Protein AF-0000000086115445 (afdb_homodimer)

Solvent-accessible surface area (backbone atoms only — not comparable to full-atom values): 56319 Å² total; per-residue (Å²): 119,73,72,66,53,56,54,64,70,46,27,13,86,81,78,67,39,66,51,53,66,28,22,30,43,93,88,68,55,64,30,20,44,65,56,45,52,50,51,45,56,60,27,48,78,73,72,46,38,51,40,92,84,80,59,52,74,41,96,54,82,73,72,74,39,76,34,63,68,61,39,50,50,46,47,45,49,57,63,64,34,66,72,77,58,68,69,62,17,38,14,65,78,38,73,91,58,78,40,60,21,63,29,17,28,58,66,75,65,36,23,24,18,74,68,52,51,70,73,44,76,84,49,82,74,47,47,68,41,71,40,52,84,61,50,69,79,46,32,29,90,84,75,68,30,61,51,50,29,29,32,68,83,74,53,41,78,25,20,78,70,54,58,70,32,76,89,48,59,91,54,65,68,38,46,35,69,60,50,36,52,51,51,46,51,50,50,51,52,48,46,51,54,51,50,52,52,48,51,54,51,48,54,50,45,52,52,50,50,50,50,44,48,49,46,51,48,51,43,51,49,52,46,49,35,49,53,50,40,52,48,50,52,51,50,52,52,50,53,47,50,51,50,51,48,48,51,46,50,49,41,41,48,65,38,38,46,64,51,51,54,50,46,52,51,49,50,52,52,47,51,52,51,51,52,53,44,53,53,47,52,57,54,64,66,52,78,52,48,70,64,50,56,65,48,76,86,74,83,83,76,81,70,79,80,82,67,82,67,77,64,80,72,56,63,70,60,62,65,58,52,52,49,48,49,49,51,49,50,48,49,49,64,63,44,49,61,54,47,38,43,74,51,70,47,69,68,36,82,51,43,81,52,36,52,26,72,60,24,33,8,51,40,44,42,63,43,84,79,25,37,34,41,29,42,35,90,66,69,50,94,64,81,90,49,90,66,26,23,75,68,41,26,35,32,35,52,55,67,46,79,63,51,38,36,31,38,36,35,36,72,43,86,74,23,38,35,34,46,36,37,25,36,79,82,52,48,41,56,64,76,59,32,40,80,10,43,22,90,53,20,42,24,42,33,40,50,95,90,35,38,28,40,27,40,51,69,41,74,43,81,44,97,49,75,85,76,88,49,39,37,32,40,38,37,29,48,77,81,15,36,43,34,37,27,40,58,45,94,72,68,38,83,70,51,71,49,77,49,84,68,88,63,48,31,22,46,31,37,35,40,31,74,70,10,37,39,32,53,32,131,120,72,71,67,52,56,54,65,70,47,27,13,88,78,78,68,40,66,51,54,66,27,22,31,43,92,88,70,52,65,29,19,44,66,54,46,52,52,50,45,55,60,28,48,79,71,72,45,36,51,41,92,84,80,58,52,74,41,96,53,82,74,71,76,39,76,34,62,67,60,38,47,49,45,49,45,49,56,63,64,34,65,70,78,57,69,71,66,18,39,15,68,79,36,73,91,58,78,40,61,23,62,28,16,29,58,66,72,62,36,24,23,20,75,68,50,52,71,74,44,77,83,50,85,75,46,48,69,41,69,41,52,83,59,49,68,79,47,31,30,89,86,75,69,30,62,52,52,30,28,32,68,84,75,52,43,80,25,18,78,68,53,57,70,32,77,88,49,59,90,54,62,69,39,47,35,70,59,49,37,52,50,51,46,51,50,49,53,52,47,46,51,52,50,50,52,52,46,52,52,51,48,54,51,44,49,51,50,50,51,50,44,49,49,47,52,49,52,42,51,50,51,46,50,34,51,52,50,41,52,48,51,52,52,49,53,51,48,52,49,49,51,50,51,50,49,52,47,50,51,40,40,47,66,38,38,46,64,51,51,54,50,46,52,50,50,50,53,51,47,50,52,50,51,51,53,45,52,54,46,51,58,53,63,65,52,80,52,49,69,63,50,58,64,47,77,87,75,82,83,77,82,73,80,81,80,68,82,68,75,62,81,72,56,61,71,60,62,65,58,52,52,50,47,49,50,51,49,51,49,52,50,64,61,43,49,60,54,48,38,42,75,52,71,47,68,70,36,79,51,42,80,54,35,52,27,72,60,24,32,8,49,40,45,44,65,44,84,80,26,36,34,40,30,42,33,91,65,69,50,95,64,80,90,49,89,65,25,23,75,67,41,27,35,32,35,51,51,68,47,79,62,51,37,36,31,37,36,35,35,74,42,84,75,23,36,36,32,46,36,36,25,37,80,82,53,48,42,57,66,76,59,33,39,81,10,42,22,92,50,21,42,25,41,32,40,52,93,89,36,38,29,39,27,40,50,70,41,74,44,81,44,98,48,74,85,77,88,48,40,37,34,40,38,37,31,47,78,79,15,37,42,34,36,28,40,58,45,94,71,68,38,82,70,49,71,47,78,49,85,69,87,62,48,31,22,46,31,37,35,39,29,73,69,11,35,41,34,52,34,131

Secondary structure (DSSP, 8-state):
-HHHHHHHHTB-TTT-SB-SSEEE-TTS-EEEHHHHHHHHHHHHTTT-EE-TTT-PEESSPPP-EE-HHHHHHHHHHHHHS----S---B-SS--SS-PBPSEEETTTTEEE-HHHHHHS---TT--EES--S-GGGGB-TTT--BEEEEETTTTEEEETTGGGSGGGTTS-EEEHHHHHHHHHHHHHHHHHHHHHHHHHHHHHHHHHHHHHHHHHHHHHHHHHHHHHHHHHHHHHHHHHHHHHHHHHHHHHHHHHHHHHHHHHHHHHHHHHHHHHHHHHHHHHT---HHHHHHSPPPP------------------HHHHHHHHHHHHHHHHHHHHHHHHHTT--PEE-TT--B-GGGS-TTEEE-TTS-EEEE-SSPP-----TT--SSSEEEEEEEE-SSEEEEEE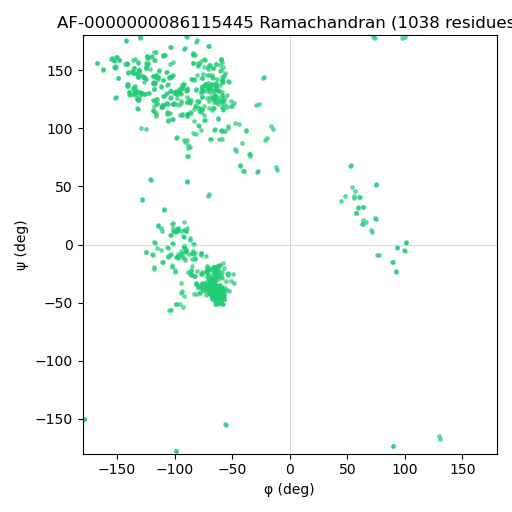EE-TTS-EEEEEEETTS-SSSGGGSTTSSTTEEEEEEETTEEEEEETTEEEE-------SPEEEEEETTTTEEEEEE-SSS-EEEEEEE----S-EEEEEEE-TT-EEEE--/-HHHHHHHHTB-TTT-SBPSSEEE-TTS-EEEHHHHHHHHHHHHTTT-EE-TTT-PEESS----EE-HHHHHHHHHHHHHS----S---B-SS--SS-PBPSEEETTTTEEE-HHHHHHS---TT--EES--S-GGGGB-TTT--BEEEEETTTTEEEETTGGGSGGGTTS-EEEHHHHHHHHHHHHHHHHHHHHHHHHHHHHHHHHHHHHHHHHHHHHHHHHHHHHHHHHHHHHHHHHHHHHHHHHHHHHHHHHHHHHHHHHHHHHHHHHHHHHHHHHHHHHHT---HHHHHHSPPP-------------------HHHHHHHHHHHHHHHHHHHHHHHHHTT--PEE-TT--B-GGGS-TTEEE-TTS-EEEE-SSPP-----TT--SSSEEEEEEEE-SSEEEEEEEE-TTS-EEEEEEETTS-SSSGGGSTTSSTTEEEEEEETTEEEEEETTEEEE-------SPEEEEEETTTTEEEEEE-SSS-EEEEEEE----S-EEEEEEE-TT-EEEE--

Radius of gyration: 57.86 Å; Cα contacts (8 Å, |Δi|>4): 1757; chains: 2; bounding box: 111×177×108 Å

Structure (mmCIF, N/CA/C/O backbone):
data_AF-0000000086115445-model_v1
#
loop_
_entity.id
_entity.type
_entity.pdbx_description
1 polymer 'Uncharacterized protein'
#
loop_
_atom_site.group_PDB
_atom_site.id
_atom_site.type_symbol
_atom_site.label_atom_id
_atom_site.label_alt_id
_atom_site.label_comp_id
_atom_site.label_asym_id
_atom_site.label_entity_id
_atom_site.label_seq_id
_atom_site.pdbx_PDB_ins_code
_atom_site.Cartn_x
_atom_site.Cartn_y
_atom_site.Cartn_z
_atom_site.occupancy
_atom_site.B_iso_or_equiv
_atom_site.auth_seq_id
_atom_site.auth_comp_id
_atom_site.auth_asym_id
_atom_site.auth_atom_id
_atom_site.pdbx_PDB_model_num
ATOM 1 N N . MET A 1 1 ? -66.875 52.719 29.078 1 26.12 1 MET A N 1
ATOM 2 C CA . MET A 1 1 ? -66.688 51.312 29.391 1 26.12 1 MET A CA 1
ATOM 3 C C . MET A 1 1 ? -66 50.562 28.25 1 26.12 1 MET A C 1
ATOM 5 O O . MET A 1 1 ? -65.375 49.531 28.469 1 26.12 1 MET A O 1
ATOM 9 N N . ALA A 1 2 ? -66.375 50.938 26.984 1 37.41 2 ALA A N 1
ATOM 10 C CA . ALA A 1 2 ? -65.938 50.25 25.797 1 37.41 2 ALA A CA 1
ATOM 11 C C . ALA A 1 2 ? -64.438 50.406 25.609 1 37.41 2 ALA A C 1
ATOM 13 O O . ALA A 1 2 ? -63.75 49.531 25.094 1 37.41 2 ALA A O 1
ATOM 14 N N . SER A 1 3 ? -63.844 51.469 25.906 1 41.53 3 SER A N 1
ATOM 15 C CA . SER A 1 3 ? -62.438 51.75 25.672 1 41.53 3 SER A CA 1
ATOM 16 C C . SER A 1 3 ? -61.562 50.938 26.625 1 41.53 3 SER A C 1
ATOM 18 O O . SER A 1 3 ? -60.438 50.625 26.297 1 41.53 3 SER A O 1
ATOM 20 N N . SER A 1 4 ? -61.906 50.656 27.891 1 49.44 4 SER A N 1
ATOM 21 C CA . SER A 1 4 ? -61.156 49.844 28.844 1 49.44 4 SER A CA 1
ATOM 22 C C . SER A 1 4 ? -61 48.406 28.344 1 49.44 4 SER A C 1
ATOM 24 O O . SER A 1 4 ? -59.969 47.75 28.625 1 49.44 4 SER A O 1
ATOM 26 N N . GLY A 1 5 ? -61.844 47.906 27.531 1 56.22 5 GLY A N 1
ATOM 27 C CA . GLY A 1 5 ? -61.844 46.562 27.062 1 56.22 5 GLY A CA 1
ATOM 28 C C . GLY A 1 5 ? -60.781 46.25 26.031 1 56.22 5 GLY A C 1
ATOM 29 O O . GLY A 1 5 ? -60.188 45.188 26.016 1 56.22 5 GLY A O 1
ATOM 30 N N . LEU A 1 6 ? -60.531 47.188 25.109 1 59.22 6 LEU A N 1
ATOM 31 C CA . LEU A 1 6 ? -59.562 46.938 24.047 1 59.22 6 LEU A CA 1
ATOM 32 C C . LEU A 1 6 ? -58.156 46.938 24.609 1 59.22 6 LEU A C 1
ATOM 34 O O . LEU A 1 6 ? -57.312 46.156 24.141 1 59.22 6 LEU A O 1
ATOM 38 N N . ASN A 1 7 ? -57.875 47.719 25.672 1 63.25 7 ASN A N 1
ATOM 39 C CA . ASN A 1 7 ? -56.562 47.719 26.312 1 63.25 7 ASN A CA 1
ATOM 40 C C . ASN A 1 7 ? -56.25 46.344 26.938 1 63.25 7 ASN A C 1
ATOM 42 O O . ASN A 1 7 ? -55.125 45.875 26.859 1 63.25 7 ASN A O 1
ATOM 46 N N . ASP A 1 8 ? -57.188 45.719 27.562 1 67.94 8 ASP A N 1
ATOM 47 C CA . ASP A 1 8 ? -57 44.406 28.156 1 67.94 8 ASP A CA 1
ATOM 48 C C . ASP A 1 8 ? -56.688 43.344 27.094 1 67.94 8 ASP A C 1
ATOM 50 O O . ASP A 1 8 ? -55.906 42.406 27.344 1 67.94 8 ASP A O 1
ATOM 54 N N . GLU A 1 9 ? -57.188 43.594 25.906 1 72.44 9 GLU A N 1
ATOM 55 C CA . GLU A 1 9 ? -56.969 42.625 24.828 1 72.44 9 GLU A CA 1
ATOM 56 C C . GLU A 1 9 ? -55.625 42.875 24.125 1 72.44 9 GLU A C 1
ATOM 58 O O . GLU A 1 9 ? -55.094 41.938 23.516 1 72.44 9 GLU A O 1
ATOM 63 N N . LEU A 1 10 ? -55.156 44.062 24.25 1 74.19 10 LEU A N 1
ATOM 64 C CA . LEU A 1 10 ? -53.875 44.375 23.594 1 74.19 10 LEU A CA 1
ATOM 65 C C . LEU A 1 10 ? -52.719 44.312 24.609 1 74.19 10 LEU A C 1
ATOM 67 O O . LEU A 1 10 ? -51.625 44.812 24.328 1 74.19 10 LEU A O 1
ATOM 71 N N . SER A 1 11 ? -52.938 43.812 25.766 1 77.88 11 SER A N 1
ATOM 72 C CA . SER A 1 11 ? -51.906 43.719 26.797 1 77.88 11 SER A CA 1
ATOM 73 C C . SER A 1 11 ? -51.406 42.281 26.922 1 77.88 11 SER A C 1
ATOM 75 O O . SER A 1 11 ? -52.188 41.312 26.812 1 77.88 11 SER A O 1
ATOM 77 N N . CYS A 1 12 ? -50.219 42.156 27.172 1 79.56 12 CYS A N 1
ATOM 78 C CA . CYS A 1 12 ? -49.531 40.906 27.422 1 79.56 12 CYS A CA 1
ATOM 79 C C . CYS A 1 12 ? -49.938 40.344 28.797 1 79.56 12 CYS A C 1
ATOM 81 O O . CYS A 1 12 ? -49.906 41.062 29.797 1 79.56 12 CYS A O 1
ATOM 83 N N . SER A 1 13 ? -50.219 39.031 28.828 1 80.56 13 SER A N 1
ATOM 84 C CA . SER A 1 13 ? -50.656 38.438 30.078 1 80.56 13 SER A CA 1
ATOM 85 C C . SER A 1 13 ? -49.5 38.219 31.031 1 80.56 13 SER A C 1
ATOM 87 O O . SER A 1 13 ? -49.688 37.938 32.219 1 80.56 13 SER A O 1
ATOM 89 N N . ILE A 1 14 ? -48.312 38.406 30.547 1 79 14 ILE A N 1
ATOM 90 C CA . ILE A 1 14 ? -47.156 38.219 31.391 1 79 14 ILE A CA 1
ATOM 91 C C . ILE A 1 14 ? -46.75 39.531 32.031 1 79 14 ILE A C 1
ATOM 93 O O . ILE A 1 14 ? -46.625 39.656 33.25 1 79 14 ILE A O 1
ATOM 97 N N . CYS A 1 15 ? -46.562 40.531 31.172 1 73.25 15 CYS A N 1
ATOM 98 C CA . CYS A 1 15 ? -46.094 41.812 31.703 1 73.25 15 CYS A CA 1
ATOM 99 C C . CYS A 1 15 ? -47.25 42.75 31.922 1 73.25 15 CYS A C 1
ATOM 101 O O . CYS A 1 15 ? -47.094 43.812 32.562 1 73.25 15 CYS A O 1
ATOM 103 N N . LEU A 1 16 ? -48.438 42.562 31.5 1 78.12 16 LEU A N 1
ATOM 104 C CA . LEU A 1 16 ? -49.688 43.281 31.625 1 78.12 16 LEU A CA 1
ATOM 105 C C . LEU A 1 16 ? -49.594 44.656 30.953 1 78.12 16 LEU A C 1
ATOM 107 O O . LEU A 1 16 ? -50.406 45.531 31.203 1 78.12 16 LEU A O 1
ATOM 111 N N . SER A 1 17 ? -48.625 44.812 30.109 1 77.25 17 SER A N 1
ATOM 112 C CA . SER A 1 17 ? -48.469 46 29.25 1 77.25 17 SER A CA 1
ATOM 113 C C . SER A 1 17 ? -48.875 45.688 27.812 1 77.25 17 SER A C 1
ATOM 115 O O . SER A 1 17 ? -49.125 44.531 27.453 1 77.25 17 SER A O 1
ATOM 117 N N . ILE A 1 18 ? -48.938 46.812 27.094 1 76.81 18 ILE A N 1
ATOM 118 C CA . ILE A 1 18 ? -49.25 46.656 25.688 1 76.81 18 ILE A CA 1
ATOM 119 C C . ILE A 1 18 ? -48.156 45.875 24.984 1 76.81 18 ILE A C 1
ATOM 121 O O . ILE A 1 18 ? -46.969 46.094 25.281 1 76.81 18 ILE A O 1
ATOM 125 N N . TYR A 1 19 ? -48.562 44.969 24.094 1 79.12 19 TYR A N 1
ATOM 126 C CA . TYR A 1 19 ? -47.625 44.062 23.422 1 79.12 19 TYR A CA 1
ATOM 127 C C . TYR A 1 19 ? -46.469 44.812 22.812 1 79.12 19 TYR A C 1
ATOM 129 O O . TYR A 1 19 ? -46.656 45.812 22.141 1 79.12 19 TYR A O 1
ATOM 137 N N . ARG A 1 20 ? -45.25 44.406 23.219 1 79.56 20 ARG A N 1
ATOM 138 C CA . ARG A 1 20 ? -44.031 44.844 22.562 1 79.56 20 ARG A CA 1
ATOM 139 C C . ARG A 1 20 ? -43.438 43.719 21.719 1 79.56 20 ARG A C 1
ATOM 141 O O . ARG A 1 20 ? -43 42.688 22.25 1 79.56 20 ARG A O 1
ATOM 148 N N . ASN A 1 21 ? -43.469 43.969 20.438 1 79.88 21 ASN A N 1
ATOM 149 C CA . ASN A 1 21 ? -43.031 42.938 19.5 1 79.88 21 ASN A CA 1
ATOM 150 C C . ASN A 1 21 ? -43.75 41.625 19.734 1 79.88 21 ASN A C 1
ATOM 152 O O . ASN A 1 21 ? -43.125 40.625 20.156 1 79.88 21 ASN A O 1
ATOM 156 N N . PRO A 1 22 ? -45.062 41.594 19.453 1 83.25 22 PRO A N 1
ATOM 157 C CA . PRO A 1 22 ? -45.844 40.406 19.781 1 83.25 22 PRO A CA 1
ATOM 158 C C . PRO A 1 22 ? -45.469 39.188 18.969 1 83.25 22 PRO A C 1
ATOM 160 O O . PRO A 1 22 ? -45.188 39.281 17.766 1 83.25 22 PRO A O 1
ATOM 163 N N . VAL A 1 23 ? -45.406 38.031 19.641 1 85.25 23 VAL A N 1
ATOM 164 C CA . VAL A 1 23 ? -45.125 36.75 19.047 1 85.25 23 VAL A CA 1
ATOM 165 C C . VAL A 1 23 ? -46.25 35.75 19.422 1 85.25 23 VAL A C 1
ATOM 167 O O . VAL A 1 23 ? -46.844 35.844 20.5 1 85.25 23 VAL A O 1
ATOM 170 N N . MET A 1 24 ? -46.594 34.875 18.469 1 82.88 24 MET A N 1
ATOM 171 C CA . MET A 1 24 ? -47.656 33.875 18.641 1 82.88 24 MET A CA 1
ATOM 172 C C . MET A 1 24 ? -47.062 32.5 18.875 1 82.88 24 MET A C 1
ATOM 174 O O . MET A 1 24 ? -46.094 32.094 18.188 1 82.88 24 MET A O 1
ATOM 178 N N . LEU A 1 25 ? -47.562 31.797 19.891 1 81.31 25 LEU A N 1
ATOM 179 C CA . LEU A 1 25 ? -47.219 30.391 20.141 1 81.31 25 LEU A CA 1
ATOM 180 C C . LEU A 1 25 ? -48.094 29.469 19.297 1 81.31 25 LEU A C 1
ATOM 182 O O . LEU A 1 25 ? -49.125 29.891 18.797 1 81.31 25 LEU A O 1
ATOM 186 N N . PRO A 1 26 ? -47.719 28.25 19.172 1 81 26 PRO A N 1
ATOM 187 C CA . PRO A 1 26 ? -48.531 27.312 18.391 1 81 26 PRO A CA 1
ATOM 188 C C . PRO A 1 26 ? -49.938 27.125 18.969 1 81 26 PRO A C 1
ATOM 190 O O . PRO A 1 26 ? -50.875 26.75 18.234 1 81 26 PRO A O 1
ATOM 193 N N . CYS A 1 27 ? -50.188 27.5 20.234 1 78.56 27 CYS A N 1
ATOM 194 C CA . CYS A 1 27 ? -51.5 27.359 20.844 1 78.56 27 CYS A CA 1
ATOM 195 C C . CYS A 1 27 ? -52.375 28.547 20.5 1 78.56 27 CYS A C 1
ATOM 197 O O . CYS A 1 27 ? -53.562 28.562 20.844 1 78.56 27 CYS A O 1
ATOM 199 N N . GLY A 1 28 ? -51.844 29.625 19.844 1 80.56 28 GLY A N 1
ATOM 200 C CA . GLY A 1 28 ? -52.625 30.766 19.375 1 80.56 28 GLY A CA 1
ATOM 201 C C . GLY A 1 28 ? -52.531 31.969 20.297 1 80.56 28 GLY A C 1
ATOM 202 O O . GLY A 1 28 ? -53.031 33.031 19.969 1 80.56 28 GLY A O 1
ATOM 203 N N . HIS A 1 29 ? -51.906 31.859 21.406 1 81.5 29 HIS A N 1
ATOM 204 C CA . HIS A 1 29 ? -51.781 32.969 22.328 1 81.5 29 HIS A CA 1
ATOM 205 C C . HIS A 1 29 ? -50.594 33.875 21.969 1 81.5 29 HIS A C 1
ATOM 207 O O . HIS A 1 29 ? -49.594 33.375 21.469 1 81.5 29 HIS A O 1
ATOM 213 N N . ASN A 1 30 ? -50.812 35.219 22.156 1 84.44 30 ASN A N 1
ATOM 214 C CA . ASN A 1 30 ? -49.781 36.188 21.844 1 84.44 30 ASN A CA 1
ATOM 215 C C . ASN A 1 30 ? -49.125 36.75 23.094 1 84.44 30 ASN A C 1
ATOM 217 O O . ASN A 1 30 ? -49.781 36.938 24.125 1 84.44 30 ASN A O 1
ATOM 221 N N . PHE A 1 31 ? -47.781 36.938 23.141 1 84.88 31 PHE A N 1
ATOM 222 C CA . PHE A 1 31 ? -46.938 37.531 24.188 1 84.88 31 PHE A CA 1
ATOM 223 C C . PHE A 1 31 ? -45.906 38.469 23.594 1 84.88 31 PHE A C 1
ATOM 225 O O . PHE A 1 31 ? -45.656 38.438 22.391 1 84.88 31 PHE A O 1
ATOM 232 N N . CYS A 1 32 ? -45.406 39.375 24.453 1 80.31 32 CYS A N 1
ATOM 233 C CA . CYS A 1 32 ? -44.219 40.094 24.031 1 80.31 32 CYS A CA 1
ATOM 234 C C . CYS A 1 32 ? -43.094 39.125 23.75 1 80.31 32 CYS A C 1
ATOM 236 O O . CYS A 1 32 ? -42.969 38.094 24.422 1 80.31 32 CYS A O 1
ATOM 238 N N . GLU A 1 33 ? -42.406 39.438 22.766 1 82.94 33 GLU A N 1
ATOM 239 C CA . GLU A 1 33 ? -41.281 38.562 22.391 1 82.94 33 GLU A CA 1
ATOM 240 C C . GLU A 1 33 ? -40.344 38.344 23.578 1 82.94 33 GLU A C 1
ATOM 242 O O . GLU A 1 33 ? -39.906 37.219 23.844 1 82.94 33 GLU A O 1
ATOM 247 N N . SER A 1 34 ? -40.094 39.344 24.375 1 80.25 34 SER A N 1
ATOM 248 C CA . SER A 1 34 ? -39.188 39.25 25.5 1 80.25 34 SER A CA 1
ATOM 249 C C . SER A 1 34 ? -39.844 38.5 26.672 1 80.25 34 SER A C 1
ATOM 251 O O . SER A 1 34 ? -39.188 37.719 27.359 1 80.25 34 SER A O 1
ATOM 253 N N . CYS A 1 35 ? -41.094 38.688 26.906 1 79.75 35 CYS A N 1
ATOM 254 C CA . CYS A 1 35 ? -41.812 38.031 28.016 1 79.75 35 CYS A CA 1
ATOM 255 C C . CYS A 1 35 ? -41.875 36.531 27.812 1 79.75 35 CYS A C 1
ATOM 257 O O . CYS A 1 35 ? -41.562 35.75 28.734 1 79.75 35 CYS A O 1
ATOM 259 N N . ILE A 1 36 ? -42.094 36.188 26.625 1 81.19 36 ILE A N 1
ATOM 260 C CA . ILE A 1 36 ? -42.25 34.75 26.406 1 81.19 36 ILE A CA 1
ATOM 261 C C . ILE A 1 36 ? -40.906 34.062 26.344 1 81.19 36 ILE A C 1
ATOM 263 O O . ILE A 1 36 ? -40.719 32.969 26.828 1 81.19 36 ILE A O 1
ATOM 267 N N . ALA A 1 37 ? -40 34.719 25.781 1 79.12 37 ALA A N 1
ATOM 268 C CA . ALA A 1 37 ? -38.656 34.156 25.781 1 79.12 37 ALA A CA 1
ATOM 269 C C . ALA A 1 37 ? -38.125 33.906 27.188 1 79.12 37 ALA A C 1
ATOM 271 O O . ALA A 1 37 ? -37.562 32.875 27.484 1 79.12 37 ALA A O 1
ATOM 272 N N . SER A 1 38 ? -38.406 34.844 28.047 1 77.12 38 SER A N 1
ATOM 273 C CA . SER A 1 38 ? -38 34.719 29.438 1 77.12 38 SER A CA 1
ATOM 274 C C . SER A 1 38 ? -38.812 33.625 30.141 1 77.12 38 SER A C 1
ATOM 276 O O . SER A 1 38 ? -38.25 32.844 30.922 1 77.12 38 SER A O 1
ATOM 278 N N . SER A 1 39 ? -40 33.562 29.906 1 78.69 39 SER A N 1
ATOM 279 C CA . SER A 1 39 ? -40.875 32.562 30.531 1 78.69 39 SER A CA 1
ATOM 280 C C . SER A 1 39 ? -40.469 31.156 30.078 1 78.69 39 SER A C 1
ATOM 282 O O . SER A 1 39 ? -40.375 30.234 30.906 1 78.69 39 SER A O 1
ATOM 284 N N . LEU A 1 40 ? -40.219 31.078 28.812 1 77.81 40 LEU A N 1
ATOM 285 C CA . LEU A 1 40 ? -39.844 29.766 28.281 1 77.81 40 LEU A CA 1
ATOM 286 C C . LEU A 1 40 ? -38.469 29.359 28.75 1 77.81 40 LEU A C 1
ATOM 288 O O . LEU A 1 40 ? -38.188 28.172 28.953 1 77.81 40 LEU A O 1
ATOM 292 N N . ASN A 1 41 ? -37.625 30.312 28.906 1 74.38 41 ASN A N 1
ATOM 293 C CA . ASN A 1 41 ? -36.312 30.016 29.438 1 74.38 41 ASN A CA 1
ATOM 294 C C . ASN A 1 41 ? -36.344 29.578 30.891 1 74.38 41 ASN A C 1
ATOM 296 O O . ASN A 1 41 ? -35.625 28.688 31.312 1 74.38 41 ASN A O 1
ATOM 300 N N . CYS A 1 42 ? -37.188 30.156 31.672 1 67.38 42 CYS A N 1
ATOM 301 C CA . CYS A 1 42 ? -37.344 29.781 33.062 1 67.38 42 CYS A CA 1
ATOM 302 C C . CYS A 1 42 ? -38 28.406 33.188 1 67.38 42 CYS A C 1
ATOM 304 O O . CYS A 1 42 ? -37.594 27.609 34.062 1 67.38 42 CYS A O 1
ATOM 306 N N . GLU A 1 43 ? -38.938 28.156 32.344 1 63.56 43 GLU A N 1
ATOM 307 C CA . GLU A 1 43 ? -39.594 26.859 32.375 1 63.56 43 GLU A CA 1
ATOM 308 C C . GLU A 1 43 ? -38.75 25.766 31.766 1 63.56 43 GLU A C 1
ATOM 310 O O . GLU A 1 43 ? -38.875 24.594 32.125 1 63.56 43 GLU A O 1
ATOM 315 N N . GLN A 1 44 ? -38.062 26.125 30.828 1 60.72 44 GLN A N 1
ATOM 316 C CA . GLN A 1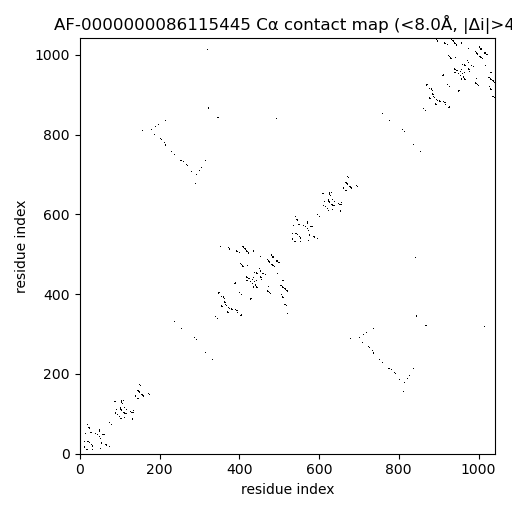 44 ? -37.156 25.125 30.266 1 60.72 44 GLN A CA 1
ATOM 317 C C . GLN A 1 44 ? -36.312 24.469 31.359 1 60.72 44 GLN A C 1
ATOM 319 O O . GLN A 1 44 ? -36 23.281 31.281 1 60.72 44 GLN A O 1
ATOM 324 N N . ARG A 1 45 ? -35.906 25.062 32.469 1 57.38 45 ARG A N 1
ATOM 325 C CA . ARG A 1 45 ? -35.219 24.484 33.625 1 57.38 45 ARG A CA 1
ATOM 326 C C . ARG A 1 45 ? -36.062 23.438 34.312 1 57.38 45 ARG A C 1
ATOM 328 O O . ARG A 1 45 ? -35.531 22.484 34.906 1 57.38 45 ARG A O 1
ATOM 335 N N . SER A 1 46 ? -37.375 23.672 34.188 1 58.47 46 SER A N 1
ATOM 336 C CA . SER A 1 46 ? -38.25 22.703 34.844 1 58.47 46 SER A CA 1
ATOM 337 C C . SER A 1 46 ? -38.812 21.703 33.844 1 58.47 46 SER A C 1
ATOM 339 O O . SER A 1 46 ? -39.562 20.797 34.219 1 58.47 46 SER A O 1
ATOM 341 N N . GLY A 1 47 ? -38.281 21.641 32.531 1 62.78 47 GLY A N 1
ATOM 342 C CA . GLY A 1 47 ? -38.562 20.641 31.516 1 62.78 47 GLY A CA 1
ATOM 343 C C . GLY A 1 47 ? -39.906 20.875 30.844 1 62.78 47 GLY A C 1
ATOM 344 O O . GLY A 1 47 ? -40.344 20.047 30.016 1 62.78 47 GLY A O 1
ATOM 345 N N . SER A 1 48 ? -40.656 21.703 31.281 1 68 48 SER A N 1
ATOM 346 C CA . SER A 1 48 ? -42 21.875 30.719 1 68 48 SER A CA 1
ATOM 347 C C . SER A 1 48 ? -42.094 23.141 29.891 1 68 48 SER A C 1
ATOM 349 O O . SER A 1 48 ? -41.625 24.203 30.297 1 68 48 SER A O 1
ATOM 351 N N . ASN A 1 49 ? -42.281 23.188 28.609 1 73.69 49 ASN A N 1
ATOM 352 C CA . ASN A 1 49 ? -42.594 24.312 27.734 1 73.69 49 ASN A CA 1
ATOM 353 C C . ASN A 1 49 ? -44.094 24.531 27.625 1 73.69 49 ASN A C 1
ATOM 355 O O . ASN A 1 49 ? -44.781 23.844 26.875 1 73.69 49 ASN A O 1
ATOM 359 N N . SER A 1 50 ? -44.562 25.266 28.578 1 81.19 50 SER A N 1
ATOM 360 C CA . SER A 1 50 ? -46.031 25.469 28.594 1 81.19 50 SER A CA 1
ATOM 361 C C . SER A 1 50 ? -46.375 26.922 28.328 1 81.19 50 SER A C 1
ATOM 363 O O . SER A 1 50 ? -45.562 27.828 28.578 1 81.19 50 SER A O 1
ATOM 365 N N . CYS A 1 51 ? -47.5 27.156 27.734 1 79.12 51 CYS A N 1
ATOM 366 C CA . CYS A 1 51 ? -48 28.5 27.516 1 79.12 51 CYS A CA 1
ATOM 367 C C . CYS A 1 51 ? -48.469 29.141 28.828 1 79.12 51 CYS A C 1
ATOM 369 O O . CYS A 1 51 ? -49.25 28.547 29.578 1 79.12 51 CYS A O 1
ATOM 371 N N . PRO A 1 52 ? -47.969 30.312 29.156 1 80.38 52 PRO A N 1
ATOM 372 C CA . PRO A 1 52 ? -48.312 30.969 30.422 1 80.38 52 PRO A CA 1
ATOM 373 C C . PRO A 1 52 ? -49.812 31.297 30.547 1 80.38 52 PRO A C 1
ATOM 375 O O . PRO A 1 52 ? -50.312 31.453 31.656 1 80.38 52 PRO A O 1
ATOM 378 N N . GLU A 1 53 ? -50.5 31.312 29.484 1 79.12 53 GLU A N 1
ATOM 379 C CA . GLU A 1 53 ? -51.938 31.688 29.531 1 79.12 53 GLU A CA 1
ATOM 380 C C . GLU A 1 53 ? -52.812 30.453 29.547 1 79.12 53 GLU A C 1
ATOM 382 O O . GLU A 1 53 ? -53.688 30.328 30.391 1 79.12 53 GLU A O 1
ATOM 387 N N . CYS A 1 54 ? -52.625 29.469 28.594 1 79 54 CYS A N 1
ATOM 388 C CA . CYS A 1 54 ? -53.5 28.312 28.516 1 79 54 CYS A CA 1
ATOM 389 C C . CYS A 1 54 ? -52.844 27.078 29.109 1 79 54 CYS A C 1
ATOM 391 O O . CYS A 1 54 ? -53.5 26.031 29.234 1 79 54 CYS A O 1
ATOM 393 N N . ARG A 1 55 ? -51.594 27.047 29.469 1 78.38 55 ARG A N 1
ATOM 394 C CA . ARG A 1 55 ? -50.812 25.984 30.109 1 78.38 55 ARG A CA 1
ATOM 395 C C . ARG A 1 55 ? -50.719 24.766 29.188 1 78.38 55 ARG A C 1
ATOM 397 O O . ARG A 1 55 ? -50.438 23.656 29.656 1 78.38 55 ARG A O 1
ATOM 404 N N . THR A 1 56 ? -50.938 25.016 27.922 1 80.38 56 THR A N 1
ATOM 405 C CA . THR A 1 56 ? -50.688 23.938 26.969 1 80.38 56 THR A CA 1
ATOM 406 C C . THR A 1 56 ? -49.188 23.594 26.938 1 80.38 56 THR A C 1
ATOM 408 O O . THR A 1 56 ? -48.344 24.469 26.859 1 80.38 56 THR A O 1
ATOM 411 N N . ASN A 1 57 ? -48.875 22.359 27.078 1 80.44 57 ASN A N 1
ATOM 412 C CA . ASN A 1 57 ? -47.5 21.844 27.094 1 80.44 57 ASN A CA 1
ATOM 413 C C . ASN A 1 57 ? -47.031 21.547 25.672 1 80.44 57 ASN A C 1
ATOM 415 O O . ASN A 1 57 ? -47.719 20.891 24.891 1 80.44 57 ASN A O 1
ATOM 419 N N . PHE A 1 58 ? -45.906 22.156 25.312 1 78.62 58 PHE A N 1
ATOM 420 C CA . PHE A 1 58 ? -45.281 21.906 24.016 1 78.62 58 PHE A CA 1
ATOM 421 C C . PHE A 1 58 ? -44.156 20.906 24.172 1 78.62 58 PHE A C 1
ATOM 423 O O . PHE A 1 58 ? -43.344 21 25.109 1 78.62 58 PHE A O 1
ATOM 430 N N . LYS A 1 59 ? -44.031 19.875 23.375 1 73.69 59 LYS A N 1
ATOM 431 C CA . LYS A 1 59 ? -43 18.828 23.453 1 73.69 59 LYS A CA 1
ATOM 432 C C . LYS A 1 59 ? -41.625 19.391 23.219 1 73.69 59 LYS A C 1
ATOM 434 O O . LYS A 1 59 ? -40.656 18.922 23.812 1 73.69 59 LYS A O 1
ATOM 439 N N . GLN A 1 60 ? -41.5 20.25 22.312 1 76.25 60 GLN A N 1
ATOM 440 C CA . GLN A 1 60 ? -40.281 20.984 22.047 1 76.25 60 GLN A CA 1
ATOM 441 C C . GLN A 1 60 ? -40.469 22.484 22.188 1 76.25 60 GLN A C 1
ATOM 443 O O . GLN A 1 60 ? -41.625 22.969 22.219 1 76.25 60 GLN A O 1
ATOM 448 N N . ARG A 1 61 ? -39.375 23.203 22.328 1 76.06 61 ARG A N 1
ATOM 449 C CA . ARG A 1 61 ? -39.438 24.656 22.422 1 76.06 61 ARG A CA 1
ATOM 450 C C . ARG A 1 61 ? -40.188 25.25 21.234 1 76.06 61 ARG A C 1
ATOM 452 O O . ARG A 1 61 ? -39.781 25.031 20.078 1 76.06 61 ARG A O 1
ATOM 459 N N . PRO A 1 62 ? -41.219 25.859 21.578 1 77.69 62 PRO A N 1
ATOM 460 C CA . PRO A 1 62 ? -42.031 26.328 20.453 1 77.69 62 PRO A CA 1
ATOM 461 C C . PRO A 1 62 ? -41.344 27.438 19.656 1 77.69 62 PRO A C 1
ATOM 463 O O . PRO A 1 62 ? -40.594 28.219 20.203 1 77.69 62 PRO A O 1
ATOM 466 N N . VAL A 1 63 ? -41.469 27.328 18.281 1 77.88 63 VAL A N 1
ATOM 467 C CA . VAL A 1 63 ? -41 28.375 17.391 1 77.88 63 VAL A CA 1
ATOM 468 C C . VAL A 1 63 ? -41.875 29.609 17.516 1 77.88 63 VAL A C 1
ATOM 470 O O . VAL A 1 63 ? -43.094 29.516 17.359 1 77.88 63 VAL A O 1
ATOM 473 N N . LEU A 1 64 ? -41.25 30.672 17.953 1 76.06 64 LEU A N 1
ATOM 474 C CA . LEU A 1 64 ? -41.938 31.953 18.109 1 76.06 64 LEU A CA 1
ATOM 475 C C . LEU A 1 64 ? -42.125 32.625 16.75 1 76.06 64 LEU A C 1
ATOM 477 O O . LEU A 1 64 ? -41.156 32.781 15.984 1 76.06 64 LEU A O 1
ATOM 481 N N . GLN A 1 65 ? -43.438 32.75 16.344 1 79.56 65 GLN A N 1
ATOM 482 C CA . GLN A 1 65 ? -43.75 33.438 15.094 1 79.56 65 GLN A CA 1
ATOM 483 C C . GLN A 1 65 ? -44.188 34.875 15.344 1 79.56 65 GLN A C 1
ATOM 485 O O . GLN A 1 65 ? -45.062 35.125 16.156 1 79.56 65 GLN A O 1
ATOM 490 N N . LYS A 1 66 ? -43.438 35.812 14.75 1 78.75 66 LYS A N 1
ATOM 491 C CA . LYS A 1 66 ? -43.812 37.219 14.867 1 78.75 66 LYS A CA 1
ATOM 492 C C . LYS A 1 66 ? -45.188 37.469 14.305 1 78.75 66 LYS A C 1
ATOM 494 O O . LYS A 1 66 ? -45.562 36.969 13.234 1 78.75 66 LYS A O 1
ATOM 499 N N . ASN A 1 67 ? -46.062 38.031 15.086 1 76.5 67 ASN A N 1
ATOM 500 C CA . ASN A 1 67 ? -47.406 38.438 14.656 1 76.5 67 ASN A CA 1
ATOM 501 C C . ASN A 1 67 ? -47.438 39.875 14.18 1 76.5 67 ASN A C 1
ATOM 503 O O . ASN A 1 67 ? -47.625 40.781 14.984 1 76.5 67 ASN A O 1
ATOM 507 N N . PHE A 1 68 ? -47.219 40.125 12.922 1 74.56 68 PHE A N 1
ATOM 508 C CA . PHE A 1 68 ? -47.094 41.469 12.336 1 74.56 68 PHE A CA 1
ATOM 509 C C . PHE A 1 68 ? -48.438 42.188 12.383 1 74.56 68 PHE A C 1
ATOM 511 O O . PHE A 1 68 ? -48.5 43.406 12.578 1 74.56 68 PHE A O 1
ATOM 518 N N . LYS A 1 69 ? -49.5 41.5 12.203 1 69 69 LYS A N 1
ATOM 519 C CA . LYS A 1 69 ? -50.812 42.156 12.234 1 69 69 LYS A CA 1
ATOM 520 C C . LYS A 1 69 ? -51.125 42.719 13.625 1 69 69 LYS A C 1
ATOM 522 O O . LYS A 1 69 ? -51.594 43.844 13.75 1 69 69 LYS A O 1
ATOM 527 N N . LEU A 1 70 ? -50.875 41.906 14.688 1 75.31 70 LEU A N 1
ATOM 528 C CA . LEU A 1 70 ? -51.031 42.406 16.047 1 75.31 70 LEU A CA 1
ATOM 529 C C . LEU A 1 70 ? -50.062 43.562 16.328 1 75.31 70 LEU A C 1
ATOM 531 O O . LEU A 1 70 ? -50.438 44.531 16.984 1 75.31 70 LEU A O 1
ATOM 535 N N . ARG A 1 71 ? -48.875 43.469 15.812 1 75.12 71 ARG A N 1
ATOM 536 C CA . ARG A 1 71 ? -47.906 44.562 15.938 1 75.12 71 ARG A CA 1
ATOM 537 C C . ARG A 1 71 ? -48.469 45.844 15.297 1 75.12 71 ARG A C 1
ATOM 539 O O . ARG A 1 71 ? -48.375 46.938 15.883 1 75.12 71 ARG A O 1
ATOM 546 N N . ASN A 1 72 ? -49 45.75 14.164 1 72.75 72 ASN A N 1
ATOM 547 C CA . ASN A 1 72 ? -49.562 46.875 13.484 1 72.75 72 ASN A CA 1
ATOM 548 C C . ASN A 1 72 ? -50.781 47.438 14.242 1 72.75 72 ASN A C 1
ATOM 550 O O . ASN A 1 72 ? -50.938 48.656 14.352 1 72.75 72 ASN A O 1
ATOM 554 N N . ILE A 1 73 ? -51.625 46.625 14.727 1 70.94 73 ILE A N 1
ATOM 555 C CA . ILE A 1 73 ? -52.781 47.031 15.5 1 70.94 73 ILE A CA 1
ATOM 556 C C . ILE A 1 73 ? -52.344 47.781 16.75 1 70.94 73 ILE A C 1
ATOM 558 O O . ILE A 1 73 ? -52.875 48.812 17.094 1 70.94 73 ILE A O 1
ATOM 562 N N . VAL A 1 74 ? -51.281 47.156 17.406 1 69.81 74 VAL A N 1
ATOM 563 C CA . VAL A 1 74 ? -50.75 47.812 18.594 1 69.81 74 VAL A CA 1
ATOM 564 C C . VAL A 1 74 ? -50.125 49.156 18.234 1 69.81 74 VAL A C 1
ATOM 566 O O . VAL A 1 74 ? -50.344 50.156 18.938 1 69.81 74 VAL A O 1
ATOM 569 N N . GLU A 1 75 ? -49.469 49.156 17.094 1 67.44 75 GLU A N 1
ATOM 570 C CA . GLU A 1 75 ? -48.875 50.406 16.641 1 67.44 75 GLU A CA 1
ATOM 571 C C . GLU A 1 75 ? -49.938 51.438 16.297 1 67.44 75 GLU A C 1
ATOM 573 O O . GLU A 1 75 ? -49.812 52.625 16.641 1 67.44 75 GLU A O 1
ATOM 578 N N . HIS A 1 76 ? -50.938 51.094 15.617 1 66.75 76 HIS A N 1
ATOM 579 C CA . HIS A 1 76 ? -52.031 52 15.305 1 66.75 76 HIS A CA 1
ATOM 580 C C . HIS A 1 76 ? -52.812 52.375 16.562 1 66.75 76 HIS A C 1
ATOM 582 O O . HIS A 1 76 ? -53.25 53.5 16.703 1 66.75 76 HIS A O 1
ATOM 588 N N . TYR A 1 77 ? -53.094 51.344 17.344 1 62.12 77 TYR A N 1
ATOM 589 C CA . TYR A 1 77 ? -53.75 51.625 18.625 1 62.12 77 TYR A CA 1
ATOM 590 C C . TYR A 1 77 ? -52.938 52.594 19.469 1 62.12 77 TYR A C 1
ATOM 592 O O . TYR A 1 77 ? -53.5 53.531 20.062 1 62.12 77 TYR A O 1
ATOM 600 N N . LEU A 1 78 ? -51.594 52.312 19.453 1 59.72 78 LEU A N 1
ATOM 601 C CA . LEU A 1 78 ? -50.719 53.219 20.156 1 59.72 78 LEU A CA 1
ATOM 602 C C . LEU A 1 78 ? -50.656 54.562 19.438 1 59.72 78 LEU A C 1
ATOM 604 O O . LEU A 1 78 ? -50.562 55.625 20.078 1 59.72 78 LEU A O 1
ATOM 608 N N . SER A 1 79 ? -50.562 54.5 18.172 1 55.47 79 SER A N 1
ATOM 609 C CA . SER A 1 79 ? -50.531 55.719 17.406 1 55.47 79 SER A CA 1
ATOM 610 C C . SER A 1 79 ? -51.875 56.438 17.484 1 55.47 79 SER A C 1
ATOM 612 O O . SER A 1 79 ? -51.969 57.688 17.391 1 55.47 79 SER A O 1
ATOM 614 N N . ALA A 1 80 ? -52.938 55.719 17.312 1 46.72 80 ALA A N 1
ATOM 615 C CA . ALA A 1 80 ? -54.281 56.312 17.438 1 46.72 80 ALA A CA 1
ATOM 616 C C . ALA A 1 80 ? -54.562 56.719 18.875 1 46.72 80 ALA A C 1
ATOM 618 O O . ALA A 1 80 ? -55.594 57.344 19.156 1 46.72 80 ALA A O 1
ATOM 619 N N . GLN A 1 81 ? -53.938 55.875 19.641 1 38.78 81 GLN A N 1
ATOM 620 C CA . GLN A 1 81 ? -54.125 56.438 20.984 1 38.78 81 GLN A CA 1
ATOM 621 C C . GLN A 1 81 ? -53.594 57.844 21.078 1 38.78 81 GLN A C 1
ATOM 623 O O . GLN A 1 81 ? -52.5 58.125 20.609 1 38.78 81 GLN A O 1
ATOM 628 N N . PRO A 1 82 ? -54.406 58.812 20.953 1 35.25 82 PRO A N 1
ATOM 629 C CA . PRO A 1 82 ? -53.875 60.156 21.156 1 35.25 82 PRO A CA 1
ATOM 630 C C . PRO A 1 82 ? -52.656 60.188 22.094 1 35.25 82 PRO A C 1
ATOM 632 O O . PRO A 1 82 ? -52.5 59.312 22.922 1 35.25 82 PRO A O 1
ATOM 635 N N . LYS A 1 83 ? -51.531 60.719 21.5 1 36.56 83 LYS A N 1
ATOM 636 C CA . LYS A 1 83 ? -50.469 61.219 22.344 1 36.56 83 LYS A CA 1
ATOM 637 C C . LYS A 1 83 ? -50.938 61.438 23.781 1 36.56 83 LYS A C 1
ATOM 639 O O . LYS A 1 83 ? -52 62.031 24.016 1 36.56 83 LYS A O 1
ATOM 644 N N . LYS A 1 84 ? -50.594 60.562 24.531 1 36.19 84 LYS A N 1
ATOM 645 C CA . LYS A 1 84 ? -50.656 60.938 25.938 1 36.19 84 LYS A CA 1
ATOM 646 C C . LYS A 1 84 ? -50.469 62.469 26.094 1 36.19 84 LYS A C 1
ATOM 648 O O . LYS A 1 84 ? -49.406 63 25.844 1 36.19 84 LYS A O 1
ATOM 653 N N . GLU A 1 85 ? -51.344 63.219 25.578 1 33.56 85 GLU A N 1
ATOM 654 C CA . GLU A 1 85 ? -51.25 64.562 26.172 1 33.56 85 GLU A CA 1
ATOM 655 C C . GLU A 1 85 ? -50.594 64.5 27.547 1 33.56 85 GLU A C 1
ATOM 657 O O . GLU A 1 85 ? -50.562 63.469 28.188 1 33.56 85 GLU A O 1
ATOM 662 N N . LYS A 1 86 ? -49.844 65.5 27.766 1 38.34 86 LYS A N 1
ATOM 663 C CA . LYS A 1 86 ? -49.406 66 29.062 1 38.34 86 LYS A CA 1
ATOM 664 C C . LYS A 1 86 ? -50.312 65.5 30.172 1 38.34 86 LYS A C 1
ATOM 666 O O . LYS A 1 86 ? -51.562 65.5 30.016 1 38.34 86 LYS A O 1
ATOM 671 N N . ALA A 1 87 ? -50.062 64.5 30.75 1 43.88 87 ALA A N 1
ATOM 672 C CA . ALA A 1 87 ? -50.75 64.188 32 1 43.88 87 ALA A CA 1
ATOM 673 C C . ALA A 1 87 ? -51.531 65.375 32.5 1 43.88 87 ALA A C 1
ATOM 675 O O . ALA A 1 87 ? -50.969 66.375 32.906 1 43.88 87 ALA A O 1
ATOM 676 N N . GLU A 1 88 ? -52.562 65.812 31.719 1 51.06 88 GLU A N 1
ATOM 677 C CA . GLU A 1 88 ? -53.469 66.875 32.062 1 51.06 88 GLU A CA 1
ATOM 678 C C . GLU A 1 88 ? -53.75 66.875 33.562 1 51.06 88 GLU A C 1
ATOM 680 O O . GLU A 1 88 ? -54.312 65.938 34.094 1 51.06 88 GLU A O 1
ATOM 685 N N . VAL A 1 89 ? -52.969 67.312 34.25 1 61.62 89 VAL A N 1
ATOM 686 C CA . VAL A 1 89 ? -53.281 67.625 35.656 1 61.62 89 VAL A CA 1
ATOM 687 C C . VAL A 1 89 ? -54.625 68.312 35.719 1 61.62 89 VAL A C 1
ATOM 689 O O . VAL A 1 89 ? -54.844 69.375 35.062 1 61.62 89 VAL A O 1
ATOM 692 N N . PHE A 1 90 ? -55.531 67.625 36.094 1 70 90 PHE A N 1
ATOM 693 C CA . PHE A 1 90 ? -56.875 68.188 36.25 1 70 90 PHE A CA 1
ATOM 694 C C . PHE A 1 90 ? -56.938 69.062 37.5 1 70 90 PHE A C 1
ATOM 696 O O . PHE A 1 90 ? -56.188 68.938 38.438 1 70 90 PHE A O 1
ATOM 703 N N . CYS A 1 91 ? -57.844 69.938 37.312 1 76.06 91 CYS A N 1
ATOM 704 C CA . CYS A 1 91 ? -58.062 70.812 38.438 1 76.06 91 CYS A CA 1
ATOM 705 C C . CYS A 1 91 ? -58.469 70 39.688 1 76.06 91 CYS A C 1
ATOM 707 O O . CYS A 1 91 ? -59.344 69.125 39.625 1 76.06 91 CYS A O 1
ATOM 709 N N . THR A 1 92 ? -57.719 70 40.781 1 75.38 92 THR A N 1
ATOM 710 C CA . THR A 1 92 ? -57.969 69.312 42.031 1 75.38 92 THR A CA 1
ATOM 711 C C . THR A 1 92 ? -59.375 69.562 42.531 1 75.38 92 THR A C 1
ATOM 713 O O . THR A 1 92 ? -59.938 68.75 43.25 1 75.38 92 THR A O 1
ATOM 716 N N . TYR A 1 93 ? -59.906 70.688 42.094 1 76.88 93 TYR A N 1
ATOM 717 C CA . TYR A 1 93 ? -61.188 71.125 42.688 1 76.88 93 TYR A CA 1
ATOM 718 C C . TYR A 1 93 ? -62.344 70.812 41.75 1 76.88 93 TYR A C 1
ATOM 720 O O . TYR A 1 93 ? -63.5 70.812 42.188 1 76.88 93 TYR A O 1
ATOM 728 N N . CYS A 1 94 ? -62 70.625 40.562 1 76 94 CYS A N 1
ATOM 729 C CA . CYS A 1 94 ? -63.062 70.312 39.656 1 76 94 CYS A CA 1
ATOM 730 C C . CYS A 1 94 ? -63.281 68.75 39.656 1 76 94 CYS A C 1
ATOM 732 O O . CYS A 1 94 ? -62.844 68.062 38.719 1 76 94 CYS A O 1
ATOM 734 N N . VAL A 1 95 ? -63.875 68.188 40.625 1 69.88 95 VAL A N 1
ATOM 735 C CA . VAL A 1 95 ? -64.062 66.75 40.844 1 69.88 95 VAL A CA 1
ATOM 736 C C . VAL A 1 95 ? -65.188 66.25 39.938 1 69.88 95 VAL A C 1
ATOM 738 O O . VAL A 1 95 ? -65.125 65.062 39.469 1 69.88 95 VAL A O 1
ATOM 741 N N . THR A 1 96 ? -66.25 66.875 39.75 1 67.31 96 THR A N 1
ATOM 742 C CA . THR A 1 96 ? -67.438 66.375 39.062 1 67.31 96 THR A CA 1
ATOM 743 C C . THR A 1 96 ? -67.188 66.375 37.531 1 67.31 96 THR A C 1
ATOM 745 O O . THR A 1 96 ? -67.75 65.5 36.844 1 67.31 96 THR A O 1
ATOM 748 N N . SER A 1 97 ? -66.5 67.375 37.031 1 67.5 97 SER A N 1
ATOM 749 C CA . SER A 1 97 ? -66.188 67.375 35.625 1 67.5 97 SER A CA 1
ATOM 750 C C . SER A 1 97 ? -64.688 67.625 35.438 1 67.5 97 SER A C 1
ATOM 752 O O . SER A 1 97 ? -64.188 68.75 35.625 1 67.5 97 SER A O 1
ATOM 754 N N . PRO A 1 98 ? -63.969 66.688 35.219 1 72.12 98 PRO A N 1
ATOM 755 C CA . PRO A 1 98 ? -62.5 66.875 35.156 1 72.12 98 PRO A CA 1
ATOM 756 C C . PRO A 1 98 ? -62.094 67.812 34.031 1 72.12 98 PRO A C 1
ATOM 758 O O . PRO A 1 98 ? -62.406 67.562 32.875 1 72.12 98 PRO A O 1
ATOM 761 N N . VAL A 1 99 ? -61.625 69.062 34.406 1 76.31 99 VAL A N 1
ATOM 762 C CA . VAL A 1 99 ? -61.094 70.062 33.469 1 76.31 99 VAL A CA 1
ATOM 763 C C . VAL A 1 99 ? -59.562 70.062 33.562 1 76.31 99 VAL A C 1
ATOM 765 O O . VAL A 1 99 ? -59 69.875 34.625 1 76.31 99 VAL A O 1
ATOM 768 N N . PRO A 1 100 ? -59.031 70.25 32.531 1 77.88 100 PRO A N 1
ATOM 769 C CA . PRO A 1 100 ? -57.562 70.25 32.5 1 77.88 100 PRO A CA 1
ATOM 770 C C . PRO A 1 100 ? -57 71.438 33.281 1 77.88 100 PRO A C 1
ATOM 772 O O . PRO A 1 100 ? -57.5 72.562 33.188 1 77.88 100 PRO A O 1
ATOM 775 N N . ALA A 1 101 ? -55.969 71.188 34.188 1 76.75 101 ALA A N 1
ATOM 776 C CA . ALA A 1 101 ? -55.312 72.25 34.938 1 76.75 101 ALA A CA 1
ATOM 777 C C . ALA A 1 101 ? -54.406 73.062 34.031 1 76.75 101 ALA A C 1
ATOM 779 O O . ALA A 1 101 ? -53.875 72.562 33.062 1 76.75 101 ALA A O 1
ATOM 780 N N . VAL A 1 102 ? -54.438 74.25 34.188 1 80.12 102 VAL A N 1
ATOM 781 C CA . VAL A 1 102 ? -53.594 75.188 33.406 1 80.12 102 VAL A CA 1
ATOM 782 C C . VAL A 1 102 ? -52.312 75.5 34.188 1 80.12 102 VAL A C 1
ATOM 784 O O . VAL A 1 102 ? -51.25 75.688 33.562 1 80.12 102 VAL A O 1
ATOM 787 N N . LYS A 1 103 ? -52.531 75.5 35.469 1 79.31 103 LYS A N 1
ATOM 788 C CA . LYS A 1 103 ? -51.344 75.75 36.344 1 79.31 103 LYS A CA 1
ATOM 789 C C . LYS A 1 103 ? -51.438 74.875 37.625 1 79.31 103 LYS A C 1
ATOM 791 O O . LYS A 1 103 ? -52.531 74.5 38.031 1 79.31 103 LYS A O 1
ATOM 796 N N . THR A 1 104 ? -50.438 74.562 38.25 1 76.56 104 THR A N 1
ATOM 797 C CA . THR A 1 104 ? -50.375 73.938 39.531 1 76.56 104 THR A CA 1
ATOM 798 C C . THR A 1 104 ? -49.688 74.812 40.562 1 76.56 104 THR A C 1
ATOM 800 O O . THR A 1 104 ? -48.625 75.375 40.281 1 76.56 104 THR A O 1
ATOM 803 N N . CYS A 1 105 ? -50.438 75.125 41.562 1 75 105 CYS A N 1
ATOM 804 C CA . CYS A 1 105 ? -49.875 75.938 42.625 1 75 105 CYS A CA 1
ATOM 805 C C . CYS A 1 105 ? -49.062 75.062 43.562 1 75 105 CYS A C 1
ATOM 807 O O . CYS A 1 105 ? -49.562 74.125 44.156 1 75 105 CYS A O 1
ATOM 809 N N . LEU A 1 106 ? -47.812 75.25 43.844 1 71.25 106 LEU A N 1
ATOM 810 C CA . LEU A 1 106 ? -46.875 74.5 44.625 1 71.25 106 LEU A CA 1
ATOM 811 C C . LEU A 1 106 ? -47.219 74.562 46.125 1 71.25 106 LEU A C 1
ATOM 813 O O . LEU A 1 106 ? -47 73.625 46.875 1 71.25 106 LEU A O 1
ATOM 817 N N . HIS A 1 107 ? -47.719 75.688 46.5 1 71.5 107 HIS A N 1
ATOM 818 C CA . HIS A 1 107 ? -48.094 75.938 47.875 1 71.5 107 HIS A CA 1
ATOM 819 C C . HIS A 1 107 ? -49.312 75.062 48.281 1 71.5 107 HIS A C 1
ATOM 821 O O . HIS A 1 107 ? -49.281 74.375 49.312 1 71.5 107 HIS A O 1
ATOM 827 N N . CYS A 1 108 ? -50.281 75.062 47.406 1 72.44 108 CYS A N 1
ATOM 828 C CA . CYS A 1 108 ? -51.5 74.375 47.688 1 72.44 108 CYS A CA 1
ATOM 829 C C . CYS A 1 108 ? -51.406 72.938 47.188 1 72.44 108 CYS A C 1
ATOM 831 O O . CYS A 1 108 ? -52.219 72.062 47.531 1 72.44 108 CYS A O 1
ATOM 833 N N . GLU A 1 109 ? -50.281 72.5 46.469 1 74.38 109 GLU A N 1
ATOM 834 C CA . GLU A 1 109 ? -50.125 71.25 45.844 1 74.38 109 GLU A CA 1
ATOM 835 C C . GLU A 1 109 ? -51.375 70.812 45.062 1 74.38 109 GLU A C 1
ATOM 837 O O . GLU A 1 109 ? -51.781 69.688 45.125 1 74.38 109 GLU A O 1
ATOM 842 N N . ALA A 1 110 ? -52 71.812 44.438 1 74.81 110 ALA A N 1
ATOM 843 C CA . ALA A 1 110 ? -53.25 71.562 43.688 1 74.81 110 ALA A CA 1
ATOM 844 C C . ALA A 1 110 ? -53.156 72.062 42.281 1 74.81 110 ALA A C 1
ATOM 846 O O . ALA A 1 110 ? -52.562 73.125 42.031 1 74.81 110 ALA A O 1
ATOM 847 N N . SER A 1 111 ? -53.688 71.312 41.375 1 78.88 111 SER A N 1
ATOM 848 C CA . SER A 1 111 ? -53.781 71.75 39.969 1 78.88 111 SER A CA 1
ATOM 849 C C . SER A 1 111 ? -55.062 72.5 39.688 1 78.88 111 SER A C 1
ATOM 851 O O . SER A 1 111 ? -56.125 72.062 40.156 1 78.88 111 SER A O 1
ATOM 853 N N . LEU A 1 112 ? -54.875 73.688 39.125 1 80.31 112 LEU A N 1
ATOM 854 C CA . LEU A 1 112 ? -56 74.562 38.969 1 80.31 112 LEU A CA 1
ATOM 855 C C . LEU A 1 112 ? -56.375 74.75 37.5 1 80.31 112 LEU A C 1
ATOM 857 O O . LEU A 1 112 ? -55.5 74.875 36.656 1 80.31 112 LEU A O 1
ATOM 861 N N . CYS A 1 113 ? -57.594 74.688 37.281 1 80.75 113 CYS A N 1
ATOM 862 C CA . CYS A 1 113 ? -58.094 75 35.969 1 80.75 113 CYS A CA 1
ATOM 863 C C . CYS A 1 113 ? -58.219 76.5 35.75 1 80.75 113 CYS A C 1
ATOM 865 O O . CYS A 1 113 ? -57.969 77.25 36.688 1 80.75 113 CYS A O 1
ATOM 867 N N . SER A 1 114 ? -58.594 77 34.562 1 81.94 114 SER A N 1
ATOM 868 C CA . SER A 1 114 ? -58.688 78.438 34.25 1 81.94 114 SER A CA 1
ATOM 869 C C . SER A 1 114 ? -59.656 79.125 35.188 1 81.94 114 SER A C 1
ATOM 871 O O . SER A 1 114 ? -59.438 80.25 35.594 1 81.94 114 SER A O 1
ATOM 873 N N . VAL A 1 115 ? -60.625 78.5 35.688 1 81.31 115 VAL A N 1
ATOM 874 C CA . VAL A 1 115 ? -61.656 79.125 36.531 1 81.31 115 VAL A CA 1
ATOM 875 C C . VAL A 1 115 ? -61.125 79.188 37.969 1 81.31 115 VAL A C 1
ATOM 877 O O . VAL A 1 115 ? -61.25 80.25 38.625 1 81.31 115 VAL A O 1
ATOM 880 N N . HIS A 1 116 ? -60.531 78.125 38.344 1 82.06 116 HIS A N 1
ATOM 881 C CA . HIS A 1 116 ? -60.062 78.125 39.719 1 82.06 116 HIS A CA 1
ATOM 882 C C . HIS A 1 116 ? -58.75 78.875 39.875 1 82.06 116 HIS A C 1
ATOM 884 O O . HIS A 1 116 ? -58.406 79.312 40.969 1 82.06 116 HIS A O 1
ATOM 890 N N . LEU A 1 117 ? -58 79 38.812 1 80.81 117 LEU A N 1
ATOM 891 C CA . LEU A 1 117 ? -56.812 79.875 38.844 1 80.81 117 LEU A CA 1
ATOM 892 C C . LEU A 1 117 ? -57.188 81.312 39.031 1 80.81 117 LEU A C 1
ATOM 894 O O . LEU A 1 117 ? -56.5 82.062 39.688 1 80.81 117 LEU A O 1
ATOM 898 N N . GLY A 1 118 ? -58.344 81.688 38.438 1 80.06 118 GLY A N 1
ATOM 899 C CA . GLY A 1 118 ? -58.812 83.062 38.625 1 80.06 118 GLY A CA 1
ATOM 900 C C . GLY A 1 118 ? -59.219 83.375 40.031 1 80.06 118 GLY A C 1
ATOM 901 O O . GLY A 1 118 ? -59.094 84.562 40.469 1 80.06 118 GLY A O 1
ATOM 902 N N . THR A 1 119 ? -59.719 82.375 40.781 1 77.88 119 THR A N 1
ATOM 903 C CA . THR A 1 119 ? -60.188 82.625 42.156 1 77.88 119 THR A CA 1
ATOM 904 C C . THR A 1 119 ? -59.062 82.312 43.156 1 77.88 119 THR A C 1
ATOM 906 O O . THR A 1 119 ? -59.188 82.562 44.344 1 77.88 119 THR A O 1
ATOM 909 N N . HIS A 1 120 ? -57.969 81.812 42.75 1 76.56 120 HIS A N 1
ATOM 910 C CA . HIS A 1 120 ? -56.875 81.375 43.625 1 76.56 120 HIS A CA 1
ATOM 911 C C . HIS A 1 120 ? -56.031 82.562 44.062 1 76.56 120 HIS A C 1
ATOM 913 O O . HIS A 1 120 ? -55.938 83.562 43.344 1 76.56 120 HIS A O 1
ATOM 919 N N . SER A 1 121 ? -55.531 82.5 45.25 1 71.44 121 SER A N 1
ATOM 920 C CA . SER A 1 121 ? -54.781 83.562 45.844 1 71.44 121 SER A CA 1
ATOM 921 C C . SER A 1 121 ? -53.594 84 44.969 1 71.44 121 SER A C 1
ATOM 923 O O . SER A 1 121 ? -52.938 83.125 44.406 1 71.44 121 SER A O 1
ATOM 925 N N . ARG A 1 122 ? -53.438 85.188 44.688 1 71.06 122 ARG A N 1
ATOM 926 C CA . ARG A 1 122 ? -52.344 85.75 43.906 1 71.06 122 ARG A CA 1
ATOM 927 C C . ARG A 1 122 ? -51.156 86.125 44.781 1 71.06 122 ARG A C 1
ATOM 929 O O . ARG A 1 122 ? -50.312 86.938 44.406 1 71.06 122 ARG A O 1
ATOM 936 N N . SER A 1 123 ? -51.188 85.625 46 1 69.44 123 SER A N 1
ATOM 937 C CA . SER A 1 123 ? -50.094 85.875 46.906 1 69.44 123 SER A CA 1
ATOM 938 C C . SER A 1 123 ? -48.781 85.25 46.375 1 69.44 123 SER A C 1
ATOM 940 O O . SER A 1 123 ? -48.812 84.25 45.688 1 69.44 123 SER A O 1
ATOM 942 N N . GLU A 1 124 ? -47.781 85.875 46.562 1 69.31 124 GLU A N 1
ATOM 943 C CA . GLU A 1 124 ? -46.438 85.5 46.094 1 69.31 124 GLU A CA 1
ATOM 944 C C . GLU A 1 124 ? -46.031 84.125 46.594 1 69.31 124 GLU A C 1
ATOM 946 O O . GLU A 1 124 ? -45.125 83.5 46.031 1 69.31 124 GLU A O 1
ATOM 951 N N . LYS A 1 125 ? -46.688 83.75 47.594 1 70.19 125 LYS A N 1
ATOM 952 C CA . LYS A 1 125 ? -46.344 82.438 48.156 1 70.19 125 LYS A CA 1
ATOM 953 C C . LYS A 1 125 ? -46.812 81.312 47.281 1 70.19 125 LYS A C 1
ATOM 955 O O . LYS A 1 125 ? -46.281 80.188 47.344 1 70.19 125 LYS A O 1
ATOM 960 N N . HIS A 1 126 ? -47.781 81.562 46.5 1 73.25 126 HIS A N 1
ATOM 961 C CA . HIS A 1 126 ? -48.344 80.562 45.625 1 73.25 126 HIS A CA 1
ATOM 962 C C . HIS A 1 126 ? -47.656 80.562 44.25 1 73.25 126 HIS A C 1
ATOM 964 O O . HIS A 1 126 ? -48.094 81.25 43.344 1 73.25 126 HIS A O 1
ATOM 970 N N . ILE A 1 127 ? -46.625 79.812 44.156 1 70.25 127 ILE A N 1
ATOM 971 C CA . ILE A 1 127 ? -45.844 79.75 42.906 1 70.25 127 ILE A CA 1
ATOM 972 C C . ILE A 1 127 ? -46.531 78.75 41.938 1 70.25 127 ILE A C 1
ATOM 974 O O . ILE A 1 127 ? -46.75 77.562 42.281 1 70.25 127 ILE A O 1
ATOM 978 N N . LEU A 1 128 ? -46.969 79.375 40.812 1 72.12 128 LEU A N 1
ATOM 979 C CA . LEU A 1 128 ? -47.688 78.562 39.812 1 72.12 128 LEU A CA 1
ATOM 980 C C . LEU A 1 128 ? -46.75 78.062 38.75 1 72.12 128 LEU A C 1
ATOM 982 O O . LEU A 1 128 ? -45.875 78.75 38.25 1 72.12 128 LEU A O 1
ATOM 986 N N . ILE A 1 129 ? -46.719 76.75 38.594 1 70.69 129 ILE A N 1
ATOM 987 C CA . ILE A 1 129 ? -45.844 76.125 37.625 1 70.69 129 ILE A CA 1
ATOM 988 C C . ILE A 1 129 ? -46.719 75.375 36.562 1 70.69 129 ILE A C 1
ATOM 990 O O . ILE A 1 129 ? -47.938 75.312 36.688 1 70.69 129 ILE A O 1
ATOM 994 N N . GLU A 1 130 ? -46.219 75 35.5 1 71.94 130 GLU A N 1
ATOM 995 C CA . GLU A 1 130 ? -46.938 74.25 34.5 1 71.94 130 GLU A CA 1
ATOM 996 C C . GLU A 1 130 ? -47.594 73 35.125 1 71.94 130 GLU A C 1
ATOM 998 O O . GLU A 1 130 ? -47.062 72.438 36.094 1 71.94 130 GLU A O 1
ATOM 1003 N N . PRO A 1 131 ? -48.781 72.688 34.719 1 68.25 131 PRO A N 1
ATOM 1004 C CA . PRO A 1 131 ? -49.531 71.625 35.344 1 68.25 131 PRO A CA 1
ATOM 1005 C C . PRO A 1 131 ? -48.719 70.312 35.438 1 68.25 131 PRO A C 1
ATOM 1007 O O . PRO A 1 131 ? -48.094 69.875 34.438 1 68.25 131 PRO A O 1
ATOM 1010 N N . THR A 1 132 ? -48.469 69.812 36.656 1 64.62 132 THR A N 1
ATOM 1011 C CA . THR A 1 132 ? -47.688 68.625 36.875 1 64.62 132 THR A CA 1
ATOM 1012 C C . THR A 1 132 ? -48.375 67.688 37.906 1 64.62 132 THR A C 1
ATOM 1014 O O . THR A 1 132 ? -49 68.25 38.844 1 64.62 132 THR A O 1
ATOM 1017 N N . ALA A 1 133 ? -48.594 66.5 37.719 1 58.88 133 ALA A N 1
ATOM 1018 C CA . ALA A 1 133 ? -49.25 65.5 38.625 1 58.88 133 ALA A CA 1
ATOM 1019 C C . ALA A 1 133 ? -48.438 65.312 39.906 1 58.88 133 ALA A C 1
ATOM 1021 O O . ALA A 1 133 ? -49 64.938 40.938 1 58.88 133 ALA A O 1
ATOM 1022 N N . SER A 1 134 ? -47.188 65.5 40.094 1 58.06 134 SER A N 1
ATOM 1023 C CA . SER A 1 134 ? -46.375 65.25 41.281 1 58.06 134 SER A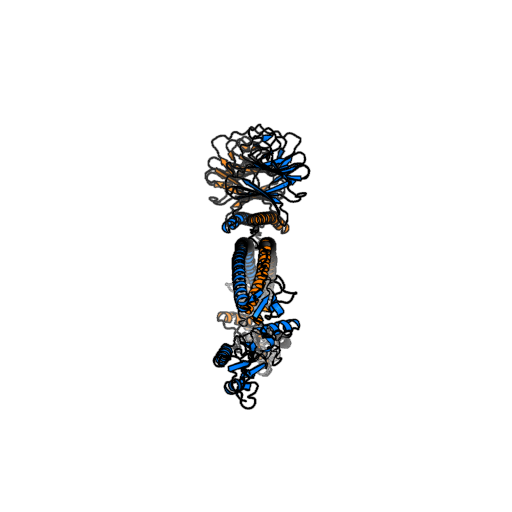 CA 1
ATOM 1024 C C . SER A 1 134 ? -45.688 66.562 41.781 1 58.06 134 SER A C 1
ATOM 1026 O O . SER A 1 134 ? -44.469 66.625 41.781 1 58.06 134 SER A O 1
ATOM 1028 N N . ALA A 1 135 ? -46.438 67.5 42.031 1 59.53 135 ALA A N 1
ATOM 1029 C CA . ALA A 1 135 ? -45.969 68.812 42.531 1 59.53 135 ALA A CA 1
ATOM 1030 C C . ALA A 1 135 ? -45.125 68.625 43.781 1 59.53 135 ALA A C 1
ATOM 1032 O O . ALA A 1 135 ? -44.219 69.438 44.031 1 59.53 135 ALA A O 1
ATOM 1033 N N . GLY A 1 136 ? -45.375 67.562 44.438 1 61 136 GLY A N 1
ATOM 1034 C CA . GLY A 1 136 ? -44.656 67.312 45.656 1 61 136 GLY A CA 1
ATOM 1035 C C . GLY A 1 136 ? -43.219 66.938 45.438 1 61 136 GLY A C 1
ATOM 1036 O O . GLY A 1 136 ? -42.344 67.188 46.281 1 61 136 GLY A O 1
ATOM 1037 N N . ASP A 1 137 ? -42.875 66.375 44.375 1 62.97 137 ASP A N 1
ATOM 1038 C CA . ASP A 1 137 ? -41.531 65.875 44.125 1 62.97 137 ASP A CA 1
ATOM 1039 C C . ASP A 1 137 ? -40.625 67.062 43.656 1 62.97 137 ASP A C 1
ATOM 1041 O O . ASP A 1 137 ? -39.406 66.875 43.594 1 62.97 137 ASP A O 1
ATOM 1045 N N . LYS A 1 138 ? -41.219 68.188 43.438 1 74 138 LYS A N 1
ATOM 1046 C CA . LYS A 1 138 ? -40.469 69.312 42.938 1 74 138 LYS A CA 1
ATOM 1047 C C . LYS A 1 138 ? -40.156 70.312 44.062 1 74 138 LYS A C 1
ATOM 1049 O O . LYS A 1 138 ? -39.531 71.312 43.844 1 74 138 LYS A O 1
ATOM 1054 N N . LYS A 1 139 ? -40.625 69.875 45.219 1 76.38 139 LYS A N 1
ATOM 1055 C CA . LYS A 1 139 ? -40.406 70.75 46.375 1 76.38 139 LYS A CA 1
ATOM 1056 C C . LYS A 1 139 ? -39.469 70.062 47.375 1 76.38 139 LYS A C 1
ATOM 1058 O O . LYS A 1 139 ? -39.438 68.875 47.5 1 76.38 139 LYS A O 1
ATOM 1063 N N . CYS A 1 140 ? -38.656 70.938 47.969 1 78.88 140 CYS A N 1
ATOM 1064 C CA . CYS A 1 140 ? -37.812 70.5 49.062 1 78.88 140 CYS A CA 1
ATOM 1065 C C . CYS A 1 140 ? -38.656 70 50.25 1 78.88 140 CYS A C 1
ATOM 1067 O O . CYS A 1 140 ? -39.531 70.75 50.688 1 78.88 140 CYS A O 1
ATOM 1069 N N . LEU A 1 141 ? -38.5 68.875 50.688 1 72.56 141 LEU A N 1
ATOM 1070 C CA . LEU A 1 141 ? -39.281 68.312 51.812 1 72.56 141 LEU A CA 1
ATOM 1071 C C . LEU A 1 141 ? -39.031 69.125 53.094 1 72.56 141 LEU A C 1
ATOM 1073 O O . LEU A 1 141 ? -39.906 69.188 53.938 1 72.56 141 LEU A O 1
ATOM 1077 N N . ILE A 1 142 ? -37.969 69.812 53.125 1 73.44 142 ILE A N 1
ATOM 1078 C CA . ILE A 1 142 ? -37.594 70.5 54.344 1 73.44 142 ILE A CA 1
ATOM 1079 C C . ILE A 1 142 ? -38.094 71.938 54.312 1 73.44 142 ILE A C 1
ATOM 1081 O O . ILE A 1 142 ? -38.688 72.375 55.281 1 73.44 142 ILE A O 1
ATOM 1085 N N . HIS A 1 143 ? -37.938 72.562 53.125 1 77.62 143 HIS A N 1
ATOM 1086 C CA . HIS A 1 143 ? -38.156 74 53.125 1 77.62 143 HIS A CA 1
ATOM 1087 C C . HIS A 1 143 ? -39.375 74.312 52.25 1 77.62 143 HIS A C 1
ATOM 1089 O O . HIS A 1 143 ? -39.781 75.5 52.188 1 77.62 143 HIS A O 1
ATOM 1095 N N . ASN A 1 144 ? -39.906 73.312 51.656 1 76.81 144 ASN A N 1
ATOM 1096 C CA . ASN A 1 144 ? -41.094 73.438 50.844 1 76.81 144 ASN A CA 1
ATOM 1097 C C . ASN A 1 144 ? -40.875 74.438 49.719 1 76.81 144 ASN A C 1
ATOM 1099 O O . ASN A 1 144 ? -41.75 75.25 49.438 1 76.81 144 ASN A O 1
ATOM 1103 N N . GLU A 1 145 ? -39.688 74.625 49.281 1 79.5 145 GLU A N 1
ATOM 1104 C CA . GLU A 1 145 ? -39.312 75.438 48.156 1 79.5 145 GLU A CA 1
ATOM 1105 C C . GLU A 1 145 ? -39.031 74.625 46.906 1 79.5 145 GLU A C 1
ATOM 1107 O O . GLU A 1 145 ? -38.812 73.438 47 1 79.5 145 GLU A O 1
ATOM 1112 N N . LEU A 1 146 ? -39.188 75.438 45.812 1 82.31 146 LEU A N 1
ATOM 1113 C CA . LEU A 1 146 ? -38.906 74.75 44.562 1 82.31 146 LEU A CA 1
ATOM 1114 C C . LEU A 1 146 ? -37.469 74.312 44.469 1 82.31 146 LEU A C 1
ATOM 1116 O O . LEU A 1 146 ? -36.562 75 44.906 1 82.31 146 LEU A O 1
ATOM 1120 N N . LEU A 1 147 ? -37.312 73.125 44 1 85.19 147 LEU A N 1
ATOM 1121 C CA . LEU A 1 147 ? -35.969 72.562 43.781 1 85.19 147 LEU A CA 1
ATOM 1122 C C . LEU A 1 147 ? -35.344 73.125 42.531 1 85.19 147 LEU A C 1
ATOM 1124 O O . LEU A 1 147 ? -35.625 72.688 41.406 1 85.19 147 LEU A O 1
ATOM 1128 N N . GLU A 1 148 ? -34.469 74.125 42.531 1 87.12 148 GLU A N 1
ATOM 1129 C CA . GLU A 1 148 ? -33.969 74.875 41.344 1 87.12 148 GLU A CA 1
ATOM 1130 C C . GLU A 1 148 ? -32.438 74.688 41.25 1 87.12 148 GLU A C 1
ATOM 1132 O O . GLU A 1 148 ? -31.859 75.125 40.25 1 87.12 148 GLU A O 1
ATOM 1137 N N . PHE A 1 149 ? -31.906 74.125 42.25 1 90.81 149 PHE A N 1
ATOM 1138 C CA . PHE A 1 149 ? -30.438 74 42.25 1 90.81 149 PHE A CA 1
ATOM 1139 C C . PHE A 1 149 ? -29.984 72.562 42.406 1 90.81 149 PHE A C 1
ATOM 1141 O O . PHE A 1 149 ? -30.75 71.75 42.875 1 90.81 149 PHE A O 1
ATOM 1148 N N . PHE A 1 150 ? -28.812 72.25 41.938 1 91.56 150 PHE A N 1
ATOM 1149 C CA . PHE A 1 150 ? -28.219 70.938 42 1 91.56 150 PHE A CA 1
ATOM 1150 C C . PHE A 1 150 ? -26.797 71 42.5 1 91.56 150 PHE A C 1
ATOM 1152 O O . PHE A 1 150 ? -26 71.812 42.062 1 91.56 150 PHE A O 1
ATOM 1159 N N . CYS A 1 151 ? -26.469 70.312 43.5 1 90 151 CYS A N 1
ATOM 1160 C CA . CYS A 1 151 ? -25.109 70.125 44 1 90 151 CYS A CA 1
ATOM 1161 C C . CYS A 1 151 ? -24.406 68.938 43.344 1 90 151 CYS A C 1
ATOM 1163 O O . CYS A 1 151 ? -24.781 67.812 43.594 1 90 151 CYS A O 1
ATOM 1165 N N . SER A 1 152 ? -23.375 69.188 42.531 1 83.19 152 SER A N 1
ATOM 1166 C CA . SER A 1 152 ? -22.688 68.125 41.719 1 83.19 152 SER A CA 1
ATOM 1167 C C . SER A 1 152 ? -21.922 67.188 42.625 1 83.19 152 SER A C 1
ATOM 1169 O O . SER A 1 152 ? -21.797 66 42.312 1 83.19 152 SER A O 1
ATOM 1171 N N . GLN A 1 153 ? -21.328 67.625 43.688 1 82.88 153 GLN A N 1
ATOM 1172 C CA . GLN A 1 153 ? -20.516 66.812 44.562 1 82.88 153 GLN A CA 1
ATOM 1173 C C . GLN A 1 153 ? -21.375 65.875 45.406 1 82.88 153 GLN A C 1
ATOM 1175 O O . GLN A 1 153 ? -21 64.688 45.594 1 82.88 153 GLN A O 1
ATOM 1180 N N . ASP A 1 154 ? -22.531 66.312 45.781 1 81.62 154 ASP A N 1
ATOM 1181 C CA . ASP A 1 154 ? -23.406 65.5 46.594 1 81.62 154 ASP A CA 1
ATOM 1182 C C . ASP A 1 154 ? -24.484 64.812 45.75 1 81.62 154 ASP A C 1
ATOM 1184 O O . ASP A 1 154 ? -25.219 63.938 46.219 1 81.62 154 ASP A O 1
ATOM 1188 N N . SER A 1 155 ? -24.578 65.188 44.594 1 82.25 155 SER A N 1
ATOM 1189 C CA . SER A 1 155 ? -25.562 64.688 43.656 1 82.25 155 SER A CA 1
ATOM 1190 C C . SER A 1 155 ? -26.984 64.812 44.219 1 82.25 155 SER A C 1
ATOM 1192 O O . SER A 1 155 ? -27.734 63.812 44.25 1 82.25 155 SER A O 1
ATOM 1194 N N . SER A 1 156 ? -27.297 65.938 44.688 1 84.19 156 SER A N 1
ATOM 1195 C CA . SER A 1 156 ? -28.594 66.188 45.312 1 84.19 156 SER A CA 1
ATOM 1196 C C . SER A 1 156 ? -29.234 67.438 44.781 1 84.19 156 SER A C 1
ATOM 1198 O O . SER A 1 156 ? -28.531 68.438 44.5 1 84.19 156 SER A O 1
ATOM 1200 N N . VAL A 1 157 ? -30.531 67.438 44.656 1 87.94 157 VAL A N 1
ATOM 1201 C CA . VAL A 1 157 ? -31.297 68.625 44.219 1 87.94 157 VAL A CA 1
ATOM 1202 C C . VAL A 1 157 ? -31.656 69.438 45.469 1 87.94 157 VAL A C 1
ATOM 1204 O O . VAL A 1 157 ? -32 68.875 46.5 1 87.94 157 VAL A O 1
ATOM 1207 N N . LEU A 1 158 ? -31.406 70.75 45.25 1 86.5 158 LEU A N 1
ATOM 1208 C CA . LEU A 1 158 ? -31.547 71.625 46.406 1 86.5 158 LEU A CA 1
ATOM 1209 C C . LEU A 1 158 ? -32.531 72.75 46.094 1 86.5 158 LEU A C 1
ATOM 1211 O O . LEU A 1 158 ? -32.75 73.125 44.938 1 86.5 158 LEU A O 1
ATOM 1215 N N . CYS A 1 159 ? -33.188 73.25 47.156 1 85.5 159 CYS A N 1
ATOM 1216 C CA . CYS A 1 159 ? -33.938 74.5 47.062 1 85.5 159 CYS A CA 1
ATOM 1217 C C . CYS A 1 159 ? -33.062 75.688 47.375 1 85.5 159 CYS A C 1
ATOM 1219 O O . CYS A 1 159 ? -31.875 75.562 47.688 1 85.5 159 CYS A O 1
ATOM 1221 N N . MET A 1 160 ? -33.469 76.875 47.344 1 84.75 160 MET A N 1
ATOM 1222 C CA . MET A 1 160 ? -32.688 78.125 47.531 1 84.75 160 MET A CA 1
ATOM 1223 C C . MET A 1 160 ? -32.188 78.188 48.969 1 84.75 160 MET A C 1
ATOM 1225 O O . MET A 1 160 ? -31.047 78.625 49.219 1 84.75 160 MET A O 1
ATOM 1229 N N . THR A 1 161 ? -33.031 77.625 49.875 1 86.19 161 THR A N 1
ATOM 1230 C CA . THR A 1 161 ? -32.656 77.688 51.281 1 86.19 161 THR A CA 1
ATOM 1231 C C . THR A 1 161 ? -31.641 76.562 51.594 1 86.19 161 THR A C 1
ATOM 1233 O O . THR A 1 161 ? -30.734 76.812 52.406 1 86.19 161 THR A O 1
ATOM 1236 N N . CYS A 1 162 ? -31.797 75.438 50.938 1 85.81 162 CYS A N 1
ATOM 1237 C CA . CYS A 1 162 ? -30.891 74.375 51.188 1 85.81 162 CYS A CA 1
ATOM 1238 C C . CYS A 1 162 ? -29.484 74.688 50.688 1 85.81 162 CYS A C 1
ATOM 1240 O O . CYS A 1 162 ? -28.5 74.125 51.188 1 85.81 162 CYS A O 1
ATOM 1242 N N . THR A 1 163 ? -29.312 75.562 49.781 1 84.81 163 THR A N 1
ATOM 1243 C CA . THR A 1 163 ? -28.016 76 49.25 1 84.81 163 THR A CA 1
ATOM 1244 C C . THR A 1 163 ? -27.172 76.688 50.312 1 84.81 163 THR A C 1
ATOM 1246 O O . THR A 1 163 ? -25.938 76.688 50.219 1 84.81 163 THR A O 1
ATOM 1249 N N . LYS A 1 164 ? -27.906 77.25 51.219 1 82.5 164 LYS A N 1
ATOM 1250 C CA . LYS A 1 164 ? -27.203 78 52.281 1 82.5 164 LYS A CA 1
ATOM 1251 C C . LYS A 1 164 ? -26.891 77.062 53.469 1 82.5 164 LYS A C 1
ATOM 1253 O O . LYS A 1 164 ? -26.234 77.5 54.406 1 82.5 164 LYS A O 1
ATOM 1258 N N . ASP A 1 165 ? -27.375 75.938 53.344 1 81.31 165 ASP A N 1
ATOM 1259 C CA . ASP A 1 165 ? -27.125 75 54.406 1 81.31 165 ASP A CA 1
ATOM 1260 C C . ASP A 1 165 ? -25.641 74.625 54.5 1 81.31 165 ASP A C 1
ATOM 1262 O O . ASP A 1 165 ? -24.938 74.562 53.5 1 81.31 165 ASP A O 1
ATOM 1266 N N . ARG A 1 166 ? -25.141 74.438 55.625 1 76.81 166 ARG A N 1
ATOM 1267 C CA . ARG A 1 166 ? -23.734 74.188 55.938 1 76.81 166 ARG A CA 1
ATOM 1268 C C . ARG A 1 166 ? -23.281 72.875 55.25 1 76.81 166 ARG A C 1
ATOM 1270 O O . ARG A 1 166 ? -22.094 72.75 54.906 1 76.81 166 ARG A O 1
ATOM 1277 N N . LYS A 1 167 ? -24.203 72 54.938 1 82.44 167 LYS A N 1
ATOM 1278 C CA . LYS A 1 167 ? -23.828 70.688 54.344 1 82.44 167 LYS A CA 1
ATOM 1279 C C . LYS A 1 167 ? -23.312 70.875 52.938 1 82.44 167 LYS A C 1
ATOM 1281 O O . LYS A 1 167 ? -22.469 70.062 52.469 1 82.44 167 LYS A O 1
ATOM 1286 N N . HIS A 1 168 ? -23.734 71.875 52.219 1 82.44 168 HIS A N 1
ATOM 1287 C CA . HIS A 1 168 ? -23.375 72.062 50.812 1 82.44 168 HIS A CA 1
ATOM 1288 C C . HIS A 1 168 ? -22.469 73.25 50.625 1 82.44 168 HIS A C 1
ATOM 1290 O O . HIS A 1 168 ? -22.266 73.75 49.5 1 82.44 168 HIS A O 1
ATOM 1296 N N . LYS A 1 169 ? -21.969 73.75 51.844 1 81.31 169 LYS A N 1
ATOM 1297 C CA . LYS A 1 169 ? -21.109 74.875 51.812 1 81.31 169 LYS A CA 1
ATOM 1298 C C . LYS A 1 169 ? -19.812 74.625 51.062 1 81.31 169 LYS A C 1
ATOM 1300 O O . LYS A 1 169 ? -19.125 73.625 51.375 1 81.31 169 LYS A O 1
ATOM 1305 N N . GLY A 1 170 ? -19.453 75.438 50.062 1 81.94 170 GLY A N 1
ATOM 1306 C CA . GLY A 1 170 ? -18.219 75.25 49.281 1 81.94 170 GLY A CA 1
ATOM 1307 C C . GLY A 1 170 ? -18.391 74.375 48.062 1 81.94 170 GLY A C 1
ATOM 1308 O O . GLY A 1 170 ? -17.469 74.25 47.281 1 81.94 170 GLY A O 1
ATOM 1309 N N . HIS A 1 171 ? -19.5 73.625 47.969 1 87.56 171 HIS A N 1
ATOM 1310 C CA . HIS A 1 171 ? -19.719 72.75 46.812 1 87.56 171 HIS A CA 1
ATOM 1311 C C . HIS A 1 171 ? -20.094 73.5 45.562 1 87.56 171 HIS A C 1
ATOM 1313 O O . HIS A 1 171 ? -20.406 74.688 45.656 1 87.56 171 HIS A O 1
ATOM 1319 N N . ARG A 1 172 ? -19.891 72.875 44.406 1 87.44 172 ARG A N 1
ATOM 1320 C CA . ARG A 1 172 ? -20.328 73.5 43.156 1 87.44 172 ARG A CA 1
ATOM 1321 C C . ARG A 1 172 ? -21.828 73.312 42.938 1 87.44 172 ARG A C 1
ATOM 1323 O O . ARG A 1 172 ? -22.297 72.25 42.625 1 87.44 172 ARG A O 1
ATOM 1330 N N . ILE A 1 173 ? -22.609 74.375 43.188 1 89.06 173 ILE A N 1
ATOM 1331 C CA . ILE A 1 173 ? -24.062 74.375 43.062 1 89.06 173 ILE A CA 1
ATOM 1332 C C . ILE A 1 173 ? -24.469 75.062 41.75 1 89.06 173 ILE A C 1
ATOM 1334 O O . ILE A 1 173 ? -23.984 76.125 41.438 1 89.06 173 ILE A O 1
ATOM 1338 N N . GLU A 1 174 ? -25.141 74.375 40.938 1 89.94 174 GLU A N 1
ATOM 1339 C CA . GLU A 1 174 ? -25.578 74.938 39.656 1 89.94 174 GLU A CA 1
ATOM 1340 C C . GLU A 1 174 ? -27.094 74.812 39.5 1 89.94 174 GLU A C 1
ATOM 1342 O O . GLU A 1 174 ? -27.734 74 40.188 1 89.94 174 GLU A O 1
ATOM 1347 N N . PRO A 1 175 ? -27.672 75.75 38.688 1 91.38 175 PRO A N 1
ATOM 1348 C CA . PRO A 1 175 ? -29.109 75.625 38.438 1 91.38 175 PRO A CA 1
ATOM 1349 C C . PRO A 1 175 ? -29.484 74.25 37.844 1 91.38 175 PRO A C 1
ATOM 1351 O O . PRO A 1 175 ? -28.703 73.688 37.094 1 91.38 175 PRO A O 1
ATOM 1354 N N . THR A 1 176 ? -30.578 73.75 38.125 1 88.31 176 THR A N 1
ATOM 1355 C CA . THR A 1 176 ? -31.047 72.438 37.719 1 88.31 176 THR A CA 1
ATOM 1356 C C . THR A 1 176 ? -31.047 72.312 36.188 1 88.31 176 THR A C 1
ATOM 1358 O O . THR A 1 176 ? -30.734 71.25 35.625 1 88.31 176 THR A O 1
ATOM 1361 N N . ARG A 1 177 ? -31.406 73.375 35.438 1 87.12 177 ARG A N 1
ATOM 1362 C CA . ARG A 1 177 ? -31.453 73.312 34 1 87.12 177 ARG A CA 1
ATOM 1363 C C . ARG A 1 177 ? -30.062 73.125 33.406 1 87.12 177 ARG A C 1
ATOM 1365 O O . ARG A 1 177 ? -29.906 72.375 32.438 1 87.12 177 ARG A O 1
ATOM 1372 N N . GLU A 1 178 ? -29.141 73.875 33.969 1 91 178 GLU A N 1
ATOM 1373 C CA . GLU A 1 178 ? -27.766 73.75 33.469 1 91 178 GLU A CA 1
ATOM 1374 C C . GLU A 1 178 ? -27.172 72.375 33.812 1 91 178 GLU A C 1
ATOM 1376 O O . GLU A 1 178 ? -26.484 71.75 33 1 91 178 GLU A O 1
ATOM 1381 N N . ALA A 1 179 ? -27.516 71.938 35.031 1 90.62 179 ALA A N 1
ATOM 1382 C CA . ALA A 1 179 ? -27.031 70.625 35.469 1 90.62 179 ALA A CA 1
ATOM 1383 C C . ALA A 1 179 ? -27.641 69.5 34.625 1 90.62 179 ALA A C 1
ATOM 1385 O O . ALA A 1 179 ? -26.984 68.5 34.312 1 90.62 179 ALA A O 1
ATOM 1386 N N . PHE A 1 180 ? -28.875 69.688 34.219 1 91.62 180 PHE A N 1
ATOM 1387 C CA . PHE A 1 180 ? -29.594 68.75 33.375 1 91.62 180 PHE A CA 1
ATOM 1388 C C . PHE A 1 180 ? -28.922 68.625 32 1 91.62 180 PHE A C 1
ATOM 1390 O O . PHE A 1 180 ? -28.641 67.5 31.531 1 91.62 180 PHE A O 1
ATOM 1397 N N . GLU A 1 181 ? -28.641 69.75 31.391 1 91.5 181 GLU A N 1
ATOM 1398 C CA . GLU A 1 181 ? -28.016 69.812 30.078 1 91.5 181 GLU A CA 1
ATOM 1399 C C . GLU A 1 181 ? -26.609 69.188 30.109 1 91.5 181 GLU A C 1
ATOM 1401 O O . GLU A 1 181 ? -26.203 68.5 29.188 1 91.5 181 GLU A O 1
ATOM 1406 N N . LYS A 1 182 ? -25.922 69.5 31.172 1 90 182 LYS A N 1
ATOM 1407 C CA . LYS A 1 182 ? -24.578 69 31.328 1 90 182 LYS A CA 1
ATOM 1408 C C . LYS A 1 182 ? -24.594 67.438 31.484 1 90 182 LYS A C 1
ATOM 1410 O O . LYS A 1 182 ? -23.766 66.75 30.906 1 90 182 LYS A O 1
ATOM 1415 N N . LYS A 1 183 ? -25.578 67 32.312 1 89.25 183 LYS A N 1
ATOM 1416 C CA . LYS A 1 183 ? -25.703 65.562 32.5 1 89.25 183 LYS A CA 1
ATOM 1417 C C . LYS A 1 183 ? -26.109 64.875 31.203 1 89.25 183 LYS A C 1
ATOM 1419 O O . LYS A 1 183 ? -25.609 63.75 30.906 1 89.25 183 LYS A O 1
ATOM 1424 N N . LYS A 1 184 ? -26.891 65.5 30.438 1 89.69 184 LYS A N 1
ATOM 1425 C CA . LYS A 1 184 ? -27.297 64.938 29.156 1 89.69 184 LYS A CA 1
ATOM 1426 C C . LYS A 1 184 ? -26.125 64.875 28.188 1 89.69 184 LYS A C 1
ATOM 1428 O O . LYS A 1 184 ? -25.984 63.875 27.453 1 89.69 184 LYS A O 1
ATOM 1433 N N . MET A 1 185 ? -25.359 65.875 28.234 1 91.12 185 MET A N 1
ATOM 1434 C CA . MET A 1 185 ? -24.188 65.938 27.359 1 91.12 185 MET A CA 1
ATOM 1435 C C . MET A 1 185 ? -23.188 64.875 27.734 1 91.12 185 MET A C 1
ATOM 1437 O O . MET A 1 185 ? -22.609 64.188 26.859 1 91.12 185 MET A O 1
ATOM 1441 N N . CYS A 1 186 ? -23.062 64.625 29.078 1 88.31 186 CYS A N 1
ATOM 1442 C CA . CYS A 1 186 ? -22.156 63.625 29.562 1 88.31 186 CYS A CA 1
ATOM 1443 C C . CYS A 1 186 ? -22.625 62.219 29.156 1 88.31 186 CYS A C 1
ATOM 1445 O O . CYS A 1 186 ? -21.828 61.375 28.766 1 88.31 186 CYS A O 1
ATOM 1447 N N . LEU A 1 187 ? -23.969 62 29.203 1 90.31 187 LEU A N 1
ATOM 1448 C CA . LEU A 1 187 ? -24.531 60.688 28.828 1 90.31 187 LEU A CA 1
ATOM 1449 C C . LEU A 1 187 ? -24.328 60.438 27.344 1 90.31 187 LEU A C 1
ATOM 1451 O O . LEU A 1 187 ? -24 59.312 26.938 1 90.31 187 LEU A O 1
ATOM 1455 N N . ASN A 1 188 ? -24.469 61.469 26.578 1 91.81 188 ASN A N 1
ATOM 1456 C CA . ASN A 1 188 ? -24.281 61.344 25.141 1 91.81 188 ASN A CA 1
ATOM 1457 C C . ASN A 1 188 ? -22.828 61.031 24.797 1 91.81 188 ASN A C 1
ATOM 1459 O O . ASN A 1 188 ? -22.562 60.219 23.891 1 91.81 188 ASN A O 1
ATOM 1463 N N . ASP A 1 189 ? -21.953 61.719 25.516 1 91.81 189 ASP A N 1
ATOM 1464 C CA . ASP A 1 189 ? -20.531 61.469 25.297 1 91.81 189 ASP A CA 1
ATOM 1465 C C . ASP A 1 189 ? -20.172 60.031 25.672 1 91.81 189 ASP A C 1
ATOM 1467 O O . ASP A 1 189 ? -19.344 59.375 25 1 91.81 189 ASP A O 1
ATOM 1471 N N . PHE A 1 190 ? -20.766 59.562 26.688 1 91.38 190 PHE A N 1
ATOM 1472 C CA . PHE A 1 190 ? -20.5 58.219 27.156 1 91.38 190 PHE A CA 1
ATOM 1473 C C . PHE A 1 190 ? -21.031 57.188 26.156 1 91.38 190 PHE A C 1
ATOM 1475 O O . PHE A 1 190 ? -20.391 56.156 25.891 1 91.38 190 PHE A O 1
ATOM 1482 N N . VAL A 1 191 ? -22.172 57.406 25.594 1 92 191 VAL A N 1
ATOM 1483 C CA . VAL A 1 191 ? -22.75 56.5 24.594 1 92 191 VAL A CA 1
ATOM 1484 C C . VAL A 1 191 ? -21.844 56.438 23.359 1 92 191 VAL A C 1
ATOM 1486 O O . VAL A 1 191 ? -21.641 55.375 22.781 1 92 191 VAL A O 1
ATOM 1489 N N . LYS A 1 192 ? -21.266 57.594 23.031 1 92.88 192 LYS A N 1
ATOM 1490 C CA . LYS A 1 192 ? -20.344 57.656 21.906 1 92.88 192 LYS A CA 1
ATOM 1491 C C . LYS A 1 192 ? -19.109 56.781 22.156 1 92.88 192 LYS A C 1
ATOM 1493 O O . LYS A 1 192 ? -18.625 56.094 21.266 1 92.88 192 LYS A O 1
ATOM 1498 N N . ASN A 1 193 ? -18.625 56.906 23.453 1 91.88 193 ASN A N 1
ATOM 1499 C CA . ASN A 1 193 ? -17.453 56.125 23.828 1 91.88 193 ASN A CA 1
ATOM 1500 C C . ASN A 1 193 ? -17.75 54.625 23.812 1 91.88 193 ASN A C 1
ATOM 1502 O O . ASN A 1 193 ? -16.906 53.812 23.406 1 91.88 193 ASN A O 1
ATOM 1506 N N . ILE A 1 194 ? -18.938 54.25 24.234 1 93.25 194 ILE A N 1
ATOM 1507 C CA . ILE A 1 194 ? -19.344 52.844 24.219 1 93.25 194 ILE A CA 1
ATOM 1508 C C . ILE A 1 194 ? -19.438 52.344 22.781 1 93.25 194 ILE A C 1
ATOM 1510 O O . ILE A 1 194 ? -19 51.25 22.484 1 93.25 194 ILE A O 1
ATOM 1514 N N . ASN A 1 195 ? -19.953 53.156 21.938 1 93.31 195 ASN A N 1
ATOM 1515 C CA . ASN A 1 195 ? -20.078 52.781 20.547 1 93.31 195 ASN A CA 1
ATOM 1516 C C . ASN A 1 195 ? -18.719 52.594 19.875 1 93.31 195 ASN A C 1
ATOM 1518 O O . ASN A 1 195 ? -18.547 51.688 19.047 1 93.31 195 ASN A O 1
ATOM 1522 N N . LEU A 1 196 ? -17.797 53.438 20.266 1 92 196 LEU A N 1
ATOM 1523 C CA . LEU A 1 196 ? -16.453 53.312 19.719 1 92 196 LEU A CA 1
ATOM 1524 C C . LEU A 1 196 ? -15.812 52 20.156 1 92 196 LEU A C 1
ATOM 1526 O O . LEU A 1 196 ? -15.219 51.281 19.344 1 92 196 LEU A O 1
ATOM 1530 N N . ARG A 1 197 ? -15.992 51.625 21.406 1 91.81 197 ARG A N 1
ATOM 1531 C CA . ARG A 1 197 ? -15.438 50.406 21.938 1 91.81 197 ARG A CA 1
ATOM 1532 C C . ARG A 1 197 ? -16.109 49.188 21.312 1 91.81 197 ARG A C 1
ATOM 1534 O O . ARG A 1 197 ? -15.453 48.188 21.031 1 91.81 197 ARG A O 1
ATOM 1541 N N . LEU A 1 198 ? -17.375 49.281 21.109 1 91.06 198 LEU A N 1
ATOM 1542 C CA . LEU A 1 198 ? -18.125 48.188 20.484 1 91.06 198 LEU A CA 1
ATOM 1543 C C . LEU A 1 198 ? -17.656 47.969 19.047 1 91.06 198 LEU A C 1
ATOM 1545 O O . LEU A 1 198 ? -17.516 46.812 18.625 1 91.06 198 LEU A O 1
ATOM 1549 N N . ASN A 1 199 ? -17.406 49.031 18.344 1 92.81 199 ASN A N 1
ATOM 1550 C CA . ASN A 1 199 ? -16.953 48.906 16.969 1 92.81 199 ASN A CA 1
ATOM 1551 C C . ASN A 1 199 ? -15.562 48.281 16.891 1 92.81 199 ASN A C 1
ATOM 1553 O O . ASN A 1 199 ? -15.289 47.469 16 1 92.81 199 ASN A O 1
ATOM 1557 N N . GLU A 1 200 ? -14.656 48.688 17.812 1 90 200 GLU A N 1
ATOM 1558 C CA . GLU A 1 200 ? -13.328 48.094 17.875 1 90 200 GLU A CA 1
ATOM 1559 C C . GLU A 1 200 ? -13.391 46.594 18.156 1 90 200 GLU A C 1
ATOM 1561 O O . GLU A 1 200 ? -12.719 45.812 17.484 1 90 200 GLU A O 1
ATOM 1566 N N . LYS A 1 201 ? -14.227 46.188 19.078 1 90.69 201 LYS A N 1
ATOM 1567 C CA . LYS A 1 201 ? -14.352 44.781 19.453 1 90.69 201 LYS A CA 1
ATOM 1568 C C . LYS A 1 201 ? -15.023 43.969 18.344 1 90.69 201 LYS A C 1
ATOM 1570 O O . LYS A 1 201 ? -14.695 42.812 18.141 1 90.69 201 LYS A O 1
ATOM 1575 N N . GLU A 1 202 ? -15.93 44.594 17.719 1 91.19 202 GLU A N 1
ATOM 1576 C CA . GLU A 1 202 ? -16.609 43.938 16.609 1 91.19 202 GLU A CA 1
ATOM 1577 C C . GLU A 1 202 ? -15.648 43.656 15.453 1 91.19 202 GLU A C 1
ATOM 1579 O O . GLU A 1 202 ? -15.727 42.625 14.805 1 91.19 202 GLU A O 1
ATOM 1584 N N . THR A 1 203 ? -14.805 44.688 15.164 1 91.69 203 THR A N 1
ATOM 1585 C CA . THR A 1 203 ? -13.805 44.5 14.117 1 91.69 203 THR A CA 1
ATOM 1586 C C . THR A 1 203 ? -12.852 43.344 14.469 1 91.69 203 THR A C 1
ATOM 1588 O O . THR A 1 203 ? -12.508 42.531 13.617 1 91.69 203 THR A O 1
ATOM 1591 N N . HIS A 1 204 ? -12.469 43.312 15.773 1 90.44 204 HIS A N 1
ATOM 1592 C CA . HIS A 1 204 ? -11.602 42.25 16.234 1 90.44 204 HIS A CA 1
ATOM 1593 C C . HIS A 1 204 ? -12.305 40.906 16.156 1 90.44 204 HIS A C 1
ATOM 1595 O O . HIS A 1 204 ? -11.688 39.906 15.773 1 90.44 204 HIS A O 1
ATOM 1601 N N . LEU A 1 205 ? -13.555 40.875 16.484 1 90.94 205 LEU A N 1
ATOM 1602 C CA . LEU A 1 205 ? -14.352 39.656 16.422 1 90.94 205 LEU A CA 1
ATOM 1603 C C . LEU A 1 205 ? -14.422 39.125 15 1 90.94 205 LEU A C 1
ATOM 1605 O O . LEU A 1 205 ? -14.297 37.938 14.766 1 90.94 205 LEU A O 1
ATOM 1609 N N . LEU A 1 206 ? -14.547 40 14.055 1 91.88 206 LEU A N 1
ATOM 1610 C CA . LEU A 1 206 ? -14.625 39.625 12.648 1 91.88 206 LEU A CA 1
ATOM 1611 C C . LEU A 1 206 ? -13.297 39.031 12.172 1 91.88 206 LEU A C 1
ATOM 1613 O O . LEU A 1 206 ? -13.281 38.094 11.391 1 91.88 206 LEU A O 1
ATOM 1617 N N . GLU A 1 207 ? -12.219 39.656 12.672 1 91.31 207 GLU A N 1
ATOM 1618 C CA . GLU A 1 207 ? -10.898 39.156 12.305 1 91.31 207 GLU A CA 1
ATOM 1619 C C . GLU A 1 207 ? -10.664 37.75 12.859 1 91.31 207 GLU A C 1
ATOM 1621 O O . GLU A 1 207 ? -10.109 36.875 12.172 1 91.31 207 GLU A O 1
ATOM 1626 N N . LEU A 1 208 ? -11.094 37.562 14.086 1 91.31 208 LEU A N 1
ATOM 1627 C CA . LEU A 1 208 ? -10.922 36.281 14.711 1 91.31 208 LEU A CA 1
ATOM 1628 C C . LEU A 1 208 ? -11.797 35.219 14.031 1 91.31 208 LEU A C 1
ATOM 1630 O O . LEU A 1 208 ? -11.375 34.062 13.875 1 91.31 208 LEU A O 1
ATOM 1634 N N . GLN A 1 209 ? -12.945 35.625 13.656 1 92.5 209 GLN A N 1
ATOM 1635 C CA . GLN A 1 209 ? -13.828 34.719 12.938 1 92.5 209 GLN A CA 1
ATOM 1636 C C . GLN A 1 209 ? -13.242 34.344 11.586 1 92.5 209 GLN A C 1
ATOM 1638 O O . GLN A 1 209 ? -13.352 33.188 11.156 1 92.5 209 GLN A O 1
ATOM 1643 N N . LYS A 1 210 ? -12.688 35.281 10.953 1 93.56 210 LYS A N 1
ATOM 1644 C CA . LYS A 1 210 ? -12.039 35 9.68 1 93.56 210 LYS A CA 1
ATOM 1645 C C . LYS A 1 210 ? -10.859 34.062 9.852 1 93.56 210 LYS A C 1
ATOM 1647 O O . LYS A 1 210 ? -10.656 33.156 9.039 1 93.56 210 LYS A O 1
ATOM 1652 N N . GLN A 1 211 ? -10.094 34.281 10.93 1 91.69 211 GLN A N 1
ATOM 1653 C CA . GLN A 1 211 ? -8.961 33.406 11.211 1 91.69 211 GLN A CA 1
ATOM 1654 C C . GLN A 1 211 ? -9.422 32 11.516 1 91.69 211 GLN A C 1
ATOM 1656 O O . GLN A 1 211 ? -8.805 31.031 11.07 1 91.69 211 GLN A O 1
ATOM 1661 N N . LYS A 1 212 ? -10.438 31.906 12.25 1 92.69 212 LYS A N 1
ATOM 1662 C CA . LYS A 1 212 ? -11 30.594 12.562 1 92.69 212 LYS A CA 1
ATOM 1663 C C . LYS A 1 212 ? -11.461 29.875 11.305 1 92.69 212 LYS A C 1
ATOM 1665 O O . LYS A 1 212 ? -11.188 28.688 11.125 1 92.69 212 LYS A O 1
ATOM 1670 N N . LYS A 1 213 ? -12.094 30.609 10.453 1 94.88 213 LYS A N 1
ATOM 1671 C CA . LYS A 1 213 ? -12.57 30.031 9.195 1 94.88 213 LYS A CA 1
ATOM 1672 C C . LYS A 1 213 ? -11.406 29.609 8.305 1 94.88 213 LYS A C 1
ATOM 1674 O O . LYS A 1 213 ? -11.492 28.609 7.594 1 94.88 213 LYS A O 1
ATOM 1679 N N . LYS A 1 214 ? -10.383 30.391 8.383 1 94.62 214 LYS A N 1
ATOM 1680 C CA . LYS A 1 214 ? -9.195 30.062 7.605 1 94.62 214 LYS A CA 1
ATOM 1681 C C . LYS A 1 214 ? -8.578 28.75 8.078 1 94.62 214 LYS A C 1
ATOM 1683 O O . LYS A 1 214 ? -8.203 27.906 7.266 1 94.62 214 LYS A O 1
ATOM 1688 N N . VAL A 1 215 ? -8.461 28.625 9.359 1 94.38 215 VAL A N 1
ATOM 1689 C CA . VAL A 1 215 ? -7.91 27.391 9.938 1 94.38 215 VAL A CA 1
ATOM 1690 C C . VAL A 1 215 ? -8.797 26.203 9.578 1 94.38 215 VAL A C 1
ATOM 1692 O O . VAL A 1 215 ? -8.297 25.156 9.18 1 94.38 215 VAL A O 1
ATOM 1695 N N . GLN A 1 216 ? -10.086 26.391 9.656 1 94.56 216 GLN A N 1
ATOM 1696 C CA . GLN A 1 216 ? -11.039 25.328 9.328 1 94.56 216 GLN A CA 1
ATOM 1697 C C . GLN A 1 216 ? -10.977 24.984 7.844 1 94.56 216 GLN A C 1
ATOM 1699 O O . GLN A 1 216 ? -11.086 23.812 7.477 1 94.56 216 GLN A O 1
ATOM 1704 N N . GLY A 1 217 ? -10.852 25.953 7.051 1 95.94 217 GLY A N 1
ATOM 1705 C CA . GLY A 1 217 ? -10.734 25.734 5.617 1 95.94 217 GLY A CA 1
ATOM 1706 C C . GLY A 1 217 ? -9.492 24.953 5.234 1 95.94 217 GLY A C 1
ATOM 1707 O O . GLY A 1 217 ? -9.555 24.047 4.402 1 95.94 217 GLY A O 1
ATOM 1708 N N . LYS A 1 218 ? -8.383 25.344 5.848 1 95.81 218 LYS A N 1
ATOM 1709 C CA . LYS A 1 218 ? -7.133 24.625 5.594 1 95.81 218 LYS A CA 1
ATOM 1710 C C . LYS A 1 218 ? -7.234 23.172 6.027 1 95.81 218 LYS A C 1
ATOM 1712 O O . LYS A 1 218 ? -6.793 22.266 5.309 1 95.81 218 LYS A O 1
ATOM 1717 N N . ALA A 1 219 ? -7.746 22.969 7.184 1 96.88 219 ALA A N 1
ATOM 1718 C CA . ALA A 1 219 ? -7.922 21.609 7.691 1 96.88 219 ALA A CA 1
ATOM 1719 C C . ALA A 1 219 ? -8.812 20.781 6.766 1 96.88 219 ALA A C 1
ATOM 1721 O O . ALA A 1 219 ? -8.508 19.625 6.473 1 96.88 219 ALA A O 1
ATOM 1722 N N . SER A 1 220 ? -9.898 21.359 6.289 1 97.31 220 SER A N 1
ATOM 1723 C CA . SER A 1 220 ? -10.828 20.672 5.395 1 97.31 220 SER A CA 1
ATOM 1724 C C . SER A 1 220 ? -10.156 20.312 4.074 1 97.31 220 SER A C 1
ATOM 1726 O O . SER A 1 220 ? -10.383 19.219 3.529 1 97.31 220 SER A O 1
ATOM 1728 N N . ASP A 1 221 ? -9.406 21.219 3.656 1 97.5 221 ASP A N 1
ATOM 1729 C CA . ASP A 1 221 ? -8.672 20.984 2.414 1 97.5 221 ASP A CA 1
ATOM 1730 C C . ASP A 1 221 ? -7.715 19.797 2.557 1 97.5 221 ASP A C 1
ATOM 1732 O O . ASP A 1 221 ? -7.656 18.922 1.688 1 97.5 221 ASP A O 1
ATOM 1736 N N . ILE A 1 222 ? -6.906 19.781 3.562 1 98 222 ILE A N 1
ATOM 1737 C CA . ILE A 1 222 ? -5.941 18.703 3.795 1 98 222 ILE A CA 1
ATOM 1738 C C . ILE A 1 222 ? -6.672 17.375 3.947 1 98 222 ILE A C 1
ATOM 1740 O O . ILE A 1 222 ? -6.234 16.359 3.412 1 98 222 ILE A O 1
ATOM 1744 N N . LYS A 1 223 ? -7.762 17.375 4.68 1 98.06 223 LYS A N 1
ATOM 1745 C CA . LYS A 1 223 ? -8.547 16.156 4.871 1 98.06 223 LYS A CA 1
ATOM 1746 C C . LYS A 1 223 ? -9.062 15.617 3.539 1 98.06 223 LYS A C 1
ATOM 1748 O O . LYS A 1 223 ? -9.07 14.406 3.311 1 98.06 223 LYS A O 1
ATOM 1753 N N . GLU A 1 224 ? -9.477 16.516 2.727 1 97.88 224 GLU A N 1
ATOM 1754 C CA . GLU A 1 224 ? -9.961 16.109 1.411 1 97.88 224 GLU A CA 1
ATOM 1755 C C . GLU A 1 224 ? -8.852 15.484 0.575 1 97.88 224 GLU A C 1
ATOM 1757 O O . GLU A 1 224 ? -9.062 14.469 -0.094 1 97.88 224 GLU A O 1
ATOM 1762 N N . ARG A 1 225 ? -7.715 16.109 0.584 1 97.75 225 ARG A N 1
ATOM 1763 C CA . ARG A 1 225 ? -6.57 15.586 -0.15 1 97.75 225 ARG A CA 1
ATOM 1764 C C . ARG A 1 225 ? -6.16 14.211 0.38 1 97.75 225 ARG A C 1
ATOM 1766 O O . ARG A 1 225 ? -5.875 13.305 -0.398 1 97.75 225 ARG A O 1
ATOM 1773 N N . LEU A 1 226 ? -6.145 14.086 1.687 1 98.12 226 LEU A N 1
ATOM 1774 C CA . LEU A 1 226 ? -5.789 12.812 2.311 1 98.12 226 LEU A CA 1
ATOM 1775 C C . LEU A 1 226 ? -6.793 11.727 1.943 1 98.12 226 LEU A C 1
ATOM 1777 O O . LEU A 1 226 ? -6.406 10.617 1.57 1 98.12 226 LEU A O 1
ATOM 1781 N N . THR A 1 227 ? -8.055 12.023 2.002 1 98.19 227 THR A N 1
ATOM 1782 C CA . THR A 1 227 ? -9.102 11.062 1.675 1 98.19 227 THR A CA 1
ATOM 1783 C C . THR A 1 227 ? -9 10.633 0.216 1 98.19 227 THR A C 1
ATOM 1785 O O . THR A 1 227 ? -9.172 9.453 -0.1 1 98.19 227 THR A O 1
ATOM 1788 N N . ALA A 1 228 ? -8.727 11.547 -0.615 1 98.12 228 ALA A N 1
ATOM 1789 C CA . ALA A 1 228 ? -8.555 11.242 -2.033 1 98.12 228 ALA A CA 1
ATOM 1790 C C . ALA A 1 228 ? -7.332 10.367 -2.26 1 98.12 228 ALA A C 1
ATOM 1792 O O . ALA A 1 228 ? -7.383 9.398 -3.025 1 98.12 228 ALA A O 1
ATOM 1793 N N . PHE A 1 229 ? -6.301 10.727 -1.654 1 98.31 229 PHE A N 1
ATOM 1794 C CA . PHE A 1 229 ? -5.062 9.961 -1.772 1 98.31 229 PHE A CA 1
ATOM 1795 C C . PHE A 1 229 ? -5.266 8.523 -1.325 1 98.31 229 PHE A C 1
ATOM 1797 O O . PHE A 1 229 ? -4.906 7.586 -2.043 1 98.31 229 PHE A O 1
ATOM 1804 N N . PHE A 1 230 ? -5.816 8.305 -0.165 1 98.38 230 PHE A N 1
ATOM 1805 C CA . PHE A 1 230 ? -6.027 6.953 0.349 1 98.38 230 PHE A CA 1
ATOM 1806 C C . PHE A 1 230 ? -7.078 6.219 -0.475 1 98.38 230 PHE A C 1
ATOM 1808 O O . PHE A 1 230 ? -7.02 4.996 -0.622 1 98.38 230 PHE A O 1
ATOM 1815 N N . GLY A 1 231 ? -8.016 6.973 -0.991 1 98 231 GLY A N 1
ATOM 1816 C CA . GLY A 1 231 ? -8.938 6.375 -1.943 1 98 231 GLY A CA 1
ATOM 1817 C C . GLY A 1 231 ? -8.25 5.805 -3.166 1 98 231 GLY A C 1
ATOM 1818 O O . GLY A 1 231 ? -8.586 4.707 -3.621 1 98 231 GLY A O 1
ATOM 1819 N N . ASP A 1 232 ? -7.289 6.531 -3.666 1 97.94 232 ASP A N 1
ATOM 1820 C CA . ASP A 1 232 ? -6.504 6.07 -4.805 1 97.94 232 ASP A CA 1
ATOM 1821 C C . ASP A 1 232 ? -5.727 4.801 -4.461 1 97.94 232 ASP A C 1
ATOM 1823 O O . ASP A 1 232 ? -5.645 3.879 -5.273 1 97.94 232 ASP A O 1
ATOM 1827 N N . ILE A 1 233 ? -5.094 4.781 -3.299 1 98.19 233 ILE A N 1
ATOM 1828 C CA . ILE A 1 233 ? -4.332 3.609 -2.873 1 98.19 233 ILE A CA 1
ATOM 1829 C C . ILE A 1 233 ? -5.262 2.398 -2.785 1 98.19 233 ILE A C 1
ATOM 1831 O O . ILE A 1 233 ? -4.922 1.314 -3.264 1 98.19 233 ILE A O 1
ATOM 1835 N N . LYS A 1 234 ? -6.406 2.578 -2.156 1 97.5 234 LYS A N 1
ATOM 1836 C CA . LYS A 1 234 ? -7.375 1.494 -2.021 1 97.5 234 LYS A CA 1
ATOM 1837 C C . LYS A 1 234 ? -7.793 0.958 -3.387 1 97.5 234 LYS A C 1
ATOM 1839 O O . LYS A 1 234 ? -7.93 -0.254 -3.568 1 97.5 234 LYS A O 1
ATOM 1844 N N . LYS A 1 235 ? -8 1.836 -4.32 1 97.69 235 LYS A N 1
ATOM 1845 C CA . LYS A 1 235 ? -8.359 1.426 -5.676 1 97.69 235 LYS A CA 1
ATOM 1846 C C . LYS A 1 235 ? -7.254 0.59 -6.312 1 97.69 235 LYS A C 1
ATOM 1848 O O . LYS A 1 235 ? -7.527 -0.414 -6.973 1 97.69 235 LYS A O 1
ATOM 1853 N N . GLU A 1 236 ? -6.012 1.059 -6.125 1 97.38 236 GLU A N 1
ATOM 1854 C CA . GLU A 1 236 ? -4.879 0.308 -6.66 1 97.38 236 GLU A CA 1
ATOM 1855 C C . GLU A 1 236 ? -4.797 -1.084 -6.039 1 97.38 236 GLU A C 1
ATOM 1857 O O . GLU A 1 236 ? -4.5 -2.061 -6.73 1 97.38 236 GLU A O 1
ATOM 1862 N N . VAL A 1 237 ? -5.023 -1.175 -4.75 1 97.75 237 VAL A N 1
ATOM 1863 C CA . VAL A 1 237 ? -4.961 -2.445 -4.031 1 97.75 237 VAL A CA 1
ATOM 1864 C C . VAL A 1 237 ? -6.082 -3.365 -4.516 1 97.75 237 VAL A C 1
ATOM 1866 O O . VAL A 1 237 ? -5.855 -4.555 -4.746 1 97.75 237 VAL A O 1
ATOM 1869 N N . LEU A 1 238 ? -7.207 -2.846 -4.742 1 97.5 238 LEU A N 1
ATOM 1870 C CA . LEU A 1 238 ? -8.336 -3.629 -5.223 1 97.5 238 LEU A CA 1
ATOM 1871 C C . LEU A 1 238 ? -8.086 -4.145 -6.637 1 97.5 238 LEU A C 1
ATOM 1873 O O . LEU A 1 238 ? -8.398 -5.293 -6.949 1 97.5 238 LEU A O 1
ATOM 1877 N N . THR A 1 239 ? -7.59 -3.273 -7.48 1 97.19 239 THR A N 1
ATOM 1878 C CA . THR A 1 239 ? -7.27 -3.67 -8.844 1 97.19 239 THR A CA 1
ATOM 1879 C C . THR A 1 239 ? -6.258 -4.816 -8.852 1 97.19 239 THR A C 1
ATOM 1881 O O . THR A 1 239 ? -6.398 -5.77 -9.625 1 97.19 239 THR A O 1
ATOM 1884 N N . LEU A 1 240 ? -5.223 -4.68 -8.008 1 97.06 240 LEU A N 1
ATOM 1885 C CA . LEU A 1 240 ? -4.219 -5.73 -7.91 1 97.06 240 LEU A CA 1
ATOM 1886 C C . LEU A 1 240 ? -4.832 -7.027 -7.398 1 97.06 240 LEU A C 1
ATOM 1888 O O . LEU A 1 240 ? -4.543 -8.109 -7.922 1 97.06 240 LEU A O 1
ATOM 1892 N N . GLU A 1 241 ? -5.652 -6.961 -6.402 1 97.81 241 GLU A N 1
ATOM 1893 C CA . GLU A 1 241 ? -6.336 -8.133 -5.867 1 97.81 241 GLU A CA 1
ATOM 1894 C C . GLU A 1 241 ? -7.145 -8.844 -6.953 1 97.81 241 GLU A C 1
ATOM 1896 O O . GLU A 1 241 ? -7.051 -10.062 -7.105 1 97.81 241 GLU A O 1
ATOM 1901 N N . ASP A 1 242 ? -7.883 -8.086 -7.688 1 97.69 242 ASP A N 1
ATOM 1902 C CA . ASP A 1 242 ? -8.703 -8.648 -8.766 1 97.69 242 ASP A CA 1
ATOM 1903 C C . ASP A 1 242 ? -7.832 -9.32 -9.82 1 97.69 242 ASP A C 1
ATOM 1905 O O . ASP A 1 242 ? -8.18 -10.391 -10.328 1 97.69 242 ASP A O 1
ATOM 1909 N N . HIS A 1 243 ? -6.789 -8.656 -10.102 1 96.56 243 HIS A N 1
ATOM 1910 C CA . HIS A 1 243 ? -5.871 -9.211 -11.086 1 96.56 243 HIS A CA 1
ATOM 1911 C C . HIS A 1 243 ? -5.312 -10.555 -10.617 1 96.56 243 HIS A C 1
ATOM 1913 O O . HIS A 1 243 ? -5.23 -11.5 -11.406 1 96.56 243 HIS A O 1
ATOM 1919 N N . MET A 1 244 ? -4.965 -10.602 -9.391 1 97.38 244 MET A N 1
ATOM 1920 C CA . MET A 1 244 ? -4.395 -11.828 -8.836 1 97.38 244 MET A CA 1
ATOM 1921 C C . MET A 1 244 ? -5.426 -12.945 -8.812 1 97.38 244 MET A C 1
ATOM 1923 O O . MET A 1 244 ? -5.117 -14.086 -9.156 1 97.38 244 MET A O 1
ATOM 1927 N N . LEU A 1 245 ? -6.598 -12.664 -8.398 1 97.62 245 LEU A N 1
ATOM 1928 C CA . LEU A 1 245 ? -7.656 -13.664 -8.352 1 97.62 245 LEU A CA 1
ATOM 1929 C C . LEU A 1 245 ? -7.992 -14.172 -9.75 1 97.62 245 LEU A C 1
ATOM 1931 O O . LEU A 1 245 ? -8.227 -15.367 -9.938 1 97.62 245 LEU A O 1
ATOM 1935 N N . ASN A 1 246 ? -7.965 -13.305 -10.688 1 96.69 246 ASN A N 1
ATOM 1936 C CA . ASN A 1 246 ? -8.211 -13.688 -12.07 1 96.69 246 ASN A CA 1
ATOM 1937 C C . ASN A 1 246 ? -7.105 -14.586 -12.609 1 96.69 246 ASN A C 1
ATOM 1939 O O . ASN A 1 246 ? -7.367 -15.508 -13.391 1 96.69 246 ASN A O 1
ATOM 1943 N N . GLU A 1 247 ? -5.91 -14.219 -12.188 1 95.44 247 GLU A N 1
ATOM 1944 C CA . GLU A 1 247 ? -4.785 -15.047 -12.609 1 95.44 247 GLU A CA 1
ATOM 1945 C C . GLU A 1 247 ? -4.914 -16.469 -12.07 1 95.44 247 GLU A C 1
ATOM 1947 O O . GLU A 1 247 ? -4.637 -17.438 -12.781 1 95.44 247 GLU A O 1
ATOM 1952 N N . VAL A 1 248 ? -5.355 -16.625 -10.844 1 97.12 248 VAL A N 1
ATOM 1953 C CA . VAL A 1 248 ? -5.543 -17.953 -10.25 1 97.12 248 VAL A CA 1
ATOM 1954 C C . VAL A 1 248 ? -6.672 -18.688 -10.969 1 97.12 248 VAL A C 1
ATOM 1956 O O . VAL A 1 248 ? -6.547 -19.875 -11.273 1 97.12 248 VAL A O 1
ATOM 1959 N N . THR A 1 249 ? -7.75 -17.953 -11.281 1 96.56 249 THR A N 1
ATOM 1960 C CA . THR A 1 249 ? -8.875 -18.547 -11.984 1 96.56 249 THR A CA 1
ATOM 1961 C C . THR A 1 249 ? -8.469 -19 -13.383 1 96.56 249 THR A C 1
ATOM 1963 O O . THR A 1 249 ? -8.867 -20.078 -13.836 1 96.56 249 THR A O 1
ATOM 1966 N N . ARG A 1 250 ? -7.742 -18.219 -14.008 1 94.5 250 ARG A N 1
ATOM 1967 C CA . ARG A 1 250 ? -7.254 -18.562 -15.344 1 94.5 250 ARG A CA 1
ATOM 1968 C C . ARG A 1 250 ? -6.434 -19.844 -15.312 1 94.5 250 ARG A C 1
ATOM 1970 O O . ARG A 1 250 ? -6.637 -20.734 -16.141 1 94.5 250 ARG A O 1
ATOM 1977 N N . GLN A 1 251 ? -5.469 -19.969 -14.398 1 94.38 251 GLN A N 1
ATOM 1978 C CA . GLN A 1 251 ? -4.641 -21.156 -14.281 1 94.38 251 GLN A CA 1
ATOM 1979 C C . GLN A 1 251 ? -5.48 -22.375 -13.914 1 94.38 251 GLN A C 1
ATOM 1981 O O . GLN A 1 251 ? -5.223 -23.484 -14.391 1 94.38 251 GLN A O 1
ATOM 1986 N N . GLU A 1 252 ? -6.449 -22.125 -13.039 1 95.44 252 GLU A N 1
ATOM 1987 C CA . GLU A 1 252 ? -7.352 -23.203 -12.656 1 95.44 252 GLU A CA 1
ATOM 1988 C C . GLU A 1 252 ? -8.094 -23.766 -13.875 1 95.44 252 GLU A C 1
ATOM 1990 O O . GLU A 1 252 ? -8.164 -24.969 -14.062 1 95.44 252 GLU A O 1
ATOM 1995 N N . GLU A 1 253 ? -8.609 -22.922 -14.695 1 94.5 253 GLU A N 1
ATOM 1996 C CA . GLU A 1 253 ? -9.344 -23.312 -15.891 1 94.5 253 GLU A CA 1
ATOM 1997 C C . GLU A 1 253 ? -8.438 -24.016 -16.891 1 94.5 253 GLU A C 1
ATOM 1999 O O . GLU A 1 253 ? -8.828 -25.016 -17.5 1 94.5 253 GLU A O 1
ATOM 2004 N N . GLU A 1 254 ? -7.289 -23.5 -17.031 1 92.25 254 GLU A N 1
ATOM 2005 C CA . GLU A 1 254 ? -6.332 -24.078 -17.953 1 92.25 254 GLU A CA 1
ATOM 2006 C C . GLU A 1 254 ? -5.938 -25.484 -17.531 1 92.25 254 GLU A C 1
ATOM 2008 O O . GLU A 1 254 ? -5.73 -26.359 -18.375 1 92.25 254 GLU A O 1
ATOM 2013 N N . ALA A 1 255 ? -5.855 -25.656 -16.234 1 92.06 255 ALA A N 1
ATOM 2014 C CA . ALA A 1 255 ? -5.469 -26.969 -15.719 1 92.06 255 ALA A CA 1
ATOM 2015 C C . ALA A 1 255 ? -6.66 -27.922 -15.688 1 92.06 255 ALA A C 1
ATOM 2017 O O . ALA A 1 255 ? -6.508 -29.125 -15.93 1 92.06 255 ALA A O 1
ATOM 2018 N N . SER A 1 256 ? -7.859 -27.375 -15.422 1 92.56 256 SER A N 1
ATOM 2019 C CA . SER A 1 256 ? -9.031 -28.219 -15.219 1 92.56 256 SER A CA 1
ATOM 2020 C C . SER A 1 256 ? -9.719 -28.547 -16.531 1 92.56 256 SER A C 1
ATOM 2022 O O . SER A 1 256 ? -10.391 -29.562 -16.656 1 92.56 256 SER A O 1
ATOM 2024 N N . LEU A 1 257 ? -9.609 -27.781 -17.562 1 92.06 257 LEU A N 1
ATOM 2025 C CA . LEU A 1 257 ? -10.359 -27.922 -18.812 1 92.06 257 LEU A CA 1
ATOM 2026 C C . LEU A 1 257 ? -10.008 -29.234 -19.516 1 92.06 257 LEU A C 1
ATOM 2028 O O . LEU A 1 257 ? -10.898 -29.984 -19.891 1 92.06 257 LEU A O 1
ATOM 2032 N N . PRO A 1 258 ? -8.672 -29.453 -19.688 1 91 258 PRO A N 1
ATOM 2033 C CA . PRO A 1 258 ? -8.344 -30.719 -20.328 1 91 258 PRO A CA 1
ATOM 2034 C C . PRO A 1 258 ? -8.859 -31.922 -19.547 1 91 258 PRO A C 1
ATOM 2036 O O . PRO A 1 258 ? -9.281 -32.906 -20.141 1 91 258 PRO A O 1
ATOM 2039 N N . ILE A 1 259 ? -8.836 -31.859 -18.25 1 91.38 259 ILE A N 1
ATOM 2040 C CA . ILE A 1 259 ? -9.32 -32.938 -17.406 1 91.38 259 ILE A CA 1
ATOM 2041 C C . ILE A 1 259 ? -10.828 -33.094 -17.562 1 91.38 259 ILE A C 1
ATOM 2043 O O . ILE A 1 259 ? -11.336 -34.219 -17.703 1 91.38 259 ILE A O 1
ATOM 2047 N N . SER A 1 260 ? -11.531 -32.031 -17.578 1 92.44 260 SER A N 1
ATOM 2048 C CA . SER A 1 260 ? -12.977 -32.031 -17.734 1 92.44 260 SER A CA 1
ATOM 2049 C C . SER A 1 260 ? -13.383 -32.625 -19.094 1 92.44 260 SER A C 1
ATOM 2051 O O . SER A 1 260 ? -14.375 -33.344 -19.188 1 92.44 260 SER A O 1
ATOM 2053 N N . LYS A 1 261 ? -12.664 -32.281 -20.125 1 92.56 261 LYS A N 1
ATOM 2054 C CA . LYS A 1 261 ? -12.945 -32.812 -21.453 1 92.56 261 LYS A CA 1
ATOM 2055 C C . LYS A 1 261 ? -12.75 -34.344 -21.469 1 92.56 261 LYS A C 1
ATOM 2057 O O . LYS A 1 261 ? -13.562 -35.062 -22.062 1 92.56 261 LYS A O 1
ATOM 2062 N N . LEU A 1 262 ? -11.711 -34.719 -20.781 1 91.12 262 LEU A N 1
ATOM 2063 C CA . LEU A 1 262 ? -11.445 -36.156 -20.734 1 91.12 262 LEU A CA 1
ATOM 2064 C C . LEU A 1 262 ? -12.523 -36.875 -19.922 1 91.12 262 LEU A C 1
ATOM 2066 O O . LEU A 1 262 ? -12.93 -37.969 -20.297 1 91.12 262 LEU A O 1
ATOM 2070 N N . ILE A 1 263 ? -12.93 -36.281 -18.875 1 92.25 263 ILE A N 1
ATOM 2071 C CA . ILE A 1 263 ? -13.977 -36.875 -18.047 1 92.25 263 ILE A CA 1
ATOM 2072 C C . ILE A 1 263 ? -15.258 -37.031 -18.859 1 92.25 263 ILE A C 1
ATOM 2074 O O . ILE A 1 263 ? -15.891 -38.094 -18.844 1 92.25 263 ILE A O 1
ATOM 2078 N N . LYS A 1 264 ? -15.594 -36 -19.609 1 94.75 264 LYS A N 1
ATOM 2079 C CA . LYS A 1 264 ? -16.797 -36.062 -20.422 1 94.75 264 LYS A CA 1
ATOM 2080 C C . LYS A 1 264 ? -16.703 -37.125 -21.5 1 94.75 264 LYS A C 1
ATOM 2082 O O . LYS A 1 264 ? -17.672 -37.844 -21.734 1 94.75 264 LYS A O 1
ATOM 2087 N N . LYS A 1 265 ? -15.531 -37.219 -22.047 1 92.81 265 LYS A N 1
ATOM 2088 C CA . LYS A 1 265 ? -15.32 -38.25 -23.062 1 92.81 265 LYS A CA 1
ATOM 2089 C C . LYS A 1 265 ? -15.477 -39.656 -22.469 1 92.81 265 LYS A C 1
ATOM 2091 O O . LYS A 1 265 ? -16.156 -40.5 -23.062 1 92.81 265 LYS A O 1
ATOM 2096 N N . LEU A 1 266 ? -14.93 -39.875 -21.328 1 92.12 266 LEU A N 1
ATOM 2097 C CA . LEU A 1 266 ? -15.008 -41.188 -20.688 1 92.12 266 LEU A CA 1
ATOM 2098 C C . LEU A 1 266 ? -16.438 -41.5 -20.266 1 92.12 266 LEU A C 1
ATOM 2100 O O . LEU A 1 266 ? -16.875 -42.656 -20.344 1 92.12 266 LEU A O 1
ATOM 2104 N N . GLU A 1 267 ? -17.094 -40.5 -19.828 1 93.75 267 GLU A N 1
ATOM 2105 C CA . GLU A 1 267 ? -18.5 -40.688 -19.422 1 93.75 267 GLU A CA 1
ATOM 2106 C C . GLU A 1 267 ? -19.359 -41.094 -20.609 1 93.75 267 GLU A C 1
ATOM 2108 O O . GLU A 1 267 ? -20.219 -41.969 -20.484 1 93.75 267 GLU A O 1
ATOM 2113 N N . ILE A 1 268 ? -19.125 -40.531 -21.766 1 94 268 ILE A N 1
ATOM 2114 C CA . ILE A 1 268 ? -19.859 -40.875 -22.984 1 94 268 ILE A CA 1
ATOM 2115 C C . ILE A 1 268 ? -19.531 -42.281 -23.406 1 94 268 ILE A C 1
ATOM 2117 O O . ILE A 1 268 ? -20.422 -43.062 -23.734 1 94 268 ILE A O 1
ATOM 2121 N N . GLU A 1 269 ? -18.281 -42.594 -23.281 1 91.56 269 GLU A N 1
ATOM 2122 C CA . GLU A 1 269 ? -17.859 -43.969 -23.625 1 91.56 269 GLU A CA 1
ATOM 2123 C C . GLU A 1 269 ? -18.469 -45 -22.688 1 91.56 269 GLU A C 1
ATOM 2125 O O . GLU A 1 269 ? -18.891 -46.062 -23.125 1 91.56 269 GLU A O 1
ATOM 2130 N N . ASN A 1 270 ? -18.406 -44.688 -21.422 1 92.44 270 ASN A N 1
ATOM 2131 C CA . ASN A 1 270 ? -19 -45.594 -20.453 1 92.44 270 ASN A CA 1
ATOM 2132 C C . ASN A 1 270 ? -20.5 -45.781 -20.703 1 92.44 270 ASN A C 1
ATOM 2134 O O . ASN A 1 270 ? -21.031 -46.875 -20.562 1 92.44 270 ASN A O 1
ATOM 2138 N N . ALA A 1 271 ? -21.141 -44.688 -21.078 1 93.62 271 ALA A N 1
ATOM 2139 C CA . ALA A 1 271 ? -22.562 -44.75 -21.375 1 93.62 271 ALA A CA 1
ATOM 2140 C C . ALA A 1 271 ? -22.828 -45.656 -22.578 1 93.62 271 ALA A C 1
ATOM 2142 O O . ALA A 1 271 ? -23.781 -46.438 -22.578 1 93.62 271 ALA A O 1
ATOM 2143 N N . ASP A 1 272 ? -21.969 -45.562 -23.531 1 92.5 272 ASP A N 1
ATOM 2144 C CA . ASP A 1 272 ? -22.094 -46.406 -24.719 1 92.5 272 ASP A CA 1
ATOM 2145 C C . ASP A 1 272 ? -21.891 -47.875 -24.359 1 92.5 272 ASP A C 1
ATOM 2147 O O . ASP A 1 272 ? -22.625 -48.75 -24.844 1 92.5 272 ASP A O 1
ATOM 2151 N N . LEU A 1 273 ? -20.922 -48.156 -23.531 1 92.44 273 LEU A N 1
ATOM 2152 C CA . LEU A 1 273 ? -20.641 -49.531 -23.125 1 92.44 273 LEU A CA 1
ATOM 2153 C C . LEU A 1 273 ? -21.781 -50.094 -22.297 1 92.44 273 LEU A C 1
ATOM 2155 O O . LEU A 1 273 ? -22.141 -51.25 -22.438 1 92.44 273 LEU A O 1
ATOM 2159 N N . ARG A 1 274 ? -22.328 -49.281 -21.453 1 93.5 274 ARG A N 1
ATOM 2160 C CA . ARG A 1 274 ? -23.453 -49.719 -20.641 1 93.5 274 ARG A CA 1
ATOM 2161 C C . ARG A 1 274 ? -24.672 -50.031 -21.516 1 93.5 274 ARG A C 1
ATOM 2163 O O . ARG A 1 274 ? -25.391 -51 -21.25 1 93.5 274 ARG A O 1
ATOM 2170 N N . ALA A 1 275 ? -24.875 -49.281 -22.594 1 92.44 275 ALA A N 1
ATOM 2171 C CA . ALA A 1 275 ? -25.969 -49.531 -23.531 1 92.44 275 ALA A CA 1
ATOM 2172 C C . ALA A 1 275 ? -25.766 -50.875 -24.266 1 92.44 275 ALA A C 1
ATOM 2174 O O . ALA A 1 275 ? -26.703 -51.625 -24.438 1 92.44 275 ALA A O 1
ATOM 2175 N N . ARG A 1 276 ? -24.531 -51.156 -24.656 1 90.94 276 ARG A N 1
ATOM 2176 C CA . ARG A 1 276 ? -24.203 -52.406 -25.328 1 90.94 276 ARG A CA 1
ATOM 2177 C C . ARG A 1 276 ? -24.406 -53.594 -24.375 1 90.94 276 ARG A C 1
ATOM 2179 O O . ARG A 1 276 ? -24.922 -54.625 -24.766 1 90.94 276 ARG A O 1
ATOM 2186 N N . LYS A 1 277 ? -23.953 -53.344 -23.109 1 92.38 277 LYS A N 1
ATOM 2187 C CA . LYS A 1 277 ? -24.125 -54.375 -22.109 1 92.38 277 LYS A CA 1
ATOM 2188 C C . LYS A 1 277 ? -25.609 -54.719 -21.922 1 92.38 277 LYS A C 1
ATOM 2190 O O . LYS A 1 277 ? -25.969 -55.906 -21.891 1 92.38 277 LYS A O 1
ATOM 2195 N N . CYS A 1 278 ? -26.391 -53.656 -21.859 1 91.06 278 CYS A N 1
ATOM 2196 C CA . CYS A 1 278 ? -27.828 -53.844 -21.672 1 91.06 278 CYS A CA 1
ATOM 2197 C C . CYS A 1 278 ? -28.438 -54.625 -22.844 1 91.06 278 CYS A C 1
ATOM 2199 O O . CYS A 1 278 ? -29.234 -55.531 -22.641 1 91.06 278 CYS A O 1
ATOM 2201 N N . HIS A 1 279 ? -27.953 -54.406 -24.031 1 89.94 279 HIS A N 1
ATOM 2202 C CA . HIS A 1 279 ? -28.438 -55.062 -25.219 1 89.94 279 HIS A CA 1
ATOM 2203 C C . HIS A 1 279 ? -28.078 -56.562 -25.219 1 89.94 279 HIS A C 1
ATOM 2205 O O . HIS A 1 279 ? -28.906 -57.406 -25.531 1 89.94 279 HIS A O 1
ATOM 2211 N N . ILE A 1 280 ? -26.938 -56.781 -24.781 1 90.62 280 ILE A N 1
ATOM 2212 C CA . ILE A 1 280 ? -26.453 -58.156 -24.781 1 90.62 280 ILE A CA 1
ATOM 2213 C C . ILE A 1 280 ? -27.141 -58.938 -23.656 1 90.62 280 ILE A C 1
ATOM 2215 O O . ILE A 1 280 ? -27.469 -60.125 -23.828 1 90.62 280 ILE A O 1
ATOM 2219 N N . GLU A 1 281 ? -27.359 -58.281 -22.609 1 89.62 281 GLU A N 1
ATOM 2220 C CA . GLU A 1 281 ? -28.047 -58.938 -21.5 1 89.62 281 GLU A CA 1
ATOM 2221 C C . GLU A 1 281 ? -29.5 -59.281 -21.875 1 89.62 281 GLU A C 1
ATOM 2223 O O . GLU A 1 281 ? -30.031 -60.312 -21.453 1 89.62 281 GLU A O 1
ATOM 2228 N N . GLU A 1 282 ? -30.078 -58.438 -22.688 1 87.69 282 GLU A N 1
ATOM 2229 C CA . GLU A 1 282 ? -31.422 -58.719 -23.188 1 87.69 282 GLU A CA 1
ATOM 2230 C C . GLU A 1 282 ? -31.453 -59.969 -24.078 1 87.69 282 GLU A C 1
ATOM 2232 O O . GLU A 1 282 ? -32.375 -60.75 -24.016 1 87.69 282 GLU A O 1
ATOM 2237 N N . MET A 1 283 ? -30.359 -60.125 -24.891 1 88.19 283 MET A N 1
ATOM 2238 C CA . MET A 1 283 ? -30.234 -61.281 -25.75 1 88.19 283 MET A CA 1
ATOM 2239 C C . MET A 1 283 ? -30.016 -62.562 -24.922 1 88.19 283 MET A C 1
ATOM 2241 O O . MET A 1 283 ? -30.531 -63.625 -25.25 1 88.19 283 MET A O 1
ATOM 2245 N N . HIS A 1 284 ? -29.25 -62.344 -23.875 1 86.81 284 HIS A N 1
ATOM 2246 C CA . HIS A 1 284 ? -28.938 -63.469 -22.984 1 86.81 284 HIS A CA 1
ATOM 2247 C C . HIS A 1 284 ? -30.203 -64 -22.297 1 86.81 284 HIS A C 1
ATOM 2249 O O . HIS A 1 284 ? -30.266 -65.188 -21.938 1 86.81 284 HIS A O 1
ATOM 2255 N N . LEU A 1 285 ? -31.25 -63.25 -22.203 1 84.69 285 LEU A N 1
ATOM 2256 C CA . LEU A 1 285 ? -32.469 -63.625 -21.516 1 84.69 285 LEU A CA 1
ATOM 2257 C C . LEU A 1 285 ? -33.406 -64.375 -22.469 1 84.69 285 LEU A C 1
ATOM 2259 O O . LEU A 1 285 ? -34.344 -65.062 -22.016 1 84.69 285 LEU A O 1
ATOM 2263 N N . ILE A 1 286 ? -33 -64.375 -23.75 1 84.5 286 ILE A N 1
ATOM 2264 C CA . ILE A 1 286 ? -33.812 -65.125 -24.703 1 84.5 286 ILE A CA 1
ATOM 2265 C C . ILE A 1 286 ? -33.656 -66.562 -24.438 1 84.5 286 ILE A C 1
ATOM 2267 O O . ILE A 1 286 ? -32.531 -67.125 -24.391 1 84.5 286 ILE A O 1
ATOM 2271 N N . THR A 1 287 ? -34.688 -67.375 -24.188 1 83.44 287 THR A N 1
ATOM 2272 C CA . THR A 1 287 ? -34.656 -68.812 -23.828 1 83.44 287 THR A CA 1
ATOM 2273 C C . THR A 1 287 ? -34.938 -69.688 -25.031 1 83.44 287 THR A C 1
ATOM 2275 O O . THR A 1 287 ? -34.562 -70.812 -25.062 1 83.44 287 THR A O 1
ATOM 2278 N N . ASP A 1 288 ? -35.656 -69.062 -26.062 1 83 288 ASP A N 1
ATOM 2279 C CA . ASP A 1 288 ? -35.938 -69.812 -27.266 1 83 288 ASP A CA 1
ATOM 2280 C C . ASP A 1 288 ? -34.719 -69.938 -28.172 1 83 288 ASP A C 1
ATOM 2282 O O . ASP A 1 288 ? -34.219 -68.875 -28.672 1 83 288 ASP A O 1
ATOM 2286 N N . PRO A 1 289 ? -34.219 -71.125 -28.422 1 84.69 289 PRO A N 1
ATOM 2287 C CA . PRO A 1 289 ? -33 -71.312 -29.219 1 84.69 289 PRO A CA 1
ATOM 2288 C C . PRO A 1 289 ? -33.125 -70.75 -30.625 1 84.69 289 PRO A C 1
ATOM 2290 O O . PRO A 1 289 ? -32.188 -70.062 -31.125 1 84.69 289 PRO A O 1
ATOM 2293 N N . LEU A 1 290 ? -34.281 -70.875 -31.203 1 82.5 290 LEU A N 1
ATOM 2294 C CA . LEU A 1 290 ? -34.438 -70.438 -32.594 1 82.5 290 LEU A CA 1
ATOM 2295 C C . LEU A 1 290 ? -34.406 -68.875 -32.656 1 82.5 290 LEU A C 1
ATOM 2297 O O . LEU A 1 290 ? -33.812 -68.312 -33.531 1 82.5 290 LEU A O 1
ATOM 2301 N N . THR A 1 291 ? -34.969 -68.25 -31.672 1 84.44 291 THR A N 1
ATOM 2302 C CA . THR A 1 291 ? -35.031 -66.812 -31.625 1 84.44 291 THR A CA 1
ATOM 2303 C C . THR A 1 291 ? -33.656 -66.25 -31.422 1 84.44 291 THR A C 1
ATOM 2305 O O . THR A 1 291 ? -33.281 -65.25 -32.062 1 84.44 291 THR A O 1
ATOM 2308 N N . LEU A 1 292 ? -32.875 -66.812 -30.594 1 88.69 292 LEU A N 1
ATOM 2309 C CA . LEU A 1 292 ? -31.547 -66.312 -30.281 1 88.69 292 LEU A CA 1
ATOM 2310 C C . LEU A 1 292 ? -30.609 -66.5 -31.469 1 88.69 292 LEU A C 1
ATOM 2312 O O . LEU A 1 292 ? -29.812 -65.625 -31.781 1 88.69 292 LEU A O 1
ATOM 2316 N N . LEU A 1 293 ? -30.734 -67.625 -32.062 1 87 293 LEU A N 1
ATOM 2317 C CA . LEU A 1 293 ? -29.828 -67.938 -33.156 1 87 293 LEU A CA 1
ATOM 2318 C C . LEU A 1 293 ? -30.141 -67.125 -34.375 1 87 293 LEU A C 1
ATOM 2320 O O . LEU A 1 293 ? -29.266 -66.875 -35.25 1 87 293 LEU A O 1
ATOM 2324 N N . LYS A 1 294 ? -31.375 -66.562 -34.438 1 81.12 294 LYS A N 1
ATOM 2325 C CA . LYS A 1 294 ? -31.75 -65.688 -35.562 1 81.12 294 LYS A CA 1
ATOM 2326 C C . LYS A 1 294 ? -31.25 -64.25 -35.375 1 81.12 294 LYS A C 1
ATOM 2328 O O . LYS A 1 294 ? -31.203 -63.5 -36.312 1 81.12 294 LYS A O 1
ATOM 2333 N N . GLN A 1 295 ? -30.812 -64 -34.156 1 81 295 GLN A N 1
ATOM 2334 C CA . GLN A 1 295 ? -30.328 -62.688 -33.875 1 81 295 GLN A CA 1
ATOM 2335 C C . GLN A 1 295 ? -29 -62.438 -34.594 1 81 295 GLN A C 1
ATOM 2337 O O . GLN A 1 295 ? -28.188 -63.344 -34.781 1 81 295 GLN A O 1
ATOM 2342 N N . PRO A 1 296 ? -28.828 -61.156 -35 1 77.44 296 PRO A N 1
ATOM 2343 C CA . PRO A 1 296 ? -27.578 -60.812 -35.688 1 77.44 296 PRO A CA 1
ATOM 2344 C C . PRO A 1 296 ? -26.344 -60.969 -34.812 1 77.44 296 PRO A C 1
ATOM 2346 O O . PRO A 1 296 ? -26.453 -60.938 -33.594 1 77.44 296 PRO A O 1
ATOM 2349 N N . VAL A 1 297 ? -25.188 -61.188 -35.5 1 74.94 297 VAL A N 1
ATOM 2350 C CA . VAL A 1 297 ? -23.906 -61.344 -34.812 1 74.94 297 VAL A CA 1
ATOM 2351 C C . VAL A 1 297 ? -23.531 -60.062 -34.094 1 74.94 297 VAL A C 1
ATOM 2353 O O . VAL A 1 297 ? -23.719 -58.969 -34.625 1 74.94 297 VAL A O 1
ATOM 2356 N N . ILE A 1 298 ? -23.266 -60.125 -32.781 1 74.75 298 ILE A N 1
ATOM 2357 C CA . ILE A 1 298 ? -22.906 -58.969 -31.969 1 74.75 298 ILE A CA 1
ATOM 2358 C C . ILE A 1 298 ? -21.438 -58.625 -32.188 1 74.75 298 ILE A C 1
ATOM 2360 O O . ILE A 1 298 ? -20.578 -59.5 -32.219 1 74.75 298 ILE A O 1
ATOM 2364 N N . ASN A 1 299 ? -21.266 -57.406 -32.594 1 75.19 299 ASN A N 1
ATOM 2365 C CA . ASN A 1 299 ? -19.891 -56.906 -32.719 1 75.19 299 ASN A CA 1
ATOM 2366 C C . ASN A 1 299 ? -19.156 -57 -31.375 1 75.19 299 ASN A C 1
ATOM 2368 O O . ASN A 1 299 ? -19.531 -56.312 -30.422 1 75.19 299 ASN A O 1
ATOM 2372 N N . THR A 1 300 ? -18.109 -57.781 -31.266 1 75.62 300 THR A N 1
ATOM 2373 C CA . THR A 1 300 ? -17.406 -58.031 -30.016 1 75.62 300 THR A CA 1
ATOM 2374 C C . THR A 1 300 ? -16.188 -57.125 -29.891 1 75.62 300 THR A C 1
ATOM 2376 O O . THR A 1 300 ? -15.398 -57.25 -28.953 1 75.62 300 THR A O 1
ATOM 2379 N N . ASP A 1 301 ? -16.109 -56.094 -30.734 1 78.81 301 ASP A N 1
ATOM 2380 C CA . ASP A 1 301 ? -14.953 -55.219 -30.688 1 78.81 301 ASP A CA 1
ATOM 2381 C C . ASP A 1 301 ? -15.18 -54.062 -29.703 1 78.81 301 ASP A C 1
ATOM 2383 O O . ASP A 1 301 ? -16.047 -53.219 -29.922 1 78.81 301 ASP A O 1
ATOM 2387 N N . LEU A 1 302 ? -14.445 -54.062 -28.641 1 80.88 302 LEU A N 1
ATOM 2388 C CA . LEU A 1 302 ? -14.594 -53.031 -27.609 1 80.88 302 LEU A CA 1
ATOM 2389 C C . LEU A 1 302 ? -13.555 -51.938 -27.797 1 80.88 302 LEU A C 1
ATOM 2391 O O . LEU A 1 302 ? -13.539 -50.969 -27.031 1 80.88 302 LEU A O 1
ATOM 2395 N N . GLY A 1 303 ? -12.883 -51.906 -28.859 1 72.25 303 GLY A N 1
ATOM 2396 C CA . GLY A 1 303 ? -11.914 -50.875 -29.141 1 72.25 303 GLY A CA 1
ATOM 2397 C C . GLY A 1 303 ? -10.648 -51 -28.312 1 72.25 303 GLY A C 1
ATOM 2398 O O . GLY A 1 303 ? -10.5 -51.938 -27.531 1 72.25 303 GLY A O 1
ATOM 2399 N N . LYS A 1 304 ? -9.633 -50.094 -28.516 1 71 304 LYS A N 1
ATOM 2400 C CA . LYS A 1 304 ? -8.344 -50.094 -27.844 1 71 304 LYS A CA 1
ATOM 2401 C C . LYS A 1 304 ? -8.484 -49.625 -26.391 1 71 304 LYS A C 1
ATOM 2403 O O . LYS A 1 304 ? -9.312 -48.781 -26.078 1 71 304 LYS A O 1
ATOM 2408 N N . ARG A 1 305 ? -7.789 -50.312 -25.516 1 66.69 305 ARG A N 1
ATOM 2409 C CA . ARG A 1 305 ? -7.734 -49.969 -24.094 1 66.69 305 ARG A CA 1
ATOM 2410 C C . ARG A 1 305 ? -7.039 -48.625 -23.891 1 66.69 305 ARG A C 1
ATOM 2412 O O . ARG A 1 305 ? -5.996 -48.375 -24.5 1 66.69 305 ARG A O 1
ATOM 2419 N N . CYS A 1 306 ? -7.766 -47.531 -23.719 1 57.25 306 CYS A N 1
ATOM 2420 C CA . CYS A 1 306 ? -7.164 -46.219 -23.469 1 57.25 306 CYS A CA 1
ATOM 2421 C C . CYS A 1 306 ? -6.312 -46.25 -22.203 1 57.25 306 CYS A C 1
ATOM 2423 O O . CYS A 1 306 ? -6.812 -46.562 -21.125 1 57.25 306 CYS A O 1
ATOM 2425 N N . PHE A 1 307 ? -4.961 -46.594 -22.484 1 56.41 307 PHE A N 1
ATOM 2426 C CA . PHE A 1 307 ? -4.023 -46.5 -21.375 1 56.41 307 PHE A CA 1
ATOM 2427 C C . PHE A 1 307 ? -3.982 -45.094 -20.812 1 56.41 307 PHE A C 1
ATOM 2429 O O . PHE A 1 307 ? -4.215 -44.125 -21.531 1 56.41 307 PHE A O 1
ATOM 2436 N N . LYS A 1 308 ? -3.908 -45.031 -19.516 1 60.69 308 LYS A N 1
ATOM 2437 C CA . LYS A 1 308 ? -3.701 -43.906 -18.625 1 60.69 308 LYS A CA 1
ATOM 2438 C C . LYS A 1 308 ? -2.67 -42.938 -19.203 1 60.69 308 LYS A C 1
ATOM 2440 O O . LYS A 1 308 ? -1.47 -43.219 -19.188 1 60.69 308 LYS A O 1
ATOM 2445 N N . LYS A 1 309 ? -2.912 -42.281 -20.375 1 55.88 309 LYS A N 1
ATOM 2446 C CA . LYS A 1 309 ? -1.901 -41.25 -20.625 1 55.88 309 LYS A CA 1
ATOM 2447 C C . LYS A 1 309 ? -1.767 -40.312 -19.453 1 55.88 309 LYS A C 1
ATOM 2449 O O . LYS A 1 309 ? -2.768 -39.812 -18.922 1 55.88 309 LYS A O 1
ATOM 2454 N N . ALA A 1 310 ? -0.691 -40.594 -18.734 1 54.47 310 ALA A N 1
ATOM 2455 C CA . ALA A 1 310 ? -0.301 -39.656 -17.688 1 54.47 310 ALA A CA 1
ATOM 2456 C C . ALA A 1 310 ? -0.413 -38.219 -18.172 1 54.47 310 ALA A C 1
ATOM 2458 O O . ALA A 1 310 ? 0.294 -37.812 -19.094 1 54.47 310 ALA A O 1
ATOM 2459 N N . TYR A 1 311 ? -1.628 -37.781 -18.406 1 55.56 311 TYR A N 1
ATOM 2460 C CA . TYR A 1 311 ? -1.752 -36.344 -18.734 1 55.56 311 TYR A CA 1
ATOM 2461 C C . TYR A 1 311 ? -0.787 -35.5 -17.906 1 55.56 311 TYR A C 1
ATOM 2463 O O . TYR A 1 311 ? -0.652 -35.719 -16.688 1 55.56 311 TYR A O 1
ATOM 2471 N N . ASN A 1 312 ? 0.281 -35.25 -18.609 1 57.06 312 ASN A N 1
ATOM 2472 C CA . ASN A 1 312 ? 1.188 -34.25 -18.031 1 57.06 312 ASN A CA 1
ATOM 2473 C C . ASN A 1 312 ? 0.428 -33.156 -17.281 1 57.06 312 ASN A C 1
ATOM 2475 O O . ASN A 1 312 ? -0.316 -32.406 -17.891 1 57.06 312 ASN A O 1
ATOM 2479 N N . ASN A 1 313 ? 0.009 -33.562 -16.062 1 60.88 313 ASN A N 1
ATOM 2480 C CA . ASN A 1 313 ? -0.808 -32.844 -15.078 1 60.88 313 ASN A CA 1
ATOM 2481 C C . ASN A 1 313 ? -0.317 -31.422 -14.875 1 60.88 313 ASN A C 1
ATOM 2483 O O . ASN A 1 313 ? 0.767 -31.219 -14.328 1 60.88 313 ASN A O 1
ATOM 2487 N N . GLU A 1 314 ? -0.795 -30.609 -15.922 1 73.69 314 GLU A N 1
ATOM 2488 C CA . GLU A 1 314 ? -0.54 -29.188 -15.648 1 73.69 314 GLU A CA 1
ATOM 2489 C C . GLU A 1 314 ? -1.237 -28.75 -14.359 1 73.69 314 GLU A C 1
ATOM 2491 O O . GLU A 1 314 ? -2.432 -29 -14.18 1 73.69 314 GLU A O 1
ATOM 2496 N N . ASP A 1 315 ? -0.547 -28.703 -13.328 1 86.38 315 ASP A N 1
ATOM 2497 C CA . ASP A 1 315 ? -1.029 -28.188 -12.047 1 86.38 315 ASP A CA 1
ATOM 2498 C C . ASP A 1 315 ? -0.888 -26.656 -11.984 1 86.38 315 ASP A C 1
ATOM 2500 O O . ASP A 1 315 ? -0.354 -26.047 -12.906 1 86.38 315 ASP A O 1
ATOM 2504 N N . ILE A 1 316 ? -1.553 -26.109 -11.086 1 92.12 316 ILE A N 1
ATOM 2505 C CA . ILE A 1 316 ? -1.44 -24.672 -10.875 1 92.12 316 ILE A CA 1
ATOM 2506 C C . ILE A 1 316 ? 0.01 -24.312 -10.562 1 92.12 316 ILE A C 1
ATOM 2508 O O . ILE A 1 316 ? 0.67 -24.984 -9.766 1 92.12 316 ILE A O 1
ATOM 2512 N N . ASP A 1 317 ? 0.482 -23.359 -11.305 1 92.81 317 ASP A N 1
ATOM 2513 C CA . ASP A 1 317 ? 1.835 -22.875 -11.078 1 92.81 317 ASP A CA 1
ATOM 2514 C C . ASP A 1 317 ? 1.859 -21.828 -9.953 1 92.81 317 ASP A C 1
ATOM 2516 O O . ASP A 1 317 ? 1.707 -20.641 -10.203 1 92.81 317 ASP A O 1
ATOM 2520 N N . GLU A 1 318 ? 2.162 -22.281 -8.75 1 92.06 318 GLU A N 1
ATOM 2521 C CA . GLU A 1 318 ? 2.148 -21.422 -7.574 1 92.06 318 GLU A CA 1
ATOM 2522 C C . GLU A 1 318 ? 3.283 -20.406 -7.621 1 92.06 318 GLU A C 1
ATOM 2524 O O . GLU A 1 318 ? 3.154 -19.297 -7.098 1 92.06 318 GLU A O 1
ATOM 2529 N N . GLU A 1 319 ? 4.383 -20.797 -8.219 1 92.5 319 GLU A N 1
ATOM 2530 C CA . GLU A 1 319 ? 5.523 -19.891 -8.328 1 92.5 319 GLU A CA 1
ATOM 2531 C C . GLU A 1 319 ? 5.195 -18.703 -9.227 1 92.5 319 GLU A C 1
ATOM 2533 O O . GLU A 1 319 ? 5.555 -17.562 -8.914 1 92.5 319 GLU A O 1
ATOM 2538 N N . LEU A 1 320 ? 4.566 -19.031 -10.273 1 94.38 320 LEU A N 1
ATOM 2539 C CA . LEU A 1 320 ? 4.176 -17.953 -11.18 1 94.38 320 LEU A CA 1
ATOM 2540 C C . LEU A 1 320 ? 3.221 -16.984 -10.5 1 94.38 320 LEU A C 1
ATOM 2542 O O . LEU A 1 320 ? 3.322 -15.766 -10.695 1 94.38 320 LEU A O 1
ATOM 2546 N N . ILE A 1 321 ? 2.332 -17.516 -9.734 1 95.69 321 ILE A N 1
ATOM 2547 C CA . ILE A 1 321 ? 1.389 -16.672 -9.008 1 95.69 321 ILE A CA 1
ATOM 2548 C C . ILE A 1 321 ? 2.141 -15.797 -8.008 1 95.69 321 ILE A C 1
ATOM 2550 O O . ILE A 1 321 ? 1.868 -14.602 -7.891 1 95.69 321 ILE A O 1
ATOM 2554 N N . ALA A 1 322 ? 3.096 -16.391 -7.332 1 95.06 322 ALA A N 1
ATOM 2555 C CA . ALA A 1 322 ? 3.885 -15.672 -6.34 1 95.06 322 ALA A CA 1
ATOM 2556 C C . ALA A 1 322 ? 4.695 -14.555 -6.992 1 95.06 322 ALA A C 1
ATOM 2558 O O . ALA A 1 322 ? 4.789 -13.445 -6.453 1 95.06 322 ALA A O 1
ATOM 2559 N N . VAL A 1 323 ? 5.242 -14.82 -8.109 1 95.56 323 VAL A N 1
ATOM 2560 C CA . VAL A 1 323 ? 6.031 -13.836 -8.836 1 95.56 323 VAL A CA 1
ATOM 2561 C C . VAL A 1 323 ? 5.125 -12.711 -9.336 1 95.56 323 VAL A C 1
ATOM 2563 O O . VAL A 1 323 ? 5.492 -11.539 -9.281 1 95.56 323 VAL A O 1
ATOM 2566 N N . THR A 1 324 ? 3.965 -13.086 -9.797 1 96.19 324 THR A N 1
ATOM 2567 C CA . THR A 1 324 ? 3 -12.086 -10.25 1 96.19 324 THR A CA 1
ATOM 2568 C C . THR A 1 324 ? 2.592 -11.172 -9.102 1 96.19 324 THR A C 1
ATOM 2570 O O . THR A 1 324 ? 2.451 -9.961 -9.289 1 96.19 324 THR A O 1
ATOM 2573 N N . LEU A 1 325 ? 2.42 -11.797 -7.988 1 96.94 325 LEU A N 1
ATOM 2574 C CA . LEU A 1 325 ? 2.1 -11.008 -6.805 1 96.94 325 LEU A CA 1
ATOM 2575 C C . LEU A 1 325 ? 3.225 -10.031 -6.484 1 96.94 325 LEU A C 1
ATOM 2577 O O . LEU A 1 325 ? 2.971 -8.859 -6.215 1 96.94 325 LEU A O 1
ATOM 2581 N N . GLN A 1 326 ? 4.457 -10.477 -6.543 1 95.12 326 GLN A N 1
ATOM 2582 C CA . GLN A 1 326 ? 5.609 -9.625 -6.266 1 95.12 326 GLN A CA 1
ATOM 2583 C C . GLN A 1 326 ? 5.68 -8.469 -7.254 1 95.12 326 GLN A C 1
ATOM 2585 O O . GLN A 1 326 ? 5.98 -7.332 -6.871 1 95.12 326 GLN A O 1
ATOM 2590 N N . ARG A 1 327 ? 5.422 -8.805 -8.461 1 94.19 327 ARG A N 1
ATOM 2591 C CA . ARG A 1 327 ? 5.414 -7.762 -9.484 1 94.19 327 ARG A CA 1
ATOM 2592 C C . ARG A 1 327 ? 4.332 -6.727 -9.203 1 94.19 327 ARG A C 1
ATOM 2594 O O . ARG A 1 327 ? 4.578 -5.523 -9.32 1 94.19 327 ARG A O 1
ATOM 2601 N N . GLY A 1 328 ? 3.166 -7.223 -8.875 1 94.81 328 GLY A N 1
ATOM 2602 C CA . GLY A 1 328 ? 2.082 -6.316 -8.531 1 94.81 328 GLY A CA 1
ATOM 2603 C C . GLY A 1 328 ? 2.414 -5.406 -7.363 1 94.81 328 GLY A C 1
ATOM 2604 O O . GLY A 1 328 ? 2.104 -4.211 -7.395 1 94.81 328 GLY A O 1
ATOM 2605 N N . LEU A 1 329 ? 3.016 -6.016 -6.359 1 95.25 329 LEU A N 1
ATOM 2606 C CA . LEU A 1 329 ? 3.4 -5.238 -5.184 1 95.25 329 LEU A CA 1
ATOM 2607 C C . LEU A 1 329 ? 4.465 -4.207 -5.535 1 95.25 329 LEU A C 1
ATOM 2609 O O . LEU A 1 329 ? 4.469 -3.1 -4.996 1 95.25 329 LEU A O 1
ATOM 2613 N N . SER A 1 330 ? 5.359 -4.574 -6.402 1 92.81 330 SER A N 1
ATOM 2614 C CA . SER A 1 330 ? 6.379 -3.643 -6.871 1 92.81 330 SER A CA 1
ATOM 2615 C C . SER A 1 330 ? 5.758 -2.449 -7.586 1 92.81 330 SER A C 1
ATOM 2617 O O . SER A 1 330 ? 6.164 -1.307 -7.367 1 92.81 330 SER A O 1
ATOM 2619 N N . ILE A 1 331 ? 4.812 -2.713 -8.375 1 92.81 331 ILE A N 1
ATOM 2620 C CA . ILE A 1 331 ? 4.117 -1.659 -9.109 1 92.81 331 ILE A CA 1
ATOM 2621 C C . ILE A 1 331 ? 3.363 -0.762 -8.133 1 92.81 331 ILE A C 1
ATOM 2623 O O . ILE A 1 331 ? 3.4 0.465 -8.25 1 92.81 331 ILE A O 1
ATOM 2627 N N . LEU A 1 332 ? 2.719 -1.409 -7.184 1 94.56 332 LEU A N 1
ATOM 2628 C CA . LEU A 1 332 ? 1.994 -0.655 -6.164 1 94.56 332 LEU A CA 1
ATOM 2629 C C . LEU A 1 332 ? 2.934 0.278 -5.406 1 94.56 332 LEU A C 1
ATOM 2631 O O . LEU A 1 332 ? 2.619 1.455 -5.211 1 94.56 332 LEU A O 1
ATOM 2635 N N . ALA A 1 333 ? 4.055 -0.225 -5.016 1 92.19 333 ALA A N 1
ATOM 2636 C CA . ALA A 1 333 ? 5.047 0.559 -4.285 1 92.19 333 ALA A CA 1
ATOM 2637 C C . ALA A 1 333 ? 5.539 1.737 -5.117 1 92.19 333 ALA A C 1
ATOM 2639 O O . ALA A 1 333 ? 5.809 2.814 -4.582 1 92.19 333 ALA A O 1
ATOM 2640 N N . GLY A 1 334 ? 5.641 1.552 -6.418 1 91.12 334 GLY A N 1
ATOM 2641 C CA . GLY A 1 334 ? 6.082 2.615 -7.305 1 91.12 334 GLY A CA 1
ATOM 2642 C C . GLY A 1 334 ? 5 3.645 -7.586 1 91.12 334 GLY A C 1
ATOM 2643 O O . GLY A 1 334 ? 5.301 4.809 -7.848 1 91.12 334 GLY A O 1
ATOM 2644 N N . ASN A 1 335 ? 3.781 3.281 -7.477 1 94.19 335 ASN A N 1
ATOM 2645 C CA . ASN A 1 335 ? 2.662 4.164 -7.793 1 94.19 335 ASN A CA 1
ATOM 2646 C C . ASN A 1 335 ? 2.291 5.047 -6.605 1 94.19 335 ASN A C 1
ATOM 2648 O O . ASN A 1 335 ? 1.792 6.156 -6.789 1 94.19 335 ASN A O 1
ATOM 2652 N N . ILE A 1 336 ? 2.574 4.609 -5.438 1 95.88 336 ILE A N 1
ATOM 2653 C CA . ILE A 1 336 ? 2.127 5.309 -4.238 1 95.88 336 ILE A CA 1
ATOM 2654 C C . ILE A 1 336 ? 2.76 6.699 -4.184 1 95.88 336 ILE A C 1
ATOM 2656 O O . ILE A 1 336 ? 2.066 7.695 -3.977 1 95.88 336 ILE A O 1
ATOM 2660 N N . PRO A 1 337 ? 4.059 6.852 -4.461 1 94.56 337 PRO A N 1
ATOM 2661 C CA . PRO A 1 337 ? 4.648 8.195 -4.453 1 94.56 337 PRO A CA 1
ATOM 2662 C C . PRO A 1 337 ? 4.078 9.094 -5.547 1 94.56 337 PRO A C 1
ATOM 2664 O O . PRO A 1 337 ? 3.914 10.297 -5.332 1 94.56 337 PRO A O 1
ATOM 2667 N N . LYS A 1 338 ? 3.775 8.523 -6.656 1 95.81 338 LYS A N 1
ATOM 2668 C CA . LYS A 1 338 ? 3.184 9.297 -7.746 1 95.81 338 LYS A CA 1
ATOM 2669 C C . LYS A 1 338 ? 1.788 9.789 -7.375 1 95.81 338 LYS A C 1
ATOM 2671 O O . LYS A 1 338 ? 1.436 10.938 -7.648 1 95.81 338 LYS A O 1
ATOM 2676 N N . LEU A 1 339 ? 1.06 8.891 -6.746 1 96.81 339 LEU A N 1
ATOM 2677 C CA . LEU A 1 339 ? -0.278 9.258 -6.293 1 96.81 339 LEU A CA 1
ATOM 2678 C C . LEU A 1 339 ? -0.213 10.336 -5.219 1 96.81 339 LEU A C 1
ATOM 2680 O O . LEU A 1 339 ? -1.012 11.273 -5.23 1 96.81 339 LEU A O 1
ATOM 2684 N N . LYS A 1 340 ? 0.717 10.203 -4.355 1 96.31 340 LYS A N 1
ATOM 2685 C CA . LYS A 1 340 ? 0.919 11.18 -3.289 1 96.31 340 LYS A CA 1
ATOM 2686 C C . LYS A 1 340 ? 1.202 12.562 -3.859 1 96.31 340 LYS A C 1
ATOM 2688 O O . LYS A 1 340 ? 0.601 13.555 -3.434 1 96.31 340 LYS A O 1
ATOM 2693 N N . THR A 1 341 ? 2.1 12.625 -4.891 1 95.62 341 THR A N 1
ATOM 2694 C CA . THR A 1 341 ? 2.479 13.891 -5.52 1 95.62 341 THR A CA 1
ATOM 2695 C C . THR A 1 341 ? 1.297 14.5 -6.266 1 95.62 341 THR A C 1
ATOM 2697 O O . THR A 1 341 ? 1.118 15.719 -6.262 1 95.62 341 THR A O 1
ATOM 2700 N N . SER A 1 342 ? 0.506 13.641 -6.867 1 96.25 342 SER A N 1
ATOM 2701 C CA . SER A 1 342 ? -0.652 14.102 -7.625 1 96.25 342 SER A CA 1
ATOM 2702 C C . SER A 1 342 ? -1.686 14.75 -6.711 1 96.25 342 SER A C 1
ATOM 2704 O O . SER A 1 342 ? -2.494 15.562 -7.164 1 96.25 342 SER A O 1
ATOM 2706 N N . ARG A 1 343 ? -1.622 14.461 -5.363 1 96.06 343 ARG A N 1
ATOM 2707 C CA . ARG A 1 343 ? -2.602 15 -4.426 1 96.06 343 ARG A CA 1
ATOM 2708 C C . ARG A 1 343 ? -2.014 16.156 -3.623 1 96.06 343 ARG A C 1
ATOM 2710 O O . ARG A 1 343 ? -2.59 16.578 -2.615 1 96.06 343 ARG A O 1
ATOM 2717 N N . GLY A 1 344 ? -0.864 16.562 -3.996 1 94.88 344 GLY A N 1
ATOM 2718 C CA . GLY A 1 344 ? -0.321 17.781 -3.424 1 94.88 344 GLY A CA 1
ATOM 2719 C C . GLY A 1 344 ? 0.71 17.531 -2.342 1 94.88 344 GLY A C 1
ATOM 2720 O O . GLY A 1 344 ? 1.172 18.469 -1.683 1 94.88 344 GLY A O 1
ATOM 2721 N N . PHE A 1 345 ? 1.021 16.375 -2.062 1 95.88 345 PHE A N 1
ATOM 2722 C CA . PHE A 1 345 ? 2.086 16.062 -1.119 1 95.88 345 PHE A CA 1
ATOM 2723 C C . PHE A 1 345 ? 3.41 15.852 -1.846 1 95.88 345 PHE A C 1
ATOM 2725 O O . PHE A 1 345 ? 3.65 14.781 -2.416 1 95.88 345 PHE A O 1
ATOM 2732 N N . LEU A 1 346 ? 4.355 16.688 -1.699 1 94.81 346 LEU A N 1
ATOM 2733 C CA . LEU A 1 346 ? 5.492 16.797 -2.609 1 94.81 346 LEU A CA 1
ATOM 2734 C C . LEU A 1 346 ? 6.746 16.203 -1.975 1 94.81 346 LEU A C 1
ATOM 2736 O O . LEU A 1 346 ? 7.785 16.094 -2.629 1 94.81 346 LEU A O 1
ATOM 2740 N N . ILE A 1 347 ? 6.676 15.758 -0.761 1 95.69 347 ILE A N 1
ATOM 2741 C CA . ILE A 1 347 ? 7.852 15.25 -0.064 1 95.69 347 ILE A CA 1
ATOM 2742 C C . ILE A 1 347 ? 8.328 13.961 -0.733 1 95.69 347 ILE A C 1
ATOM 2744 O O . ILE A 1 347 ? 7.543 13.039 -0.947 1 95.69 347 ILE A O 1
ATOM 2748 N N . GLU A 1 348 ? 9.578 13.93 -1.119 1 94.56 348 GLU A N 1
ATOM 2749 C CA . GLU A 1 348 ? 10.18 12.734 -1.704 1 94.56 348 GLU A CA 1
ATOM 2750 C C . GLU A 1 348 ? 10.859 11.883 -0.638 1 94.56 348 GLU A C 1
ATOM 2752 O O . GLU A 1 348 ? 11.594 12.406 0.207 1 94.56 348 GLU A O 1
ATOM 2757 N N . ASP A 1 349 ? 10.594 10.664 -0.744 1 93.38 349 ASP A N 1
ATOM 2758 C CA . ASP A 1 349 ? 11.227 9.727 0.186 1 93.38 349 ASP A CA 1
ATOM 2759 C C . ASP A 1 349 ? 12.664 9.43 -0.232 1 93.38 349 ASP A C 1
ATOM 2761 O O . ASP A 1 349 ? 12.898 8.859 -1.301 1 93.38 349 ASP A O 1
ATOM 2765 N N . ALA A 1 350 ? 13.625 9.773 0.574 1 92.94 350 ALA A N 1
ATOM 2766 C CA . ALA A 1 350 ? 15.039 9.555 0.276 1 92.94 350 ALA A CA 1
ATOM 2767 C C . ALA A 1 350 ? 15.617 8.453 1.16 1 92.94 350 ALA A C 1
ATOM 2769 O O . ALA A 1 350 ? 16.812 8.453 1.447 1 92.94 350 ALA A O 1
ATOM 2770 N N . SER A 1 351 ? 14.805 7.539 1.527 1 88.06 351 SER A N 1
ATOM 2771 C CA . SER A 1 351 ? 15.242 6.488 2.434 1 88.06 351 SER A CA 1
ATOM 2772 C C . SER A 1 351 ? 16.078 5.441 1.703 1 88.06 351 SER A C 1
ATOM 2774 O O . SER A 1 351 ? 16.734 4.613 2.334 1 88.06 351 SER A O 1
ATOM 2776 N N . ASP A 1 352 ? 16.141 5.566 0.43 1 86.25 352 ASP A N 1
ATOM 2777 C CA . ASP A 1 352 ? 16.906 4.598 -0.355 1 86.25 352 ASP A CA 1
ATOM 2778 C C . ASP A 1 352 ? 18.344 5.066 -0.559 1 86.25 352 ASP A C 1
ATOM 2780 O O . ASP A 1 352 ? 19.125 4.402 -1.238 1 86.25 352 ASP A O 1
ATOM 2784 N N . MET A 1 353 ? 18.688 6.105 0.058 1 91.88 353 MET A N 1
ATOM 2785 C CA . MET A 1 353 ? 20.047 6.605 -0.101 1 91.88 353 MET A CA 1
ATOM 2786 C C . MET A 1 353 ? 21.047 5.672 0.567 1 91.88 353 MET A C 1
ATOM 2788 O O . MET A 1 353 ? 20.703 4.918 1.474 1 91.88 353 MET A O 1
ATOM 2792 N N . ILE A 1 354 ? 22.266 5.699 0.094 1 94.94 354 ILE A N 1
ATOM 2793 C CA . ILE A 1 354 ? 23.328 4.855 0.632 1 94.94 354 ILE A CA 1
ATOM 2794 C C . ILE A 1 354 ? 24.5 5.727 1.078 1 94.94 354 ILE A C 1
ATOM 2796 O O . ILE A 1 354 ? 24.578 6.898 0.71 1 94.94 354 ILE A O 1
ATOM 2800 N N . LEU A 1 355 ? 25.297 5.121 1.885 1 96.81 355 LEU A N 1
ATOM 2801 C CA . LEU A 1 355 ? 26.469 5.832 2.4 1 96.81 355 LEU A CA 1
ATOM 2802 C C . LEU A 1 355 ? 27.625 5.777 1.405 1 96.81 355 LEU A C 1
ATOM 2804 O O . LEU A 1 355 ? 27.812 4.766 0.73 1 96.81 355 LEU A O 1
ATOM 2808 N N . ASN A 1 356 ? 28.297 6.832 1.32 1 95.44 356 ASN A 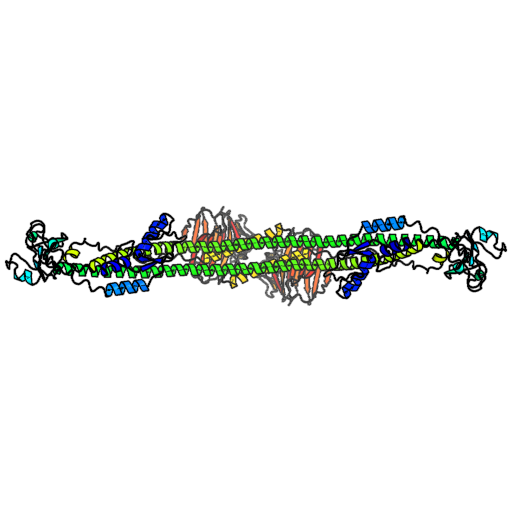N 1
ATOM 2809 C CA . ASN A 1 356 ? 29.438 6.938 0.415 1 95.44 356 ASN A CA 1
ATOM 2810 C C . ASN A 1 356 ? 30.719 6.414 1.06 1 95.44 356 ASN A C 1
ATOM 2812 O O . ASN A 1 356 ? 31.297 7.078 1.914 1 95.44 356 ASN A O 1
ATOM 2816 N N . VAL A 1 357 ? 31.203 5.383 0.563 1 92.38 357 VAL A N 1
ATOM 2817 C CA . VAL A 1 357 ? 32.375 4.691 1.131 1 92.38 357 VAL A CA 1
ATOM 2818 C C . VAL A 1 357 ? 33.594 5.586 1.028 1 92.38 357 VAL A C 1
ATOM 2820 O O . VAL A 1 357 ? 34.469 5.559 1.904 1 92.38 357 VAL A O 1
ATOM 2823 N N . ASN A 1 358 ? 33.688 6.41 0.067 1 91.25 358 ASN A N 1
ATOM 2824 C CA . ASN A 1 358 ? 34.875 7.246 -0.184 1 91.25 358 ASN A CA 1
ATOM 2825 C C . ASN A 1 358 ? 35 8.359 0.857 1 91.25 358 ASN A C 1
ATOM 2827 O O . ASN A 1 358 ? 36.062 8.922 1.036 1 91.25 358 ASN A O 1
ATOM 2831 N N . THR A 1 359 ? 33.875 8.656 1.48 1 95.5 359 THR A N 1
ATOM 2832 C CA . THR A 1 359 ? 33.906 9.75 2.449 1 95.5 359 THR A CA 1
ATOM 2833 C C . THR A 1 359 ? 34.062 9.203 3.869 1 95.5 359 THR A C 1
ATOM 2835 O O . THR A 1 359 ? 34.344 9.961 4.801 1 95.5 359 THR A O 1
ATOM 2838 N N . ALA A 1 360 ? 33.938 7.969 4.055 1 96 360 ALA A N 1
ATOM 2839 C CA . ALA A 1 360 ? 33.875 7.359 5.383 1 96 360 ALA A CA 1
ATOM 2840 C C . ALA A 1 360 ? 35.25 7.32 6.043 1 96 360 ALA A C 1
ATOM 2842 O O . ALA A 1 360 ? 36.219 6.895 5.426 1 96 360 ALA A O 1
ATOM 2843 N N . ASP A 1 361 ? 35.25 7.727 7.203 1 95 361 ASP A N 1
ATOM 2844 C CA . ASP A 1 361 ? 36.469 7.621 8.016 1 95 361 ASP A CA 1
ATOM 2845 C C . ASP A 1 361 ? 36.906 6.164 8.164 1 95 361 ASP A C 1
ATOM 2847 O O . ASP A 1 361 ? 36.062 5.254 8.109 1 95 361 ASP A O 1
ATOM 2851 N N . ILE A 1 362 ? 38.188 5.965 8.477 1 93.06 362 ILE A N 1
ATOM 2852 C CA . ILE A 1 362 ? 38.781 4.641 8.508 1 93.06 362 ILE A CA 1
ATOM 2853 C C . ILE A 1 362 ? 38.281 3.861 9.711 1 93.06 362 ILE A C 1
ATOM 2855 O O . ILE A 1 362 ? 38.281 2.629 9.719 1 93.06 362 ILE A O 1
ATOM 2859 N N . ASN A 1 363 ? 37.781 4.559 10.664 1 94.56 363 ASN A N 1
ATOM 2860 C CA . ASN A 1 363 ? 37.281 3.904 11.867 1 94.56 363 ASN A CA 1
ATOM 2861 C C . ASN A 1 363 ? 35.781 3.717 11.82 1 94.56 363 ASN A C 1
ATOM 2863 O O . ASN A 1 363 ? 35.125 3.441 12.836 1 94.56 363 ASN A O 1
ATOM 2867 N N . ILE A 1 364 ? 35.188 3.895 10.68 1 95.44 364 ILE A N 1
ATOM 2868 C CA . ILE A 1 364 ? 33.75 3.676 10.5 1 95.44 364 ILE A CA 1
ATOM 2869 C C . ILE A 1 364 ? 33.531 2.443 9.633 1 95.44 364 ILE A C 1
ATOM 2871 O O . ILE A 1 364 ? 33.969 2.398 8.484 1 95.44 364 ILE A O 1
ATOM 2875 N N . ALA A 1 365 ? 32.875 1.55 10.211 1 95.19 365 ALA A N 1
ATOM 2876 C CA . ALA A 1 365 ? 32.5 0.34 9.477 1 95.19 365 ALA A CA 1
ATOM 2877 C C . ALA A 1 365 ? 31.156 0.502 8.773 1 95.19 365 ALA A C 1
ATOM 2879 O O . ALA A 1 365 ? 30.203 1.001 9.367 1 95.19 365 ALA A O 1
ATOM 2880 N N . LEU A 1 366 ? 31.125 0.121 7.547 1 94.69 366 LEU A N 1
ATOM 2881 C CA . LEU A 1 366 ? 29.906 0.171 6.762 1 94.69 366 LEU A CA 1
ATOM 2882 C C . LEU A 1 366 ? 29.391 -1.234 6.473 1 94.69 366 LEU A C 1
ATOM 2884 O O . LEU A 1 366 ? 30.172 -2.156 6.25 1 94.69 366 LEU A O 1
ATOM 2888 N N . SER A 1 367 ? 28.078 -1.323 6.52 1 93.19 367 SER A N 1
ATOM 2889 C CA . SER A 1 367 ? 27.469 -2.602 6.164 1 93.19 367 SER A CA 1
ATOM 2890 C C . SER A 1 367 ? 27.594 -2.873 4.668 1 93.19 367 SER A C 1
ATOM 2892 O O . SER A 1 367 ? 27.938 -1.977 3.895 1 93.19 367 SER A O 1
ATOM 2894 N N . SER A 1 368 ? 27.25 -4.074 4.266 1 89.06 368 SER A N 1
ATOM 2895 C CA . SER A 1 368 ? 27.359 -4.477 2.867 1 89.06 368 SER A CA 1
ATOM 2896 C C . SER A 1 368 ? 26.359 -3.717 1.994 1 89.06 368 SER A C 1
ATOM 2898 O O . SER A 1 368 ? 26.641 -3.461 0.819 1 89.06 368 SER A O 1
ATOM 2900 N N . ASP A 1 369 ? 25.25 -3.355 2.611 1 89.75 369 ASP A N 1
ATOM 2901 C CA . ASP A 1 369 ? 24.234 -2.643 1.848 1 89.75 369 ASP A CA 1
ATOM 2902 C C . ASP A 1 369 ? 24.422 -1.131 1.957 1 89.75 369 ASP A C 1
ATOM 2904 O O . ASP A 1 369 ? 23.641 -0.359 1.396 1 89.75 369 ASP A O 1
ATOM 2908 N N . LEU A 1 370 ? 25.406 -0.701 2.719 1 94.88 370 LEU A N 1
ATOM 2909 C CA . LEU A 1 370 ? 25.812 0.693 2.873 1 94.88 370 LEU A CA 1
ATOM 2910 C C . LEU A 1 370 ? 24.688 1.515 3.502 1 94.88 370 LEU A C 1
ATOM 2912 O O . LEU A 1 370 ? 24.484 2.678 3.146 1 94.88 370 LEU A O 1
ATOM 2916 N N . LYS A 1 371 ? 23.906 0.868 4.367 1 95.25 371 LYS A N 1
ATOM 2917 C CA . LYS A 1 371 ? 22.812 1.559 5.062 1 95.25 371 LYS A CA 1
ATOM 2918 C C . LYS A 1 371 ? 23.141 1.722 6.547 1 95.25 371 LYS A C 1
ATOM 2920 O O . LYS A 1 371 ? 22.5 2.525 7.238 1 95.25 371 LYS A O 1
ATOM 2925 N N . ASN A 1 372 ? 24.125 0.97 6.961 1 95.5 372 ASN A N 1
ATOM 2926 C CA . ASN A 1 372 ? 24.516 0.997 8.367 1 95.5 372 ASN A CA 1
ATOM 2927 C C . ASN A 1 372 ? 25.953 1.461 8.547 1 95.5 372 ASN A C 1
ATOM 2929 O O . ASN A 1 372 ? 26.828 1.098 7.762 1 95.5 372 ASN A O 1
ATOM 2933 N N . ALA A 1 373 ? 26.188 2.248 9.516 1 96.44 373 ALA A N 1
ATOM 2934 C CA . ALA A 1 373 ? 27.516 2.703 9.891 1 96.44 373 ALA A CA 1
ATOM 2935 C C . ALA A 1 373 ? 27.734 2.602 11.398 1 96.44 373 ALA A C 1
ATOM 2937 O O . ALA A 1 373 ? 26.828 2.922 12.18 1 96.44 373 ALA A O 1
ATOM 2938 N N . SER A 1 374 ? 28.828 2.062 11.758 1 95.88 374 SER A N 1
ATOM 2939 C CA . SER A 1 374 ? 29.156 1.932 13.18 1 95.88 374 SER A CA 1
ATOM 2940 C C . SER A 1 374 ? 30.641 2.189 13.422 1 95.88 374 SER A C 1
ATOM 2942 O O . SER A 1 374 ? 31.453 2.029 12.516 1 95.88 374 SER A O 1
ATOM 2944 N N . TYR A 1 375 ? 30.891 2.568 14.578 1 94.44 375 TYR A N 1
ATOM 2945 C CA . TYR A 1 375 ? 32.281 2.756 14.961 1 94.44 375 TYR A CA 1
ATOM 2946 C C . TYR A 1 375 ? 33 1.416 15.07 1 94.44 375 TYR A C 1
ATOM 2948 O O . TYR A 1 375 ? 32.438 0.428 15.531 1 94.44 375 TYR A O 1
ATOM 2956 N N . CYS A 1 376 ? 34.188 1.434 14.523 1 92 376 CYS A N 1
ATOM 2957 C CA . CYS A 1 376 ? 35 0.242 14.625 1 92 376 CYS A CA 1
ATOM 2958 C C . CYS A 1 376 ? 36.438 0.604 15.055 1 92 376 CYS A C 1
ATOM 2960 O O . CYS A 1 376 ? 37.031 1.505 14.484 1 92 376 CYS A O 1
ATOM 2962 N N . HIS A 1 377 ? 36.969 -0.077 16.047 1 88.5 377 HIS A N 1
ATOM 2963 C CA . HIS A 1 377 ? 38.312 0.192 16.578 1 88.5 377 HIS A CA 1
ATOM 2964 C C . HIS A 1 377 ? 39.406 -0.219 15.578 1 88.5 377 HIS A C 1
ATOM 2966 O O . HIS A 1 377 ? 40.438 0.438 15.477 1 88.5 377 HIS A O 1
ATOM 2972 N N . LYS A 1 378 ? 39.062 -1.311 14.883 1 85.12 378 LYS A N 1
ATOM 2973 C CA . LYS A 1 378 ? 40.031 -1.789 13.891 1 85.12 378 LYS A CA 1
ATOM 2974 C C . LYS A 1 378 ? 39.906 -1.005 12.586 1 85.12 378 LYS A C 1
ATOM 2976 O O . LYS A 1 378 ? 38.844 -0.965 11.977 1 85.12 378 LYS A O 1
ATOM 2981 N N . GLU A 1 379 ? 41 -0.364 12.25 1 78.75 379 GLU A N 1
ATOM 2982 C CA . GLU A 1 379 ? 41.031 0.429 11.023 1 78.75 379 GLU A CA 1
ATOM 2983 C C . GLU A 1 379 ? 40.688 -0.429 9.805 1 78.75 379 GLU A C 1
ATOM 2985 O O . GLU A 1 379 ? 41.188 -1.54 9.664 1 78.75 379 GLU A O 1
ATOM 2990 N N . LYS A 1 380 ? 39.688 0.057 9.117 1 76.81 380 LYS A N 1
ATOM 2991 C CA . LYS A 1 380 ? 39.344 -0.621 7.875 1 76.81 380 LYS A CA 1
ATOM 2992 C C . LYS A 1 380 ? 40.312 -0.281 6.754 1 76.81 380 LYS A C 1
ATOM 2994 O O . LYS A 1 380 ? 40.781 0.854 6.656 1 76.81 380 LYS A O 1
ATOM 2999 N N . SER A 1 381 ? 40.781 -1.267 6.07 1 78.25 381 SER A N 1
ATOM 3000 C CA . SER A 1 381 ? 41.688 -1.065 4.953 1 78.25 381 SER A CA 1
ATOM 3001 C C . SER A 1 381 ? 41 -0.419 3.768 1 78.25 381 SER A C 1
ATOM 3003 O O . SER A 1 381 ? 40.219 -1.076 3.066 1 78.25 381 SER A O 1
ATOM 3005 N N . ARG A 1 382 ? 41.031 0.939 3.729 1 82.69 382 ARG A N 1
ATOM 3006 C CA . ARG A 1 382 ? 40.438 1.662 2.605 1 82.69 382 ARG A CA 1
ATOM 3007 C C . ARG A 1 382 ? 41.5 2.461 1.852 1 82.69 382 ARG A C 1
ATOM 3009 O O . ARG A 1 382 ? 42.438 3 2.459 1 82.69 382 ARG A O 1
ATOM 3016 N N . PRO A 1 383 ? 41.344 2.414 0.575 1 79.56 383 PRO A N 1
ATOM 3017 C CA . PRO A 1 383 ? 42.312 3.234 -0.178 1 79.56 383 PRO A CA 1
ATOM 3018 C C . PRO A 1 383 ? 42.219 4.719 0.168 1 79.56 383 PRO A C 1
ATOM 3020 O O . PRO A 1 383 ? 41.156 5.191 0.586 1 79.56 383 PRO A O 1
ATOM 3023 N N . HIS A 1 384 ? 43.25 5.375 -0.007 1 83.56 384 HIS A N 1
ATOM 3024 C CA . HIS A 1 384 ? 43.281 6.812 0.231 1 83.56 384 HIS A CA 1
ATOM 3025 C C . HIS A 1 384 ? 42.375 7.547 -0.751 1 83.56 384 HIS A C 1
ATOM 3027 O O . HIS A 1 384 ? 42.312 7.211 -1.937 1 83.56 384 HIS A O 1
ATOM 3033 N N . HIS A 1 385 ? 41.594 8.422 -0.236 1 88.62 385 HIS A N 1
ATOM 3034 C CA . HIS A 1 385 ? 40.719 9.25 -1.05 1 88.62 385 HIS A CA 1
ATOM 3035 C C . HIS A 1 385 ? 40.656 10.68 -0.522 1 88.62 385 HIS A C 1
ATOM 3037 O O . HIS A 1 385 ? 40.562 10.891 0.687 1 88.62 385 HIS A O 1
ATOM 3043 N N . PRO A 1 386 ? 40.688 11.602 -1.373 1 89.5 386 PRO A N 1
ATOM 3044 C CA . PRO A 1 386 ? 40.688 13 -0.936 1 89.5 386 PRO A CA 1
ATOM 3045 C C . PRO A 1 386 ? 39.406 13.398 -0.214 1 89.5 386 PRO A C 1
ATOM 3047 O O . PRO A 1 386 ? 39.406 14.328 0.603 1 89.5 386 PRO A O 1
ATOM 3050 N N . GLU A 1 387 ? 38.344 12.758 -0.415 1 93.62 387 GLU A N 1
ATOM 3051 C CA . GLU A 1 387 ? 37.062 13.125 0.178 1 93.62 387 GLU A CA 1
ATOM 3052 C C . GLU A 1 387 ? 36.844 12.406 1.507 1 93.62 387 GLU A C 1
ATOM 3054 O O . GLU A 1 387 ? 35.844 12.641 2.191 1 93.62 387 GLU A O 1
ATOM 3059 N N . ARG A 1 388 ? 37.688 11.609 1.937 1 95.19 388 ARG A N 1
ATOM 3060 C CA . ARG A 1 388 ? 37.531 10.828 3.156 1 95.19 388 ARG A CA 1
ATOM 3061 C C . ARG A 1 388 ? 37.75 11.688 4.395 1 95.19 388 ARG A C 1
ATOM 3063 O O . ARG A 1 388 ? 38.656 12.5 4.441 1 95.19 388 ARG A O 1
ATOM 3070 N N . PHE A 1 389 ? 36.906 11.508 5.301 1 95.75 389 PHE A N 1
ATOM 3071 C CA . PHE A 1 389 ? 37.031 12.242 6.555 1 95.75 389 PHE A CA 1
ATOM 3072 C C . PHE A 1 389 ? 38.062 11.609 7.465 1 95.75 389 PHE A C 1
ATOM 3074 O O . PHE A 1 389 ? 38.312 10.406 7.387 1 95.75 389 PHE A O 1
ATOM 3081 N N . SER A 1 390 ? 38.625 12.414 8.328 1 94.06 390 SER A N 1
ATOM 3082 C CA . SER A 1 390 ? 39.5 11.922 9.398 1 94.06 390 SER A CA 1
ATOM 3083 C C . SER A 1 390 ? 38.875 12.18 10.773 1 94.06 390 SER A C 1
ATOM 3085 O O . SER A 1 390 ? 39.594 12.258 11.773 1 94.06 390 SER A O 1
ATOM 3087 N N . THR A 1 391 ? 37.594 12.469 10.758 1 94.38 391 THR A N 1
ATOM 3088 C CA . THR A 1 391 ? 36.906 12.859 11.992 1 94.38 391 THR A CA 1
ATOM 3089 C C . THR A 1 391 ? 35.656 12.016 12.211 1 94.38 391 THR A C 1
ATOM 3091 O O . THR A 1 391 ? 34.594 12.547 12.539 1 94.38 391 THR A O 1
ATOM 3094 N N . LEU A 1 392 ? 35.594 10.727 11.938 1 95.31 392 LEU A N 1
ATOM 3095 C CA . LEU A 1 392 ? 34.594 9.727 12.25 1 95.31 392 LEU A CA 1
ATOM 3096 C C . LEU A 1 392 ? 33.25 10.086 11.609 1 95.31 392 LEU A C 1
ATOM 3098 O O . LEU A 1 392 ? 32.188 10.023 12.258 1 95.31 392 LEU A O 1
ATOM 3102 N N . GLN A 1 393 ? 33.312 10.57 10.391 1 96.81 393 GLN A N 1
ATOM 3103 C CA . GLN A 1 393 ? 32.094 10.992 9.688 1 96.81 393 GLN A CA 1
ATOM 3104 C C . GLN A 1 393 ? 31.953 10.258 8.367 1 96.81 393 GLN A C 1
ATOM 3106 O O . GLN A 1 393 ? 32.875 9.594 7.902 1 96.81 393 GLN A O 1
ATOM 3111 N N . VAL A 1 394 ? 30.766 10.242 7.855 1 97.5 394 VAL A N 1
ATOM 3112 C CA . VAL A 1 394 ? 30.453 9.648 6.559 1 97.5 394 VAL A CA 1
ATOM 3113 C C . VAL A 1 394 ? 29.281 10.398 5.918 1 97.5 394 VAL A C 1
ATOM 3115 O O . VAL A 1 394 ? 28.375 10.875 6.613 1 97.5 394 VAL A O 1
ATOM 3118 N N . LEU A 1 395 ? 29.328 10.562 4.609 1 97.69 395 LEU A N 1
ATOM 3119 C CA . LEU A 1 395 ? 28.281 11.273 3.873 1 97.69 395 LEU A CA 1
ATOM 3120 C C . LEU A 1 395 ? 27.469 10.305 3.008 1 97.69 395 LEU A C 1
ATOM 3122 O O . LEU A 1 395 ? 27.891 9.164 2.795 1 97.69 395 LEU A O 1
ATOM 3126 N N . SER A 1 396 ? 26.328 10.773 2.609 1 97 396 SER A N 1
ATOM 3127 C CA . SER A 1 396 ? 25.531 10.031 1.638 1 97 396 SER A CA 1
ATOM 3128 C C . SER A 1 396 ? 26.062 10.242 0.22 1 97 396 SER A C 1
ATOM 3130 O O . SER A 1 396 ? 26.734 11.234 -0.056 1 97 396 SER A O 1
ATOM 3132 N N . THR A 1 397 ? 25.75 9.273 -0.604 1 95.25 397 THR A N 1
ATOM 3133 C CA . THR A 1 397 ? 26.078 9.43 -2.018 1 95.25 397 THR A CA 1
ATOM 3134 C C . THR A 1 397 ? 25.094 10.383 -2.693 1 95.25 397 THR A C 1
ATOM 3136 O O . THR A 1 397 ? 25.469 11.133 -3.596 1 95.25 397 THR A O 1
ATOM 3139 N N . LYS A 1 398 ? 23.891 10.32 -2.195 1 94.88 398 LYS A N 1
ATOM 3140 C CA . LYS A 1 398 ? 22.844 11.18 -2.748 1 94.88 398 LYS A CA 1
ATOM 3141 C C . LYS A 1 398 ? 23.078 12.633 -2.359 1 94.88 398 LYS A C 1
ATOM 3143 O O . LYS A 1 398 ? 23.422 12.93 -1.213 1 94.88 398 LYS A O 1
ATOM 3148 N N . LYS A 1 399 ? 22.906 13.461 -3.291 1 95.62 399 LYS A N 1
ATOM 3149 C CA . LYS A 1 399 ? 22.984 14.898 -3.045 1 95.62 399 LYS A CA 1
ATOM 3150 C C . LYS A 1 399 ? 21.641 15.57 -3.275 1 95.62 399 LYS A C 1
ATOM 3152 O O . LYS A 1 399 ? 20.859 15.125 -4.125 1 95.62 399 LYS A O 1
ATOM 3157 N N . PHE A 1 400 ? 21.344 16.516 -2.502 1 97.12 400 PHE A N 1
ATOM 3158 C CA . PHE A 1 400 ? 20.078 17.25 -2.586 1 97.12 400 PHE A CA 1
ATOM 3159 C C . PHE A 1 400 ? 20.328 18.688 -3.064 1 97.12 400 PHE A C 1
ATOM 3161 O O . PHE A 1 400 ? 21.016 19.453 -2.398 1 97.12 400 PHE A O 1
ATOM 3168 N N . SER A 1 401 ? 19.734 19.016 -4.219 1 96.69 401 SER A N 1
ATOM 3169 C CA . SER A 1 401 ? 19.984 20.344 -4.777 1 96.69 401 SER A CA 1
ATOM 3170 C C . SER A 1 401 ? 18.672 21.094 -5.023 1 96.69 401 SER A C 1
ATOM 3172 O O . SER A 1 401 ? 18.672 22.25 -5.422 1 96.69 401 SER A O 1
ATOM 3174 N N . SER A 1 402 ? 17.594 20.359 -4.816 1 96.62 402 SER A N 1
ATOM 3175 C CA . SER A 1 402 ? 16.281 20.969 -4.988 1 96.62 402 SER A CA 1
ATOM 3176 C C . SER A 1 402 ? 15.18 20.078 -4.418 1 96.62 402 SER A C 1
ATOM 3178 O O . SER A 1 402 ? 15.422 18.906 -4.113 1 96.62 402 SER A O 1
ATOM 3180 N N . GLY A 1 403 ? 14.078 20.734 -4.094 1 95.81 403 GLY A N 1
ATOM 3181 C CA . GLY A 1 403 ? 12.898 19.969 -3.727 1 95.81 403 GLY A CA 1
ATOM 3182 C C . GLY A 1 403 ? 12.82 19.672 -2.242 1 95.81 403 GLY A C 1
ATOM 3183 O O . GLY A 1 403 ? 13.539 20.281 -1.441 1 95.81 403 GLY A O 1
ATOM 3184 N N . GLN A 1 404 ? 11.805 18.844 -1.895 1 97.06 404 GLN A N 1
ATOM 3185 C CA . GLN A 1 404 ? 11.555 18.406 -0.522 1 97.06 404 GLN A CA 1
ATOM 3186 C C . GLN A 1 404 ? 11.883 16.938 -0.343 1 97.06 404 GLN A C 1
ATOM 3188 O O . GLN A 1 404 ? 11.438 16.094 -1.126 1 97.06 404 GLN A O 1
ATOM 3193 N N . HIS A 1 405 ? 12.688 16.688 0.662 1 97.12 405 HIS A N 1
ATOM 3194 C CA . HIS A 1 405 ? 13.148 15.32 0.867 1 97.12 405 HIS A CA 1
ATOM 3195 C C . HIS A 1 405 ? 12.961 14.891 2.316 1 97.12 405 HIS A C 1
ATOM 3197 O O . HIS A 1 405 ? 12.977 15.719 3.227 1 97.12 405 HIS A O 1
ATOM 3203 N N . TYR A 1 406 ? 12.758 13.672 2.494 1 96.88 406 TYR A N 1
ATOM 3204 C CA . TYR A 1 406 ? 12.555 13.094 3.816 1 96.88 406 TYR A CA 1
ATOM 3205 C C . TYR A 1 406 ? 13.25 11.75 3.939 1 96.88 406 TYR A C 1
ATOM 3207 O O . TYR A 1 406 ? 13.273 10.961 2.988 1 96.88 406 TYR A O 1
ATOM 3215 N N . TRP A 1 407 ? 13.906 11.547 5.07 1 96.56 407 TRP A N 1
ATOM 3216 C CA . TRP A 1 407 ? 14.453 10.219 5.355 1 96.56 407 TRP A CA 1
ATOM 3217 C C . TRP A 1 407 ? 14.5 9.961 6.855 1 96.56 407 TRP A C 1
ATOM 3219 O O . TRP A 1 407 ? 14.359 10.883 7.66 1 96.56 407 TRP A O 1
ATOM 3229 N N . GLU A 1 408 ? 14.609 8.711 7.227 1 95.94 408 GLU A N 1
ATOM 3230 C CA . GLU A 1 408 ? 14.586 8.289 8.625 1 95.94 408 GLU A CA 1
ATOM 3231 C C . GLU A 1 408 ? 15.914 7.652 9.031 1 95.94 408 GLU A C 1
ATOM 3233 O O . GLU A 1 408 ? 16.547 6.973 8.219 1 95.94 408 GLU A O 1
ATOM 3238 N N . VAL A 1 409 ? 16.281 7.863 10.242 1 95.94 409 VAL A N 1
ATOM 3239 C CA . VAL A 1 409 ? 17.531 7.324 10.75 1 95.94 409 VAL A CA 1
ATOM 3240 C C . VAL A 1 409 ? 17.312 6.734 12.141 1 95.94 409 VAL A C 1
ATOM 3242 O O . VAL A 1 409 ? 16.625 7.328 12.977 1 95.94 409 VAL A O 1
ATOM 3245 N N . ARG A 1 410 ? 17.859 5.59 12.297 1 93.94 410 ARG A N 1
ATOM 3246 C CA . ARG A 1 410 ? 17.922 4.984 13.625 1 93.94 410 ARG A CA 1
ATOM 3247 C C . ARG A 1 410 ? 19.328 5.117 14.219 1 93.94 410 ARG A C 1
ATOM 3249 O O . ARG A 1 410 ? 20.328 5.004 13.508 1 93.94 410 ARG A O 1
ATOM 3256 N N . THR A 1 411 ? 19.344 5.297 15.469 1 92.31 411 THR A N 1
ATOM 3257 C CA . THR A 1 411 ? 20.625 5.535 16.109 1 92.31 411 THR A CA 1
ATOM 3258 C C . THR A 1 411 ? 20.75 4.703 17.391 1 92.31 411 THR A C 1
ATOM 3260 O O . THR A 1 411 ? 19.75 4.293 17.969 1 92.31 411 THR A O 1
ATOM 3263 N N . GLY A 1 412 ? 22.031 4.391 17.703 1 87.25 412 GLY A N 1
ATOM 3264 C CA . GLY A 1 412 ? 22.344 3.779 18.984 1 87.25 412 GLY A CA 1
ATOM 3265 C C . GLY A 1 412 ? 22.719 4.789 20.047 1 87.25 412 GLY A C 1
ATOM 3266 O O . GLY A 1 412 ? 23.469 5.727 19.781 1 87.25 412 GLY A O 1
ATOM 3267 N N . ASN A 1 413 ? 22.234 4.645 21.281 1 74.88 413 ASN A N 1
ATOM 3268 C CA . ASN A 1 413 ? 22.391 5.684 22.281 1 74.88 413 ASN A CA 1
ATOM 3269 C C . ASN A 1 413 ? 23.516 5.332 23.266 1 74.88 413 ASN A C 1
ATOM 3271 O O . ASN A 1 413 ? 23.641 5.961 24.328 1 74.88 413 ASN A O 1
ATOM 3275 N N . ALA A 1 414 ? 24.312 4.453 22.875 1 83.25 414 ALA A N 1
ATOM 3276 C CA . ALA A 1 414 ? 25.406 4.109 23.781 1 83.25 414 ALA A CA 1
ATOM 3277 C C . ALA A 1 414 ? 26.562 5.09 23.641 1 83.25 414 ALA A C 1
ATOM 3279 O O . ALA A 1 414 ? 27.312 5.309 24.594 1 83.25 414 ALA A O 1
ATOM 3280 N N . GLY A 1 415 ? 26.734 5.715 22.453 1 88.81 415 GLY A N 1
ATOM 3281 C CA . GLY A 1 415 ? 27.75 6.715 22.188 1 88.81 415 GLY A CA 1
ATOM 3282 C C . GLY A 1 415 ? 27.203 7.969 21.531 1 88.81 415 GLY A C 1
ATOM 3283 O O . GLY A 1 415 ? 26 8.086 21.312 1 88.81 415 GLY A O 1
ATOM 3284 N N . ASP A 1 416 ? 28.172 8.93 21.312 1 92.81 416 ASP A N 1
ATOM 3285 C CA . ASP A 1 416 ? 27.781 10.195 20.688 1 92.81 416 ASP A CA 1
ATOM 3286 C C . ASP A 1 416 ? 27.562 10.023 19.188 1 92.81 416 ASP A C 1
ATOM 3288 O O . ASP A 1 416 ? 28.219 9.195 18.547 1 92.81 416 ASP A O 1
ATOM 3292 N N . TRP A 1 417 ? 26.641 10.688 18.75 1 95.06 417 TRP A N 1
ATOM 3293 C CA . TRP A 1 417 ? 26.406 10.703 17.312 1 95.06 417 TRP A CA 1
ATOM 3294 C C . TRP A 1 417 ? 25.844 12.047 16.875 1 95.06 417 TRP A C 1
ATOM 3296 O O . TRP A 1 417 ? 25.359 12.828 17.703 1 95.06 417 TRP A O 1
ATOM 3306 N N . SER A 1 418 ? 25.984 12.359 15.625 1 96.06 418 SER A N 1
ATOM 3307 C CA . SER A 1 418 ? 25.344 13.508 14.984 1 96.06 418 SER A CA 1
ATOM 3308 C C . SER A 1 418 ? 24.719 13.125 13.648 1 96.06 418 SER A C 1
ATOM 3310 O O . SER A 1 418 ? 25.297 12.328 12.898 1 96.06 418 SER A O 1
ATOM 3312 N N . VAL A 1 419 ? 23.547 13.602 13.438 1 96.69 419 VAL A N 1
ATOM 3313 C CA . VAL A 1 419 ? 22.844 13.359 12.18 1 96.69 419 VAL A CA 1
ATOM 3314 C C . VAL A 1 419 ? 22.391 14.688 11.57 1 96.69 419 VAL A C 1
ATOM 3316 O O . VAL A 1 419 ? 21.844 15.539 12.266 1 96.69 419 VAL A O 1
ATOM 3319 N N . GLY A 1 420 ? 22.703 14.906 10.305 1 98 420 GLY A N 1
ATOM 3320 C CA . GLY A 1 420 ? 22.328 16.156 9.656 1 98 420 GLY A CA 1
ATOM 3321 C C . GLY A 1 420 ? 22.734 16.219 8.203 1 98 420 GLY A C 1
ATOM 3322 O O . GLY A 1 420 ? 22.656 15.227 7.48 1 98 420 GLY A O 1
ATOM 3323 N N . VAL A 1 421 ? 22.984 17.438 7.77 1 98.31 421 VAL A N 1
ATOM 3324 C CA . VAL A 1 421 ? 23.359 17.656 6.375 1 98.31 421 VAL A CA 1
ATOM 3325 C C . VAL A 1 421 ? 24.594 18.562 6.309 1 98.31 421 VAL A C 1
ATOM 3327 O O . VAL A 1 421 ? 24.875 19.297 7.254 1 98.31 421 VAL A O 1
ATOM 3330 N N . THR A 1 422 ? 25.312 18.469 5.223 1 98.06 422 THR A N 1
ATOM 3331 C CA . THR A 1 422 ? 26.5 19.297 5.031 1 98.06 422 THR A CA 1
ATOM 3332 C C . THR A 1 422 ? 26.734 19.562 3.549 1 98.06 422 THR A C 1
ATOM 3334 O O . THR A 1 422 ? 26.281 18.812 2.693 1 98.06 422 THR A O 1
ATOM 3337 N N . TYR A 1 423 ? 27.359 20.656 3.332 1 97.62 423 TYR A N 1
ATOM 3338 C CA . TYR A 1 423 ? 27.875 20.891 1.988 1 97.62 423 TYR A CA 1
ATOM 3339 C C . TYR A 1 423 ? 29.062 19.969 1.681 1 97.62 423 TYR A C 1
ATOM 3341 O O . TYR A 1 423 ? 29.766 19.531 2.592 1 97.62 423 TYR A O 1
ATOM 3349 N N . ASN A 1 424 ? 29.203 19.703 0.397 1 95.31 424 ASN A N 1
ATOM 3350 C CA . ASN A 1 424 ? 30.328 18.891 -0.018 1 95.31 424 ASN A CA 1
ATOM 3351 C C . ASN A 1 424 ? 31.656 19.609 0.204 1 95.31 424 ASN A C 1
ATOM 3353 O O . ASN A 1 424 ? 32.719 18.969 0.327 1 95.31 424 ASN A O 1
ATOM 3357 N N . SER A 1 425 ? 31.641 20.906 0.343 1 94.81 425 SER A N 1
ATOM 3358 C CA . SER A 1 425 ? 32.844 21.719 0.444 1 94.81 425 SER A CA 1
ATOM 3359 C C . SER A 1 425 ? 33.375 21.75 1.874 1 94.81 425 SER A C 1
ATOM 3361 O O . SER A 1 425 ? 34.375 22.406 2.154 1 94.81 425 SER A O 1
ATOM 3363 N N . VAL A 1 426 ? 32.781 21.109 2.75 1 95.44 426 VAL A N 1
ATOM 3364 C CA . VAL A 1 426 ? 33.25 21.062 4.137 1 95.44 426 VAL A CA 1
ATOM 3365 C C . VAL A 1 426 ? 34.625 20.469 4.207 1 95.44 426 VAL A C 1
ATOM 3367 O O . VAL A 1 426 ? 35 19.625 3.379 1 95.44 426 VAL A O 1
ATOM 3370 N N . LYS A 1 427 ? 35.344 20.922 5.176 1 95.06 427 LYS A N 1
ATOM 3371 C CA . LYS A 1 427 ? 36.688 20.375 5.359 1 95.06 427 LYS A CA 1
ATOM 3372 C C . LYS A 1 427 ? 36.625 18.906 5.777 1 95.06 427 LYS A C 1
ATOM 3374 O O . LYS A 1 427 ? 35.688 18.484 6.43 1 95.06 427 LYS A O 1
ATOM 3379 N N . ARG A 1 428 ? 37.656 18.141 5.434 1 96 428 ARG A N 1
ATOM 3380 C CA . ARG A 1 428 ? 37.625 16.703 5.684 1 96 428 ARG A CA 1
ATOM 3381 C C . ARG A 1 428 ? 38.531 16.344 6.855 1 96 428 ARG A C 1
ATOM 3383 O O . ARG A 1 428 ? 38.5 15.211 7.359 1 96 428 ARG A O 1
ATOM 3390 N N . LYS A 1 429 ? 39.312 17.312 7.258 1 94.12 429 LYS A N 1
ATOM 3391 C CA . LYS A 1 429 ? 40.188 17.109 8.391 1 94.12 429 LYS A CA 1
ATOM 3392 C C . LYS A 1 429 ? 40.188 18.312 9.328 1 94.12 429 LYS A C 1
ATOM 3394 O O . LYS A 1 429 ? 39.844 19.422 8.922 1 94.12 429 LYS A O 1
ATOM 3399 N N . GLY A 1 430 ? 40.375 18.031 10.531 1 91.88 430 GLY A N 1
ATOM 3400 C CA . GLY A 1 430 ? 40.5 19.109 11.5 1 91.88 430 GLY A CA 1
ATOM 3401 C C . GLY A 1 430 ? 39.219 19.359 12.273 1 91.88 430 GLY A C 1
ATOM 3402 O O . GLY A 1 430 ? 38.188 18.75 11.977 1 91.88 430 GLY A O 1
ATOM 3403 N N . ASP A 1 431 ? 39.25 20.266 13.172 1 86.81 431 ASP A N 1
ATOM 3404 C CA . ASP A 1 431 ? 38.125 20.531 14.086 1 86.81 431 ASP A CA 1
ATOM 3405 C C . ASP A 1 431 ? 36.969 21.172 13.352 1 86.81 431 ASP A C 1
ATOM 3407 O O . ASP A 1 431 ? 35.812 20.953 13.711 1 86.81 431 ASP A O 1
ATOM 3411 N N . THR A 1 432 ? 37.281 21.844 12.266 1 90.75 432 THR A N 1
ATOM 3412 C CA . THR A 1 432 ? 36.219 22.562 11.539 1 90.75 432 THR A CA 1
ATOM 3413 C C . THR A 1 432 ? 35.531 21.625 10.547 1 90.75 432 THR A C 1
ATOM 3415 O O . THR A 1 432 ? 34.594 22.047 9.867 1 90.75 432 THR A O 1
ATOM 3418 N N . SER A 1 433 ? 35.938 20.359 10.578 1 94.12 433 SER A N 1
ATOM 3419 C CA . SER A 1 433 ? 35.344 19.391 9.656 1 94.12 433 SER A CA 1
ATOM 3420 C C . SER A 1 433 ? 34.125 18.703 10.289 1 94.12 433 SER A C 1
ATOM 3422 O O . SER A 1 433 ? 33.344 18.062 9.594 1 94.12 433 SER A O 1
ATOM 3424 N N . HIS A 1 434 ? 34 18.891 11.586 1 93.88 434 HIS A N 1
ATOM 3425 C CA . HIS A 1 434 ? 32.906 18.219 12.297 1 93.88 434 HIS A CA 1
ATOM 3426 C C . HIS A 1 434 ? 31.562 18.781 11.898 1 93.88 434 HIS A C 1
ATOM 3428 O O . HIS A 1 434 ? 31.375 20 11.852 1 93.88 434 HIS A O 1
ATOM 3434 N N . ILE A 1 435 ? 30.672 17.906 11.656 1 95.44 435 ILE A N 1
ATOM 3435 C CA . ILE A 1 435 ? 29.328 18.359 11.289 1 95.44 435 ILE A CA 1
ATOM 3436 C C . ILE A 1 435 ? 28.719 19.172 12.43 1 95.44 435 ILE A C 1
ATOM 3438 O O . ILE A 1 435 ? 28.781 18.75 13.594 1 95.44 435 ILE A O 1
ATOM 3442 N N . GLY A 1 436 ? 28.188 20.281 12.148 1 94.25 436 GLY A N 1
ATOM 3443 C CA . GLY A 1 436 ? 27.641 21.188 13.148 1 94.25 436 GLY A CA 1
ATOM 3444 C C . GLY A 1 436 ? 28.641 22.219 13.633 1 94.25 436 GLY A C 1
ATOM 3445 O O . GLY A 1 436 ? 28.266 23.281 14.133 1 94.25 436 GLY A O 1
ATOM 3446 N N . GLY A 1 437 ? 29.922 21.953 13.508 1 93.56 437 GLY A N 1
ATOM 3447 C CA . GLY A 1 437 ? 30.969 22.812 14.016 1 93.56 437 GLY A CA 1
ATOM 3448 C C . GLY A 1 437 ? 31.453 23.828 12.992 1 93.56 437 GLY A C 1
ATOM 3449 O O . GLY A 1 437 ? 32.531 24.422 13.156 1 93.56 437 GLY A O 1
ATOM 3450 N N . ASN A 1 438 ? 30.781 24 11.938 1 94.25 438 ASN A N 1
ATOM 3451 C CA . ASN A 1 438 ? 31.125 24.906 10.852 1 94.25 438 ASN A CA 1
ATOM 3452 C C . ASN A 1 438 ? 29.891 25.578 10.258 1 94.25 438 ASN A C 1
ATOM 3454 O O . ASN A 1 438 ? 28.766 25.266 10.648 1 94.25 438 ASN A O 1
ATOM 3458 N N . ASP A 1 439 ? 30.094 26.484 9.32 1 94.56 439 ASP A N 1
ATOM 3459 C CA . ASP A 1 439 ? 28.984 27.25 8.742 1 94.56 439 ASP A CA 1
ATOM 3460 C C . ASP A 1 439 ? 28.406 26.547 7.516 1 94.56 439 ASP A C 1
ATOM 3462 O O . ASP A 1 439 ? 27.594 27.109 6.789 1 94.56 439 ASP A O 1
ATOM 3466 N N . LYS A 1 440 ? 28.859 25.25 7.359 1 96.56 440 LYS A N 1
ATOM 3467 C CA . LYS A 1 440 ? 28.453 24.547 6.145 1 96.56 440 LYS A CA 1
ATOM 3468 C C . LYS A 1 440 ? 27.609 23.328 6.477 1 96.56 440 LYS A C 1
ATOM 3470 O O . LYS A 1 440 ? 27.266 22.547 5.586 1 96.56 440 LYS A O 1
ATOM 3475 N N . SER A 1 441 ? 27.375 23.141 7.785 1 97.5 441 SER A N 1
ATOM 3476 C CA . SER A 1 441 ? 26.656 21.922 8.172 1 97.5 441 SER A CA 1
ATOM 3477 C C . SER A 1 441 ? 25.656 22.219 9.289 1 97.5 441 SER A C 1
ATOM 3479 O O . SER A 1 441 ? 25.812 23.188 10.039 1 97.5 441 SER A O 1
ATOM 3481 N N . TRP A 1 442 ? 24.547 21.531 9.344 1 97.94 442 TRP A N 1
ATOM 3482 C CA . TRP A 1 442 ? 23.469 21.578 10.328 1 97.94 442 TRP A CA 1
ATOM 3483 C C . TRP A 1 442 ? 23.156 20.188 10.859 1 97.94 442 TRP A C 1
ATOM 3485 O O . TRP A 1 442 ? 22.984 19.25 10.086 1 97.94 442 TRP A O 1
ATOM 3495 N N . CYS A 1 443 ? 23.109 20.031 12.211 1 97.75 443 CYS A N 1
ATOM 3496 C CA . CYS A 1 443 ? 22.891 18.656 12.656 1 97.75 443 CYS A CA 1
ATOM 3497 C C . CYS A 1 443 ? 22.234 18.625 14.039 1 97.75 443 CYS A C 1
ATOM 3499 O O . CYS A 1 443 ? 22.156 19.656 14.711 1 97.75 443 CYS A O 1
ATOM 3501 N N . LEU A 1 444 ? 21.672 17.5 14.281 1 95.62 444 LEU A N 1
ATOM 3502 C CA . LEU A 1 444 ? 21.281 17.109 15.625 1 95.62 444 LEU A CA 1
ATOM 3503 C C . LEU A 1 444 ? 22.344 16.234 16.281 1 95.62 444 LEU A C 1
ATOM 3505 O O . LEU A 1 444 ? 22.844 15.297 15.656 1 95.62 444 LEU A O 1
ATOM 3509 N N . THR A 1 445 ? 22.688 16.594 17.484 1 93.88 445 THR A N 1
ATOM 3510 C CA . THR A 1 445 ? 23.781 15.883 18.141 1 93.88 445 THR A CA 1
ATOM 3511 C C . THR A 1 445 ? 23.328 15.297 19.469 1 93.88 445 THR A C 1
ATOM 3513 O O . THR A 1 445 ? 22.641 15.969 20.25 1 93.88 445 THR A O 1
ATOM 3516 N N . TRP A 1 446 ? 23.641 14.062 19.609 1 92.94 446 TRP A N 1
ATOM 3517 C CA . TRP A 1 446 ? 23.5 13.398 20.891 1 92.94 446 TRP A CA 1
ATOM 3518 C C . TRP A 1 446 ? 24.844 13.273 21.594 1 92.94 446 TRP A C 1
ATOM 3520 O O . TRP A 1 446 ? 25.734 12.562 21.125 1 92.94 446 TRP A O 1
ATOM 3530 N N . ALA A 1 447 ? 24.984 14.055 22.625 1 89.25 447 ALA A N 1
ATOM 3531 C CA . ALA A 1 447 ? 26.219 14.055 23.406 1 89.25 447 ALA A CA 1
ATOM 3532 C C . ALA A 1 447 ? 25.922 14.164 24.906 1 89.25 447 ALA A C 1
ATOM 3534 O O . ALA A 1 447 ? 25.094 14.984 25.328 1 89.25 447 ALA A O 1
ATOM 3535 N N . ASP A 1 448 ? 26.531 13.289 25.703 1 84.12 448 ASP A N 1
ATOM 3536 C CA . ASP A 1 448 ? 26.391 13.305 27.156 1 84.12 448 ASP A CA 1
ATOM 3537 C C . ASP A 1 448 ? 24.922 13.133 27.578 1 84.12 448 ASP A C 1
ATOM 3539 O O . ASP A 1 448 ? 24.422 13.875 28.422 1 84.12 448 ASP A O 1
ATOM 3543 N N . ASN A 1 449 ? 24.203 12.453 26.844 1 83.75 449 ASN A N 1
ATOM 3544 C CA . ASN A 1 449 ? 22.812 12.094 27.141 1 83.75 449 ASN A CA 1
ATOM 3545 C C . ASN A 1 449 ? 21.875 13.281 26.938 1 83.75 449 ASN A C 1
ATOM 3547 O O . ASN A 1 449 ? 20.859 13.383 27.609 1 83.75 449 ASN A O 1
ATOM 3551 N N . GLU A 1 450 ? 22.359 14.164 26.172 1 88.5 450 GLU A N 1
ATOM 3552 C CA . GLU A 1 450 ? 21.516 15.312 25.828 1 88.5 450 GLU A CA 1
ATOM 3553 C C . GLU A 1 450 ? 21.438 15.508 24.312 1 88.5 450 GLU A C 1
ATOM 3555 O O . GLU A 1 450 ? 22.422 15.289 23.594 1 88.5 450 GLU A O 1
ATOM 3560 N N . LEU A 1 451 ? 20.281 15.93 23.938 1 92.5 451 LEU A N 1
ATOM 3561 C CA . LEU A 1 451 ? 20.078 16.219 22.516 1 92.5 451 LEU A CA 1
ATOM 3562 C C . LEU A 1 451 ? 20.219 17.703 22.234 1 92.5 451 LEU A C 1
ATOM 3564 O O . LEU A 1 451 ? 19.641 18.531 22.938 1 92.5 451 LEU A O 1
ATOM 3568 N N . LYS A 1 452 ? 21 18.031 21.266 1 93.94 452 LYS A N 1
ATOM 3569 C CA . LYS A 1 452 ? 21.25 19.422 20.922 1 93.94 452 LYS A CA 1
ATOM 3570 C C . LYS A 1 452 ? 21.203 19.641 19.422 1 93.94 452 LYS A C 1
ATOM 3572 O O . LYS A 1 452 ? 21.438 18.719 18.641 1 93.94 452 LYS A O 1
ATOM 3577 N N . ALA A 1 453 ? 20.781 20.781 19.016 1 96.38 453 ALA A N 1
ATOM 3578 C CA . ALA A 1 453 ? 20.906 21.234 17.625 1 96.38 453 ALA A CA 1
ATOM 3579 C C . ALA A 1 453 ? 22.141 22.094 17.438 1 96.38 453 ALA A C 1
ATOM 3581 O O . ALA A 1 453 ? 22.422 22.984 18.234 1 96.38 453 ALA A O 1
ATOM 3582 N N . GLU A 1 454 ? 22.859 21.75 16.438 1 96.31 454 GLU A N 1
ATOM 3583 C CA . GLU A 1 454 ? 24.172 22.391 16.297 1 96.31 454 GLU A CA 1
ATOM 3584 C C . GLU A 1 454 ? 24.375 22.953 14.898 1 96.31 454 GLU A C 1
ATOM 3586 O O . GLU A 1 454 ? 24.031 22.297 13.906 1 96.31 454 GLU A O 1
ATOM 3591 N N . HIS A 1 455 ? 24.781 24.156 14.805 1 96.5 455 HIS A N 1
ATOM 3592 C CA . HIS A 1 455 ? 25.203 24.828 13.586 1 96.5 455 HIS A CA 1
ATOM 3593 C C . HIS A 1 455 ? 26.234 25.906 13.875 1 96.5 455 HIS A C 1
ATOM 3595 O O . HIS A 1 455 ? 26.031 26.75 14.758 1 96.5 455 HIS A O 1
ATOM 3601 N N . ASP A 1 456 ? 27.328 25.859 13.211 1 95.06 456 ASP A N 1
ATOM 3602 C CA . ASP A 1 456 ? 28.391 26.875 13.312 1 95.06 456 ASP A CA 1
ATOM 3603 C C . ASP A 1 456 ? 28.844 27.031 14.758 1 95.06 456 ASP A C 1
ATOM 3605 O O . ASP A 1 456 ? 28.906 28.156 15.266 1 95.06 456 ASP A O 1
ATOM 3609 N N . ASP A 1 457 ? 28.953 25.938 15.445 1 90.81 457 ASP A N 1
ATOM 3610 C CA . ASP A 1 457 ? 29.469 25.844 16.812 1 90.81 457 ASP A CA 1
ATOM 3611 C C . ASP A 1 457 ? 28.5 26.438 17.812 1 90.81 457 ASP A C 1
ATOM 3613 O O . ASP A 1 457 ? 28.875 26.781 18.938 1 90.81 457 ASP A O 1
ATOM 3617 N N . GLU A 1 458 ? 27.328 26.719 17.391 1 93.25 458 GLU A N 1
ATOM 3618 C CA . GLU A 1 458 ? 26.266 27.125 18.297 1 93.25 458 GLU A CA 1
ATOM 3619 C C . GLU A 1 458 ? 25.344 25.969 18.641 1 93.25 458 GLU A C 1
ATOM 3621 O O . GLU A 1 458 ? 24.891 25.25 17.75 1 93.25 458 GLU A O 1
ATOM 3626 N N . LEU A 1 459 ? 25.109 25.812 19.875 1 92 459 LEU A N 1
ATOM 3627 C CA . LEU A 1 459 ? 24.328 24.688 20.359 1 92 459 LEU A CA 1
ATOM 3628 C C . LEU A 1 459 ? 23.016 25.156 21 1 92 459 LEU A C 1
ATOM 3630 O O . LEU A 1 459 ? 23.016 26.125 21.766 1 92 459 LEU A O 1
ATOM 3634 N N . ASP A 1 460 ? 21.984 24.625 20.516 1 91.88 460 ASP A N 1
ATOM 3635 C CA . ASP A 1 460 ? 20.688 24.828 21.141 1 91.88 460 ASP A CA 1
ATOM 3636 C C . ASP A 1 460 ? 20.234 23.562 21.875 1 91.88 460 ASP A C 1
ATOM 3638 O O . ASP A 1 460 ? 20.047 22.516 21.266 1 91.88 460 ASP A O 1
ATOM 3642 N N . ASP A 1 461 ? 19.984 23.672 23.141 1 91.19 461 ASP A N 1
ATOM 3643 C CA . ASP A 1 461 ? 19.547 22.531 23.938 1 91.19 461 ASP A CA 1
ATOM 3644 C C . ASP A 1 461 ? 18.062 22.219 23.672 1 91.19 461 ASP A C 1
ATOM 3646 O O . ASP A 1 461 ? 17.219 23.109 23.688 1 91.19 461 ASP A O 1
ATOM 3650 N N . LEU A 1 462 ? 18 20.938 23.344 1 90.5 462 LEU A N 1
ATOM 3651 C CA . LEU A 1 462 ? 16.625 20.531 23.141 1 90.5 462 LEU A CA 1
ATOM 3652 C C . LEU A 1 462 ? 16.094 19.766 24.359 1 90.5 462 LEU A C 1
ATOM 3654 O O . LEU A 1 462 ? 16.828 19.016 24.984 1 90.5 462 LEU A O 1
ATOM 3658 N N . ASP A 1 463 ? 15.055 20.219 24.984 1 77.75 463 ASP A N 1
ATOM 3659 C CA . ASP A 1 463 ? 14.492 19.625 26.188 1 77.75 463 ASP A CA 1
ATOM 3660 C C . ASP A 1 463 ? 13.828 18.281 25.891 1 77.75 463 ASP A C 1
ATOM 3662 O O . ASP A 1 463 ? 12.602 18.172 25.906 1 77.75 463 ASP A O 1
ATOM 3666 N N . ASN A 1 464 ? 14.586 17.609 25.109 1 66.81 464 ASN A N 1
ATOM 3667 C CA . ASN A 1 464 ? 13.992 16.312 24.828 1 66.81 464 ASN A CA 1
ATOM 3668 C C . ASN A 1 464 ? 14.773 15.172 25.484 1 66.81 464 ASN A C 1
ATOM 3670 O O . ASN A 1 464 ? 15.992 15.258 25.625 1 66.81 464 ASN A O 1
ATOM 3674 N N . GLY A 1 465 ? 14.219 14.422 26.312 1 64.62 465 GLY A N 1
ATOM 3675 C CA . GLY A 1 465 ? 14.836 13.273 26.969 1 64.62 465 GLY A CA 1
ATOM 3676 C C . GLY A 1 465 ? 15.398 12.266 25.984 1 64.62 465 GLY A C 1
ATOM 3677 O O . GLY A 1 465 ? 15.781 12.633 24.859 1 64.62 465 GLY A O 1
ATOM 3678 N N . LEU A 1 466 ? 15.508 11.086 26.391 1 64.44 466 LEU A N 1
ATOM 3679 C CA . LEU A 1 466 ? 16.047 9.953 25.641 1 64.44 466 LEU A CA 1
ATOM 3680 C C . LEU A 1 466 ? 15.148 9.617 24.453 1 64.44 466 LEU A C 1
ATOM 3682 O O . LEU A 1 466 ? 13.938 9.445 24.609 1 64.44 466 LEU A O 1
ATOM 3686 N N . LEU A 1 467 ? 15.867 9.797 23.312 1 75.69 467 LEU A N 1
ATOM 3687 C CA . LEU A 1 467 ? 15.141 9.438 22.094 1 75.69 467 LEU A CA 1
ATOM 3688 C C . LEU A 1 467 ? 15.031 7.922 21.953 1 75.69 467 LEU A C 1
ATOM 3690 O O . LEU A 1 467 ? 16.047 7.227 21.953 1 75.69 467 LEU A O 1
ATOM 3694 N N . ALA A 1 468 ? 13.93 7.379 22.156 1 73.62 468 ALA A N 1
ATOM 3695 C CA . ALA A 1 468 ? 13.727 5.941 21.984 1 73.62 468 ALA A CA 1
ATOM 3696 C C . ALA A 1 468 ? 13.266 5.609 20.578 1 73.62 468 ALA A C 1
ATOM 3698 O O . ALA A 1 468 ? 13.297 4.445 20.156 1 73.62 468 ALA A O 1
ATOM 3699 N N . SER A 1 469 ? 13.016 6.652 19.812 1 85.81 469 SER A N 1
ATOM 3700 C CA . SER A 1 469 ? 12.438 6.445 18.484 1 85.81 469 SER A CA 1
ATOM 3701 C C . SER A 1 469 ? 13.367 6.941 17.391 1 85.81 469 SER A C 1
ATOM 3703 O O . SER A 1 469 ? 14.32 7.68 17.656 1 85.81 469 SER A O 1
ATOM 3705 N N . PRO A 1 470 ? 13.164 6.438 16.203 1 92.94 470 PRO A N 1
ATOM 3706 C CA . PRO A 1 470 ? 13.961 6.926 15.078 1 92.94 470 PRO A CA 1
ATOM 3707 C C . PRO A 1 470 ? 13.781 8.422 14.836 1 92.94 470 PRO A C 1
ATOM 3709 O O . PRO A 1 470 ? 12.836 9.023 15.359 1 92.94 470 PRO A O 1
ATOM 3712 N N . ILE A 1 471 ? 14.727 8.969 14.164 1 94.69 471 ILE A N 1
ATOM 3713 C CA . ILE A 1 471 ? 14.695 10.398 13.859 1 94.69 471 ILE A CA 1
ATOM 3714 C C . ILE A 1 471 ? 14.297 10.609 12.398 1 94.69 471 ILE A C 1
ATOM 3716 O O . ILE A 1 471 ? 14.828 9.945 11.5 1 94.69 471 ILE A O 1
ATOM 3720 N N . GLY A 1 472 ? 13.305 11.398 12.242 1 96.19 472 GLY A N 1
ATOM 3721 C CA . GLY A 1 472 ? 12.945 11.82 10.898 1 96.19 472 GLY A CA 1
ATOM 3722 C C . GLY A 1 472 ? 13.547 13.156 10.508 1 96.19 472 GLY A C 1
ATOM 3723 O O . GLY A 1 472 ? 13.547 14.102 11.297 1 96.19 472 GLY A O 1
ATOM 3724 N N . ILE A 1 473 ? 14.125 13.258 9.32 1 97.31 473 ILE A N 1
ATOM 3725 C CA . ILE A 1 473 ? 14.75 14.484 8.828 1 97.31 473 ILE A CA 1
ATOM 3726 C C . ILE A 1 473 ? 14.023 14.961 7.566 1 97.31 473 ILE A C 1
ATOM 3728 O O . ILE A 1 473 ? 13.852 14.195 6.621 1 97.31 473 ILE A O 1
ATOM 3732 N N . TYR A 1 474 ? 13.57 16.141 7.621 1 97.88 474 TYR A N 1
ATOM 3733 C CA . TYR A 1 474 ? 12.883 16.781 6.5 1 97.88 474 TYR A CA 1
ATOM 3734 C C . TYR A 1 474 ? 13.68 17.969 5.977 1 97.88 474 TYR A C 1
ATOM 3736 O O . TYR A 1 474 ? 13.953 18.906 6.719 1 97.88 474 TYR A O 1
ATOM 3744 N N . LEU A 1 475 ? 14.031 17.891 4.668 1 97.75 475 LEU A N 1
ATOM 3745 C CA . LEU A 1 475 ? 14.797 18.953 4.031 1 97.75 475 LEU A CA 1
ATOM 3746 C C . LEU A 1 475 ? 13.992 19.625 2.926 1 97.75 475 LEU A C 1
ATOM 3748 O O . LEU A 1 475 ? 13.617 18.969 1.945 1 97.75 475 LEU A O 1
ATOM 3752 N N . ASP A 1 476 ? 13.625 20.766 3.119 1 97.31 476 ASP A N 1
ATOM 3753 C CA . ASP A 1 476 ? 13.07 21.609 2.062 1 97.31 476 ASP A CA 1
ATOM 3754 C C . ASP A 1 476 ? 14.141 22.547 1.49 1 97.31 476 ASP A C 1
ATOM 3756 O O . ASP A 1 476 ? 14.32 23.656 1.98 1 97.31 476 ASP A O 1
ATOM 3760 N N . TYR A 1 477 ? 14.766 22.094 0.481 1 97.31 477 TYR A N 1
ATOM 3761 C CA . TYR A 1 477 ? 15.914 22.812 -0.072 1 97.31 477 TYR A CA 1
ATOM 3762 C C . TYR A 1 477 ? 15.492 24.172 -0.614 1 97.31 477 TYR A C 1
ATOM 3764 O O . TYR A 1 477 ? 16.172 25.188 -0.379 1 97.31 477 TYR A O 1
ATOM 3772 N N . ASP A 1 478 ? 14.391 24.281 -1.278 1 95.19 478 ASP A N 1
ATOM 3773 C CA . ASP A 1 478 ? 13.953 25.484 -1.978 1 95.19 478 ASP A CA 1
ATOM 3774 C C . ASP A 1 478 ? 13.547 26.578 -0.989 1 95.19 478 ASP A C 1
ATOM 3776 O O . ASP A 1 478 ? 13.859 27.766 -1.198 1 95.19 478 ASP A O 1
ATOM 3780 N N . ASN A 1 479 ? 12.938 26.125 0.064 1 95.19 479 ASN A N 1
ATOM 3781 C CA . ASN A 1 479 ? 12.5 27.109 1.053 1 95.19 479 ASN A CA 1
ATOM 3782 C C . ASN A 1 479 ? 13.531 27.297 2.158 1 95.19 479 ASN A C 1
ATOM 3784 O O . ASN A 1 479 ? 13.359 28.141 3.037 1 95.19 479 ASN A O 1
ATOM 3788 N N . GLY A 1 480 ? 14.523 26.5 2.184 1 96.31 480 GLY A N 1
ATOM 3789 C CA . GLY A 1 480 ? 15.633 26.656 3.109 1 96.31 480 GLY A CA 1
ATOM 3790 C C . GLY A 1 480 ? 15.281 26.25 4.531 1 96.31 480 GLY A C 1
ATOM 3791 O O . GLY A 1 480 ? 15.5 27.016 5.469 1 96.31 480 GLY A O 1
ATOM 3792 N N . SER A 1 481 ? 14.766 25.125 4.695 1 97.06 481 SER A N 1
ATOM 3793 C CA . SER A 1 481 ? 14.398 24.641 6.02 1 97.06 481 SER A CA 1
ATOM 3794 C C . SER A 1 481 ? 14.828 23.188 6.219 1 97.06 481 SER A C 1
ATOM 3796 O O . SER A 1 481 ? 14.703 22.359 5.312 1 97.06 481 SER A O 1
ATOM 3798 N N . LEU A 1 482 ? 15.492 22.906 7.324 1 97.94 482 LEU A N 1
ATOM 3799 C CA . LEU A 1 482 ? 15.852 21.562 7.77 1 97.94 482 LEU A CA 1
ATOM 3800 C C . LEU A 1 482 ? 15.203 21.25 9.117 1 97.94 482 LEU A C 1
ATOM 3802 O O . LEU A 1 482 ? 15.516 21.891 10.125 1 97.94 482 LEU A O 1
ATOM 3806 N N . SER A 1 483 ? 14.312 20.281 9.07 1 97.69 483 SER A N 1
ATOM 3807 C CA . SER A 1 483 ? 13.57 19.969 10.281 1 97.69 483 SER A CA 1
ATOM 3808 C C . SER A 1 483 ? 13.852 18.547 10.758 1 97.69 483 SER A C 1
ATOM 3810 O O . SER A 1 483 ? 14.039 17.641 9.945 1 97.69 483 SER A O 1
ATOM 3812 N N . PHE A 1 484 ? 13.891 18.359 12.07 1 96.62 484 PHE A N 1
ATOM 3813 C CA . PHE A 1 484 ? 14.094 17.062 12.711 1 96.62 484 PHE A CA 1
ATOM 3814 C C . PHE A 1 484 ? 12.875 16.672 13.539 1 96.62 484 PHE A C 1
ATOM 3816 O O . PHE A 1 484 ? 12.266 17.516 14.195 1 96.62 484 PHE A O 1
ATOM 3823 N N . TYR A 1 485 ? 12.531 15.43 13.453 1 95.5 485 TYR A N 1
ATOM 3824 C CA . TYR A 1 485 ? 11.352 14.93 14.156 1 95.5 485 TYR A CA 1
ATOM 3825 C C . TYR A 1 485 ? 11.68 13.648 14.922 1 95.5 485 TYR A C 1
ATOM 3827 O O . TYR A 1 485 ? 12.5 12.844 14.477 1 95.5 485 TYR A O 1
ATOM 3835 N N . GLU A 1 486 ? 11.094 13.469 16.062 1 94.06 486 GLU A N 1
ATOM 3836 C CA . GLU A 1 486 ? 11.055 12.172 16.719 1 94.06 486 GLU A CA 1
ATOM 3837 C C . GLU A 1 486 ? 9.883 11.336 16.234 1 94.06 486 GLU A C 1
ATOM 3839 O O . GLU A 1 486 ? 8.727 11.758 16.312 1 94.06 486 GLU A O 1
ATOM 3844 N N . LEU A 1 487 ? 10.148 10.227 15.75 1 92.94 487 LEU A N 1
ATOM 3845 C CA . LEU A 1 487 ? 9.125 9.43 15.078 1 92.94 487 LEU A CA 1
ATOM 3846 C C . LEU A 1 487 ? 8.406 8.523 16.078 1 92.94 487 LEU A C 1
ATOM 3848 O O . LEU A 1 487 ? 8.312 7.316 15.859 1 92.94 487 LEU A O 1
ATOM 3852 N N . SER A 1 488 ? 7.926 9.078 17.047 1 87.62 488 SER A N 1
ATOM 3853 C CA . SER A 1 488 ? 7 8.43 17.969 1 87.62 488 SER A CA 1
ATOM 3854 C C . SER A 1 488 ? 5.551 8.656 17.547 1 87.62 488 SER A C 1
ATOM 3856 O O . SER A 1 488 ? 5.289 9.344 16.547 1 87.62 488 SER A O 1
ATOM 3858 N N . TRP A 1 489 ? 4.629 8.016 18.078 1 80.81 489 TRP A N 1
ATOM 3859 C CA . TRP A 1 489 ? 3.219 8.297 17.812 1 80.81 489 TRP A CA 1
ATOM 3860 C C . TRP A 1 489 ? 2.582 9.008 19 1 80.81 489 TRP A C 1
ATOM 3862 O O . TRP A 1 489 ? 2.432 8.422 20.078 1 80.81 489 TRP A O 1
ATOM 3872 N N . PRO A 1 490 ? 2.35 10.211 18.828 1 86.62 490 PRO A N 1
ATOM 3873 C CA . PRO A 1 490 ? 2.408 11.062 17.641 1 86.62 490 PRO A CA 1
ATOM 3874 C C . PRO A 1 490 ? 3.812 11.594 17.359 1 86.62 490 PRO A C 1
ATOM 3876 O O . PRO A 1 490 ? 4.621 11.727 18.281 1 86.62 490 PRO A O 1
ATOM 3879 N N . VAL A 1 491 ? 4.043 11.93 16.094 1 92.56 491 VAL A N 1
ATOM 3880 C CA . VAL A 1 491 ? 5.332 12.477 15.68 1 92.56 491 VAL A CA 1
ATOM 3881 C C . VAL A 1 491 ? 5.559 13.828 16.359 1 92.56 491 VAL A C 1
ATOM 3883 O O . VAL A 1 491 ? 4.645 14.641 16.469 1 92.56 491 VAL A O 1
ATOM 3886 N N . GLN A 1 492 ? 6.742 14.047 16.859 1 92 492 GLN A N 1
ATOM 3887 C CA . GLN A 1 492 ? 7.051 15.273 17.578 1 92 492 GLN A CA 1
ATOM 3888 C C . GLN A 1 492 ? 8.141 16.078 16.875 1 92 492 GLN A C 1
ATOM 3890 O O . GLN A 1 492 ? 9.156 15.516 16.453 1 92 492 GLN A O 1
ATOM 3895 N N . HIS A 1 493 ? 7.895 17.312 16.766 1 93.75 493 HIS A N 1
ATOM 3896 C CA . HIS A 1 493 ? 8.891 18.203 16.188 1 93.75 493 HIS A CA 1
ATOM 3897 C C . HIS A 1 493 ? 10.016 18.484 17.188 1 93.75 493 HIS A C 1
ATOM 3899 O O . HIS A 1 493 ? 9.758 18.781 18.359 1 93.75 493 HIS A O 1
ATOM 3905 N N . LEU A 1 494 ? 11.234 18.422 16.75 1 93.88 494 LEU A N 1
ATOM 3906 C CA . LEU A 1 494 ? 12.375 18.641 17.641 1 93.88 494 LEU A CA 1
ATOM 3907 C C . LEU A 1 494 ? 12.984 20.031 17.391 1 93.88 494 LEU A C 1
ATOM 3909 O O . LEU A 1 494 ? 13.055 20.844 18.312 1 93.88 494 LEU A O 1
ATOM 3913 N N . HIS A 1 495 ? 13.352 20.219 16.141 1 95.5 495 HIS A N 1
ATOM 3914 C CA . HIS A 1 495 ? 14.031 21.484 15.82 1 95.5 495 HIS A CA 1
ATOM 3915 C C . HIS A 1 495 ? 13.992 21.75 14.32 1 95.5 495 HIS A C 1
ATOM 3917 O O . HIS A 1 495 ? 13.961 20.828 13.508 1 95.5 495 HIS A O 1
ATOM 3923 N N . THR A 1 496 ? 13.984 23 13.969 1 96.81 496 THR A N 1
ATOM 3924 C CA . THR A 1 496 ? 14.039 23.422 12.57 1 96.81 496 THR A CA 1
ATOM 3925 C C . THR A 1 496 ? 15.109 24.484 12.367 1 96.81 496 THR A C 1
ATOM 3927 O O . THR A 1 496 ? 15.148 25.484 13.094 1 96.81 496 THR A O 1
ATOM 3930 N N . PHE A 1 497 ? 15.977 24.188 11.453 1 97.12 497 PHE A N 1
ATOM 3931 C CA . PHE A 1 497 ? 16.922 25.203 11.016 1 97.12 497 PHE A CA 1
ATOM 3932 C C . PHE A 1 497 ? 16.391 25.953 9.797 1 97.12 497 PHE A C 1
ATOM 3934 O O . PHE A 1 497 ? 15.781 25.359 8.906 1 97.12 497 PHE A O 1
ATOM 3941 N N . SER A 1 498 ? 16.547 27.219 9.773 1 96.38 498 SER A N 1
ATOM 3942 C CA . SER A 1 498 ? 16.25 28.031 8.586 1 96.38 498 SER A CA 1
ATOM 3943 C C . SER A 1 498 ? 17.531 28.594 7.988 1 96.38 498 SER A C 1
ATOM 3945 O O . SER A 1 498 ? 18.328 29.234 8.688 1 96.38 498 SER A O 1
ATOM 3947 N N . ALA A 1 499 ? 17.766 28.219 6.809 1 94.69 499 ALA A N 1
ATOM 3948 C CA . ALA A 1 499 ? 18.969 28.688 6.129 1 94.69 499 ALA A CA 1
ATOM 3949 C C . ALA A 1 499 ? 18.781 28.734 4.617 1 94.69 499 ALA A C 1
ATOM 3951 O O . ALA A 1 499 ? 17.969 27.984 4.074 1 94.69 499 ALA A O 1
ATOM 3952 N N . THR A 1 500 ? 19.484 29.609 3.965 1 95.81 500 THR A N 1
ATOM 3953 C CA . THR A 1 500 ? 19.516 29.625 2.508 1 95.81 500 THR A CA 1
ATOM 3954 C C . THR A 1 500 ? 20.641 28.734 1.989 1 95.81 500 THR A C 1
ATOM 3956 O O . THR A 1 500 ? 21.828 29.078 2.102 1 95.81 500 THR A O 1
ATOM 3959 N N . PHE A 1 501 ? 20.25 27.688 1.411 1 96.44 501 PHE A N 1
ATOM 3960 C CA . PHE A 1 501 ? 21.234 26.734 0.917 1 96.44 501 PHE A CA 1
ATOM 3961 C C . PHE A 1 501 ? 21.797 27.172 -0.43 1 96.44 501 PHE A C 1
ATOM 3963 O O . PHE A 1 501 ? 21.031 27.484 -1.353 1 96.44 501 PHE A O 1
ATOM 3970 N N . ILE A 1 502 ? 23.078 27.141 -0.61 1 95.25 502 ILE A N 1
ATOM 3971 C CA . ILE A 1 502 ? 23.719 27.688 -1.809 1 95.25 502 ILE A CA 1
ATOM 3972 C C . ILE A 1 502 ? 24.438 26.562 -2.555 1 95.25 502 ILE A C 1
ATOM 3974 O O . ILE A 1 502 ? 24.812 26.719 -3.717 1 95.25 502 ILE A O 1
ATOM 3978 N N . GLU A 1 503 ? 24.719 25.438 -1.856 1 96.62 503 GLU A N 1
ATOM 3979 C CA . GLU A 1 503 ? 25.359 24.266 -2.436 1 96.62 503 GLU A CA 1
ATOM 3980 C C . GLU A 1 503 ? 24.516 23.016 -2.201 1 96.62 503 GLU A C 1
ATOM 3982 O O . GLU A 1 503 ? 23.672 22.984 -1.294 1 96.62 503 GLU A O 1
ATOM 3987 N N . PRO A 1 504 ? 24.766 22.016 -3.119 1 97.38 504 PRO A N 1
ATOM 3988 C CA . PRO A 1 504 ? 24.078 20.75 -2.836 1 97.38 504 PRO A CA 1
ATOM 3989 C C . PRO A 1 504 ? 24.453 20.172 -1.472 1 97.38 504 PRO A C 1
ATOM 3991 O O . PRO A 1 504 ? 25.594 20.312 -1.029 1 97.38 504 PRO A O 1
ATOM 3994 N N . LEU A 1 505 ? 23.438 19.578 -0.9 1 98.06 505 LEU A N 1
ATOM 3995 C CA . LEU A 1 505 ? 23.625 19.047 0.446 1 98.06 505 LEU A CA 1
ATOM 3996 C C . LEU A 1 505 ? 23.719 17.531 0.424 1 98.06 505 LEU A C 1
ATOM 3998 O O . LEU A 1 505 ? 23.125 16.891 -0.447 1 98.06 505 LEU A O 1
ATOM 4002 N N . HIS A 1 506 ? 24.484 16.984 1.363 1 98 506 HIS A N 1
ATOM 4003 C CA . HIS A 1 506 ? 24.547 15.547 1.619 1 98 506 HIS A CA 1
ATOM 4004 C C . HIS A 1 506 ? 24.094 15.227 3.041 1 98 506 HIS A C 1
ATOM 4006 O O . HIS A 1 506 ? 24.281 16.031 3.953 1 98 506 HIS A O 1
ATOM 4012 N N . ALA A 1 507 ? 23.453 14.125 3.16 1 97.94 507 ALA A N 1
ATOM 4013 C CA . ALA A 1 507 ? 23.266 13.648 4.527 1 97.94 507 ALA A CA 1
ATOM 4014 C C . ALA A 1 507 ? 24.594 13.336 5.188 1 97.94 507 ALA A C 1
ATOM 4016 O O . ALA A 1 507 ? 25.484 12.75 4.562 1 97.94 507 ALA A O 1
ATOM 4017 N N . ALA A 1 508 ? 24.781 13.781 6.367 1 98 508 ALA A N 1
ATOM 4018 C CA . ALA A 1 508 ? 26.047 13.617 7.078 1 98 508 ALA A CA 1
ATOM 4019 C C . ALA A 1 508 ? 25.828 12.977 8.445 1 98 508 ALA A C 1
ATOM 4021 O O . ALA A 1 508 ? 24.844 13.281 9.141 1 98 508 ALA A O 1
ATOM 4022 N N . PHE A 1 509 ? 26.766 12.164 8.812 1 97.81 509 PHE A N 1
ATOM 4023 C CA . PHE A 1 509 ? 26.641 11.422 10.062 1 97.81 509 PHE A CA 1
ATOM 4024 C C . PHE A 1 509 ? 27.984 11.375 10.805 1 97.81 509 PHE A C 1
ATOM 4026 O O . PHE A 1 509 ? 29.016 11.07 10.203 1 97.81 509 PHE A O 1
ATOM 4033 N N . TYR A 1 510 ? 27.969 11.711 11.977 1 96.94 510 TYR A N 1
ATOM 4034 C CA . TYR A 1 510 ? 29.094 11.523 12.898 1 96.94 510 TYR A CA 1
ATOM 4035 C C . TYR A 1 510 ? 28.797 10.391 13.875 1 96.94 510 TYR A C 1
ATOM 4037 O O . TYR A 1 510 ? 27.734 10.359 14.508 1 96.94 510 TYR A O 1
ATOM 4045 N N . ILE A 1 511 ? 29.719 9.484 14 1 95.75 511 ILE A N 1
ATOM 4046 C CA . ILE A 1 511 ? 29.5 8.305 14.82 1 95.75 511 ILE A CA 1
ATOM 4047 C C . ILE A 1 511 ? 30.703 8.086 15.734 1 95.75 511 ILE A C 1
ATOM 4049 O O . ILE A 1 511 ? 31.797 7.719 15.273 1 95.75 511 ILE A O 1
ATOM 4053 N N . ASP A 1 512 ? 30.484 8.156 16.906 1 93.69 512 ASP A N 1
ATOM 4054 C CA . ASP A 1 512 ? 31.547 7.984 17.875 1 93.69 512 ASP A CA 1
ATOM 4055 C C . ASP A 1 512 ? 31.562 6.562 18.438 1 93.69 512 ASP A C 1
ATOM 4057 O O . ASP A 1 512 ? 30.812 5.703 17.984 1 93.69 512 ASP A O 1
ATOM 4061 N N . GLU A 1 513 ? 32.531 6.352 19.406 1 91.94 513 GLU A N 1
ATOM 4062 C CA . GLU A 1 513 ? 32.719 5.023 19.984 1 91.94 513 GLU A CA 1
ATOM 4063 C C . GLU A 1 513 ? 31.422 4.516 20.641 1 91.94 513 GLU A C 1
ATOM 4065 O O . GLU A 1 513 ? 30.812 5.223 21.438 1 91.94 513 GLU A O 1
ATOM 4070 N N . GLY A 1 514 ? 30.969 3.312 20.172 1 89.56 514 GLY A N 1
ATOM 4071 C CA . GLY A 1 514 ? 29.812 2.674 20.766 1 89.56 514 GLY A CA 1
ATOM 4072 C C . GLY A 1 514 ? 28.516 3.02 20.062 1 89.56 514 GLY A C 1
ATOM 4073 O O . GLY A 1 514 ? 27.453 2.482 20.406 1 89.56 514 GLY A O 1
ATOM 4074 N N . SER A 1 515 ? 28.578 3.861 19.094 1 92.5 515 SER A N 1
ATOM 4075 C CA . SER A 1 515 ? 27.359 4.293 18.422 1 92.5 515 SER A CA 1
ATOM 4076 C C . SER A 1 515 ? 27.25 3.705 17.031 1 92.5 515 SER A C 1
ATOM 4078 O O . SER A 1 515 ? 28.203 3.102 16.531 1 92.5 515 SER A O 1
ATOM 4080 N N . TRP A 1 516 ? 26.031 3.75 16.484 1 94.69 516 TRP A N 1
ATOM 4081 C CA . TRP A 1 516 ? 25.75 3.312 15.117 1 94.69 516 TRP A CA 1
ATOM 4082 C C . TRP A 1 516 ? 24.547 4.059 14.547 1 94.69 516 TRP A C 1
ATOM 4084 O O . TRP A 1 516 ? 23.781 4.676 15.289 1 94.69 516 TRP A O 1
ATOM 4094 N N . ILE A 1 517 ? 24.484 4.074 13.227 1 95.44 517 ILE A N 1
ATOM 4095 C CA . ILE A 1 517 ? 23.328 4.66 12.547 1 95.44 517 ILE A CA 1
ATOM 4096 C C . ILE A 1 517 ? 22.844 3.721 11.453 1 95.44 517 ILE A C 1
ATOM 4098 O O . ILE A 1 517 ? 23.625 2.943 10.898 1 95.44 517 ILE A O 1
ATOM 4102 N N . HIS A 1 518 ? 21.562 3.742 11.242 1 95.88 518 HIS A N 1
ATOM 4103 C CA . HIS A 1 518 ? 20.922 2.988 10.172 1 95.88 518 HIS A CA 1
ATOM 4104 C C . HIS A 1 518 ? 19.938 3.859 9.398 1 95.88 518 HIS A C 1
ATOM 4106 O O . HIS A 1 518 ? 19.047 4.469 9.984 1 95.88 518 HIS A O 1
ATOM 4112 N N . ILE A 1 519 ? 20.188 3.879 8.086 1 94.5 519 ILE A N 1
ATOM 4113 C CA . ILE A 1 519 ? 19.281 4.641 7.238 1 94.5 519 ILE A CA 1
ATOM 4114 C C . ILE A 1 519 ? 18.125 3.75 6.785 1 94.5 519 ILE A C 1
ATOM 4116 O O . ILE A 1 519 ? 18.344 2.738 6.113 1 94.5 519 ILE A O 1
ATOM 4120 N N . GLY A 1 520 ? 16.938 4.176 7.09 1 82.19 520 GLY A N 1
ATOM 4121 C CA . GLY A 1 520 ? 15.789 3.418 6.625 1 82.19 520 GLY A CA 1
ATOM 4122 C C . GLY A 1 520 ? 14.789 3.115 7.73 1 82.19 520 GLY A C 1
ATOM 4123 O O . GLY A 1 520 ? 14.828 3.736 8.797 1 82.19 520 GLY A O 1
ATOM 4124 N N . LYS A 1 521 ? 13.969 2.172 7.305 1 66.31 521 LYS A N 1
ATOM 4125 C CA . LYS A 1 521 ? 12.789 1.924 8.125 1 66.31 521 LYS A CA 1
ATOM 4126 C C . LYS A 1 521 ? 13.078 0.878 9.203 1 66.31 521 LYS A C 1
ATOM 4128 O O . LYS A 1 521 ? 13.977 0.054 9.047 1 66.31 521 LYS A O 1
ATOM 4133 N N . MET B 1 1 ? -65.188 -59.125 -18.109 1 26.75 1 MET B N 1
ATOM 4134 C CA . MET B 1 1 ? -65.188 -57.719 -18.484 1 26.75 1 MET B CA 1
ATOM 4135 C C . MET B 1 1 ? -64.375 -56.875 -17.484 1 26.75 1 MET B C 1
ATOM 4137 O O . MET B 1 1 ? -63.938 -55.781 -17.812 1 26.75 1 MET B O 1
ATOM 4141 N N . ALA B 1 2 ? -64.562 -57.219 -16.188 1 38.12 2 ALA B N 1
ATOM 4142 C CA . ALA B 1 2 ? -63.969 -56.5 -15.062 1 38.12 2 ALA B CA 1
ATOM 4143 C C . ALA B 1 2 ? -62.469 -56.5 -15.117 1 38.12 2 ALA B C 1
ATOM 4145 O O . ALA B 1 2 ? -61.812 -55.562 -14.695 1 38.12 2 ALA B O 1
ATOM 4146 N N . SER B 1 3 ? -61.875 -57.531 -15.492 1 42.19 3 SER B N 1
ATOM 4147 C CA . SER B 1 3 ? -60.406 -57.688 -15.469 1 42.19 3 SER B CA 1
ATOM 4148 C C . SER B 1 3 ? -59.75 -56.781 -16.531 1 42.19 3 SER B C 1
ATOM 4150 O O . SER B 1 3 ? -58.625 -56.312 -16.344 1 42.19 3 SER B O 1
ATOM 4152 N N . SER B 1 4 ? -60.312 -56.562 -17.734 1 49.88 4 SER B N 1
ATOM 4153 C CA . SER B 1 4 ? -59.812 -55.688 -18.781 1 49.88 4 SER B CA 1
ATOM 4154 C C . SER B 1 4 ? -59.719 -54.25 -18.297 1 49.88 4 SER B C 1
ATOM 4156 O O . SER B 1 4 ? -58.812 -53.5 -18.719 1 49.88 4 SER B O 1
ATOM 4158 N N . GLY B 1 5 ? -60.5 -53.844 -17.375 1 56.78 5 GLY B N 1
ATOM 4159 C CA . GLY B 1 5 ? -60.562 -52.5 -16.891 1 56.78 5 GLY B CA 1
ATOM 4160 C C . GLY B 1 5 ? -59.375 -52.094 -16.016 1 56.78 5 GLY B C 1
ATOM 4161 O O . GLY B 1 5 ? -58.906 -50.969 -16.078 1 56.78 5 GLY B O 1
ATOM 4162 N N . LEU B 1 6 ? -58.938 -53.031 -15.156 1 59.75 6 LEU B N 1
ATOM 4163 C CA . LEU B 1 6 ? -57.844 -52.688 -14.25 1 59.75 6 LEU B CA 1
ATOM 4164 C C . LEU B 1 6 ? -56.531 -52.531 -15.016 1 59.75 6 LEU B C 1
ATOM 4166 O O . LEU B 1 6 ? -55.688 -51.688 -14.672 1 59.75 6 LEU B O 1
ATOM 4170 N N . ASN B 1 7 ? -56.344 -53.281 -16.125 1 63.69 7 ASN B N 1
ATOM 4171 C CA . ASN B 1 7 ? -55.156 -53.156 -16.938 1 63.69 7 ASN B CA 1
ATOM 4172 C C . ASN B 1 7 ? -55.062 -51.781 -17.609 1 63.69 7 ASN B C 1
ATOM 4174 O O . ASN B 1 7 ? -54 -51.188 -17.703 1 63.69 7 ASN B O 1
ATOM 4178 N N . ASP B 1 8 ? -56.125 -51.25 -18.078 1 68.38 8 ASP B N 1
ATOM 4179 C CA . ASP B 1 8 ? -56.156 -49.938 -18.688 1 68.38 8 ASP B CA 1
ATOM 4180 C C . ASP B 1 8 ? -55.812 -48.844 -17.672 1 68.38 8 ASP B C 1
ATOM 4182 O O . ASP B 1 8 ? -55.188 -47.844 -18.031 1 68.38 8 ASP B O 1
ATOM 4186 N N . GLU B 1 9 ? -56.094 -49.125 -16.422 1 72.69 9 GLU B N 1
ATOM 4187 C CA . GLU B 1 9 ? -55.844 -48.125 -15.383 1 72.69 9 GLU B CA 1
ATOM 4188 C C . GLU B 1 9 ? -54.375 -48.219 -14.898 1 72.69 9 GLU B C 1
ATOM 4190 O O . GLU B 1 9 ? -53.844 -47.25 -14.375 1 72.69 9 GLU B O 1
ATOM 4195 N N . LEU B 1 10 ? -53.781 -49.375 -15.094 1 74.5 10 LEU B N 1
ATOM 4196 C CA . LEU B 1 10 ? -52.406 -49.531 -14.633 1 74.5 10 LEU B CA 1
ATOM 4197 C C . LEU B 1 10 ? -51.438 -49.406 -15.797 1 74.5 10 LEU B C 1
ATOM 4199 O O . LEU B 1 10 ? -50.25 -49.781 -15.672 1 74.5 10 LEU B O 1
ATOM 4203 N N . SER B 1 11 ? -51.875 -48.906 -16.938 1 78.25 11 SER B N 1
ATOM 4204 C CA . SER B 1 11 ? -51.031 -48.719 -18.109 1 78.25 11 SER B CA 1
ATOM 4205 C C . SER B 1 11 ? -50.688 -47.25 -18.297 1 78.25 11 SER B C 1
ATOM 4207 O O . SER B 1 11 ? -51.5 -46.375 -18.062 1 78.25 11 SER B O 1
ATOM 4209 N N . CYS B 1 12 ? -49.562 -47 -18.703 1 79.88 12 CYS B N 1
ATOM 4210 C CA . CYS B 1 12 ? -49.031 -45.688 -19.047 1 79.88 12 CYS B CA 1
ATOM 4211 C C . CYS B 1 12 ? -49.656 -45.188 -20.344 1 79.88 12 CYS B C 1
ATOM 4213 O O . CYS B 1 12 ? -49.719 -45.906 -21.344 1 79.88 12 CYS B O 1
ATOM 4215 N N . SER B 1 13 ? -50.125 -43.906 -20.328 1 80.75 13 SER B N 1
ATOM 4216 C CA . SER B 1 13 ? -50.781 -43.344 -21.5 1 80.75 13 SER B CA 1
ATOM 4217 C C . SER B 1 13 ? -49.781 -43.031 -22.625 1 80.75 13 SER B C 1
ATOM 4219 O O . SER B 1 13 ? -50.188 -42.781 -23.766 1 80.75 13 SER B O 1
ATOM 4221 N N . ILE B 1 14 ? -48.531 -43.125 -22.297 1 79.19 14 ILE B N 1
ATOM 4222 C CA . ILE B 1 14 ? -47.531 -42.844 -23.312 1 79.19 14 ILE B CA 1
ATOM 4223 C C . ILE B 1 14 ? -47.062 -44.125 -23.984 1 79.19 14 ILE B C 1
ATOM 4225 O O . ILE B 1 14 ? -47.094 -44.219 -25.219 1 79.19 14 ILE B O 1
ATOM 4229 N N . CYS B 1 15 ? -46.688 -45.062 -23.172 1 73.5 15 CYS B N 1
ATOM 4230 C CA . CYS B 1 15 ? -46.156 -46.312 -23.766 1 73.5 15 CYS B CA 1
ATOM 4231 C C . CYS B 1 15 ? -47.25 -47.375 -23.828 1 73.5 15 CYS B C 1
ATOM 4233 O O . CYS B 1 15 ? -47.062 -48.406 -24.469 1 73.5 15 CYS B O 1
ATOM 4235 N N . LEU B 1 16 ? -48.375 -47.281 -23.25 1 78.44 16 LEU B N 1
ATOM 4236 C CA . LEU B 1 16 ? -49.562 -48.125 -23.188 1 78.44 16 LEU B CA 1
ATOM 4237 C C . LEU B 1 16 ? -49.25 -49.469 -22.547 1 78.44 16 LEU B C 1
ATOM 4239 O O . LEU B 1 16 ? -50 -50.438 -22.688 1 78.44 16 LEU B O 1
ATOM 4243 N N . SER B 1 17 ? -48.125 -49.531 -21.844 1 77.5 17 SER B N 1
ATOM 4244 C CA . SER B 1 17 ? -47.719 -50.688 -21.031 1 77.5 17 SER B CA 1
ATOM 4245 C C . SER B 1 17 ? -47.969 -50.406 -19.547 1 77.5 17 SER B C 1
ATOM 4247 O O . SER B 1 17 ? -48.25 -49.281 -19.156 1 77.5 17 SER B O 1
ATOM 4249 N N . ILE B 1 18 ? -47.812 -51.531 -18.812 1 77.12 18 ILE B N 1
ATOM 4250 C CA . ILE B 1 18 ? -47.938 -51.406 -17.359 1 77.12 18 ILE B CA 1
ATOM 4251 C C . ILE B 1 18 ? -46.812 -50.5 -16.844 1 77.12 18 ILE B C 1
ATOM 4253 O O . ILE B 1 18 ? -45.688 -50.594 -17.312 1 77.12 18 ILE B O 1
ATOM 4257 N N . TYR B 1 19 ? -47.188 -49.594 -15.914 1 79.56 19 TYR B N 1
ATOM 4258 C CA . TYR B 1 19 ? -46.281 -48.594 -15.383 1 79.56 19 TYR B CA 1
ATOM 4259 C C . TYR B 1 19 ? -44.938 -49.219 -14.953 1 79.56 19 TYR B C 1
ATOM 4261 O O . TYR B 1 19 ? -44.938 -50.25 -14.266 1 79.56 19 TYR B O 1
ATOM 4269 N N . ARG B 1 20 ? -43.844 -48.75 -15.539 1 79.81 20 ARG B N 1
ATOM 4270 C CA . ARG B 1 20 ? -42.5 -49.062 -15.07 1 79.81 20 ARG B CA 1
ATOM 4271 C C . ARG B 1 20 ? -41.906 -47.875 -14.312 1 79.81 20 ARG B C 1
ATOM 4273 O O . ARG B 1 20 ? -41.656 -46.812 -14.891 1 79.81 20 ARG B O 1
ATOM 4280 N N . ASN B 1 21 ? -41.719 -48.094 -13.016 1 80.06 21 ASN B N 1
ATOM 4281 C CA . ASN B 1 21 ? -41.25 -47.031 -12.125 1 80.06 21 ASN B CA 1
ATOM 4282 C C . ASN B 1 21 ? -42.125 -45.781 -12.258 1 80.06 21 ASN B C 1
ATOM 4284 O O . ASN B 1 21 ? -41.656 -44.75 -12.75 1 80.06 21 ASN B O 1
ATOM 4288 N N . PRO B 1 22 ? -43.438 -45.875 -11.812 1 83.56 22 PRO B N 1
ATOM 4289 C CA . PRO B 1 22 ? -44.375 -44.781 -12.023 1 83.56 22 PRO B CA 1
ATOM 4290 C C . PRO B 1 22 ? -44 -43.5 -11.258 1 83.56 22 PRO B C 1
ATOM 4292 O O . PRO B 1 22 ? -43.562 -43.594 -10.109 1 83.56 22 PRO B O 1
ATOM 4295 N N . VAL B 1 23 ? -44.125 -42.375 -11.938 1 85.44 23 VAL B N 1
ATOM 4296 C CA . VAL B 1 23 ? -43.906 -41.031 -11.367 1 85.44 23 VAL B CA 1
ATOM 4297 C C . VAL B 1 23 ? -45.125 -40.156 -11.578 1 85.44 23 VAL B C 1
ATOM 4299 O O . VAL B 1 23 ? -45.844 -40.344 -12.562 1 85.44 23 VAL B O 1
ATOM 4302 N N . MET B 1 24 ? -45.438 -39.312 -10.562 1 82.88 24 MET B N 1
ATOM 4303 C CA . MET B 1 24 ? -46.594 -38.438 -10.578 1 82.88 24 MET B CA 1
ATOM 4304 C C . MET B 1 24 ? -46.188 -37 -10.891 1 82.88 24 MET B C 1
ATOM 4306 O O . MET B 1 24 ? -45.188 -36.5 -10.352 1 82.88 24 MET B O 1
ATOM 4310 N N . LEU B 1 25 ? -46.906 -36.344 -11.828 1 81.38 25 LEU B N 1
ATOM 4311 C CA . LEU B 1 25 ? -46.75 -34.938 -12.117 1 81.38 25 LEU B CA 1
ATOM 4312 C C . LEU B 1 25 ? -47.562 -34.094 -11.156 1 81.38 25 LEU B C 1
ATOM 4314 O O . LEU B 1 25 ? -48.5 -34.594 -10.508 1 81.38 25 LEU B O 1
ATOM 4318 N N . PRO B 1 26 ? -47.312 -32.844 -11.039 1 81.06 26 PRO B N 1
ATOM 4319 C CA . PRO B 1 26 ? -48.094 -31.984 -10.141 1 81.06 26 PRO B CA 1
ATOM 4320 C C . PRO B 1 26 ? -49.562 -31.938 -10.508 1 81.06 26 PRO B C 1
ATOM 4322 O O . PRO B 1 26 ? -50.406 -31.656 -9.648 1 81.06 26 PRO B O 1
ATOM 4325 N N . CYS B 1 27 ? -49.969 -32.344 -11.75 1 78.44 27 CYS B N 1
ATOM 4326 C CA . CYS B 1 27 ? -51.375 -32.344 -12.172 1 78.44 27 CYS B CA 1
ATOM 4327 C C . CYS B 1 27 ? -52.062 -33.625 -11.695 1 78.44 27 CYS B C 1
ATOM 4329 O O . CYS B 1 27 ? -53.281 -33.75 -11.859 1 78.44 27 CYS B O 1
ATOM 4331 N N . GLY B 1 28 ? -51.312 -34.625 -11.125 1 80.69 28 GLY B N 1
ATOM 4332 C CA . GLY B 1 28 ? -51.906 -35.844 -10.555 1 80.69 28 GLY B CA 1
ATOM 4333 C C . GLY B 1 28 ? -51.844 -37.031 -11.484 1 80.69 28 GLY B C 1
ATOM 4334 O O . GLY B 1 28 ? -52.188 -38.156 -11.094 1 80.69 28 GLY B O 1
ATOM 4335 N N . HIS B 1 29 ? -51.375 -36.875 -12.695 1 81.69 29 HIS B N 1
ATOM 4336 C CA . HIS B 1 29 ? -51.281 -37.969 -13.633 1 81.69 29 HIS B CA 1
ATOM 4337 C C . HIS B 1 29 ? -49.969 -38.75 -13.453 1 81.69 29 HIS B C 1
ATOM 4339 O O . HIS B 1 29 ? -48.938 -38.125 -13.109 1 81.69 29 HIS B O 1
ATOM 4345 N N . ASN B 1 30 ? -50.062 -40.125 -13.617 1 84.75 30 ASN B N 1
ATOM 4346 C CA . ASN B 1 30 ? -48.906 -41 -13.445 1 84.75 30 ASN B CA 1
ATOM 4347 C C . ASN B 1 30 ? -48.406 -41.5 -14.789 1 84.75 30 ASN B C 1
ATOM 4349 O O . ASN B 1 30 ? -49.188 -41.75 -15.703 1 84.75 30 ASN B O 1
ATOM 4353 N N . PHE B 1 31 ? -47.062 -41.531 -15.047 1 85.31 31 PHE B N 1
ATOM 4354 C CA . PHE B 1 31 ? -46.344 -42.062 -16.203 1 85.31 31 PHE B CA 1
ATOM 4355 C C . PHE B 1 31 ? -45.156 -42.875 -15.773 1 85.31 31 PHE B C 1
ATOM 4357 O O . PHE B 1 31 ? -44.719 -42.812 -14.625 1 85.31 31 PHE B O 1
ATOM 4364 N N . CYS B 1 32 ? -44.688 -43.75 -16.703 1 80.62 32 CYS B N 1
ATOM 4365 C CA . CYS B 1 32 ? -43.375 -44.344 -16.469 1 80.62 32 CYS B CA 1
ATOM 4366 C C . CYS B 1 32 ? -42.312 -43.25 -16.344 1 80.62 32 CYS B C 1
ATOM 4368 O O . CYS B 1 32 ? -42.406 -42.219 -17.016 1 80.62 32 CYS B O 1
ATOM 4370 N N . GLU B 1 33 ? -41.469 -43.469 -15.453 1 83.25 33 GLU B N 1
ATOM 4371 C CA . GLU B 1 33 ? -40.406 -42.5 -15.25 1 83.25 33 GLU B CA 1
ATOM 4372 C C . GLU B 1 33 ? -39.688 -42.219 -16.562 1 83.25 33 GLU B C 1
ATOM 4374 O O . GLU B 1 33 ? -39.406 -41.062 -16.875 1 83.25 33 GLU B O 1
ATOM 4379 N N . SER B 1 34 ? -39.438 -43.219 -17.406 1 80.31 34 SER B N 1
ATOM 4380 C CA . SER B 1 34 ? -38.719 -43.031 -18.656 1 80.31 34 SER B CA 1
ATOM 4381 C C . SER B 1 34 ? -39.625 -42.375 -19.703 1 80.31 34 SER B C 1
ATOM 4383 O O . SER B 1 34 ? -39.156 -41.531 -20.484 1 80.31 34 SER B O 1
ATOM 4385 N N . CYS B 1 35 ? -40.906 -42.656 -19.75 1 79.62 35 CYS B N 1
ATOM 4386 C CA . CYS B 1 35 ? -41.844 -42.094 -20.734 1 79.62 35 CYS B CA 1
ATOM 4387 C C . CYS B 1 35 ? -42 -40.594 -20.516 1 79.62 35 CYS B C 1
ATOM 4389 O O . CYS B 1 35 ? -41.938 -39.812 -21.469 1 79.62 35 CYS B O 1
ATOM 4391 N N . ILE B 1 36 ? -42.094 -40.25 -19.297 1 81.31 36 ILE B N 1
ATOM 4392 C CA . ILE B 1 36 ? -42.375 -38.844 -19.047 1 81.31 36 ILE B CA 1
ATOM 4393 C C . ILE B 1 36 ? -41.094 -38.031 -19.172 1 81.31 36 ILE B C 1
ATOM 4395 O O . ILE B 1 36 ? -41.094 -36.906 -19.656 1 81.31 36 ILE B O 1
ATOM 4399 N N . ALA B 1 37 ? -40 -38.594 -18.75 1 79.19 37 ALA B N 1
ATOM 4400 C CA . ALA B 1 37 ? -38.75 -37.875 -18.938 1 79.19 37 ALA B CA 1
ATOM 4401 C C . ALA B 1 37 ? -38.469 -37.594 -20.406 1 79.19 37 ALA B C 1
ATOM 4403 O O . ALA B 1 37 ? -38.062 -36.5 -20.781 1 79.19 37 ALA B O 1
ATOM 4404 N N . SER B 1 38 ? -38.781 -38.594 -21.234 1 77.19 38 SER B N 1
ATOM 4405 C CA . SER B 1 38 ? -38.594 -38.438 -22.672 1 77.19 38 SER B CA 1
ATOM 4406 C C . SER B 1 38 ? -39.594 -37.438 -23.25 1 77.19 38 SER B C 1
ATOM 4408 O O . SER B 1 38 ? -39.219 -36.594 -24.094 1 77.19 38 SER B O 1
ATOM 4410 N N . SER B 1 39 ? -40.781 -37.469 -22.828 1 78.56 39 SER B N 1
ATOM 4411 C CA . SER B 1 39 ? -41.812 -36.562 -23.328 1 78.56 39 SER B CA 1
ATOM 4412 C C . SER B 1 39 ? -41.5 -35.125 -22.922 1 78.56 39 SER B C 1
ATOM 4414 O O . SER B 1 39 ? -41.625 -34.219 -23.734 1 78.56 39 SER B O 1
ATOM 4416 N N . LEU B 1 40 ? -41.094 -35 -21.688 1 77.88 40 LEU B N 1
ATOM 4417 C CA . LEU B 1 40 ? -40.75 -33.656 -21.203 1 77.88 40 LEU B CA 1
ATOM 4418 C C . LEU B 1 40 ? -39.5 -33.125 -21.875 1 77.88 40 LEU B C 1
ATOM 4420 O O . LEU B 1 40 ? -39.375 -31.906 -22.094 1 77.88 40 LEU B O 1
ATOM 4424 N N . ASN B 1 41 ? -38.594 -33.969 -22.156 1 74.44 41 ASN B N 1
ATOM 4425 C CA . ASN B 1 41 ? -37.406 -33.562 -22.859 1 74.44 41 ASN B CA 1
ATOM 4426 C C . ASN B 1 41 ? -37.688 -33.125 -24.297 1 74.44 41 ASN B C 1
ATOM 4428 O O . ASN B 1 41 ? -37.125 -32.188 -24.812 1 74.44 41 ASN B O 1
ATOM 4432 N N . CYS B 1 42 ? -38.594 -33.812 -24.969 1 67.88 42 CYS B N 1
ATOM 4433 C CA . CYS B 1 42 ? -39 -33.438 -26.328 1 67.88 42 CYS B CA 1
ATOM 4434 C C . CYS B 1 42 ? -39.781 -32.156 -26.344 1 67.88 42 CYS B C 1
ATOM 4436 O O . CYS B 1 42 ? -39.594 -31.312 -27.234 1 67.88 42 CYS B O 1
ATOM 4438 N N . GLU B 1 43 ? -40.625 -31.969 -25.344 1 64.19 43 GLU B N 1
ATOM 4439 C CA . GLU B 1 43 ? -41.406 -30.75 -25.281 1 64.19 43 GLU B CA 1
ATOM 4440 C C . GLU B 1 43 ? -40.562 -29.578 -24.797 1 64.19 43 GLU B C 1
ATOM 4442 O O . GLU B 1 43 ? -40.875 -28.422 -25.125 1 64.19 43 GLU B O 1
ATOM 4447 N N . GLN B 1 44 ? -39.75 -29.844 -23.953 1 61 44 GLN B N 1
ATOM 4448 C CA . GLN B 1 44 ? -38.875 -28.75 -23.531 1 61 44 GLN B CA 1
ATOM 4449 C C . GLN B 1 44 ? -38.281 -28.031 -24.734 1 61 44 GLN B C 1
ATOM 4451 O O . GLN B 1 44 ? -38.031 -26.812 -24.688 1 61 44 GLN B O 1
ATOM 4456 N N . ARG B 1 45 ? -37.969 -28.609 -25.906 1 57.66 45 ARG B N 1
ATOM 4457 C CA . ARG B 1 45 ? -37.5 -27.953 -27.125 1 57.66 45 ARG B CA 1
ATOM 4458 C C . ARG B 1 45 ? -38.531 -27.016 -27.688 1 57.66 45 ARG B C 1
ATOM 4460 O O . ARG B 1 45 ? -38.219 -26.016 -28.312 1 57.66 45 ARG B O 1
ATOM 4467 N N . SER B 1 46 ? -39.781 -27.359 -27.359 1 58.84 46 SER B N 1
ATOM 4468 C CA . SER B 1 46 ? -40.844 -26.484 -27.859 1 58.84 46 SER B CA 1
ATOM 4469 C C . SER B 1 46 ? -41.344 -25.547 -26.781 1 58.84 46 SER B C 1
ATOM 4471 O O . SER B 1 46 ? -42.25 -24.734 -27.016 1 58.84 46 SER B O 1
ATOM 4473 N N . GLY B 1 47 ? -40.625 -25.422 -25.578 1 63.09 47 GLY B N 1
ATOM 4474 C CA . GLY B 1 47 ? -40.875 -24.469 -24.5 1 63.09 47 GLY B CA 1
ATOM 4475 C C . GLY B 1 47 ? -42.062 -24.812 -23.641 1 63.09 47 GLY B C 1
ATOM 4476 O O . GLY B 1 47 ? -42.438 -24.047 -22.766 1 63.09 47 GLY B O 1
ATOM 4477 N N . SER B 1 48 ? -42.781 -25.703 -24 1 68.38 48 SER B N 1
ATOM 4478 C CA . SER B 1 48 ? -44 -26 -23.234 1 68.38 48 SER B CA 1
ATOM 4479 C C . SER B 1 48 ? -43.875 -27.281 -22.422 1 68.38 48 SER B C 1
ATOM 4481 O O . SER B 1 48 ? -43.344 -28.281 -22.922 1 68.38 48 SER B O 1
ATOM 4483 N N . ASN B 1 49 ? -43.844 -27.344 -21.141 1 73.81 49 ASN B N 1
ATOM 4484 C CA . ASN B 1 49 ? -43.906 -28.484 -20.234 1 73.81 49 ASN B CA 1
ATOM 4485 C C . ASN B 1 49 ? -45.344 -28.859 -19.922 1 73.81 49 ASN B C 1
ATOM 4487 O O . ASN B 1 49 ? -46 -28.234 -19.078 1 73.81 49 ASN B O 1
ATOM 4491 N N . SER B 1 50 ? -45.906 -29.625 -20.797 1 81.31 50 SER B N 1
ATOM 4492 C CA . SER B 1 50 ? -47.312 -29.969 -20.594 1 81.31 50 SER B CA 1
ATOM 4493 C C . SER B 1 50 ? -47.469 -31.453 -20.297 1 81.31 50 SER B C 1
ATOM 4495 O O . SER B 1 50 ? -46.625 -32.281 -20.656 1 81.31 50 SER B O 1
ATOM 4497 N N . CYS B 1 51 ? -48.438 -31.797 -19.547 1 79.19 51 CYS B N 1
ATOM 4498 C CA . CYS B 1 51 ? -48.781 -33.188 -19.266 1 79.19 51 CYS B CA 1
ATOM 4499 C C . CYS B 1 51 ? -49.344 -33.875 -20.5 1 79.19 51 CYS B C 1
ATOM 4501 O O . CYS B 1 51 ? -50.281 -33.375 -21.125 1 79.19 51 CYS B O 1
ATOM 4503 N N . PRO B 1 52 ? -48.812 -35 -20.906 1 80.31 52 PRO B N 1
ATOM 4504 C CA . PRO B 1 52 ? -49.25 -35.688 -22.125 1 80.31 52 PRO B CA 1
ATOM 4505 C C . PRO B 1 52 ? -50.719 -36.156 -22.031 1 80.31 52 PRO B C 1
ATOM 4507 O O . PRO B 1 52 ? -51.375 -36.375 -23.062 1 80.31 52 PRO B O 1
ATOM 4510 N N . GLU B 1 53 ? -51.281 -36.25 -20.891 1 79 53 GLU B N 1
ATOM 4511 C CA . GLU B 1 53 ? -52.625 -36.781 -20.734 1 79 53 GLU B CA 1
ATOM 4512 C C . GLU B 1 53 ? -53.625 -35.625 -20.609 1 79 53 GLU B C 1
ATOM 4514 O O . GLU B 1 53 ? -54.625 -35.594 -21.312 1 79 53 GLU B O 1
ATOM 4519 N N . CYS B 1 54 ? -53.375 -34.625 -19.688 1 79.06 54 CYS B N 1
ATOM 4520 C CA . CYS B 1 54 ? -54.375 -33.562 -19.484 1 79.06 54 CYS B CA 1
ATOM 4521 C C . CYS B 1 54 ? -53.938 -32.25 -20.156 1 79.06 54 CYS B C 1
ATOM 4523 O O . CYS B 1 54 ? -54.688 -31.281 -20.188 1 79.06 54 CYS B O 1
ATOM 4525 N N . ARG B 1 55 ? -52.719 -32.094 -20.672 1 78.75 55 ARG B N 1
ATOM 4526 C CA . ARG B 1 55 ? -52.156 -30.969 -21.406 1 78.75 55 ARG B CA 1
ATOM 4527 C C . ARG B 1 55 ? -52.031 -29.734 -20.516 1 78.75 55 ARG B C 1
ATOM 4529 O O . ARG B 1 55 ? -51.938 -28.609 -21 1 78.75 55 ARG B O 1
ATOM 4536 N N . THR B 1 56 ? -52.062 -30.016 -19.219 1 80.5 56 THR B N 1
ATOM 4537 C CA . THR B 1 56 ? -51.781 -28.922 -18.312 1 80.5 56 THR B CA 1
ATOM 4538 C C . THR B 1 56 ? -50.344 -28.422 -18.5 1 80.5 56 THR B C 1
ATOM 4540 O O . THR B 1 56 ? -49.406 -29.219 -18.547 1 80.5 56 THR B O 1
ATOM 4543 N N . ASN B 1 57 ? -50.188 -27.156 -18.688 1 81 57 ASN B N 1
ATOM 4544 C CA . ASN B 1 57 ? -48.875 -26.5 -18.891 1 81 57 ASN B CA 1
ATOM 4545 C C . ASN B 1 57 ? -48.219 -26.156 -17.547 1 81 57 ASN B C 1
ATOM 4547 O O . ASN B 1 57 ? -48.875 -25.562 -16.688 1 81 57 ASN B O 1
ATOM 4551 N N . PHE B 1 58 ? -47.031 -26.641 -17.375 1 79 58 PHE B N 1
ATOM 4552 C CA . PHE B 1 58 ? -46.25 -26.312 -16.188 1 79 58 PHE B CA 1
ATOM 4553 C C . PHE B 1 58 ? -45.219 -25.234 -16.484 1 79 58 PHE B C 1
ATOM 4555 O O . PHE B 1 58 ? -44.562 -25.25 -17.547 1 79 58 PHE B O 1
ATOM 4562 N N . LYS B 1 59 ? -45.094 -24.172 -15.734 1 73.56 59 LYS B N 1
ATOM 4563 C CA . LYS B 1 59 ? -44.219 -23.031 -15.953 1 73.56 59 LYS B CA 1
ATOM 4564 C C . LYS B 1 59 ? -42.75 -23.469 -15.93 1 73.56 59 LYS B C 1
ATOM 4566 O O . LYS B 1 59 ? -41.906 -22.922 -16.656 1 73.56 59 LYS B O 1
ATOM 4571 N N . GLN B 1 60 ? -42.406 -24.328 -15.023 1 76.38 60 GLN B N 1
ATOM 4572 C CA . GLN B 1 60 ? -41.094 -24.922 -14.945 1 76.38 60 GLN B CA 1
ATOM 4573 C C . GLN B 1 60 ? -41.156 -26.453 -15.07 1 76.38 60 GLN B C 1
ATOM 4575 O O . GLN B 1 60 ? -42.25 -27.031 -14.93 1 76.38 60 GLN B O 1
ATOM 4580 N N . ARG B 1 61 ? -40.031 -27.047 -15.383 1 76.19 61 ARG B N 1
ATOM 4581 C CA . ARG B 1 61 ? -40 -28.5 -15.477 1 76.19 61 ARG B CA 1
ATOM 4582 C C . ARG B 1 61 ? -40.469 -29.141 -14.188 1 76.19 61 ARG B C 1
ATOM 4584 O O . ARG B 1 61 ? -39.906 -28.891 -13.109 1 76.19 61 ARG B O 1
ATOM 4591 N N . PRO B 1 62 ? -41.5 -29.875 -14.391 1 78.12 62 PRO B N 1
ATOM 4592 C CA . PRO B 1 62 ? -42.094 -30.406 -13.156 1 78.12 62 PRO B CA 1
ATOM 4593 C C . PRO B 1 62 ? -41.188 -31.438 -12.469 1 78.12 62 PRO B C 1
ATOM 4595 O O . PRO B 1 62 ? -40.438 -32.156 -13.141 1 78.12 62 PRO B O 1
ATOM 4598 N N . VAL B 1 63 ? -41.094 -31.312 -11.109 1 78.12 63 VAL B N 1
ATOM 4599 C CA . VAL B 1 63 ? -40.406 -32.312 -10.297 1 78.12 63 VAL B CA 1
ATOM 4600 C C . VAL B 1 63 ? -41.156 -33.625 -10.289 1 78.12 63 VAL B C 1
ATOM 4602 O O . VAL B 1 63 ? -42.344 -33.656 -9.945 1 78.12 63 VAL B O 1
ATOM 4605 N N . LEU B 1 64 ? -40.5 -34.625 -10.852 1 76.5 64 LEU B N 1
ATOM 4606 C CA . LEU B 1 64 ? -41.062 -35.969 -10.906 1 76.5 64 LEU B CA 1
ATOM 4607 C C . LEU B 1 64 ? -41 -36.656 -9.539 1 76.5 64 LEU B C 1
ATOM 4609 O O . LEU B 1 64 ? -39.906 -36.719 -8.938 1 76.5 64 LEU B O 1
ATOM 4613 N N . GLN B 1 65 ? -42.219 -36.875 -8.914 1 79.81 65 GLN B N 1
ATOM 4614 C CA . GLN B 1 65 ? -42.281 -37.594 -7.637 1 79.81 65 GLN B CA 1
ATOM 4615 C C . GLN B 1 65 ? -42.594 -39.062 -7.824 1 79.81 65 GLN B C 1
ATOM 4617 O O . GLN B 1 65 ? -43.562 -39.406 -8.508 1 79.81 65 GLN B O 1
ATOM 4622 N N . LYS B 1 66 ? -41.688 -39.906 -7.367 1 78.94 66 LYS B N 1
ATOM 4623 C CA . LYS B 1 66 ? -41.938 -41.344 -7.438 1 78.94 66 LYS B CA 1
ATOM 4624 C C . LYS B 1 66 ? -43.188 -41.75 -6.684 1 78.94 66 LYS B C 1
ATOM 4626 O O . LYS B 1 66 ? -43.438 -41.281 -5.566 1 78.94 66 LYS B O 1
ATOM 4631 N N . ASN B 1 67 ? -44.125 -42.344 -7.332 1 76.69 67 ASN B N 1
ATOM 4632 C CA . ASN B 1 67 ? -45.344 -42.875 -6.719 1 76.69 67 ASN B CA 1
ATOM 4633 C C . ASN B 1 67 ? -45.156 -44.344 -6.258 1 76.69 67 ASN B C 1
ATOM 4635 O O . ASN B 1 67 ? -45.375 -45.25 -7.031 1 76.69 67 ASN B O 1
ATOM 4639 N N . PHE B 1 68 ? -44.719 -44.562 -5.039 1 74.81 68 PHE B N 1
ATOM 4640 C CA . PHE B 1 68 ? -44.375 -45.875 -4.48 1 74.81 68 PHE B CA 1
ATOM 4641 C C . PHE B 1 68 ? -45.625 -46.719 -4.336 1 74.81 68 PHE B C 1
ATOM 4643 O O . PHE B 1 68 ? -45.594 -47.938 -4.527 1 74.81 68 PHE B O 1
ATOM 4650 N N . LYS B 1 69 ? -46.75 -46.125 -3.994 1 68.94 69 LYS B N 1
ATOM 4651 C CA . LYS B 1 69 ? -47.969 -46.906 -3.84 1 68.94 69 LYS B CA 1
ATOM 4652 C C . LYS B 1 69 ? -48.406 -47.531 -5.168 1 68.94 69 LYS B C 1
ATOM 4654 O O . LYS B 1 69 ? -48.781 -48.688 -5.227 1 68.94 69 LYS B O 1
ATOM 4659 N N . LEU B 1 70 ? -48.375 -46.688 -6.266 1 75.5 70 LEU B N 1
ATOM 4660 C CA . LEU B 1 70 ? -48.719 -47.219 -7.586 1 75.5 70 LEU B CA 1
ATOM 4661 C C . LEU B 1 70 ? -47.688 -48.281 -8.008 1 75.5 70 LEU B C 1
ATOM 4663 O O . LEU B 1 70 ? -48.031 -49.281 -8.602 1 75.5 70 LEU B O 1
ATOM 4667 N N . ARG B 1 71 ? -46.406 -48.062 -7.668 1 75.38 71 ARG B N 1
ATOM 4668 C CA . ARG B 1 71 ? -45.406 -49.094 -7.934 1 75.38 71 ARG B CA 1
ATOM 4669 C C . ARG B 1 71 ? -45.719 -50.406 -7.223 1 75.38 71 ARG B C 1
ATOM 4671 O O . ARG B 1 71 ? -45.594 -51.469 -7.816 1 75.38 71 ARG B O 1
ATOM 4678 N N . ASN B 1 72 ? -46.094 -50.312 -6.016 1 72.88 72 ASN B N 1
ATOM 4679 C CA . ASN B 1 72 ? -46.469 -51.5 -5.254 1 72.88 72 ASN B CA 1
ATOM 4680 C C . ASN B 1 72 ? -47.688 -52.188 -5.84 1 72.88 72 ASN B C 1
ATOM 4682 O O . ASN B 1 72 ? -47.75 -53.406 -5.914 1 72.88 72 ASN B O 1
ATOM 4686 N N . ILE B 1 73 ? -48.688 -51.438 -6.195 1 71.06 73 ILE B N 1
ATOM 4687 C CA . ILE B 1 73 ? -49.906 -52 -6.793 1 71.06 73 ILE B CA 1
ATOM 4688 C C . ILE B 1 73 ? -49.562 -52.688 -8.102 1 71.06 73 ILE B C 1
ATOM 4690 O O . ILE B 1 73 ? -50.031 -53.812 -8.352 1 71.06 73 ILE B O 1
ATOM 4694 N N . VAL B 1 74 ? -48.688 -52 -8.898 1 70.44 74 VAL B N 1
ATOM 4695 C CA . VAL B 1 74 ? -48.25 -52.594 -10.156 1 70.44 74 VAL B CA 1
ATOM 4696 C C . VAL B 1 74 ? -47.469 -53.875 -9.891 1 70.44 74 VAL B C 1
ATOM 4698 O O . VAL B 1 74 ? -47.656 -54.875 -10.562 1 70.44 74 VAL B O 1
ATOM 4701 N N . GLU B 1 75 ? -46.625 -53.812 -8.875 1 67.56 75 GLU B N 1
ATOM 4702 C CA . GLU B 1 75 ? -45.844 -55 -8.508 1 67.56 75 GLU B CA 1
ATOM 4703 C C . GLU B 1 75 ? -46.75 -56.125 -8.016 1 67.56 75 GLU B C 1
ATOM 4705 O O . GLU B 1 75 ? -46.562 -57.281 -8.375 1 67.56 75 GLU B O 1
ATOM 4710 N N . HIS B 1 76 ? -47.656 -55.844 -7.191 1 66.88 76 HIS B N 1
ATOM 4711 C CA . HIS B 1 76 ? -48.625 -56.844 -6.723 1 66.88 76 HIS B CA 1
ATOM 4712 C C . HIS B 1 76 ? -49.531 -57.312 -7.855 1 66.88 76 HIS B C 1
ATOM 4714 O O . HIS B 1 76 ? -49.844 -58.5 -7.941 1 66.88 76 HIS B O 1
ATOM 4720 N N . TYR B 1 77 ? -50.031 -56.312 -8.602 1 62.28 77 TYR B N 1
ATOM 4721 C CA . TYR B 1 77 ? -50.844 -56.656 -9.766 1 62.28 77 TYR B CA 1
ATOM 4722 C C . TYR B 1 77 ? -50.062 -57.562 -10.719 1 62.28 77 TYR B C 1
ATOM 4724 O O . TYR B 1 77 ? -50.594 -58.562 -11.227 1 62.28 77 TYR B O 1
ATOM 4732 N N . LEU B 1 78 ? -48.781 -57.125 -10.914 1 59.94 78 LEU B N 1
ATOM 4733 C CA . LEU B 1 78 ? -47.906 -57.969 -11.75 1 59.94 78 LEU B CA 1
ATOM 4734 C C . LEU B 1 78 ? -47.594 -59.281 -11.055 1 59.94 78 LEU B C 1
ATOM 4736 O O . LEU B 1 78 ? -47.5 -60.344 -11.703 1 59.94 78 LEU B O 1
ATOM 4740 N N . SER B 1 79 ? -47.312 -59.156 -9.82 1 55.59 79 SER B N 1
ATOM 4741 C CA . SER B 1 79 ? -47.062 -60.375 -9.062 1 55.59 79 SER B CA 1
ATOM 4742 C C . SER B 1 79 ? -48.312 -61.25 -8.961 1 55.59 79 SER B C 1
ATOM 4744 O O . SER B 1 79 ? -48.219 -62.469 -8.875 1 55.59 79 SER B O 1
ATOM 4746 N N . ALA B 1 80 ? -49.406 -60.594 -8.633 1 46.88 80 ALA B N 1
ATOM 4747 C CA . ALA B 1 80 ? -50.688 -61.312 -8.562 1 46.88 80 ALA B CA 1
ATOM 4748 C C . ALA B 1 80 ? -51.125 -61.781 -9.945 1 46.88 80 ALA B C 1
ATOM 4750 O O . ALA B 1 80 ? -52.125 -62.5 -10.078 1 46.88 80 ALA B O 1
ATOM 4751 N N . GLN B 1 81 ? -50.719 -60.875 -10.828 1 39.25 81 GLN B N 1
ATOM 4752 C CA . GLN B 1 81 ? -51.031 -61.438 -12.141 1 39.25 81 GLN B CA 1
ATOM 4753 C C . GLN B 1 81 ? -50.375 -62.812 -12.312 1 39.25 81 GLN B C 1
ATOM 4755 O O . GLN B 1 81 ? -49.188 -62.969 -12.023 1 39.25 81 GLN B O 1
ATOM 4760 N N . PRO B 1 82 ? -51.062 -63.844 -12.094 1 35.97 82 PRO B N 1
ATOM 4761 C CA . PRO B 1 82 ? -50.438 -65.125 -12.344 1 35.97 82 PRO B CA 1
ATOM 4762 C C . PRO B 1 82 ? -49.375 -65.062 -13.445 1 35.97 82 PRO B C 1
ATOM 4764 O O . PRO B 1 82 ? -49.406 -64.188 -14.312 1 35.97 82 PRO B O 1
ATOM 4767 N N . LYS B 1 83 ? -48.125 -65.438 -13.023 1 36.62 83 LYS B N 1
ATOM 4768 C CA . LYS B 1 83 ? -47.125 -65.875 -13.992 1 36.62 83 LYS B CA 1
ATOM 4769 C C . LYS B 1 83 ? -47.781 -66.188 -15.344 1 36.62 83 LYS B C 1
ATOM 4771 O O . LYS B 1 83 ? -48.781 -66.875 -15.414 1 36.62 83 LYS B O 1
ATOM 4776 N N . LYS B 1 84 ? -47.656 -65.25 -16.172 1 36.44 84 LYS B N 1
ATOM 4777 C CA . LYS B 1 84 ? -47.906 -65.688 -17.547 1 36.44 84 LYS B CA 1
ATOM 4778 C C . LYS B 1 84 ? -47.562 -67.188 -17.703 1 36.44 84 LYS B C 1
ATOM 4780 O O . LYS B 1 84 ? -46.406 -67.625 -17.625 1 36.44 84 LYS B O 1
ATOM 4785 N N . GLU B 1 85 ? -48.25 -68.062 -16.984 1 34.03 85 GLU B N 1
ATOM 4786 C CA . GLU B 1 85 ? -48.125 -69.438 -17.5 1 34.03 85 GLU B CA 1
ATOM 4787 C C . GLU B 1 85 ? -47.719 -69.375 -18.969 1 34.03 85 GLU B C 1
ATOM 4789 O O . GLU B 1 85 ? -47.906 -68.438 -19.672 1 34.03 85 GLU B O 1
ATOM 4794 N N . LYS B 1 86 ? -46.906 -70.375 -19.25 1 38.84 86 LYS B N 1
ATOM 4795 C CA . LYS B 1 86 ? -46.625 -70.875 -20.594 1 38.84 86 LYS B CA 1
ATOM 4796 C C . LYS B 1 86 ? -47.719 -70.5 -21.578 1 38.84 86 LYS B C 1
ATOM 4798 O O . LYS B 1 86 ? -48.906 -70.625 -21.25 1 38.84 86 LYS B O 1
ATOM 4803 N N . ALA B 1 87 ? -47.688 -69.5 -22.203 1 44.56 87 ALA B N 1
ATOM 4804 C CA . ALA B 1 87 ? -48.594 -69.312 -23.344 1 44.56 87 ALA B CA 1
ATOM 4805 C C . ALA B 1 87 ? -49.281 -70.625 -23.719 1 44.56 87 ALA B C 1
ATOM 4807 O O . ALA B 1 87 ? -48.656 -71.562 -24.203 1 44.56 87 ALA B O 1
ATOM 4808 N N . GLU B 1 88 ? -50.156 -71.125 -22.797 1 51.53 88 GLU B N 1
ATOM 4809 C CA . GLU B 1 88 ? -50.969 -72.375 -23.016 1 51.53 88 GLU B CA 1
ATOM 4810 C C . GLU B 1 88 ? -51.5 -72.375 -24.453 1 51.53 88 GLU B C 1
ATOM 4812 O O . GLU B 1 88 ? -52.219 -71.5 -24.875 1 51.53 88 GLU B O 1
ATOM 4817 N N . VAL B 1 89 ? -50.844 -72.812 -25.266 1 63.03 89 VAL B N 1
ATOM 4818 C CA . VAL B 1 89 ? -51.375 -73.188 -26.594 1 63.03 89 VAL B CA 1
ATOM 4819 C C . VAL B 1 89 ? -52.625 -74 -26.453 1 63.03 89 VAL B C 1
ATOM 4821 O O . VAL B 1 89 ? -52.656 -75 -25.766 1 63.03 89 VAL B O 1
ATOM 4824 N N . PHE B 1 90 ? -53.688 -73.375 -26.703 1 71.56 90 PHE B N 1
ATOM 4825 C CA . PHE B 1 90 ? -54.969 -74.125 -26.625 1 71.56 90 PHE B CA 1
ATOM 4826 C C . PHE B 1 90 ? -55.188 -75 -27.844 1 71.56 90 PHE B C 1
ATOM 4828 O O . PHE B 1 90 ? -54.594 -74.75 -28.906 1 71.56 90 PHE B O 1
ATOM 4835 N N . CYS B 1 91 ? -56.031 -75.938 -27.516 1 77.12 91 CYS B N 1
ATOM 4836 C CA . CYS B 1 91 ? -56.344 -76.812 -28.609 1 77.12 91 CYS B CA 1
ATOM 4837 C C . CYS B 1 91 ? -57.031 -76.062 -29.75 1 77.12 91 CYS B C 1
ATOM 4839 O O . CYS B 1 91 ? -57.938 -75.312 -29.531 1 77.12 91 CYS B O 1
ATOM 4841 N N . THR B 1 92 ? -56.469 -76.062 -30.969 1 75.94 92 THR B N 1
ATOM 4842 C CA . THR B 1 92 ? -56.969 -75.375 -32.156 1 75.94 92 THR B CA 1
ATOM 4843 C C . THR B 1 92 ? -58.438 -75.75 -32.438 1 75.94 92 THR B C 1
ATOM 4845 O O . THR B 1 92 ? -59.188 -75 -33.031 1 75.94 92 THR B O 1
ATOM 4848 N N . TYR B 1 93 ? -58.781 -76.938 -31.922 1 76.94 93 TYR B N 1
ATOM 4849 C CA . TYR B 1 93 ? -60.094 -77.5 -32.281 1 76.94 93 TYR B CA 1
ATOM 4850 C C . TYR B 1 93 ? -61.094 -77.312 -31.172 1 76.94 93 TYR B C 1
ATOM 4852 O O . TYR B 1 93 ? -62.312 -77.375 -31.391 1 76.94 93 TYR B O 1
ATOM 4860 N N . CYS B 1 94 ? -60.562 -77.062 -30.078 1 75.75 94 CYS B N 1
ATOM 4861 C CA . CYS B 1 94 ? -61.5 -76.812 -29 1 75.75 94 CYS B CA 1
ATOM 4862 C C . CYS B 1 94 ? -61.844 -75.312 -28.938 1 75.75 94 CYS B C 1
ATOM 4864 O O . CYS B 1 94 ? -61.312 -74.562 -28.109 1 75.75 94 CYS B O 1
ATOM 4866 N N . VAL B 1 95 ? -62.656 -74.75 -29.781 1 70.94 95 VAL B N 1
ATOM 4867 C CA . VAL B 1 95 ? -63 -73.375 -29.984 1 70.94 95 VAL B CA 1
ATOM 4868 C C . VAL B 1 95 ? -64 -72.938 -28.891 1 70.94 95 VAL B C 1
ATOM 4870 O O . VAL B 1 95 ? -63.906 -71.75 -28.406 1 70.94 95 VAL B O 1
ATOM 4873 N N . THR B 1 96 ? -64.938 -73.688 -28.516 1 68 96 THR B N 1
ATOM 4874 C CA . THR B 1 96 ? -66 -73.312 -27.609 1 68 96 THR B CA 1
ATOM 4875 C C . THR B 1 96 ? -65.5 -73.188 -26.172 1 68 96 THR B C 1
ATOM 4877 O O . THR B 1 96 ? -66 -72.375 -25.391 1 68 96 THR B O 1
ATOM 4880 N N . SER B 1 97 ? -64.688 -74.188 -25.812 1 67.94 97 SER B N 1
ATOM 4881 C CA . SER B 1 97 ? -64.062 -74.188 -24.484 1 67.94 97 SER B CA 1
ATOM 4882 C C . SER B 1 97 ? -62.562 -74.312 -24.562 1 67.94 97 SER B C 1
ATOM 4884 O O . SER B 1 97 ? -62.062 -75.375 -24.844 1 67.94 97 SER B O 1
ATOM 4886 N N . PRO B 1 98 ? -61.938 -73.25 -24.453 1 73 98 PRO B N 1
ATOM 4887 C CA . PRO B 1 98 ? -60.469 -73.312 -24.641 1 73 98 PRO B CA 1
ATOM 4888 C C . PRO B 1 98 ? -59.781 -74.188 -23.609 1 73 98 PRO B C 1
ATOM 4890 O O . PRO B 1 98 ? -59.906 -73.938 -22.406 1 73 98 PRO B O 1
ATOM 4893 N N . VAL B 1 99 ? -59.312 -75.375 -24.062 1 76.81 99 VAL B N 1
ATOM 4894 C CA . VAL B 1 99 ? -58.562 -76.312 -23.25 1 76.81 99 VAL B CA 1
ATOM 4895 C C . VAL B 1 99 ? -57.062 -76.188 -23.578 1 76.81 99 VAL B C 1
ATOM 4897 O O . VAL B 1 99 ? -56.688 -76 -24.734 1 76.81 99 VAL B O 1
ATOM 4900 N N . PRO B 1 100 ? -56.312 -76.375 -22.641 1 78.62 100 PRO B N 1
ATOM 4901 C CA . PRO B 1 100 ? -54.875 -76.25 -22.875 1 78.62 100 PRO B CA 1
ATOM 4902 C C . PRO B 1 100 ? -54.312 -77.375 -23.75 1 78.62 100 PRO B C 1
ATOM 4904 O O . PRO B 1 100 ? -54.719 -78.5 -23.609 1 78.62 100 PRO B O 1
ATOM 4907 N N . ALA B 1 101 ? -53.531 -77 -24.766 1 77.56 101 ALA B N 1
ATOM 4908 C CA . ALA B 1 101 ? -52.906 -78 -25.656 1 77.56 101 ALA B CA 1
ATOM 4909 C C . ALA B 1 101 ? -51.812 -78.75 -24.922 1 77.56 101 ALA B C 1
ATOM 4911 O O . ALA B 1 101 ? -51.125 -78.188 -24.047 1 77.56 101 ALA B O 1
ATOM 4912 N N . VAL B 1 102 ? -51.75 -79.938 -25.125 1 80.88 102 VAL B N 1
ATOM 4913 C CA . VAL B 1 102 ? -50.688 -80.812 -24.531 1 80.88 102 VAL B CA 1
ATOM 4914 C C . VAL B 1 102 ? -49.531 -80.938 -25.516 1 80.88 102 VAL B C 1
ATOM 4916 O O . VAL B 1 102 ? -48.375 -81.062 -25.094 1 80.88 102 VAL B O 1
ATOM 4919 N N . LYS B 1 103 ? -50 -81.062 -26.719 1 79.12 103 LYS B N 1
ATOM 4920 C CA . LYS B 1 103 ? -48.969 -81.125 -27.766 1 79.12 103 LYS B CA 1
ATOM 4921 C C . LYS B 1 103 ? -49.375 -80.375 -29 1 79.12 103 LYS B C 1
ATOM 4923 O O . LYS B 1 103 ? -50.531 -80.062 -29.219 1 79.12 103 LYS B O 1
ATOM 4928 N N . THR B 1 104 ? -48.469 -79.938 -29.797 1 77.31 104 THR B N 1
ATOM 4929 C CA . THR B 1 104 ? -48.688 -79.25 -31.078 1 77.31 104 THR B CA 1
ATOM 4930 C C . THR B 1 104 ? -48.125 -80.062 -32.219 1 77.31 104 THR B C 1
ATOM 4932 O O . THR B 1 104 ? -46.969 -80.562 -32.125 1 77.31 104 THR B O 1
ATOM 4935 N N . CYS B 1 105 ? -49.094 -80.5 -33.031 1 74.94 105 CYS B N 1
ATOM 4936 C CA . CYS B 1 105 ? -48.656 -81.25 -34.219 1 74.94 105 CYS B CA 1
ATOM 4937 C C . CYS B 1 105 ? -48.062 -80.312 -35.281 1 74.94 105 CYS B C 1
ATOM 4939 O O . CYS B 1 105 ? -48.75 -79.375 -35.719 1 74.94 105 CYS B O 1
ATOM 4941 N N . LEU B 1 106 ? -46.781 -80.375 -35.75 1 71.25 106 LEU B N 1
ATOM 4942 C CA . LEU B 1 106 ? -46.094 -79.5 -36.688 1 71.25 106 LEU B CA 1
ATOM 4943 C C . LEU B 1 106 ? -46.656 -79.625 -38.094 1 71.25 106 LEU B C 1
ATOM 4945 O O . LEU B 1 106 ? -46.656 -78.688 -38.875 1 71.25 106 LEU B O 1
ATOM 4949 N N . HIS B 1 107 ? -47.219 -80.875 -38.406 1 72.19 107 HIS B N 1
ATOM 4950 C CA . HIS B 1 107 ? -47.781 -81.125 -39.719 1 72.19 107 HIS B CA 1
ATOM 4951 C C . HIS B 1 107 ? -49.125 -80.375 -39.875 1 72.19 107 HIS B C 1
ATOM 4953 O O . HIS B 1 107 ? -49.344 -79.75 -40.906 1 72.19 107 HIS B O 1
ATOM 4959 N N . CYS B 1 108 ? -49.781 -80.375 -38.844 1 74.12 108 CYS B N 1
ATOM 4960 C CA . CYS B 1 108 ? -51.094 -79.812 -38.906 1 74.12 108 CYS B CA 1
ATOM 4961 C C . CYS B 1 108 ? -51.062 -78.312 -38.406 1 74.12 108 CYS B C 1
ATOM 4963 O O . CYS B 1 108 ? -52.031 -77.562 -38.594 1 74.12 108 CYS B O 1
ATOM 4965 N N . GLU B 1 109 ? -50 -77.938 -37.906 1 75.25 109 GLU B N 1
ATOM 4966 C CA . GLU B 1 109 ? -49.844 -76.625 -37.281 1 75.25 109 GLU B CA 1
ATOM 4967 C C . GLU B 1 109 ? -50.969 -76.312 -36.312 1 75.25 109 GLU B C 1
ATOM 4969 O O . GLU B 1 109 ? -51.5 -75.25 -36.25 1 75.25 109 GLU B O 1
ATOM 4974 N N . ALA B 1 110 ? -51.281 -77.312 -35.594 1 75.62 110 ALA B N 1
ATOM 4975 C CA . ALA B 1 110 ? -52.406 -77.125 -34.656 1 75.62 110 ALA B CA 1
ATOM 4976 C C . ALA B 1 110 ? -52 -77.625 -33.25 1 75.62 110 ALA B C 1
ATOM 4978 O O . ALA B 1 110 ? -51.281 -78.625 -33.125 1 75.62 110 ALA B O 1
ATOM 4979 N N . SER B 1 111 ? -52.531 -77.062 -32.281 1 79.44 111 SER B N 1
ATOM 4980 C CA . SER B 1 111 ? -52.344 -77.438 -30.891 1 79.44 111 SER B CA 1
ATOM 4981 C C . SER B 1 111 ? -53.5 -78.312 -30.406 1 79.44 111 SER B C 1
ATOM 4983 O O . SER B 1 111 ? -54.656 -78 -30.656 1 79.44 111 SER B O 1
ATOM 4985 N N . LEU B 1 112 ? -53.062 -79.438 -29.891 1 80.38 112 LEU B N 1
ATOM 4986 C CA . LEU B 1 112 ? -54.062 -80.438 -29.562 1 80.38 112 LEU B CA 1
ATOM 4987 C C . LEU B 1 112 ? -54.156 -80.625 -28.047 1 80.38 112 LEU B C 1
ATOM 4989 O O . LEU B 1 112 ? -53.156 -80.688 -27.359 1 80.38 112 LEU B O 1
ATOM 4993 N N . CYS B 1 113 ? -55.344 -80.688 -27.625 1 81.19 113 CYS B N 1
ATOM 4994 C CA . CYS B 1 113 ? -55.594 -81.062 -26.219 1 81.19 113 CYS B CA 1
ATOM 4995 C C . CYS B 1 113 ? -55.531 -82.562 -26.031 1 81.19 113 CYS B C 1
ATOM 4997 O O . CYS B 1 113 ? -55.375 -83.312 -26.984 1 81.19 113 CYS B O 1
ATOM 4999 N N . SER B 1 114 ? -55.625 -83.062 -24.828 1 81.94 114 SER B N 1
ATOM 5000 C CA . SER B 1 114 ? -55.562 -84.5 -24.516 1 81.94 114 SER B CA 1
ATOM 5001 C C . SER B 1 114 ? -56.594 -85.312 -25.297 1 81.94 114 SER B C 1
ATOM 5003 O O . SER B 1 114 ? -56.344 -86.438 -25.75 1 81.94 114 SER B O 1
ATOM 5005 N N . VAL B 1 115 ? -57.688 -84.75 -25.594 1 81.25 115 VAL B N 1
ATOM 5006 C CA . VAL B 1 115 ? -58.781 -85.438 -26.281 1 81.25 115 VAL B CA 1
ATOM 5007 C C . VAL B 1 115 ? -58.5 -85.5 -27.781 1 81.25 115 VAL B C 1
ATOM 5009 O O . VAL B 1 115 ? -58.656 -86.562 -28.406 1 81.25 115 VAL B O 1
ATOM 5012 N N . HIS B 1 116 ? -58.062 -84.438 -28.203 1 82.38 116 HIS B N 1
ATOM 5013 C CA . HIS B 1 116 ? -57.844 -84.375 -29.641 1 82.38 116 HIS B CA 1
ATOM 5014 C C . HIS B 1 116 ? -56.5 -84.938 -30.031 1 82.38 116 HIS B C 1
ATOM 5016 O O . HIS B 1 116 ? -56.312 -85.375 -31.172 1 82.38 116 HIS B O 1
ATOM 5022 N N . LEU B 1 117 ? -55.594 -85.062 -29.141 1 81.69 117 LEU B N 1
ATOM 5023 C CA . LEU B 1 117 ? -54.344 -85.812 -29.375 1 81.69 117 LEU B CA 1
ATOM 5024 C C . LEU B 1 117 ? -54.625 -87.25 -29.516 1 81.69 117 LEU B C 1
ATOM 5026 O O . LEU B 1 117 ? -53.969 -87.938 -30.312 1 81.69 117 LEU B O 1
ATOM 5030 N N . GLY B 1 118 ? -55.594 -87.75 -28.766 1 80.31 118 GLY B N 1
ATOM 5031 C CA . GLY B 1 118 ? -56 -89.188 -28.859 1 80.31 118 GLY B CA 1
ATOM 5032 C C . GLY B 1 118 ? -56.594 -89.562 -30.203 1 80.31 118 GLY B C 1
ATOM 5033 O O . GLY B 1 118 ? -56.438 -90.688 -30.672 1 80.31 118 GLY B O 1
ATOM 5034 N N . THR B 1 119 ? -57.312 -88.625 -30.844 1 77.75 119 THR B N 1
ATOM 5035 C CA . THR B 1 119 ? -57.969 -88.875 -32.125 1 77.75 119 THR B CA 1
ATOM 5036 C C . THR B 1 119 ? -57.062 -88.5 -33.281 1 77.75 119 THR B C 1
ATOM 5038 O O . THR B 1 119 ? -57.406 -88.75 -34.438 1 77.75 119 THR B O 1
ATOM 5041 N N . HIS B 1 120 ? -55.969 -87.812 -33.062 1 77.5 120 HIS B N 1
ATOM 5042 C CA . HIS B 1 120 ? -55.094 -87.312 -34.094 1 77.5 120 HIS B CA 1
ATOM 5043 C C . HIS B 1 120 ? -54.25 -88.438 -34.688 1 77.5 120 HIS B C 1
ATOM 5045 O O . HIS B 1 120 ? -53.938 -89.438 -34.031 1 77.5 120 HIS B O 1
ATOM 5051 N N . SER B 1 121 ? -53.969 -88.312 -35.969 1 71.44 121 SER B N 1
ATOM 5052 C CA . SER B 1 121 ? -53.25 -89.375 -36.719 1 71.44 121 SER B CA 1
ATOM 5053 C C . SER B 1 121 ? -51.906 -89.625 -36.062 1 71.44 121 SER B C 1
ATOM 5055 O O . SER B 1 121 ? -51.219 -88.75 -35.594 1 71.44 121 SER B O 1
ATOM 5057 N N . ARG B 1 122 ? -51.562 -90.812 -35.812 1 70.38 122 ARG B N 1
ATOM 5058 C CA . ARG B 1 122 ? -50.312 -91.25 -35.219 1 70.38 122 ARG B CA 1
ATOM 5059 C C . ARG B 1 122 ? -49.281 -91.562 -36.312 1 70.38 122 ARG B C 1
ATOM 5061 O O . ARG B 1 122 ? -48.281 -92.25 -36.094 1 70.38 122 ARG B O 1
ATOM 5068 N N . SER B 1 123 ? -49.594 -91 -37.469 1 69.81 123 SER B N 1
ATOM 5069 C CA . SER B 1 123 ? -48.625 -91.188 -38.562 1 69.81 123 SER B CA 1
ATOM 5070 C C . SER B 1 123 ? -47.312 -90.438 -38.25 1 69.81 123 SER B C 1
ATOM 5072 O O . SER B 1 123 ? -47.312 -89.438 -37.562 1 69.81 123 SER B O 1
ATOM 5074 N N . GLU B 1 124 ? -46.281 -91 -38.625 1 69.25 124 GLU B N 1
ATOM 5075 C CA . GLU B 1 124 ? -44.906 -90.5 -38.375 1 69.25 124 GLU B CA 1
ATOM 5076 C C . GLU B 1 124 ? -44.719 -89.125 -38.938 1 69.25 124 GLU B C 1
ATOM 5078 O O . GLU B 1 124 ? -43.812 -88.375 -38.5 1 69.25 124 GLU B O 1
ATOM 5083 N N . LYS B 1 125 ? -45.594 -88.75 -39.781 1 71 125 LYS B N 1
ATOM 5084 C CA . LYS B 1 125 ? -45.469 -87.375 -40.406 1 71 125 LYS B CA 1
ATOM 5085 C C . LYS B 1 125 ? -45.906 -86.312 -39.406 1 71 125 LYS B C 1
ATOM 5087 O O . LYS B 1 125 ? -45.469 -85.125 -39.562 1 71 125 LYS B O 1
ATOM 5092 N N . HIS B 1 126 ? -46.688 -86.688 -38.5 1 73.81 126 HIS B N 1
ATOM 5093 C CA . HIS B 1 126 ? -47.188 -85.75 -37.5 1 73.81 126 HIS B CA 1
ATOM 5094 C C . HIS B 1 126 ? -46.281 -85.625 -36.281 1 73.81 126 HIS B C 1
ATOM 5096 O O . HIS B 1 126 ? -46.469 -86.375 -35.312 1 73.81 126 HIS B O 1
ATOM 5102 N N . ILE B 1 127 ? -45.25 -84.812 -36.344 1 71.31 127 ILE B N 1
ATOM 5103 C CA . ILE B 1 127 ? -44.281 -84.625 -35.281 1 71.31 127 ILE B CA 1
ATOM 5104 C C . ILE B 1 127 ? -44.906 -83.75 -34.188 1 71.31 127 ILE B C 1
ATOM 5106 O O . ILE B 1 127 ? -45.281 -82.625 -34.469 1 71.31 127 ILE B O 1
ATOM 5110 N N . LEU B 1 128 ? -45.062 -84.375 -33.031 1 72.62 128 LEU B N 1
ATOM 5111 C CA . LEU B 1 128 ? -45.688 -83.688 -31.891 1 72.62 128 LEU B CA 1
ATOM 5112 C C . LEU B 1 128 ? -44.594 -83.062 -31 1 72.62 128 LEU B C 1
ATOM 5114 O O . LEU B 1 128 ? -43.625 -83.688 -30.656 1 72.62 128 LEU B O 1
ATOM 5118 N N . ILE B 1 129 ? -44.688 -81.75 -30.828 1 71.44 129 ILE B N 1
ATOM 5119 C CA . ILE B 1 129 ? -43.75 -81 -30 1 71.44 129 ILE B CA 1
ATOM 5120 C C . ILE B 1 129 ? -44.469 -80.375 -28.797 1 71.44 129 ILE B C 1
ATOM 5122 O O . ILE B 1 129 ? -45.719 -80.438 -28.719 1 71.44 129 ILE B O 1
ATOM 5126 N N . GLU B 1 130 ? -43.812 -79.938 -27.844 1 72.44 130 GLU B N 1
ATOM 5127 C CA . GLU B 1 130 ? -44.438 -79.25 -26.719 1 72.44 130 GLU B CA 1
ATOM 5128 C C . GLU B 1 130 ? -45.281 -78.125 -27.188 1 72.44 130 GLU B C 1
ATOM 5130 O O . GLU B 1 130 ? -45 -77.5 -28.219 1 72.44 130 GLU B O 1
ATOM 5135 N N . PRO B 1 131 ? -46.438 -77.938 -26.562 1 68.31 131 PRO B N 1
ATOM 5136 C CA . PRO B 1 131 ? -47.375 -76.938 -27.031 1 68.31 131 PRO B CA 1
ATOM 5137 C C . PRO B 1 131 ? -46.688 -75.562 -27.25 1 68.31 131 PRO B C 1
ATOM 5139 O O . PRO B 1 131 ? -45.969 -75.062 -26.375 1 68.31 131 PRO B O 1
ATOM 5142 N N . THR B 1 132 ? -46.688 -75 -28.484 1 64.94 132 THR B N 1
ATOM 5143 C CA . THR B 1 132 ? -46.062 -73.75 -28.828 1 64.94 132 THR B CA 1
ATOM 5144 C C . THR B 1 132 ? -47 -72.938 -29.719 1 64.94 132 THR B C 1
ATOM 5146 O O . THR B 1 132 ? -47.75 -73.5 -30.531 1 64.94 132 THR B O 1
ATOM 5149 N N . ALA B 1 133 ? -47.281 -71.75 -29.469 1 58.78 133 ALA B N 1
ATOM 5150 C CA . ALA B 1 133 ? -48.188 -70.875 -30.219 1 58.78 133 ALA B CA 1
ATOM 5151 C C . ALA B 1 133 ? -47.625 -70.562 -31.625 1 58.78 133 ALA B C 1
ATOM 5153 O O . ALA B 1 133 ? -48.406 -70.25 -32.531 1 58.78 133 ALA B O 1
ATOM 5154 N N . SER B 1 134 ? -46.406 -70.625 -32.031 1 58.28 134 SER B N 1
ATOM 5155 C CA . SER B 1 134 ? -45.844 -70.312 -33.312 1 58.28 134 SER B CA 1
ATOM 5156 C C . SER B 1 134 ? -45.156 -71.5 -33.938 1 58.28 134 SER B C 1
ATOM 5158 O O . SER B 1 134 ? -43.938 -71.5 -34.156 1 58.28 134 SER B O 1
ATOM 5160 N N . ALA B 1 135 ? -45.875 -72.562 -34.062 1 60.28 135 ALA B N 1
ATOM 5161 C CA . ALA B 1 135 ? -45.375 -73.812 -34.656 1 60.28 135 ALA B CA 1
ATOM 5162 C C . ALA B 1 135 ? -44.781 -73.562 -36.031 1 60.28 135 ALA B C 1
ATOM 5164 O O . ALA B 1 135 ? -43.844 -74.25 -36.469 1 60.28 135 ALA B O 1
ATOM 5165 N N . GLY B 1 136 ? -45.25 -72.562 -36.625 1 61.34 136 GLY B N 1
ATOM 5166 C CA . GLY B 1 136 ? -44.781 -72.25 -37.969 1 61.34 136 GLY B CA 1
ATOM 5167 C C . GLY B 1 136 ? -43.375 -71.688 -38 1 61.34 136 GLY B C 1
ATOM 5168 O O . GLY B 1 136 ? -42.656 -71.938 -39 1 61.34 136 GLY B O 1
ATOM 5169 N N . ASP B 1 137 ? -42.875 -71.125 -36.969 1 63.41 137 ASP B N 1
ATOM 5170 C CA . ASP B 1 137 ? -41.562 -70.562 -36.938 1 63.41 137 ASP B CA 1
ATOM 5171 C C . ASP B 1 137 ? -40.5 -71.562 -36.656 1 63.41 137 ASP B C 1
ATOM 5173 O O . ASP B 1 137 ? -39.281 -71.312 -36.812 1 63.41 137 ASP B O 1
ATOM 5177 N N . LYS B 1 138 ? -40.969 -72.75 -36.375 1 74.06 138 LYS B N 1
ATOM 5178 C CA . LYS B 1 138 ? -40.031 -73.875 -36.062 1 74.06 138 LYS B CA 1
ATOM 5179 C C . LYS B 1 138 ? -39.844 -74.812 -37.219 1 74.06 138 LYS B C 1
ATOM 5181 O O . LYS B 1 138 ? -39.062 -75.75 -37.125 1 74.06 138 LYS B O 1
ATOM 5186 N N . LYS B 1 139 ? -40.531 -74.438 -38.25 1 76.56 139 LYS B N 1
ATOM 5187 C CA . LYS B 1 139 ? -40.406 -75.25 -39.438 1 76.56 139 LYS B CA 1
ATOM 5188 C C . LYS B 1 139 ? -39.75 -74.5 -40.594 1 76.56 139 LYS B C 1
ATOM 5190 O O . LYS B 1 139 ? -39.844 -73.312 -40.688 1 76.56 139 LYS B O 1
ATOM 5195 N N . CYS B 1 140 ? -38.938 -75.312 -41.312 1 79.38 140 CYS B N 1
ATOM 5196 C CA . CYS B 1 140 ? -38.344 -74.75 -42.562 1 79.38 140 CYS B CA 1
ATOM 5197 C C . CYS B 1 140 ? -39.406 -74.438 -43.562 1 79.38 140 CYS B C 1
ATOM 5199 O O . CYS B 1 140 ? -40.312 -75.25 -43.844 1 79.38 140 CYS B O 1
ATOM 5201 N N . LEU B 1 141 ? -39.5 -73.25 -44 1 73.12 141 LEU B N 1
ATOM 5202 C CA . LEU B 1 141 ? -40.469 -72.75 -44.969 1 73.12 141 LEU B CA 1
ATOM 5203 C C . LEU B 1 141 ? -40.375 -73.5 -46.281 1 73.12 141 LEU B C 1
ATOM 5205 O O . LEU B 1 141 ? -41.375 -73.688 -46.969 1 73.12 141 LEU B O 1
ATOM 5209 N N . ILE B 1 142 ? -39.25 -74.062 -46.5 1 74.44 142 ILE B N 1
ATOM 5210 C CA . ILE B 1 142 ? -39.031 -74.75 -47.781 1 74.44 142 ILE B CA 1
ATOM 5211 C C . ILE B 1 142 ? -39.406 -76.25 -47.688 1 74.44 142 ILE B C 1
ATOM 5213 O O . ILE B 1 142 ? -40.094 -76.75 -48.531 1 74.44 142 ILE B O 1
ATOM 5217 N N . HIS B 1 143 ? -38.969 -76.875 -46.594 1 77.81 143 HIS B N 1
ATOM 5218 C CA . HIS B 1 143 ? -39.062 -78.312 -46.531 1 77.81 143 HIS B CA 1
ATOM 5219 C C . HIS B 1 143 ? -40.062 -78.75 -45.5 1 77.81 143 HIS B C 1
ATOM 5221 O O . HIS B 1 143 ? -40.344 -80 -45.375 1 77.81 143 HIS B O 1
ATOM 5227 N N . ASN B 1 144 ? -40.594 -77.75 -44.781 1 77 144 ASN B N 1
ATOM 5228 C CA . ASN B 1 144 ? -41.594 -78.062 -43.781 1 77 144 ASN B CA 1
ATOM 5229 C C . ASN B 1 144 ? -41.094 -79.062 -42.719 1 77 144 ASN B C 1
ATOM 5231 O O . ASN B 1 144 ? -41.812 -79.938 -42.312 1 77 144 ASN B O 1
ATOM 5235 N N . GLU B 1 145 ? -39.812 -79.062 -42.5 1 79.62 145 GLU B N 1
ATOM 5236 C CA . GLU B 1 145 ? -39.156 -79.875 -41.469 1 79.62 145 GLU B CA 1
ATOM 5237 C C . GLU B 1 145 ? -38.75 -79.062 -40.281 1 79.62 145 GLU B C 1
ATOM 5239 O O . GLU B 1 145 ? -38.688 -77.812 -40.375 1 79.62 145 GLU B O 1
ATOM 5244 N N . LEU B 1 146 ? -38.656 -79.812 -39.188 1 82.25 146 LEU B N 1
ATOM 5245 C CA . LEU B 1 146 ? -38.25 -79.125 -37.969 1 82.25 146 LEU B CA 1
ATOM 5246 C C . LEU B 1 146 ? -36.844 -78.5 -38.156 1 82.25 146 LEU B C 1
ATOM 5248 O O . LEU B 1 146 ? -35.969 -79.125 -38.75 1 82.25 146 LEU B O 1
ATOM 5252 N N . LEU B 1 147 ? -36.719 -77.312 -37.688 1 85.19 147 LEU B N 1
ATOM 5253 C CA . LEU B 1 147 ? -35.438 -76.688 -37.719 1 85.19 147 LEU B CA 1
ATOM 5254 C C . LEU B 1 147 ? -34.531 -77.188 -36.594 1 85.19 147 LEU B C 1
ATOM 5256 O O . LEU B 1 147 ? -34.688 -76.75 -35.438 1 85.19 147 LEU B O 1
ATOM 5260 N N . GLU B 1 148 ? -33.562 -78.062 -36.75 1 87.12 148 GLU B N 1
ATOM 5261 C CA . GLU B 1 148 ? -32.781 -78.688 -35.719 1 87.12 148 GLU B CA 1
ATOM 5262 C C . GLU B 1 148 ? -31.297 -78.375 -35.844 1 87.12 148 GLU B C 1
ATOM 5264 O O . GLU B 1 148 ? -30.5 -78.75 -35 1 87.12 148 GLU B O 1
ATOM 5269 N N . PHE B 1 149 ? -30.984 -77.75 -36.938 1 90.69 149 PHE B N 1
ATOM 5270 C CA . PHE B 1 149 ? -29.562 -77.5 -37.188 1 90.69 149 PHE B CA 1
ATOM 5271 C C . PHE B 1 149 ? -29.297 -76 -37.406 1 90.69 149 PHE B C 1
ATOM 5273 O O . PHE B 1 149 ? -30.203 -75.25 -37.719 1 90.69 149 PHE B O 1
ATOM 5280 N N . PHE B 1 150 ? -28.094 -75.562 -37.125 1 91.56 150 PHE B N 1
ATOM 5281 C CA . PHE B 1 150 ? -27.656 -74.188 -37.281 1 91.56 150 PHE B CA 1
ATOM 5282 C C . PHE B 1 150 ? -26.344 -74.125 -38.031 1 91.56 150 PHE B C 1
ATOM 5284 O O . PHE B 1 150 ? -25.406 -74.875 -37.719 1 91.56 150 PHE B O 1
ATOM 5291 N N . CYS B 1 151 ? -26.266 -73.375 -39.031 1 90.06 151 CYS B N 1
ATOM 5292 C CA . CYS B 1 151 ? -25.031 -73.125 -39.781 1 90.06 151 CYS B CA 1
ATOM 5293 C C . CYS B 1 151 ? -24.359 -71.812 -39.25 1 90.06 151 CYS B C 1
ATOM 5295 O O . CYS B 1 151 ? -24.875 -70.75 -39.406 1 90.06 151 CYS B O 1
ATOM 5297 N N . SER B 1 152 ? -23.203 -71.938 -38.594 1 83.19 152 SER B N 1
ATOM 5298 C CA . SER B 1 152 ? -22.5 -70.875 -37.938 1 83.19 152 SER B CA 1
ATOM 5299 C C . SER B 1 152 ? -22 -69.812 -38.938 1 83.19 152 SER B C 1
ATOM 5301 O O . SER B 1 152 ? -21.953 -68.625 -38.656 1 83.19 152 SER B O 1
ATOM 5303 N N . GLN B 1 153 ? -21.547 -70.188 -40.094 1 83.06 153 GLN B N 1
ATOM 5304 C CA . GLN B 1 153 ? -20.984 -69.312 -41.094 1 83.06 153 GLN B CA 1
ATOM 5305 C C . GLN B 1 153 ? -22.078 -68.438 -41.75 1 83.06 153 GLN B C 1
ATOM 5307 O O . GLN B 1 153 ? -21.875 -67.25 -42 1 83.06 153 GLN B O 1
ATOM 5312 N N . ASP B 1 154 ? -23.234 -69.062 -41.938 1 82.06 154 ASP B N 1
ATOM 5313 C CA . ASP B 1 154 ? -24.328 -68.312 -42.562 1 82.06 154 ASP B CA 1
ATOM 5314 C C . ASP B 1 154 ? -25.281 -67.75 -41.531 1 82.06 154 ASP B C 1
ATOM 5316 O O . ASP B 1 154 ? -26.188 -66.938 -41.844 1 82.06 154 ASP B O 1
ATOM 5320 N N . SER B 1 155 ? -25.156 -68.125 -40.375 1 82.38 155 SER B N 1
ATOM 5321 C CA . SER B 1 155 ? -26.016 -67.688 -39.281 1 82.38 155 SER B CA 1
ATOM 5322 C C . SER B 1 155 ? -27.484 -68 -39.594 1 82.38 155 SER B C 1
ATOM 5324 O O . SER B 1 155 ? -28.328 -67.062 -39.469 1 82.38 155 SER B O 1
ATOM 5326 N N . SER B 1 156 ? -27.734 -69.125 -40.031 1 84.31 156 SER B N 1
ATOM 5327 C CA . SER B 1 156 ? -29.094 -69.5 -40.406 1 84.31 156 SER B CA 1
ATOM 5328 C C . SER B 1 156 ? -29.5 -70.812 -39.781 1 84.31 156 SER B C 1
ATOM 5330 O O . SER B 1 156 ? -28.656 -71.75 -39.656 1 84.31 156 SER B O 1
ATOM 5332 N N . VAL B 1 157 ? -30.766 -71 -39.438 1 88 157 VAL B N 1
ATOM 5333 C CA . VAL B 1 157 ? -31.328 -72.25 -38.906 1 88 157 VAL B CA 1
ATOM 5334 C C . VAL B 1 157 ? -31.828 -73.125 -40.062 1 88 157 VAL B C 1
ATOM 5336 O O . VAL B 1 157 ? -32.406 -72.562 -41.031 1 88 157 VAL B O 1
ATOM 5339 N N . LEU B 1 158 ? -31.391 -74.375 -39.938 1 86.62 158 LEU B N 1
ATOM 5340 C CA . LEU B 1 158 ? -31.641 -75.312 -41.031 1 86.62 158 LEU B CA 1
ATOM 5341 C C . LEU B 1 158 ? -32.438 -76.5 -40.562 1 86.62 158 LEU B C 1
ATOM 5343 O O . LEU B 1 158 ? -32.406 -76.875 -39.406 1 86.62 158 LEU B O 1
ATOM 5347 N N . CYS B 1 159 ? -33.219 -77.062 -41.562 1 85.81 159 CYS B N 1
ATOM 5348 C CA . CYS B 1 159 ? -33.812 -78.375 -41.344 1 85.81 159 CYS B CA 1
ATOM 5349 C C . CYS B 1 159 ? -32.875 -79.438 -41.812 1 85.81 159 CYS B C 1
ATOM 5351 O O . CYS B 1 159 ? -31.781 -79.188 -42.312 1 85.81 159 CYS B O 1
ATOM 5353 N N . MET B 1 160 ? -33.156 -80.688 -41.719 1 84.81 160 MET B N 1
ATOM 5354 C CA . MET B 1 160 ? -32.312 -81.875 -42.062 1 84.81 160 MET B CA 1
ATOM 5355 C C . MET B 1 160 ? -32.062 -81.875 -43.562 1 84.81 160 MET B C 1
ATOM 5357 O O . MET B 1 160 ? -30.938 -82.188 -44 1 84.81 160 MET B O 1
ATOM 5361 N N . THR B 1 161 ? -33.062 -81.438 -44.281 1 86.38 161 THR B N 1
ATOM 5362 C CA . THR B 1 161 ? -32.938 -81.438 -45.719 1 86.38 161 THR B CA 1
ATOM 5363 C C . THR B 1 161 ? -32.125 -80.25 -46.219 1 86.38 161 THR B C 1
ATOM 5365 O O . THR B 1 161 ? -31.359 -80.312 -47.156 1 86.38 161 THR B O 1
ATOM 5368 N N . CYS B 1 162 ? -32.281 -79.125 -45.531 1 85.94 162 CYS B N 1
ATOM 5369 C CA . CYS B 1 162 ? -31.547 -77.938 -45.906 1 85.94 162 CYS B CA 1
ATOM 5370 C C . CYS B 1 162 ? -30.062 -78.125 -45.688 1 85.94 162 CYS B C 1
ATOM 5372 O O . CYS B 1 162 ? -29.234 -77.438 -46.344 1 85.94 162 CYS B O 1
ATOM 5374 N N . THR B 1 163 ? -29.641 -79 -44.812 1 85.25 163 THR B N 1
ATOM 5375 C CA . THR B 1 163 ? -28.234 -79.25 -44.531 1 85.25 163 THR B CA 1
ATOM 5376 C C . THR B 1 163 ? -27.531 -79.875 -45.75 1 85.25 163 THR B C 1
ATOM 5378 O O . THR B 1 163 ? -26.312 -79.688 -45.875 1 85.25 163 THR B O 1
ATOM 5381 N N . LYS B 1 164 ? -28.359 -80.5 -46.5 1 82.94 164 LYS B N 1
ATOM 5382 C CA . LYS B 1 164 ? -27.797 -81.188 -47.688 1 82.94 164 LYS B CA 1
ATOM 5383 C C . LYS B 1 164 ? -27.781 -80.25 -48.906 1 82.94 164 LYS B C 1
ATOM 5385 O O . LYS B 1 164 ? -27.266 -80.625 -49.969 1 82.94 164 LYS B O 1
ATOM 5390 N N . ASP B 1 165 ? -28.344 -79.125 -48.656 1 81.62 165 ASP B N 1
ATOM 5391 C CA . ASP B 1 165 ? -28.391 -78.188 -49.75 1 81.62 165 ASP B CA 1
ATOM 5392 C C . ASP B 1 165 ? -26.984 -77.688 -50.125 1 81.62 165 ASP B C 1
ATOM 5394 O O . ASP B 1 165 ? -26.125 -77.562 -49.25 1 81.62 165 ASP B O 1
ATOM 5398 N N . ARG B 1 166 ? -26.703 -77.438 -51.312 1 77.31 166 ARG B N 1
ATOM 5399 C CA . ARG B 1 166 ? -25.422 -77 -51.844 1 77.31 166 ARG B CA 1
ATOM 5400 C C . ARG B 1 166 ? -24.984 -75.688 -51.219 1 77.31 166 ARG B C 1
ATOM 5402 O O . ARG B 1 166 ? -23.781 -75.375 -51.125 1 77.31 166 ARG B O 1
ATOM 5409 N N . LYS B 1 167 ? -25.906 -74.875 -50.75 1 82.62 167 LYS B N 1
ATOM 5410 C CA . LYS B 1 167 ? -25.578 -73.562 -50.219 1 82.62 167 LYS B CA 1
ATOM 5411 C C . LYS B 1 167 ? -24.812 -73.688 -48.906 1 82.62 167 LYS B C 1
ATOM 5413 O O . LYS B 1 167 ? -23.984 -72.812 -48.625 1 82.62 167 LYS B O 1
ATOM 5418 N N . HIS B 1 168 ? -24.984 -74.688 -48.125 1 82.81 168 HIS B N 1
ATOM 5419 C CA . HIS B 1 168 ? -24.359 -74.812 -46.844 1 82.81 168 HIS B CA 1
ATOM 5420 C C . HIS B 1 168 ? -23.328 -75.938 -46.812 1 82.81 168 HIS B C 1
ATOM 5422 O O . HIS B 1 168 ? -22.875 -76.375 -45.75 1 82.81 168 HIS B O 1
ATOM 5428 N N . LYS B 1 169 ? -23 -76.375 -48.094 1 81.94 169 LYS B N 1
ATOM 5429 C CA . LYS B 1 169 ? -22.031 -77.438 -48.219 1 81.94 169 LYS B CA 1
ATOM 5430 C C . LYS B 1 169 ? -20.656 -77 -47.719 1 81.94 169 LYS B C 1
ATOM 5432 O O . LYS B 1 169 ? -20.141 -75.938 -48.125 1 81.94 169 LYS B O 1
ATOM 5437 N N . GLY B 1 170 ? -20.031 -77.812 -46.812 1 82.12 170 GLY B N 1
ATOM 5438 C CA . GLY B 1 170 ? -18.719 -77.5 -46.281 1 82.12 170 GLY B CA 1
ATOM 5439 C C . GLY B 1 170 ? -18.766 -76.625 -45.031 1 82.12 170 GLY B C 1
ATOM 5440 O O . GLY B 1 170 ? -17.734 -76.375 -44.406 1 82.12 170 GLY B O 1
ATOM 5441 N N . HIS B 1 171 ? -19.891 -76 -44.719 1 87.56 171 HIS B N 1
ATOM 5442 C CA . HIS B 1 171 ? -20 -75.125 -43.531 1 87.56 171 HIS B CA 1
ATOM 5443 C C . HIS B 1 171 ? -20.062 -75.938 -42.25 1 87.56 171 HIS B C 1
ATOM 5445 O O . HIS B 1 171 ? -20.266 -77.125 -42.281 1 87.56 171 HIS B O 1
ATOM 5451 N N . ARG B 1 172 ? -19.734 -75.25 -41.156 1 87.81 172 ARG B N 1
ATOM 5452 C CA . ARG B 1 172 ? -19.859 -75.938 -39.875 1 87.81 172 ARG B CA 1
ATOM 5453 C C . ARG B 1 172 ? -21.312 -75.875 -39.375 1 87.81 172 ARG B C 1
ATOM 5455 O O . ARG B 1 172 ? -21.844 -74.875 -39 1 87.81 172 ARG B O 1
ATOM 5462 N N . ILE B 1 173 ? -22 -77 -39.469 1 89.31 173 ILE B N 1
ATOM 5463 C CA . ILE B 1 173 ? -23.406 -77.188 -39.094 1 89.31 173 ILE B CA 1
ATOM 5464 C C . ILE B 1 173 ? -23.5 -77.875 -37.75 1 89.31 173 ILE B C 1
ATOM 5466 O O . ILE B 1 173 ? -22.859 -78.938 -37.531 1 89.31 173 ILE B O 1
ATOM 5470 N N . GLU B 1 174 ? -24.094 -77.312 -36.812 1 89.94 174 GLU B N 1
ATOM 5471 C CA . GLU B 1 174 ? -24.25 -77.875 -35.5 1 89.94 174 GLU B CA 1
ATOM 5472 C C . GLU B 1 174 ? -25.719 -77.938 -35.062 1 89.94 174 GLU B C 1
ATOM 5474 O O . GLU B 1 174 ? -26.547 -77.188 -35.625 1 89.94 174 GLU B O 1
ATOM 5479 N N . PRO B 1 175 ? -26.016 -78.938 -34.188 1 91.44 175 PRO B N 1
ATOM 5480 C CA . PRO B 1 175 ? -27.391 -78.938 -33.688 1 91.44 175 PRO B CA 1
ATOM 5481 C C . PRO B 1 175 ? -27.797 -77.625 -33 1 91.44 175 PRO B C 1
ATOM 5483 O O . PRO B 1 175 ? -26.969 -77 -32.406 1 91.44 175 PRO B O 1
ATOM 5486 N N . THR B 1 176 ? -28.984 -77.25 -33.125 1 88.38 176 THR B N 1
ATOM 5487 C CA . THR B 1 176 ? -29.5 -76 -32.594 1 88.38 176 THR B CA 1
ATOM 5488 C C . THR B 1 176 ? -29.266 -75.875 -31.094 1 88.38 176 THR B C 1
ATOM 5490 O O . THR B 1 176 ? -28.953 -74.75 -30.609 1 88.38 176 THR B O 1
ATOM 5493 N N . ARG B 1 177 ? -29.375 -76.938 -30.297 1 87.12 177 ARG B N 1
ATOM 5494 C CA . ARG B 1 177 ? -29.172 -76.938 -28.859 1 87.12 177 ARG B CA 1
ATOM 5495 C C . ARG B 1 177 ? -27.719 -76.562 -28.516 1 87.12 177 ARG B C 1
ATOM 5497 O O . ARG B 1 177 ? -27.469 -75.75 -27.609 1 87.12 177 ARG B O 1
ATOM 5504 N N . GLU B 1 178 ? -26.828 -77.188 -29.219 1 91.12 178 GLU B N 1
ATOM 5505 C CA . GLU B 1 178 ? -25.406 -76.938 -28.984 1 91.12 178 GLU B CA 1
ATOM 5506 C C . GLU B 1 178 ? -25.031 -75.5 -29.406 1 91.12 178 GLU B C 1
ATOM 5508 O O . GLU B 1 178 ? -24.266 -74.812 -28.719 1 91.12 178 GLU B O 1
ATOM 5513 N N . ALA B 1 179 ? -25.625 -75.125 -30.562 1 90.62 179 ALA B N 1
ATOM 5514 C CA . ALA B 1 179 ? -25.359 -73.75 -31.047 1 90.62 179 ALA B CA 1
ATOM 5515 C C . ALA B 1 179 ? -25.922 -72.688 -30.078 1 90.62 179 ALA B C 1
ATOM 5517 O O . ALA B 1 179 ? -25.312 -71.688 -29.875 1 90.62 179 ALA B O 1
ATOM 5518 N N . PHE B 1 180 ? -27.031 -73 -29.484 1 91.56 180 PHE B N 1
ATOM 5519 C CA . PHE B 1 180 ? -27.672 -72.125 -28.5 1 91.56 180 PHE B CA 1
ATOM 5520 C C . PHE B 1 180 ? -26.797 -72 -27.281 1 91.56 180 PHE B C 1
ATOM 5522 O O . PHE B 1 180 ? -26.547 -70.812 -26.844 1 91.56 180 PHE B O 1
ATOM 5529 N N . GLU B 1 181 ? -26.297 -73.062 -26.734 1 91.56 181 GLU B N 1
ATOM 5530 C CA . GLU B 1 181 ? -25.453 -73 -25.547 1 91.56 181 GLU B CA 1
ATOM 5531 C C . GLU B 1 181 ? -24.141 -72.25 -25.828 1 91.56 181 GLU B C 1
ATOM 5533 O O . GLU B 1 181 ? -23.656 -71.5 -24.984 1 91.56 181 GLU B O 1
ATOM 5538 N N . LYS B 1 182 ? -23.625 -72.5 -27 1 90.25 182 LYS B N 1
ATOM 5539 C CA . LYS B 1 182 ? -22.391 -71.875 -27.375 1 90.25 182 LYS B CA 1
ATOM 5540 C C . LYS B 1 182 ? -22.594 -70.375 -27.516 1 90.25 182 LYS B C 1
ATOM 5542 O O . LYS B 1 182 ? -21.75 -69.562 -27.078 1 90.25 182 LYS B O 1
ATOM 5547 N N . LYS B 1 183 ? -23.734 -70 -28.141 1 89.44 183 LYS B N 1
ATOM 5548 C CA . LYS B 1 183 ? -24.047 -68.562 -28.297 1 89.44 183 LYS B CA 1
ATOM 5549 C C . LYS B 1 183 ? -24.281 -67.938 -26.953 1 89.44 183 LYS B C 1
ATOM 5551 O O . LYS B 1 183 ? -23.828 -66.812 -26.719 1 89.44 183 LYS B O 1
ATOM 5556 N N . LYS B 1 184 ? -24.859 -68.625 -26.062 1 89.75 184 LYS B N 1
ATOM 5557 C CA . LYS B 1 184 ? -25.094 -68.125 -24.719 1 89.75 184 LYS B CA 1
ATOM 5558 C C . LYS B 1 184 ? -23.781 -67.938 -23.969 1 89.75 184 LYS B C 1
ATOM 5560 O O . LYS B 1 184 ? -23.594 -66.938 -23.266 1 89.75 184 LYS B O 1
ATOM 5565 N N . MET B 1 185 ? -22.906 -68.875 -24.156 1 91.31 185 MET B N 1
ATOM 5566 C CA . MET B 1 185 ? -21.609 -68.75 -23.5 1 91.31 185 MET B CA 1
ATOM 5567 C C . MET B 1 185 ? -20.797 -67.562 -24.031 1 91.31 185 MET B C 1
ATOM 5569 O O . MET B 1 185 ? -20.156 -66.875 -23.266 1 91.31 185 MET B O 1
ATOM 5573 N N . CYS B 1 186 ? -20.953 -67.375 -25.359 1 88.44 186 CYS B N 1
ATOM 5574 C CA . CYS B 1 186 ? -20.234 -66.25 -26 1 88.44 186 CYS B CA 1
ATOM 5575 C C . CYS B 1 186 ? -20.781 -64.938 -25.5 1 88.44 186 CYS B C 1
ATOM 5577 O O . CYS B 1 186 ? -20 -64 -25.234 1 88.44 186 CYS B O 1
ATOM 5579 N N . LEU B 1 187 ? -22.109 -64.812 -25.328 1 90.44 187 LEU B N 1
ATOM 5580 C CA . LEU B 1 187 ? -22.734 -63.594 -24.828 1 90.44 187 LEU B CA 1
ATOM 5581 C C . LEU B 1 187 ? -22.297 -63.312 -23.406 1 90.44 187 LEU B C 1
ATOM 5583 O O . LEU B 1 187 ? -22.016 -62.156 -23.062 1 90.44 187 LEU B O 1
ATOM 5587 N N . ASN B 1 188 ? -22.203 -64.375 -22.656 1 91.81 188 ASN B N 1
ATOM 5588 C CA . ASN B 1 188 ? -21.781 -64.188 -21.266 1 91.81 188 ASN B CA 1
ATOM 5589 C C . ASN B 1 188 ? -20.328 -63.719 -21.172 1 91.81 188 ASN B C 1
ATOM 5591 O O . ASN B 1 188 ? -19.984 -62.906 -20.328 1 91.81 188 ASN B O 1
ATOM 5595 N N . ASP B 1 189 ? -19.516 -64.312 -22.031 1 92 189 ASP B N 1
ATOM 5596 C CA . ASP B 1 189 ? -18.109 -63.938 -22.062 1 92 189 ASP B CA 1
ATOM 5597 C C . ASP B 1 189 ? -17.969 -62.469 -22.469 1 92 189 ASP B C 1
ATOM 5599 O O . ASP B 1 189 ? -17.125 -61.75 -21.938 1 92 189 ASP B O 1
ATOM 5603 N N . PHE B 1 190 ? -18.781 -62.094 -23.359 1 91.44 190 PHE B N 1
ATOM 5604 C CA . PHE B 1 190 ? -18.734 -60.719 -23.844 1 91.44 190 PHE B CA 1
ATOM 5605 C C . PHE B 1 190 ? -19.188 -59.75 -22.766 1 91.44 190 PHE B C 1
ATOM 5607 O O . PHE B 1 190 ? -18.609 -58.656 -22.594 1 91.44 190 PHE B O 1
ATOM 5614 N N . VAL B 1 191 ? -20.188 -60.062 -22.016 1 92.12 191 VAL B N 1
ATOM 5615 C CA . VAL B 1 191 ? -20.672 -59.219 -20.922 1 92.12 191 VAL B CA 1
ATOM 5616 C C . VAL B 1 191 ? -19.578 -59.062 -19.875 1 92.12 191 VAL B C 1
ATOM 5618 O O . VAL B 1 191 ? -19.375 -58 -19.328 1 92.12 191 VAL B O 1
ATOM 5621 N N . LYS B 1 192 ? -18.828 -60.156 -19.656 1 93 192 LYS B N 1
ATOM 5622 C CA . LYS B 1 192 ? -17.719 -60.094 -18.703 1 93 192 LYS B CA 1
ATOM 5623 C C . LYS B 1 192 ? -16.641 -59.125 -19.172 1 93 192 LYS B C 1
ATOM 5625 O O . LYS B 1 192 ? -16.109 -58.344 -18.375 1 93 192 LYS B O 1
ATOM 5630 N N . ASN B 1 193 ? -16.391 -59.188 -20.5 1 91.94 193 ASN B N 1
ATOM 5631 C CA . ASN B 1 193 ? -15.391 -58.281 -21.078 1 91.94 193 ASN B CA 1
ATOM 5632 C C . ASN B 1 193 ? -15.836 -56.812 -20.984 1 91.94 193 ASN B C 1
ATOM 5634 O O . ASN B 1 193 ? -15.023 -55.938 -20.719 1 91.94 193 ASN B O 1
ATOM 5638 N N . ILE B 1 194 ? -17.094 -56.594 -21.203 1 93.38 194 ILE B N 1
ATOM 5639 C CA . ILE B 1 194 ? -17.641 -55.25 -21.109 1 93.38 194 ILE B CA 1
ATOM 5640 C C . ILE B 1 194 ? -17.531 -54.75 -19.672 1 93.38 194 ILE B C 1
ATOM 5642 O O . ILE B 1 194 ? -17.156 -53.594 -19.438 1 93.38 194 ILE B O 1
ATOM 5646 N N . ASN B 1 195 ? -17.797 -55.594 -18.766 1 93.44 195 ASN B N 1
ATOM 5647 C CA . ASN B 1 195 ? -17.719 -55.219 -17.359 1 93.44 195 ASN B CA 1
ATOM 5648 C C . ASN B 1 195 ? -16.297 -54.875 -16.938 1 93.44 195 ASN B C 1
ATOM 5650 O O . ASN B 1 195 ? -16.062 -53.969 -16.156 1 93.44 195 ASN B O 1
ATOM 5654 N N . LEU B 1 196 ? -15.375 -55.656 -17.484 1 92.19 196 LEU B N 1
ATOM 5655 C CA . LEU B 1 196 ? -13.977 -55.375 -17.172 1 92.19 196 LEU B CA 1
ATOM 5656 C C . LEU B 1 196 ? -13.57 -54 -17.703 1 92.19 196 LEU B C 1
ATOM 5658 O O . LEU B 1 196 ? -12.914 -53.219 -17 1 92.19 196 LEU B O 1
ATOM 5662 N N . ARG B 1 197 ? -13.992 -53.656 -18.906 1 91.81 197 ARG B N 1
ATOM 5663 C CA . ARG B 1 197 ? -13.672 -52.375 -19.516 1 91.81 197 ARG B CA 1
ATOM 5664 C C . ARG B 1 197 ? -14.352 -51.25 -18.766 1 91.81 197 ARG B C 1
ATOM 5666 O O . ARG B 1 197 ? -13.758 -50.156 -18.594 1 91.81 197 ARG B O 1
ATOM 5673 N N . LEU B 1 198 ? -15.555 -51.469 -18.344 1 91.19 198 LEU B N 1
ATOM 5674 C CA . LEU B 1 198 ? -16.281 -50.469 -17.578 1 91.19 198 LEU B CA 1
ATOM 5675 C C . LEU B 1 198 ? -15.602 -50.156 -16.25 1 91.19 198 LEU B C 1
ATOM 5677 O O . LEU B 1 198 ? -15.5 -49 -15.844 1 91.19 198 LEU B O 1
ATOM 5681 N N . ASN B 1 199 ? -15.117 -51.188 -15.625 1 92.88 199 ASN B N 1
ATOM 5682 C CA . ASN B 1 199 ? -14.43 -51.031 -14.352 1 92.88 199 ASN B CA 1
ATOM 5683 C C . ASN B 1 199 ? -13.125 -50.25 -14.508 1 92.88 199 ASN B C 1
ATOM 5685 O O . ASN B 1 199 ? -12.789 -49.406 -13.672 1 92.88 199 ASN B O 1
ATOM 5689 N N . GLU B 1 200 ? -12.367 -50.562 -15.578 1 89.94 200 GLU B N 1
ATOM 5690 C CA . GLU B 1 200 ? -11.125 -49.844 -15.859 1 89.94 200 GLU B CA 1
ATOM 5691 C C . GLU B 1 200 ? -11.398 -48.344 -16.109 1 89.94 200 GLU B C 1
ATOM 5693 O O . GLU B 1 200 ? -10.711 -47.5 -15.555 1 89.94 200 GLU B O 1
ATOM 5698 N N . LYS B 1 201 ? -12.422 -48.062 -16.875 1 90.75 201 LYS B N 1
ATOM 5699 C CA . LYS B 1 201 ? -12.758 -46.688 -17.203 1 90.75 201 LYS B CA 1
ATOM 5700 C C . LYS B 1 201 ? -13.312 -45.938 -15.992 1 90.75 201 LYS B C 1
ATOM 5702 O O . LYS B 1 201 ? -13.07 -44.75 -15.82 1 90.75 201 LYS B O 1
ATOM 5707 N N . GLU B 1 202 ? -14.016 -46.625 -15.211 1 91.25 202 GLU B N 1
ATOM 5708 C CA . GLU B 1 202 ? -14.555 -46.031 -14 1 91.25 202 GLU B CA 1
ATOM 5709 C C . GLU B 1 202 ? -13.438 -45.656 -13.023 1 91.25 202 GLU B C 1
ATOM 5711 O O . GLU B 1 202 ? -13.5 -44.625 -12.359 1 91.25 202 GLU B O 1
ATOM 5716 N N . THR B 1 203 ? -12.453 -46.594 -12.898 1 91.75 203 THR B N 1
ATOM 5717 C CA . THR B 1 203 ? -11.312 -46.281 -12.047 1 91.75 203 THR B CA 1
ATOM 5718 C C . THR B 1 203 ? -10.555 -45.062 -12.547 1 91.75 203 THR B C 1
ATOM 5720 O O . THR B 1 203 ? -10.156 -44.219 -11.758 1 91.75 203 THR B O 1
ATOM 5723 N N . HIS B 1 204 ? -10.414 -45 -13.898 1 90.5 204 HIS B N 1
ATOM 5724 C CA . HIS B 1 204 ? -9.758 -43.844 -14.492 1 90.5 204 HIS B CA 1
ATOM 5725 C C . HIS B 1 204 ? -10.562 -42.562 -14.266 1 90.5 204 HIS B C 1
ATOM 5727 O O . HIS B 1 204 ? -10 -41.5 -14 1 90.5 204 HIS B O 1
ATOM 5733 N N . LEU B 1 205 ? -11.867 -42.688 -14.383 1 91.06 205 LEU B N 1
ATOM 5734 C CA . LEU B 1 205 ? -12.758 -41.562 -14.164 1 91.06 205 LEU B CA 1
ATOM 5735 C C . LEU B 1 205 ? -12.633 -41.031 -12.742 1 91.06 205 LEU B C 1
ATOM 5737 O O . LEU B 1 205 ? -12.602 -39.812 -12.523 1 91.06 205 LEU B O 1
ATOM 5741 N N . LEU B 1 206 ? -12.492 -41.906 -11.805 1 92.06 206 LEU B N 1
ATOM 5742 C CA . LEU B 1 206 ? -12.367 -41.5 -10.406 1 92.06 206 LEU B CA 1
ATOM 5743 C C . LEU B 1 206 ? -11.039 -40.781 -10.156 1 92.06 206 LEU B C 1
ATOM 5745 O O . LEU B 1 206 ? -10.984 -39.812 -9.391 1 92.06 206 LEU B O 1
ATOM 5749 N N . GLU B 1 207 ? -10.008 -41.281 -10.844 1 91.38 207 GLU B N 1
ATOM 5750 C CA . GLU B 1 207 ? -8.703 -40.656 -10.703 1 91.38 207 GLU B CA 1
ATOM 5751 C C . GLU B 1 207 ? -8.719 -39.219 -11.281 1 91.38 207 GLU B C 1
ATOM 5753 O O . GLU B 1 207 ? -8.148 -38.312 -10.688 1 91.38 207 GLU B O 1
ATOM 5758 N N . LEU B 1 208 ? -9.375 -39.125 -12.406 1 91.5 208 LEU B N 1
ATOM 5759 C CA . LEU B 1 208 ? -9.461 -37.812 -13.047 1 91.5 208 LEU B CA 1
ATOM 5760 C C . LEU B 1 208 ? -10.297 -36.844 -12.203 1 91.5 208 LEU B C 1
ATOM 5762 O O . LEU B 1 208 ? -9.984 -35.656 -12.109 1 91.5 208 LEU B O 1
ATOM 5766 N N . GLN B 1 209 ? -11.32 -37.375 -11.633 1 92.69 209 GLN B N 1
ATOM 5767 C CA . GLN B 1 209 ? -12.156 -36.562 -10.766 1 92.69 209 GLN B CA 1
ATOM 5768 C C . GLN B 1 209 ? -11.383 -36.094 -9.531 1 92.69 209 GLN B C 1
ATOM 5770 O O . GLN B 1 209 ? -11.531 -34.969 -9.078 1 92.69 209 GLN B O 1
ATOM 5775 N N . LYS B 1 210 ? -10.625 -37 -9.023 1 93.62 210 LYS B N 1
ATOM 5776 C CA . LYS B 1 210 ? -9.789 -36.625 -7.879 1 93.62 210 LYS B CA 1
ATOM 5777 C C . LYS B 1 210 ? -8.766 -35.562 -8.242 1 93.62 210 LYS B C 1
ATOM 5779 O O . LYS B 1 210 ? -8.523 -34.656 -7.469 1 93.62 210 LYS B O 1
ATOM 5784 N N . GLN B 1 211 ? -8.18 -35.719 -9.438 1 91.75 211 GLN B N 1
ATOM 5785 C CA . GLN B 1 211 ? -7.215 -34.75 -9.906 1 91.75 211 GLN B CA 1
ATOM 5786 C C . GLN B 1 211 ? -7.875 -33.375 -10.102 1 91.75 211 GLN B C 1
ATOM 5788 O O . GLN B 1 211 ? -7.289 -32.344 -9.766 1 91.75 211 GLN B O 1
ATOM 5793 N N . LYS B 1 212 ? -9.008 -33.406 -10.648 1 92.81 212 LYS B N 1
ATOM 5794 C CA . LYS B 1 212 ? -9.75 -32.156 -10.844 1 92.81 212 LYS B CA 1
ATOM 5795 C C . LYS B 1 212 ? -10.055 -31.469 -9.508 1 92.81 212 LYS B C 1
ATOM 5797 O O . LYS B 1 212 ? -9.883 -30.25 -9.375 1 92.81 212 LYS B O 1
ATOM 5802 N N . LYS B 1 213 ? -10.438 -32.25 -8.562 1 94.94 213 LYS B N 1
ATOM 5803 C CA . LYS B 1 213 ? -10.742 -31.719 -7.23 1 94.94 213 LYS B CA 1
ATOM 5804 C C . LYS B 1 213 ? -9.484 -31.172 -6.562 1 94.94 213 LYS B C 1
ATOM 5806 O O . LYS B 1 213 ? -9.547 -30.188 -5.836 1 94.94 213 LYS B O 1
ATOM 5811 N N . LYS B 1 214 ? -8.414 -31.859 -6.824 1 94.62 214 LYS B N 1
ATOM 5812 C CA . LYS B 1 214 ? -7.145 -31.391 -6.266 1 94.62 214 LYS B CA 1
ATOM 5813 C C . LYS B 1 214 ? -6.762 -30.016 -6.828 1 94.62 214 LYS B C 1
ATOM 5815 O O . LYS B 1 214 ? -6.352 -29.125 -6.082 1 94.62 214 LYS B O 1
ATOM 5820 N N . VAL B 1 215 ? -6.895 -29.906 -8.117 1 94.31 215 VAL B N 1
ATOM 5821 C CA . VAL B 1 215 ? -6.59 -28.625 -8.773 1 94.31 215 VAL B CA 1
ATOM 5822 C C . VAL B 1 215 ? -7.516 -27.547 -8.242 1 94.31 215 VAL B C 1
ATOM 5824 O O . VAL B 1 215 ? -7.066 -26.438 -7.922 1 94.31 215 VAL B O 1
ATOM 5827 N N . GLN B 1 216 ? -8.781 -27.844 -8.094 1 94.56 216 GLN B N 1
ATOM 5828 C CA . GLN B 1 216 ? -9.766 -26.891 -7.59 1 94.56 216 GLN B CA 1
ATOM 5829 C C . GLN B 1 216 ? -9.484 -26.531 -6.137 1 94.56 216 GLN B C 1
ATOM 5831 O O . GLN B 1 216 ? -9.648 -25.375 -5.738 1 94.56 216 GLN B O 1
ATOM 5836 N N . GLY B 1 217 ? -9.102 -27.484 -5.387 1 95.94 217 GLY B N 1
ATOM 5837 C CA . GLY B 1 217 ? -8.758 -27.234 -3.992 1 95.94 217 GLY B CA 1
ATOM 5838 C C . GLY B 1 217 ? -7.559 -26.328 -3.824 1 95.94 217 GLY B C 1
ATOM 5839 O O . GLY B 1 217 ? -7.57 -25.422 -2.988 1 95.94 217 GLY B O 1
ATOM 5840 N N . LYS B 1 218 ? -6.543 -26.594 -4.633 1 95.81 218 LYS B N 1
ATOM 5841 C CA . LYS B 1 218 ? -5.352 -25.75 -4.594 1 95.81 218 LYS B CA 1
ATOM 5842 C C . LYS B 1 218 ? -5.68 -24.312 -4.988 1 95.81 218 LYS B C 1
ATOM 5844 O O . LYS B 1 218 ? -5.219 -23.375 -4.348 1 95.81 218 LYS B O 1
ATOM 5849 N N . ALA B 1 219 ? -6.414 -24.172 -6.031 1 96.94 219 ALA B N 1
ATOM 5850 C CA . ALA B 1 219 ? -6.82 -22.844 -6.488 1 96.94 219 ALA B CA 1
ATOM 5851 C C . ALA B 1 219 ? -7.613 -22.109 -5.406 1 96.94 219 ALA B C 1
ATOM 5853 O O . ALA B 1 219 ? -7.387 -20.922 -5.156 1 96.94 219 ALA B O 1
ATOM 5854 N N . SER B 1 220 ? -8.531 -22.797 -4.758 1 97.31 220 SER B N 1
ATOM 5855 C CA . SER B 1 220 ? -9.352 -22.203 -3.703 1 97.31 220 SER B CA 1
ATOM 5856 C C . SER B 1 220 ? -8.5 -21.766 -2.518 1 97.31 220 SER B C 1
ATOM 5858 O O . SER B 1 220 ? -8.734 -20.703 -1.93 1 97.31 220 SER B O 1
ATOM 5860 N N . ASP B 1 221 ? -7.594 -22.578 -2.244 1 97.5 221 ASP B N 1
ATOM 5861 C CA . ASP B 1 221 ? -6.684 -22.266 -1.146 1 97.5 221 ASP B CA 1
ATOM 5862 C C . ASP B 1 221 ? -5.895 -20.984 -1.442 1 97.5 221 ASP B C 1
ATOM 5864 O O . ASP B 1 221 ? -5.781 -20.109 -0.586 1 97.5 221 ASP B O 1
ATOM 5868 N N . ILE B 1 222 ? -5.285 -20.875 -2.578 1 98 222 ILE B N 1
ATOM 5869 C CA . ILE B 1 222 ? -4.492 -19.719 -2.965 1 98 222 ILE B CA 1
ATOM 5870 C C . ILE B 1 222 ? -5.375 -18.469 -2.973 1 98 222 ILE B C 1
ATOM 5872 O O . ILE B 1 222 ? -4.957 -17.406 -2.512 1 98 222 ILE B O 1
ATOM 5876 N N . LYS B 1 223 ? -6.574 -18.594 -3.502 1 98.06 223 LYS B N 1
ATOM 5877 C CA . LYS B 1 223 ? -7.508 -17.469 -3.537 1 98.06 223 LYS B CA 1
ATOM 5878 C C . LYS B 1 223 ? -7.832 -16.984 -2.129 1 98.06 223 LYS B C 1
ATOM 5880 O O . LYS B 1 223 ? -7.926 -15.773 -1.891 1 98.06 223 LYS B O 1
ATOM 5885 N N . GLU B 1 224 ? -7.992 -17.906 -1.268 1 97.94 224 GLU B N 1
ATOM 5886 C CA . GLU B 1 224 ? -8.281 -17.547 0.119 1 97.94 224 GLU B CA 1
ATOM 5887 C C . GLU B 1 224 ? -7.109 -16.797 0.754 1 97.94 224 GLU B C 1
ATOM 5889 O O . GLU B 1 224 ? -7.309 -15.812 1.462 1 97.94 224 GLU B O 1
ATOM 5894 N N . ARG B 1 225 ? -5.934 -17.312 0.532 1 97.75 225 ARG B N 1
ATOM 5895 C CA . ARG B 1 225 ? -4.738 -16.656 1.059 1 97.75 225 ARG B CA 1
ATOM 5896 C C . ARG B 1 225 ? -4.578 -15.25 0.482 1 97.75 225 ARG B C 1
ATOM 5898 O O . ARG B 1 225 ? -4.258 -14.312 1.209 1 97.75 225 ARG B O 1
ATOM 5905 N N . LEU B 1 226 ? -4.809 -15.141 -0.797 1 98.12 226 LEU B N 1
ATOM 5906 C CA . LEU B 1 226 ? -4.703 -13.844 -1.461 1 98.12 226 LEU B CA 1
ATOM 5907 C C . LEU B 1 226 ? -5.738 -12.867 -0.91 1 98.12 226 LEU B C 1
ATOM 5909 O O . LEU B 1 226 ? -5.41 -11.719 -0.598 1 98.12 226 LEU B O 1
ATOM 5913 N N . THR B 1 227 ? -6.949 -13.289 -0.748 1 98.19 227 THR B N 1
ATOM 5914 C CA . THR B 1 227 ? -8.016 -12.445 -0.23 1 98.19 227 THR B CA 1
ATOM 5915 C C . THR B 1 227 ? -7.707 -11.992 1.193 1 98.19 227 THR B C 1
ATOM 5917 O O . THR B 1 227 ? -7.945 -10.836 1.548 1 98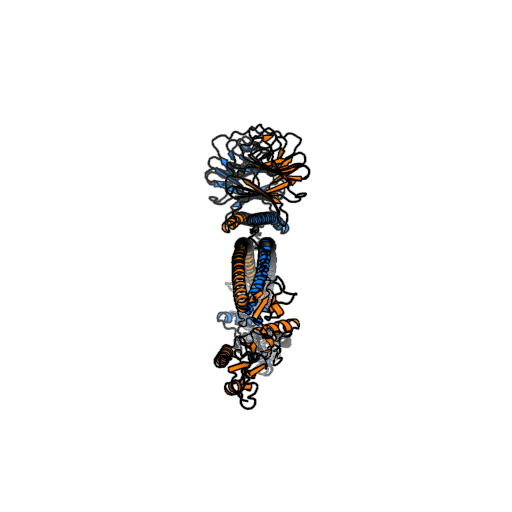.19 227 THR B O 1
ATOM 5920 N N . ALA B 1 228 ? -7.191 -12.859 1.952 1 98.06 228 ALA B N 1
ATOM 5921 C CA . ALA B 1 228 ? -6.809 -12.531 3.322 1 98.06 228 ALA B CA 1
ATOM 5922 C C . ALA B 1 228 ? -5.66 -11.523 3.34 1 98.06 228 ALA B C 1
ATOM 5924 O O . ALA B 1 228 ? -5.68 -10.562 4.109 1 98.06 228 ALA B O 1
ATOM 5925 N N . PHE B 1 229 ? -4.727 -11.773 2.555 1 98.25 229 PHE B N 1
ATOM 5926 C CA . PHE B 1 229 ? -3.574 -10.883 2.461 1 98.25 229 PHE B CA 1
ATOM 5927 C C . PHE B 1 229 ? -4.008 -9.477 2.072 1 98.25 229 PHE B C 1
ATOM 5929 O O . PHE B 1 229 ? -3.625 -8.5 2.727 1 98.25 229 PHE B O 1
ATOM 5936 N N . PHE B 1 230 ? -4.77 -9.328 1.03 1 98.38 230 PHE B N 1
ATOM 5937 C CA . PHE B 1 230 ? -5.211 -8.016 0.575 1 98.38 230 PHE B CA 1
ATOM 5938 C C . PHE B 1 230 ? -6.176 -7.395 1.577 1 98.38 230 PHE B C 1
ATOM 5940 O O . PHE B 1 230 ? -6.223 -6.172 1.723 1 98.38 230 PHE B O 1
ATOM 5947 N N . GLY B 1 231 ? -6.914 -8.242 2.244 1 98 231 GLY B N 1
ATOM 5948 C CA . GLY B 1 231 ? -7.715 -7.734 3.348 1 98 231 GLY B CA 1
ATOM 5949 C C . GLY B 1 231 ? -6.887 -7.082 4.438 1 98 231 GLY B C 1
ATOM 5950 O O . GLY B 1 231 ? -7.258 -6.027 4.957 1 98 231 GLY B O 1
ATOM 5951 N N . ASP B 1 232 ? -5.781 -7.695 4.754 1 98 232 ASP B N 1
ATOM 5952 C CA . ASP B 1 232 ? -4.855 -7.148 5.742 1 98 232 ASP B CA 1
ATOM 5953 C C . ASP B 1 232 ? -4.293 -5.809 5.281 1 98 232 ASP B C 1
ATOM 5955 O O . ASP B 1 232 ? -4.168 -4.875 6.078 1 98 232 ASP B O 1
ATOM 5959 N N . ILE B 1 233 ? -3.885 -5.727 4.035 1 98.12 233 ILE B N 1
ATOM 5960 C CA . ILE B 1 233 ? -3.342 -4.488 3.492 1 98.12 233 ILE B CA 1
ATOM 5961 C C . ILE B 1 233 ? -4.391 -3.383 3.582 1 98.12 233 ILE B C 1
ATOM 5963 O O . ILE B 1 233 ? -4.09 -2.262 4 1 98.12 233 ILE B O 1
ATOM 5967 N N . LYS B 1 234 ? -5.602 -3.684 3.168 1 97.44 234 LYS B N 1
ATOM 5968 C CA . LYS B 1 234 ? -6.691 -2.711 3.215 1 97.44 234 LYS B CA 1
ATOM 5969 C C . LYS B 1 234 ? -6.918 -2.211 4.637 1 97.44 234 LYS B C 1
ATOM 5971 O O . LYS B 1 234 ? -7.152 -1.019 4.852 1 97.44 234 LYS B O 1
ATOM 5976 N N . LYS B 1 235 ? -6.852 -3.094 5.59 1 97.69 235 LYS B N 1
ATOM 5977 C CA . LYS B 1 235 ? -7.012 -2.713 6.988 1 97.69 235 LYS B CA 1
ATOM 5978 C C . LYS B 1 235 ? -5.906 -1.758 7.43 1 97.69 235 LYS B C 1
ATOM 5980 O O . LYS B 1 235 ? -6.168 -0.783 8.141 1 97.69 235 LYS B O 1
ATOM 5985 N N . GLU B 1 236 ? -4.676 -2.088 7.012 1 97.38 236 GLU B N 1
ATOM 5986 C CA . GLU B 1 236 ? -3.553 -1.217 7.344 1 97.38 236 GLU B CA 1
ATOM 5987 C C . GLU B 1 236 ? -3.729 0.17 6.73 1 97.38 236 GLU B C 1
ATOM 5989 O O . GLU B 1 236 ? -3.416 1.179 7.367 1 97.38 236 GLU B O 1
ATOM 5994 N N . VAL B 1 237 ? -4.191 0.217 5.504 1 97.81 237 VAL B N 1
ATOM 5995 C CA . VAL B 1 237 ? -4.395 1.478 4.797 1 97.81 237 VAL B CA 1
ATOM 5996 C C . VAL B 1 237 ? -5.504 2.279 5.48 1 97.81 237 VAL B C 1
ATOM 5998 O O . VAL B 1 237 ? -5.371 3.488 5.676 1 97.81 237 VAL B O 1
ATOM 6001 N N . LEU B 1 238 ? -6.504 1.652 5.906 1 97.5 238 LEU B N 1
ATOM 6002 C CA . LEU B 1 238 ? -7.617 2.311 6.586 1 97.5 238 LEU B CA 1
ATOM 6003 C C . LEU B 1 238 ? -7.176 2.865 7.938 1 97.5 238 LEU B C 1
ATOM 6005 O O . LEU B 1 238 ? -7.559 3.975 8.312 1 97.5 238 LEU B O 1
ATOM 6009 N N . THR B 1 239 ? -6.438 2.066 8.664 1 97.19 239 THR B N 1
ATOM 6010 C CA . THR B 1 239 ? -5.926 2.51 9.953 1 97.19 239 THR B CA 1
ATOM 6011 C C . THR B 1 239 ? -5.055 3.754 9.797 1 97.19 239 THR B C 1
ATOM 6013 O O . THR B 1 239 ? -5.16 4.695 10.586 1 97.19 239 THR B O 1
ATOM 6016 N N . LEU B 1 240 ? -4.184 3.719 8.773 1 97.06 240 LEU B N 1
ATOM 6017 C CA . LEU B 1 240 ? -3.328 4.871 8.516 1 97.06 240 LEU B CA 1
ATOM 6018 C C . LEU B 1 240 ? -4.156 6.09 8.125 1 97.06 240 LEU B C 1
ATOM 6020 O O . LEU B 1 240 ? -3.895 7.199 8.602 1 97.06 240 LEU B O 1
ATOM 6024 N N . GLU B 1 241 ? -5.133 5.93 7.285 1 97.81 241 GLU B N 1
ATOM 6025 C CA . GLU B 1 241 ? -6.023 7.016 6.891 1 97.81 241 GLU B CA 1
ATOM 6026 C C . GLU B 1 241 ? -6.699 7.648 8.102 1 97.81 241 GLU B C 1
ATOM 6028 O O . GLU B 1 241 ? -6.715 8.867 8.242 1 97.81 241 GLU B O 1
ATOM 6033 N N . ASP B 1 242 ? -7.199 6.824 8.953 1 97.62 242 ASP B N 1
ATOM 6034 C CA . ASP B 1 242 ? -7.875 7.301 10.156 1 97.62 242 ASP B CA 1
ATOM 6035 C C . ASP B 1 242 ? -6.91 8.078 11.055 1 97.62 242 ASP B C 1
ATOM 6037 O O . ASP B 1 242 ? -7.281 9.102 11.625 1 97.62 242 ASP B O 1
ATOM 6041 N N . HIS B 1 243 ? -5.77 7.531 11.133 1 96.62 243 HIS B N 1
ATOM 6042 C CA . HIS B 1 243 ? -4.758 8.195 11.953 1 96.62 243 HIS B CA 1
ATOM 6043 C C . HIS B 1 243 ? -4.438 9.586 11.406 1 96.62 243 HIS B C 1
ATOM 6045 O O . HIS B 1 243 ? -4.316 10.539 12.172 1 96.62 243 HIS B O 1
ATOM 6051 N N . MET B 1 244 ? -4.312 9.656 10.133 1 97.44 244 MET B N 1
ATOM 6052 C CA . MET B 1 244 ? -3.98 10.922 9.492 1 97.44 244 MET B CA 1
ATOM 6053 C C . MET B 1 244 ? -5.117 11.93 9.664 1 97.44 244 MET B C 1
ATOM 6055 O O . MET B 1 244 ? -4.875 13.102 9.953 1 97.44 244 MET B O 1
ATOM 6059 N N . LEU B 1 245 ? -6.309 11.523 9.469 1 97.69 245 LEU B N 1
ATOM 6060 C CA . LEU B 1 245 ? -7.461 12.406 9.609 1 97.69 245 LEU B CA 1
ATOM 6061 C C . LEU B 1 245 ? -7.602 12.891 11.047 1 97.69 245 LEU B C 1
ATOM 6063 O O . LEU B 1 245 ? -7.93 14.055 11.289 1 97.69 245 LEU B O 1
ATOM 6067 N N . ASN B 1 246 ? -7.309 12.039 11.961 1 96.69 246 ASN B N 1
ATOM 6068 C CA . ASN B 1 246 ? -7.352 12.414 13.367 1 96.69 246 ASN B CA 1
ATOM 6069 C C . ASN B 1 246 ? -6.27 13.43 13.719 1 96.69 246 ASN B C 1
ATOM 6071 O O . ASN B 1 246 ? -6.492 14.328 14.531 1 96.69 246 ASN B O 1
ATOM 6075 N N . GLU B 1 247 ? -5.137 13.188 13.086 1 95.44 247 GLU B N 1
ATOM 6076 C CA . GLU B 1 247 ? -4.051 14.133 13.305 1 95.44 247 GLU B CA 1
ATOM 6077 C C . GLU B 1 247 ? -4.422 15.523 12.805 1 95.44 247 GLU B C 1
ATOM 6079 O O . GLU B 1 247 ? -4.125 16.531 13.461 1 95.44 247 GLU B O 1
ATOM 6084 N N . VAL B 1 248 ? -5.086 15.625 11.68 1 97.12 248 VAL B N 1
ATOM 6085 C CA . VAL B 1 248 ? -5.516 16.906 11.141 1 97.12 248 VAL B CA 1
ATOM 6086 C C . VAL B 1 248 ? -6.57 17.531 12.047 1 97.12 248 VAL B C 1
ATOM 6088 O O . VAL B 1 248 ? -6.527 18.734 12.328 1 97.12 248 VAL B O 1
ATOM 6091 N N . THR B 1 249 ? -7.492 16.703 12.547 1 96.62 249 THR B N 1
ATOM 6092 C CA . THR B 1 249 ? -8.539 17.172 13.445 1 96.62 249 THR B CA 1
ATOM 6093 C C . THR B 1 249 ? -7.941 17.688 14.75 1 96.62 249 THR B C 1
ATOM 6095 O O . THR B 1 249 ? -8.367 18.719 15.273 1 96.62 249 THR B O 1
ATOM 6098 N N . ARG B 1 250 ? -7.039 17 15.227 1 94.5 250 ARG B N 1
ATOM 6099 C CA . ARG B 1 250 ? -6.363 17.406 16.453 1 94.5 250 ARG B CA 1
ATOM 6100 C C . ARG B 1 250 ? -5.699 18.766 16.297 1 94.5 250 ARG B C 1
ATOM 6102 O O . ARG B 1 250 ? -5.848 19.641 17.156 1 94.5 250 ARG B O 1
ATOM 6109 N N . GLN B 1 251 ? -4.934 18.969 15.227 1 94.25 251 GLN B N 1
ATOM 6110 C CA . GLN B 1 251 ? -4.27 20.25 14.969 1 94.25 251 GLN B CA 1
ATOM 6111 C C . GLN B 1 251 ? -5.281 21.359 14.766 1 94.25 251 GLN B C 1
ATOM 6113 O O . GLN B 1 251 ? -5.062 22.5 15.203 1 94.25 251 GLN B O 1
ATOM 6118 N N . GLU B 1 252 ? -6.359 21 14.078 1 95.38 252 GLU B N 1
ATOM 6119 C CA . GLU B 1 252 ? -7.422 21.984 13.867 1 95.38 252 GLU B CA 1
ATOM 6120 C C . GLU B 1 252 ? -7.996 22.469 15.195 1 95.38 252 GLU B C 1
ATOM 6122 O O . GLU B 1 252 ? -8.164 23.672 15.406 1 95.38 252 GLU B O 1
ATOM 6127 N N . GLU B 1 253 ? -8.258 21.594 16.094 1 94.5 253 GLU B N 1
ATOM 6128 C CA . GLU B 1 253 ? -8.812 21.922 17.391 1 94.5 253 GLU B CA 1
ATOM 6129 C C . GLU B 1 253 ? -7.82 22.719 18.234 1 94.5 253 GLU B C 1
ATOM 6131 O O . GLU B 1 253 ? -8.203 23.672 18.906 1 94.5 253 GLU B O 1
ATOM 6136 N N . GLU B 1 254 ? -6.625 22.328 18.156 1 92.19 254 GLU B N 1
ATOM 6137 C CA . GLU B 1 254 ? -5.582 23.016 18.906 1 92.19 254 GLU B CA 1
ATOM 6138 C C . GLU B 1 254 ? -5.418 24.453 18.438 1 92.19 254 GLU B C 1
ATOM 6140 O O . GLU B 1 254 ? -5.156 25.359 19.234 1 92.19 254 GLU B O 1
ATOM 6145 N N . ALA B 1 255 ? -5.59 24.625 17.141 1 92 255 ALA B N 1
ATOM 6146 C CA . ALA B 1 255 ? -5.441 25.969 16.578 1 92 255 ALA B CA 1
ATOM 6147 C C . ALA B 1 255 ? -6.711 26.781 16.766 1 92 255 ALA B C 1
ATOM 6149 O O . ALA B 1 255 ? -6.648 28 16.984 1 92 255 ALA B O 1
ATOM 6150 N N . SER B 1 256 ? -7.871 26.094 16.719 1 92.44 256 SER B N 1
ATOM 6151 C CA . SER B 1 256 ? -9.141 26.812 16.719 1 92.44 256 SER B CA 1
ATOM 6152 C C . SER B 1 256 ? -9.625 27.078 18.141 1 92.44 256 SER B C 1
ATOM 6154 O O . SER B 1 256 ? -10.367 28.031 18.391 1 92.44 256 SER B O 1
ATOM 6156 N N . LEU B 1 257 ? -9.242 26.344 19.125 1 91.94 257 LEU B N 1
ATOM 6157 C CA . LEU B 1 257 ? -9.773 26.422 20.484 1 91.94 257 LEU B CA 1
ATOM 6158 C C . LEU B 1 257 ? -9.445 27.766 21.125 1 91.94 257 LEU B C 1
ATOM 6160 O O . LEU B 1 257 ? -10.328 28.422 21.672 1 91.94 257 LEU B O 1
ATOM 6164 N N . PRO B 1 258 ? -8.141 28.109 21.062 1 90.88 258 PRO B N 1
ATOM 6165 C CA . PRO B 1 258 ? -7.84 29.422 21.641 1 90.88 258 PRO B CA 1
ATOM 6166 C C . PRO B 1 258 ? -8.609 30.562 20.969 1 90.88 258 PRO B C 1
ATOM 6168 O O . PRO B 1 258 ? -9.016 31.516 21.641 1 90.88 258 PRO B O 1
ATOM 6171 N N . ILE B 1 259 ? -8.797 30.484 19.688 1 91.25 259 ILE B N 1
ATOM 6172 C CA . ILE B 1 259 ? -9.531 31.5 18.953 1 91.25 259 ILE B CA 1
ATOM 6173 C C . ILE B 1 259 ? -11 31.5 19.375 1 91.25 259 ILE B C 1
ATOM 6175 O O . ILE B 1 259 ? -11.586 32.562 19.609 1 91.25 259 ILE B O 1
ATOM 6179 N N . SER B 1 260 ? -11.562 30.359 19.516 1 92.25 260 SER B N 1
ATOM 6180 C CA . SER B 1 260 ? -12.953 30.219 19.938 1 92.25 260 SER B CA 1
ATOM 6181 C C . SER B 1 260 ? -13.18 30.781 21.328 1 92.25 260 SER B C 1
ATOM 6183 O O . SER B 1 260 ? -14.203 31.406 21.609 1 92.25 260 SER B O 1
ATOM 6185 N N . LYS B 1 261 ? -12.258 30.531 22.219 1 92.44 261 LYS B N 1
ATOM 6186 C CA . LYS B 1 261 ? -12.359 31.062 23.578 1 92.44 261 LYS B CA 1
ATOM 6187 C C . LYS B 1 261 ? -12.312 32.594 23.578 1 92.44 261 LYS B C 1
ATOM 6189 O O . LYS B 1 261 ? -13.07 33.219 24.312 1 92.44 261 LYS B O 1
ATOM 6194 N N . LEU B 1 262 ? -11.461 33.062 22.734 1 91.06 262 LEU B N 1
ATOM 6195 C CA . LEU B 1 262 ? -11.352 34.5 22.641 1 91.06 262 LEU B CA 1
ATOM 6196 C C . LEU B 1 262 ? -12.625 35.094 22.047 1 91.06 262 LEU B C 1
ATOM 6198 O O . LEU B 1 262 ? -13.07 36.156 22.469 1 91.06 262 LEU B O 1
ATOM 6202 N N . ILE B 1 263 ? -13.141 34.469 21.062 1 92.12 263 ILE B N 1
ATOM 6203 C CA . ILE B 1 263 ? -14.375 34.938 20.438 1 92.12 263 ILE B CA 1
ATOM 6204 C C . ILE B 1 263 ? -15.5 34.969 21.469 1 92.12 263 ILE B C 1
ATOM 6206 O O . ILE B 1 263 ? -16.234 35.969 21.578 1 92.12 263 ILE B O 1
ATOM 6210 N N . LYS B 1 264 ? -15.594 33.938 22.25 1 94.62 264 LYS B N 1
ATOM 6211 C CA . LYS B 1 264 ? -16.641 33.875 23.266 1 94.62 264 LYS B CA 1
ATOM 6212 C C . LYS B 1 264 ? -16.469 34.969 24.312 1 94.62 264 LYS B C 1
ATOM 6214 O O . LYS B 1 264 ? -17.453 35.594 24.734 1 94.62 264 LYS B O 1
ATOM 6219 N N . LYS B 1 265 ? -15.25 35.188 24.641 1 92.81 265 LYS B N 1
ATOM 6220 C CA . LYS B 1 265 ? -14.961 36.25 25.625 1 92.81 265 LYS B CA 1
ATOM 6221 C C . LYS B 1 265 ? -15.367 37.594 25.078 1 92.81 265 LYS B C 1
ATOM 6223 O O . LYS B 1 265 ? -16.016 38.375 25.781 1 92.81 265 LYS B O 1
ATOM 6228 N N . LEU B 1 266 ? -15.055 37.875 23.859 1 92 266 LEU B N 1
ATOM 6229 C CA . LEU B 1 266 ? -15.375 39.156 23.25 1 92 266 LEU B CA 1
ATOM 6230 C C . LEU B 1 266 ? -16.875 39.312 23.078 1 92 266 LEU B C 1
ATOM 6232 O O . LEU B 1 266 ? -17.406 40.438 23.25 1 92 266 LEU B O 1
ATOM 6236 N N . GLU B 1 267 ? -17.484 38.25 22.766 1 93.69 267 GLU B N 1
ATOM 6237 C CA . GLU B 1 267 ? -18.938 38.281 22.625 1 93.69 267 GLU B CA 1
ATOM 6238 C C . GLU B 1 267 ? -19.625 38.625 23.953 1 93.69 267 GLU B C 1
ATOM 6240 O O . GLU B 1 267 ? -20.578 39.406 23.984 1 93.69 267 GLU B O 1
ATOM 6245 N N . ILE B 1 268 ? -19.141 38.094 25.031 1 93.94 268 ILE B N 1
ATOM 6246 C CA . ILE B 1 268 ? -19.688 38.375 26.359 1 93.94 268 ILE B CA 1
ATOM 6247 C C . ILE B 1 268 ? -19.438 39.812 26.734 1 93.94 268 ILE B C 1
ATOM 6249 O O . ILE B 1 268 ? -20.328 40.5 27.219 1 93.94 268 ILE B O 1
ATOM 6253 N N . GLU B 1 269 ? -18.266 40.281 26.375 1 91.44 269 GLU B N 1
ATOM 6254 C CA . GLU B 1 269 ? -17.938 41.656 26.672 1 91.44 269 GLU B CA 1
ATOM 6255 C C . GLU B 1 269 ? -18.812 42.625 25.844 1 91.44 269 GLU B C 1
ATOM 6257 O O . GLU B 1 269 ? -19.25 43.656 26.359 1 91.44 269 GLU B O 1
ATOM 6262 N N . ASN B 1 270 ? -18.938 42.281 24.594 1 92.19 270 ASN B N 1
ATOM 6263 C CA . ASN B 1 270 ? -19.781 43.125 23.75 1 92.19 270 ASN B CA 1
ATOM 6264 C C . ASN B 1 270 ? -21.219 43.156 24.266 1 92.19 270 ASN B C 1
ATOM 6266 O O . ASN B 1 270 ? -21.891 44.188 24.203 1 92.19 270 ASN B O 1
ATOM 6270 N N . ALA B 1 271 ? -21.656 42 24.734 1 93.62 271 ALA B N 1
ATOM 6271 C CA . ALA B 1 271 ? -23 41.938 25.266 1 93.62 271 ALA B CA 1
ATOM 6272 C C . ALA B 1 271 ? -23.156 42.812 26.516 1 93.62 271 ALA B C 1
ATOM 6274 O O . ALA B 1 271 ? -24.172 43.5 26.688 1 93.62 271 ALA B O 1
ATOM 6275 N N . ASP B 1 272 ? -22.156 42.844 27.297 1 92.5 272 ASP B N 1
ATOM 6276 C CA . ASP B 1 272 ? -22.141 43.688 28.5 1 92.5 272 ASP B CA 1
ATOM 6277 C C . ASP B 1 272 ? -22.156 45.156 28.125 1 92.5 272 ASP B C 1
ATOM 6279 O O . ASP B 1 272 ? -22.875 45.938 28.734 1 92.5 272 ASP B O 1
ATOM 6283 N N . LEU B 1 273 ? -21.391 45.5 27.125 1 92.38 273 LEU B N 1
ATOM 6284 C CA . LEU B 1 273 ? -21.328 46.906 26.688 1 92.38 273 LEU B CA 1
ATOM 6285 C C . LEU B 1 273 ? -22.656 47.344 26.078 1 92.38 273 LEU B C 1
ATOM 6287 O O . LEU B 1 273 ? -23.094 48.469 26.266 1 92.38 273 LEU B O 1
ATOM 6291 N N . ARG B 1 274 ? -23.25 46.438 25.359 1 93.38 274 ARG B N 1
ATOM 6292 C CA . ARG B 1 274 ? -24.531 46.75 24.75 1 93.38 274 ARG B CA 1
ATOM 6293 C C . ARG B 1 274 ? -25.594 46.969 25.828 1 93.38 274 ARG B C 1
ATOM 6295 O O . ARG B 1 274 ? -26.453 47.844 25.703 1 93.38 274 ARG B O 1
ATOM 6302 N N . ALA B 1 275 ? -25.531 46.219 26.922 1 92.31 275 ALA B N 1
ATOM 6303 C CA . ALA B 1 275 ? -26.469 46.375 28.031 1 92.31 275 ALA B CA 1
ATOM 6304 C C . ALA B 1 275 ? -26.266 47.719 28.719 1 92.31 275 ALA B C 1
ATOM 6306 O O . ALA B 1 275 ? -27.25 48.375 29.078 1 92.31 275 ALA B O 1
ATOM 6307 N N . ARG B 1 276 ? -25.031 48.156 28.906 1 90.81 276 ARG B N 1
ATOM 6308 C CA . ARG B 1 276 ? -24.734 49.438 29.5 1 90.81 276 ARG B CA 1
ATOM 6309 C C . ARG B 1 276 ? -25.219 50.562 28.609 1 90.81 276 ARG B C 1
ATOM 6311 O O . ARG B 1 276 ? -25.75 51.562 29.094 1 90.81 276 ARG B O 1
ATOM 6318 N N . LYS B 1 277 ? -24.953 50.344 27.297 1 92.25 277 LYS B N 1
ATOM 6319 C CA . LYS B 1 277 ? -25.422 51.344 26.344 1 92.25 277 LYS B CA 1
ATOM 6320 C C . LYS B 1 277 ? -26.938 51.531 26.422 1 92.25 277 LYS B C 1
ATOM 6322 O O . LYS B 1 277 ? -27.422 52.656 26.453 1 92.25 277 LYS B O 1
ATOM 6327 N N . CYS B 1 278 ? -27.594 50.406 26.484 1 90.94 278 CYS B N 1
ATOM 6328 C CA . CYS B 1 278 ? -29.047 50.438 26.562 1 90.94 278 CYS B CA 1
ATOM 6329 C C . CYS B 1 278 ? -29.516 51.156 27.828 1 90.94 278 CYS B C 1
ATOM 6331 O O . CYS B 1 278 ? -30.438 51.969 27.781 1 90.94 278 CYS B O 1
ATOM 6333 N N . HIS B 1 279 ? -28.844 51 28.922 1 89.88 279 HIS B N 1
ATOM 6334 C CA . HIS B 1 279 ? -29.188 51.625 30.188 1 89.88 279 HIS B CA 1
ATOM 6335 C C . HIS B 1 279 ? -28.984 53.156 30.109 1 89.88 279 HIS B C 1
ATOM 6337 O O . HIS B 1 279 ? -29.828 53.906 30.578 1 89.88 279 HIS B O 1
ATOM 6343 N N . ILE B 1 280 ? -27.953 53.5 29.5 1 90.44 280 ILE B N 1
ATOM 6344 C CA . ILE B 1 280 ? -27.625 54.906 29.406 1 90.44 280 ILE B CA 1
ATOM 6345 C C . ILE B 1 280 ? -28.578 55.594 28.438 1 90.44 280 ILE B C 1
ATOM 6347 O O . ILE B 1 280 ? -28.984 56.75 28.672 1 90.44 280 ILE B O 1
ATOM 6351 N N . GLU B 1 281 ? -28.891 54.938 27.438 1 89.5 281 GLU B N 1
ATOM 6352 C CA . GLU B 1 281 ? -29.828 55.5 26.484 1 89.5 281 GLU B CA 1
ATOM 6353 C C . GLU B 1 281 ? -31.203 55.688 27.094 1 89.5 281 GLU B C 1
ATOM 6355 O O . GLU B 1 281 ? -31.922 56.625 26.781 1 89.5 281 GLU B O 1
ATOM 6360 N N . GLU B 1 282 ? -31.547 54.812 28 1 87.56 282 GLU B N 1
ATOM 6361 C CA . GLU B 1 282 ? -32.812 54.938 28.719 1 87.56 282 GLU B CA 1
ATOM 6362 C C . GLU B 1 282 ? -32.812 56.188 29.609 1 87.56 282 GLU B C 1
ATOM 6364 O O . GLU B 1 282 ? -33.812 56.906 29.719 1 87.56 282 GLU B O 1
ATOM 6369 N N . MET B 1 283 ? -31.609 56.469 30.203 1 88.06 283 MET B N 1
ATOM 6370 C CA . MET B 1 283 ? -31.453 57.656 31.031 1 88.06 283 MET B CA 1
ATOM 6371 C C . MET B 1 283 ? -31.516 58.906 30.188 1 88.06 283 MET B C 1
ATOM 6373 O O . MET B 1 283 ? -32.062 59.938 30.625 1 88.06 283 MET B O 1
ATOM 6377 N N . HIS B 1 284 ? -30.953 58.781 29.016 1 86.88 284 HIS B N 1
ATOM 6378 C CA . HIS B 1 284 ? -30.906 59.906 28.109 1 86.88 284 HIS B CA 1
ATOM 6379 C C . HIS B 1 284 ? -32.312 60.312 27.656 1 86.88 284 HIS B C 1
ATOM 6381 O O . HIS B 1 284 ? -32.562 61.469 27.297 1 86.88 284 HIS B O 1
ATOM 6387 N N . LEU B 1 285 ? -33.25 59.438 27.734 1 84.56 285 LEU B N 1
ATOM 6388 C CA . LEU B 1 285 ? -34.625 59.688 27.281 1 84.56 285 LEU B CA 1
ATOM 6389 C C . LEU B 1 285 ? -35.438 60.375 28.375 1 84.56 285 LEU B C 1
ATOM 6391 O O . LEU B 1 285 ? -36.5 60.969 28.094 1 84.56 285 LEU B O 1
ATOM 6395 N N . ILE B 1 286 ? -34.844 60.375 29.562 1 84.25 286 ILE B N 1
ATOM 6396 C CA . ILE B 1 286 ? -35.531 61.062 30.656 1 84.25 286 ILE B CA 1
ATOM 6397 C C . ILE B 1 286 ? -35.594 62.562 30.375 1 84.25 286 ILE B C 1
ATOM 6399 O O . ILE B 1 286 ? -34.531 63.188 30.141 1 84.25 286 ILE B O 1
ATOM 6403 N N . THR B 1 287 ? -36.719 63.25 30.312 1 83.44 287 THR B N 1
ATOM 6404 C CA . THR B 1 287 ? -36.875 64.625 29.953 1 83.44 287 THR B CA 1
ATOM 6405 C C . THR B 1 287 ? -37.031 65.5 31.203 1 83.44 287 THR B C 1
ATOM 6407 O O . THR B 1 287 ? -36.781 66.688 31.156 1 83.44 287 THR B O 1
ATOM 6410 N N . ASP B 1 288 ? -37.469 64.812 32.344 1 82.81 288 ASP B N 1
ATOM 6411 C CA . ASP B 1 288 ? -37.656 65.562 33.594 1 82.81 288 ASP B CA 1
ATOM 6412 C C . ASP B 1 288 ? -36.312 65.812 34.281 1 82.81 288 ASP B C 1
ATOM 6414 O O . ASP B 1 288 ? -35.625 64.875 34.656 1 82.81 288 ASP B O 1
ATOM 6418 N N . PRO B 1 289 ? -35.875 67.062 34.406 1 84.69 289 PRO B N 1
ATOM 6419 C CA . PRO B 1 289 ? -34.562 67.375 34.969 1 84.69 289 PRO B CA 1
ATOM 6420 C C . PRO B 1 289 ? -34.406 66.812 36.375 1 84.69 289 PRO B C 1
ATOM 6422 O O . PRO B 1 289 ? -33.344 66.25 36.719 1 84.69 289 PRO B O 1
ATOM 6425 N N . LEU B 1 290 ? -35.406 66.875 37.156 1 82.56 290 LEU B N 1
ATOM 6426 C CA . LEU B 1 290 ? -35.281 66.438 38.531 1 82.56 290 LEU B CA 1
ATOM 6427 C C . LEU B 1 290 ? -35.094 64.875 38.594 1 82.56 290 LEU B C 1
ATOM 6429 O O . LEU B 1 290 ? -34.312 64.375 39.375 1 82.56 290 LEU B O 1
ATOM 6433 N N . THR B 1 291 ? -35.75 64.188 37.75 1 84.25 291 THR B N 1
ATOM 6434 C CA . THR B 1 291 ? -35.688 62.75 37.688 1 84.25 291 THR B CA 1
ATOM 6435 C C . THR B 1 291 ? -34.312 62.281 37.25 1 84.25 291 THR B C 1
ATOM 6437 O O . THR B 1 291 ? -33.75 61.344 37.812 1 84.25 291 THR B O 1
ATOM 6440 N N . LEU B 1 292 ? -33.781 62.938 36.281 1 88.75 292 LEU B N 1
ATOM 6441 C CA . LEU B 1 292 ? -32.469 62.562 35.75 1 88.75 292 LEU B CA 1
ATOM 6442 C C . LEU B 1 292 ? -31.359 62.875 36.75 1 88.75 292 LEU B C 1
ATOM 6444 O O . LEU B 1 292 ? -30.422 62.062 36.906 1 88.75 292 LEU B O 1
ATOM 6448 N N . LEU B 1 293 ? -31.469 64 37.375 1 86.94 293 LEU B N 1
ATOM 6449 C CA . LEU B 1 293 ? -30.438 64.438 38.281 1 86.94 293 LEU B CA 1
ATOM 6450 C C . LEU B 1 293 ? -30.422 63.562 39.562 1 86.94 293 LEU B C 1
ATOM 6452 O O . LEU B 1 293 ? -29.406 63.469 40.25 1 86.94 293 LEU B O 1
ATOM 6456 N N . LYS B 1 294 ? -31.578 62.875 39.812 1 81 294 LYS B N 1
ATOM 6457 C CA . LYS B 1 294 ? -31.672 62 40.969 1 81 294 LYS B CA 1
ATOM 6458 C C . LYS B 1 294 ? -31.062 60.625 40.688 1 81 294 LYS B C 1
ATOM 6460 O O . LYS B 1 294 ? -30.766 59.875 41.625 1 81 294 LYS B O 1
ATOM 6465 N N . GLN B 1 295 ? -30.812 60.438 39.438 1 80.88 295 GLN B N 1
ATOM 6466 C CA . GLN B 1 295 ? -30.25 59.125 39.062 1 80.88 295 GLN B CA 1
ATOM 6467 C C . GLN B 1 295 ? -28.797 59.031 39.531 1 80.88 295 GLN B C 1
ATOM 6469 O O . GLN B 1 295 ? -28.078 60.031 39.562 1 80.88 295 GLN B O 1
ATOM 6474 N N . PRO B 1 296 ? -28.438 57.781 39.906 1 77.31 296 PRO B N 1
ATOM 6475 C CA . PRO B 1 296 ? -27.062 57.594 40.344 1 77.31 296 PRO B CA 1
ATOM 6476 C C . PRO B 1 296 ? -26.016 57.844 39.281 1 77.31 296 PRO B C 1
ATOM 6478 O O . PRO B 1 296 ? -26.344 57.812 38.062 1 77.31 296 PRO B O 1
ATOM 6481 N N . VAL B 1 297 ? -24.781 58.188 39.719 1 74.69 297 VAL B N 1
ATOM 6482 C CA . VAL B 1 297 ? -23.672 58.5 38.812 1 74.69 297 VAL B CA 1
ATOM 6483 C C . VAL B 1 297 ? -23.297 57.219 38.062 1 74.69 297 VAL B C 1
ATOM 6485 O O . VAL B 1 297 ? -23.281 56.125 38.625 1 74.69 297 VAL B O 1
ATOM 6488 N N . ILE B 1 298 ? -23.266 57.312 36.719 1 74.31 298 ILE B N 1
ATOM 6489 C CA . ILE B 1 298 ? -22.938 56.188 35.844 1 74.31 298 ILE B CA 1
ATOM 6490 C C . ILE B 1 298 ? -21.422 56 35.812 1 74.31 298 ILE B C 1
ATOM 6492 O O . ILE B 1 298 ? -20.672 56.969 35.688 1 74.31 298 ILE B O 1
ATOM 6496 N N . ASN B 1 299 ? -21.047 54.812 36.188 1 74.94 299 ASN B N 1
ATOM 6497 C CA . ASN B 1 299 ? -19.641 54.469 36.031 1 74.94 299 ASN B CA 1
ATOM 6498 C C . ASN B 1 299 ? -19.172 54.594 34.594 1 74.94 299 ASN B C 1
ATOM 6500 O O . ASN B 1 299 ? -19.625 53.844 33.719 1 74.94 299 ASN B O 1
ATOM 6504 N N . THR B 1 300 ? -18.25 55.5 34.312 1 75.25 300 THR B N 1
ATOM 6505 C CA . THR B 1 300 ? -17.812 55.812 32.969 1 75.25 300 THR B CA 1
ATOM 6506 C C . THR B 1 300 ? -16.547 55 32.594 1 75.25 300 THR B C 1
ATOM 6508 O O . THR B 1 300 ? -15.953 55.219 31.547 1 75.25 300 THR B O 1
ATOM 6511 N N . ASP B 1 301 ? -16.203 54 33.406 1 78.75 301 ASP B N 1
ATOM 6512 C CA . ASP B 1 301 ? -14.992 53.25 33.156 1 78.75 301 ASP B CA 1
ATOM 6513 C C . ASP B 1 301 ? -15.273 52.062 32.219 1 78.75 301 ASP B C 1
ATOM 6515 O O . ASP B 1 301 ? -15.984 51.125 32.594 1 78.75 301 ASP B O 1
ATOM 6519 N N . LEU B 1 302 ? -14.742 52.125 31.047 1 80.88 302 LEU B N 1
ATOM 6520 C CA . LEU B 1 302 ? -14.961 51.062 30.062 1 80.88 302 LEU B CA 1
ATOM 6521 C C . LEU B 1 302 ? -13.797 50.094 30.047 1 80.88 302 LEU B C 1
ATOM 6523 O O . LEU B 1 302 ? -13.805 49.125 29.281 1 80.88 302 LEU B O 1
ATOM 6527 N N . GLY B 1 303 ? -12.93 50.156 30.984 1 71.88 303 GLY B N 1
ATOM 6528 C CA . GLY B 1 303 ? -11.82 49.219 31.078 1 71.88 303 GLY B CA 1
ATOM 6529 C C . GLY B 1 303 ? -10.742 49.469 30.047 1 71.88 303 GLY B C 1
ATOM 6530 O O . GLY B 1 303 ? -10.844 50.375 29.234 1 71.88 303 GLY B O 1
ATOM 6531 N N . LYS B 1 304 ? -9.625 48.656 30.094 1 69.75 304 LYS B N 1
ATOM 6532 C CA . LYS B 1 304 ? -8.477 48.781 29.203 1 69.75 304 LYS B CA 1
ATOM 6533 C C . LYS B 1 304 ? -8.82 48.281 27.797 1 69.75 304 LYS B C 1
ATOM 6535 O O . LYS B 1 304 ? -9.586 47.344 27.641 1 69.75 304 LYS B O 1
ATOM 6540 N N . ARG B 1 305 ? -8.383 49.031 26.797 1 66.38 305 ARG B N 1
ATOM 6541 C CA . ARG B 1 305 ? -8.547 48.656 25.391 1 66.38 305 ARG B CA 1
ATOM 6542 C C . ARG B 1 305 ? -7.758 47.406 25.078 1 66.38 305 ARG B C 1
ATOM 6544 O O . ARG B 1 305 ? -6.602 47.281 25.469 1 66.38 305 ARG B O 1
ATOM 6551 N N . CYS B 1 306 ? -8.375 46.25 25.047 1 56.94 306 CYS B N 1
ATOM 6552 C CA . CYS B 1 306 ? -7.68 45 24.703 1 56.94 306 CYS B CA 1
ATOM 6553 C C . CYS B 1 306 ? -7.113 45.062 23.297 1 56.94 306 CYS B C 1
ATOM 6555 O O . CYS B 1 306 ? -7.852 45.281 22.328 1 56.94 306 CYS B O 1
ATOM 6557 N N . PHE B 1 307 ? -5.777 45.562 23.328 1 56.38 307 PHE B N 1
ATOM 6558 C CA . PHE B 1 307 ? -5.078 45.531 22.047 1 56.38 307 PHE B CA 1
ATOM 6559 C C . PHE B 1 307 ? -4.988 44.125 21.484 1 56.38 307 PHE B C 1
ATOM 6561 O O . PHE B 1 307 ? -4.98 43.156 22.25 1 56.38 307 PHE B O 1
ATOM 6568 N N . LYS B 1 308 ? -5.133 44.062 20.188 1 60.41 308 LYS B N 1
ATOM 6569 C CA . LYS B 1 308 ? -4.973 42.938 19.266 1 60.41 308 LYS B CA 1
ATOM 6570 C C . LYS B 1 308 ? -3.76 42.094 19.641 1 60.41 308 LYS B C 1
ATOM 6572 O O . LYS B 1 308 ? -2.619 42.5 19.406 1 60.41 308 LYS B O 1
ATOM 6577 N N . LYS B 1 309 ? -3.707 41.438 20.844 1 55.22 309 LYS B N 1
ATOM 6578 C CA . LYS B 1 309 ? -2.564 40.531 20.906 1 55.22 309 LYS B CA 1
ATOM 6579 C C . LYS B 1 309 ? -2.564 39.594 19.719 1 55.22 309 LYS B C 1
ATOM 6581 O O . LYS B 1 309 ? -3.588 38.969 19.406 1 55.22 309 LYS B O 1
ATOM 6586 N N . ALA B 1 310 ? -1.714 40 18.797 1 53.94 310 ALA B N 1
ATOM 6587 C CA . ALA B 1 310 ? -1.45 39.094 17.688 1 53.94 310 ALA B CA 1
ATOM 6588 C C . ALA B 1 310 ? -1.276 37.656 18.188 1 53.94 310 ALA B C 1
ATOM 6590 O O . ALA B 1 310 ? -0.361 37.375 18.969 1 53.94 310 ALA B O 1
ATOM 6591 N N . TYR B 1 311 ? -2.342 37.062 18.672 1 54.94 311 TYR B N 1
ATOM 6592 C CA . TYR B 1 311 ? -2.219 35.656 19.016 1 54.94 311 TYR B CA 1
ATOM 6593 C C . TYR B 1 311 ? -1.35 34.938 18.016 1 54.94 311 TYR B C 1
ATOM 6595 O O . TYR B 1 311 ? -1.489 35.125 16.797 1 54.94 311 TYR B O 1
ATOM 6603 N N . ASN B 1 312 ? -0.142 34.812 18.484 1 56.66 312 ASN B N 1
ATOM 6604 C CA . ASN B 1 312 ? 0.738 33.906 17.734 1 56.66 312 ASN B CA 1
ATOM 6605 C C . ASN B 1 312 ? -0.025 32.719 17.156 1 56.66 312 ASN B C 1
ATOM 6607 O O . ASN B 1 312 ? -0.532 31.891 17.891 1 56.66 312 ASN B O 1
ATOM 6611 N N . ASN B 1 313 ? -0.757 33.062 16.047 1 60.59 313 ASN B N 1
ATOM 6612 C CA . ASN B 1 313 ? -1.675 32.25 15.273 1 60.59 313 ASN B CA 1
ATOM 6613 C C . ASN B 1 313 ? -1.065 30.875 14.938 1 60.59 313 ASN B C 1
ATOM 6615 O O . ASN B 1 313 ? -0.094 30.797 14.188 1 60.59 313 ASN B O 1
ATOM 6619 N N . GLU B 1 314 ? -1.229 30.016 16.031 1 73.31 314 GLU B N 1
ATOM 6620 C CA . GLU B 1 314 ? -0.864 28.641 15.688 1 73.31 314 GLU B CA 1
ATOM 6621 C C . GLU B 1 314 ? -1.718 28.109 14.539 1 73.31 314 GLU B C 1
ATOM 6623 O O . GLU B 1 314 ? -2.945 28.234 14.562 1 73.31 314 GLU B O 1
ATOM 6628 N N . ASP B 1 315 ? -1.224 28.156 13.391 1 86.19 315 ASP B N 1
ATOM 6629 C CA . ASP B 1 315 ? -1.859 27.578 12.211 1 86.19 315 ASP B CA 1
ATOM 6630 C C . ASP B 1 315 ? -1.572 26.078 12.109 1 86.19 315 ASP B C 1
ATOM 6632 O O . ASP B 1 315 ? -0.822 25.531 12.914 1 86.19 315 ASP B O 1
ATOM 6636 N N . ILE B 1 316 ? -2.334 25.469 11.328 1 92.12 316 ILE B N 1
ATOM 6637 C CA . ILE B 1 316 ? -2.107 24.047 11.086 1 92.12 316 ILE B CA 1
ATOM 6638 C C . ILE B 1 316 ? -0.704 23.828 10.523 1 92.12 316 ILE B C 1
ATOM 6640 O O . ILE B 1 316 ? -0.269 24.562 9.633 1 92.12 316 ILE B O 1
ATOM 6644 N N . ASP B 1 317 ? -0 22.953 11.164 1 92.88 317 ASP B N 1
ATOM 6645 C CA . ASP B 1 317 ? 1.337 22.594 10.703 1 92.88 317 ASP B CA 1
ATOM 6646 C C . ASP B 1 317 ? 1.272 21.562 9.578 1 92.88 317 ASP B C 1
ATOM 6648 O O . ASP B 1 317 ? 1.294 20.359 9.844 1 92.88 317 ASP B O 1
ATOM 6652 N N . GLU B 1 318 ? 1.31 22.016 8.352 1 92.06 318 GLU B N 1
ATOM 6653 C CA . GLU B 1 318 ? 1.182 21.141 7.188 1 92.06 318 GLU B CA 1
ATOM 6654 C C . GLU B 1 318 ? 2.41 20.25 7.031 1 92.06 318 GLU B C 1
ATOM 6656 O O . GLU B 1 318 ? 2.311 19.125 6.527 1 92.06 318 GLU B O 1
ATOM 6661 N N . GLU B 1 319 ? 3.541 20.766 7.422 1 92.5 319 GLU B N 1
ATOM 6662 C CA . GLU B 1 319 ? 4.773 19.984 7.324 1 92.5 319 GLU B CA 1
ATOM 6663 C C . GLU B 1 319 ? 4.738 18.781 8.258 1 92.5 319 GLU B C 1
ATOM 6665 O O . GLU B 1 319 ? 5.152 17.688 7.875 1 92.5 319 GLU B O 1
ATOM 6670 N N . LEU B 1 320 ? 4.273 19.047 9.398 1 94.38 320 LEU B N 1
ATOM 6671 C CA . LEU B 1 320 ? 4.164 17.953 10.352 1 94.38 320 LEU B CA 1
ATOM 6672 C C . LEU B 1 320 ? 3.213 16.875 9.844 1 94.38 320 LEU B C 1
ATOM 6674 O O . LEU B 1 320 ? 3.471 15.68 10.008 1 94.38 320 LEU B O 1
ATOM 6678 N N . ILE B 1 321 ? 2.154 17.297 9.25 1 95.62 321 ILE B N 1
ATOM 6679 C CA . ILE B 1 321 ? 1.193 16.359 8.695 1 95.62 321 ILE B CA 1
ATOM 6680 C C . ILE B 1 321 ? 1.847 15.555 7.57 1 95.62 321 ILE B C 1
ATOM 6682 O O . ILE B 1 321 ? 1.688 14.336 7.496 1 95.62 321 ILE B O 1
ATOM 6686 N N . ALA B 1 322 ? 2.586 16.25 6.738 1 95.12 322 ALA B N 1
ATOM 6687 C CA . ALA B 1 322 ? 3.26 15.594 5.617 1 95.12 322 ALA B CA 1
ATOM 6688 C C . ALA B 1 322 ? 4.289 14.578 6.109 1 95.12 322 ALA B C 1
ATOM 6690 O O . ALA B 1 322 ? 4.402 13.477 5.559 1 95.12 322 ALA B O 1
ATOM 6691 N N . VAL B 1 323 ? 5 14.922 7.121 1 95.56 323 VAL B N 1
ATOM 6692 C CA . VAL B 1 323 ? 6.004 14.031 7.691 1 95.56 323 VAL B CA 1
ATOM 6693 C C . VAL B 1 323 ? 5.32 12.828 8.336 1 95.56 323 VAL B C 1
ATOM 6695 O O . VAL B 1 323 ? 5.797 11.703 8.211 1 95.56 323 VAL B O 1
ATOM 6698 N N . THR B 1 324 ? 4.234 13.078 9 1 96.25 324 THR B N 1
ATOM 6699 C CA . THR B 1 324 ? 3.477 11.992 9.609 1 96.25 324 THR B CA 1
ATOM 6700 C C . THR B 1 324 ? 2.973 11.016 8.547 1 96.25 324 THR B C 1
ATOM 6702 O O . THR B 1 324 ? 2.996 9.805 8.742 1 96.25 324 THR B O 1
ATOM 6705 N N . LEU B 1 325 ? 2.533 11.609 7.48 1 97 325 LEU B N 1
ATOM 6706 C CA . LEU B 1 325 ? 2.096 10.773 6.367 1 97 325 LEU B CA 1
ATOM 6707 C C . LEU B 1 325 ? 3.244 9.914 5.848 1 97 325 LEU B C 1
ATOM 6709 O O . LEU B 1 325 ? 3.074 8.719 5.617 1 97 325 LEU B O 1
ATOM 6713 N N . GLN B 1 326 ? 4.418 10.492 5.68 1 95.25 326 GLN B N 1
ATOM 6714 C CA . GLN B 1 326 ? 5.586 9.766 5.199 1 95.25 326 GLN B CA 1
ATOM 6715 C C . GLN B 1 326 ? 5.953 8.633 6.152 1 95.25 326 GLN B C 1
ATOM 6717 O O . GLN B 1 326 ? 6.301 7.531 5.711 1 95.25 326 GLN B O 1
ATOM 6722 N N . ARG B 1 327 ? 5.883 8.953 7.387 1 94.31 327 ARG B N 1
ATOM 6723 C CA . ARG B 1 327 ? 6.164 7.926 8.391 1 94.31 327 ARG B CA 1
ATOM 6724 C C . ARG B 1 327 ? 5.168 6.777 8.297 1 94.31 327 ARG B C 1
ATOM 6726 O O . ARG B 1 327 ? 5.551 5.605 8.352 1 94.31 327 ARG B O 1
ATOM 6733 N N . GLY B 1 328 ? 3.912 7.145 8.18 1 94.94 328 GLY B N 1
ATOM 6734 C CA . GLY B 1 328 ? 2.889 6.121 8.016 1 94.94 328 GLY B CA 1
ATOM 6735 C C . GLY B 1 328 ? 3.107 5.242 6.805 1 94.94 328 GLY B C 1
ATOM 6736 O O . GLY B 1 328 ? 2.936 4.023 6.879 1 94.94 328 GLY B O 1
ATOM 6737 N N . LEU B 1 329 ? 3.453 5.898 5.711 1 95.38 329 LEU B N 1
ATOM 6738 C CA . LEU B 1 329 ? 3.705 5.152 4.48 1 95.38 329 LEU B CA 1
ATOM 6739 C C . LEU B 1 329 ? 4.918 4.242 4.637 1 95.38 329 LEU B C 1
ATOM 6741 O O . LEU B 1 329 ? 4.941 3.137 4.09 1 95.38 329 LEU B O 1
ATOM 6745 N N . SER B 1 330 ? 5.91 4.723 5.34 1 92.88 330 SER B N 1
ATOM 6746 C CA . SER B 1 330 ? 7.09 3.91 5.609 1 92.88 330 SER B CA 1
ATOM 6747 C C . SER B 1 330 ? 6.73 2.666 6.414 1 92.88 330 SER B C 1
ATOM 6749 O O . SER B 1 330 ? 7.207 1.568 6.121 1 92.88 330 SER B O 1
ATOM 6751 N N . ILE B 1 331 ? 5.918 2.832 7.359 1 92.94 331 ILE B N 1
ATOM 6752 C CA . ILE B 1 331 ? 5.48 1.717 8.195 1 92.94 331 ILE B CA 1
ATOM 6753 C C . ILE B 1 331 ? 4.664 0.736 7.355 1 92.94 331 ILE B C 1
ATOM 6755 O O . ILE B 1 331 ? 4.852 -0.479 7.453 1 92.94 331 ILE B O 1
ATOM 6759 N N . LEU B 1 332 ? 3.793 1.295 6.555 1 94.62 332 LEU B N 1
ATOM 6760 C CA . LEU B 1 332 ? 2.984 0.455 5.676 1 94.62 332 LEU B CA 1
ATOM 6761 C C . LEU B 1 332 ? 3.871 -0.381 4.758 1 94.62 332 LEU B C 1
ATOM 6763 O O . LEU B 1 332 ? 3.66 -1.587 4.613 1 94.62 332 LEU B O 1
ATOM 6767 N N . ALA B 1 333 ? 4.84 0.249 4.168 1 92.25 333 ALA B N 1
ATOM 6768 C CA . ALA B 1 333 ? 5.762 -0.436 3.266 1 92.25 333 ALA B CA 1
ATOM 6769 C C . ALA B 1 333 ? 6.516 -1.546 3.994 1 92.25 333 ALA B C 1
ATOM 6771 O O . ALA B 1 333 ? 6.797 -2.596 3.412 1 92.25 333 ALA B O 1
ATOM 6772 N N . GLY B 1 334 ? 6.832 -1.334 5.254 1 91.12 334 GLY B N 1
ATOM 6773 C CA . GLY B 1 334 ? 7.531 -2.336 6.043 1 91.12 334 GLY B CA 1
ATOM 6774 C C . GLY B 1 334 ? 6.633 -3.471 6.5 1 91.12 334 GLY B C 1
ATOM 6775 O O . GLY B 1 334 ? 7.098 -4.598 6.695 1 91.12 334 GLY B O 1
ATOM 6776 N N . ASN B 1 335 ? 5.391 -3.248 6.609 1 94.31 335 ASN B N 1
ATOM 6777 C CA . ASN B 1 335 ? 4.449 -4.242 7.113 1 94.31 335 ASN B CA 1
ATOM 6778 C C . ASN B 1 335 ? 3.971 -5.172 6 1 94.31 335 ASN B C 1
ATOM 6780 O O . ASN B 1 335 ? 3.635 -6.332 6.258 1 94.31 335 ASN B O 1
ATOM 6784 N N . ILE B 1 336 ? 3.98 -4.73 4.805 1 95.94 336 ILE B N 1
ATOM 6785 C CA . ILE B 1 336 ? 3.408 -5.484 3.695 1 95.94 336 ILE B CA 1
ATOM 6786 C C . ILE B 1 336 ? 4.164 -6.801 3.52 1 95.94 336 ILE B C 1
ATOM 6788 O O . ILE B 1 336 ? 3.553 -7.867 3.43 1 95.94 336 ILE B O 1
ATOM 6792 N N . PRO B 1 337 ? 5.5 -6.805 3.561 1 94.56 337 PRO B N 1
ATOM 6793 C CA . PRO B 1 337 ? 6.215 -8.078 3.436 1 94.56 337 PRO B CA 1
ATOM 6794 C C . PRO B 1 337 ? 5.941 -9.023 4.602 1 94.56 337 PRO B C 1
ATOM 6796 O O . PRO B 1 337 ? 5.867 -10.242 4.41 1 94.56 337 PRO B O 1
ATOM 6799 N N . LYS B 1 338 ? 5.789 -8.477 5.754 1 95.88 338 LYS B N 1
ATOM 6800 C CA . LYS B 1 338 ? 5.484 -9.297 6.922 1 95.88 338 LYS B CA 1
ATOM 6801 C C . LYS B 1 338 ? 4.102 -9.938 6.797 1 95.88 338 LYS B C 1
ATOM 6803 O O . LYS B 1 338 ? 3.926 -11.117 7.113 1 95.88 338 LYS B O 1
ATOM 6808 N N . LEU B 1 339 ? 3.184 -9.133 6.312 1 96.88 339 LEU B N 1
ATOM 6809 C CA . LEU B 1 339 ? 1.832 -9.641 6.102 1 96.88 339 LEU B CA 1
ATOM 6810 C C . LEU B 1 339 ? 1.822 -10.719 5.02 1 96.88 339 LEU B C 1
ATOM 6812 O O . LEU B 1 339 ? 1.139 -11.734 5.16 1 96.88 339 LEU B O 1
ATOM 6816 N N . LYS B 1 340 ? 2.559 -10.492 3.994 1 96.38 340 LYS B N 1
ATOM 6817 C CA . LYS B 1 340 ? 2.672 -11.453 2.898 1 96.38 340 LYS B CA 1
ATOM 6818 C C . LYS B 1 340 ? 3.195 -12.797 3.398 1 96.38 340 LYS B C 1
ATOM 6820 O O . LYS B 1 340 ? 2.635 -13.844 3.076 1 96.38 340 LYS B O 1
ATOM 6825 N N . THR B 1 341 ? 4.258 -12.758 4.258 1 95.69 341 THR B N 1
ATOM 6826 C CA . THR B 1 341 ? 4.875 -13.969 4.793 1 95.69 341 THR B CA 1
ATOM 6827 C C . THR B 1 341 ? 3.91 -14.695 5.727 1 95.69 341 THR B C 1
ATOM 6829 O O . THR B 1 341 ? 3.863 -15.93 5.742 1 95.69 341 THR B O 1
ATOM 6832 N N . SER B 1 342 ? 3.156 -13.922 6.477 1 96.19 342 SER B N 1
ATOM 6833 C CA . SER B 1 342 ? 2.203 -14.5 7.418 1 96.19 342 SER B CA 1
ATOM 6834 C C . SER B 1 342 ? 1.103 -15.266 6.691 1 96.19 342 SER B C 1
ATOM 6836 O O . SER B 1 342 ? 0.476 -16.156 7.266 1 96.19 342 SER B O 1
ATOM 6838 N N . ARG B 1 343 ? 0.896 -14.992 5.348 1 96.06 343 ARG B N 1
ATOM 6839 C CA . ARG B 1 343 ? -0.169 -15.641 4.59 1 96.06 343 ARG B CA 1
ATOM 6840 C C . ARG B 1 343 ? 0.391 -16.734 3.682 1 96.06 343 ARG B C 1
ATOM 6842 O O . ARG B 1 343 ? -0.303 -17.219 2.787 1 96.06 343 ARG B O 1
ATOM 6849 N N . GLY B 1 344 ? 1.624 -17.016 3.846 1 94.94 344 GLY B N 1
ATOM 6850 C CA . GLY B 1 344 ? 2.186 -18.172 3.172 1 94.94 344 GLY B CA 1
ATOM 6851 C C . GLY B 1 344 ? 2.98 -17.812 1.931 1 94.94 344 GLY B C 1
ATOM 6852 O O . GLY B 1 344 ? 3.416 -18.703 1.19 1 94.94 344 GLY B O 1
ATOM 6853 N N . PHE B 1 345 ? 3.121 -16.641 1.616 1 95.81 345 PHE B N 1
ATOM 6854 C CA . PHE B 1 345 ? 3.965 -16.219 0.506 1 95.81 345 PHE B CA 1
ATOM 6855 C C . PHE B 1 345 ? 5.367 -15.867 0.995 1 95.81 345 PHE B C 1
ATOM 6857 O O . PHE B 1 345 ? 5.59 -14.781 1.537 1 95.81 345 PHE B O 1
ATOM 6864 N N . LEU B 1 346 ? 6.359 -16.594 0.666 1 94.75 346 LEU B N 1
ATOM 6865 C CA . LEU B 1 346 ? 7.641 -16.562 1.359 1 94.75 346 LEU B CA 1
ATOM 6866 C C . LEU B 1 346 ? 8.695 -15.852 0.521 1 94.75 346 LEU B C 1
ATOM 6868 O O . LEU B 1 346 ? 9.82 -15.641 0.981 1 94.75 346 LEU B O 1
ATOM 6872 N N . ILE B 1 347 ? 8.359 -15.43 -0.647 1 95.69 347 ILE B N 1
ATOM 6873 C CA . ILE B 1 347 ? 9.336 -14.805 -1.534 1 95.69 347 ILE B CA 1
ATOM 6874 C C . ILE B 1 347 ? 9.789 -13.469 -0.944 1 95.69 347 ILE B C 1
ATOM 6876 O O . ILE B 1 347 ? 8.961 -12.633 -0.578 1 95.69 347 ILE B O 1
ATOM 6880 N N . GLU B 1 348 ? 11.07 -13.297 -0.792 1 94.5 348 GLU B N 1
ATOM 6881 C CA . GLU B 1 348 ? 11.633 -12.039 -0.308 1 94.5 348 GLU B CA 1
ATOM 6882 C C . GLU B 1 348 ? 12.023 -11.125 -1.467 1 94.5 348 GLU B C 1
ATOM 6884 O O . GLU B 1 348 ? 12.648 -11.578 -2.434 1 94.5 348 GLU B O 1
ATOM 6889 N N . ASP B 1 349 ? 11.656 -9.953 -1.302 1 93.31 349 ASP B N 1
ATOM 6890 C CA . ASP B 1 349 ? 12.008 -8.961 -2.316 1 93.31 349 ASP B CA 1
ATOM 6891 C C . ASP B 1 349 ? 13.461 -8.508 -2.156 1 93.31 349 ASP B C 1
ATOM 6893 O O . ASP B 1 349 ? 13.812 -7.906 -1.141 1 93.31 349 ASP B O 1
ATOM 6897 N N . ALA B 1 350 ? 14.297 -8.742 -3.127 1 92.88 350 ALA B N 1
ATOM 6898 C CA . ALA B 1 350 ? 15.703 -8.367 -3.082 1 92.88 350 ALA B CA 1
ATOM 6899 C C . ALA B 1 350 ? 16 -7.219 -4.043 1 92.88 350 ALA B C 1
ATOM 6901 O O . ALA B 1 350 ? 17.125 -7.094 -4.543 1 92.88 350 ALA B O 1
ATOM 6902 N N . SER B 1 351 ? 15.039 -6.395 -4.242 1 87.94 351 SER B N 1
ATOM 6903 C CA . SER B 1 351 ? 15.195 -5.305 -5.195 1 87.94 351 SER B CA 1
ATOM 6904 C C . SER B 1 351 ? 16.031 -4.176 -4.613 1 87.94 351 SER B C 1
ATOM 6906 O O . SER B 1 351 ? 16.484 -3.281 -5.34 1 87.94 351 SER B O 1
ATOM 6908 N N . ASP B 1 352 ? 16.344 -4.281 -3.363 1 86.31 352 ASP B N 1
ATOM 6909 C CA . ASP B 1 352 ? 17.125 -3.238 -2.711 1 86.31 352 ASP B CA 1
ATOM 6910 C C . ASP B 1 352 ? 18.609 -3.551 -2.773 1 86.31 352 ASP B C 1
ATOM 6912 O O . ASP B 1 352 ? 19.438 -2.805 -2.234 1 86.31 352 ASP B O 1
ATOM 6916 N N . MET B 1 353 ? 18.953 -4.551 -3.471 1 91.88 353 MET B N 1
ATOM 6917 C CA . MET B 1 353 ? 20.359 -4.906 -3.561 1 91.88 353 MET B CA 1
ATOM 6918 C C . MET B 1 353 ? 21.141 -3.875 -4.383 1 91.88 353 MET B C 1
ATOM 6920 O O . MET B 1 353 ? 20.547 -3.168 -5.203 1 91.88 353 MET B O 1
ATOM 6924 N N . ILE B 1 354 ? 22.406 -3.779 -4.129 1 94.94 354 ILE B N 1
ATOM 6925 C CA . ILE B 1 354 ? 23.266 -2.832 -4.832 1 94.94 354 ILE B CA 1
ATOM 6926 C C . ILE B 1 354 ? 24.422 -3.576 -5.488 1 94.94 354 ILE B C 1
ATOM 6928 O O . ILE B 1 354 ? 24.688 -4.73 -5.156 1 94.94 354 ILE B O 1
ATOM 6932 N N . LEU B 1 355 ? 25 -2.891 -6.414 1 96.81 355 LEU B N 1
ATOM 6933 C CA . LEU B 1 355 ? 26.125 -3.477 -7.137 1 96.81 355 LEU B CA 1
ATOM 6934 C C . LEU B 1 355 ? 2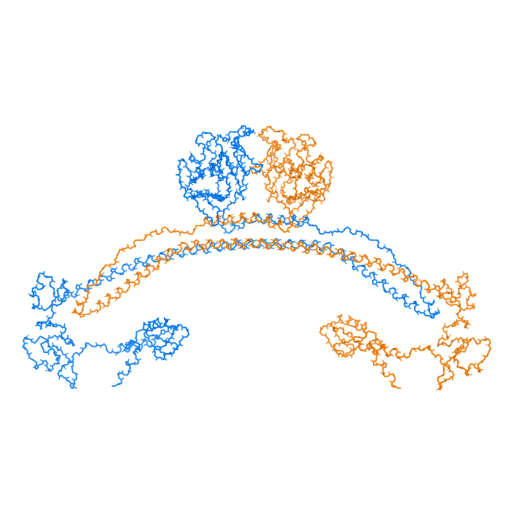7.422 -3.297 -6.359 1 96.81 355 LEU B C 1
ATOM 6936 O O . LEU B 1 355 ? 27.641 -2.264 -5.719 1 96.81 355 LEU B O 1
ATOM 6940 N N . ASN B 1 356 ? 28.219 -4.273 -6.414 1 95.5 356 ASN B N 1
ATOM 6941 C CA . ASN B 1 356 ? 29.5 -4.254 -5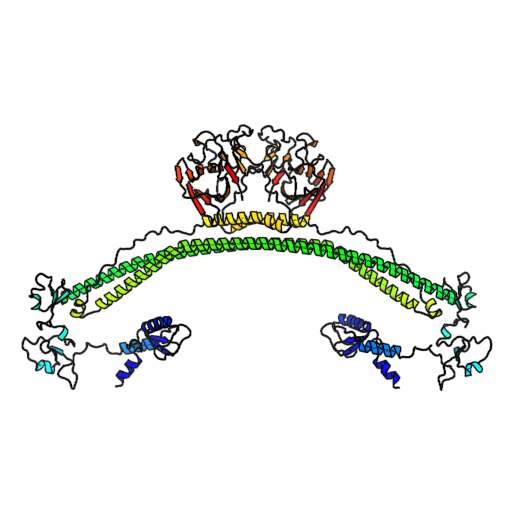.727 1 95.5 356 ASN B CA 1
ATOM 6942 C C . ASN B 1 356 ? 30.578 -3.6 -6.582 1 95.5 356 ASN B C 1
ATOM 6944 O O . ASN B 1 356 ? 31.078 -4.199 -7.539 1 95.5 356 ASN B O 1
ATOM 6948 N N . VAL B 1 357 ? 31.047 -2.516 -6.156 1 92.38 357 VAL B N 1
ATOM 6949 C CA . VAL B 1 357 ? 32 -1.714 -6.91 1 92.38 357 VAL B CA 1
ATOM 6950 C C . VAL B 1 357 ? 33.312 -2.471 -7.035 1 92.38 357 VAL B C 1
ATOM 6952 O O . VAL B 1 357 ? 34.031 -2.361 -8.055 1 92.38 357 VAL B O 1
ATOM 6955 N N . ASN B 1 358 ? 33.688 -3.271 -6.117 1 91.25 358 ASN B N 1
ATOM 6956 C CA . ASN B 1 358 ? 34.969 -3.98 -6.086 1 91.25 358 ASN B CA 1
ATOM 6957 C C . ASN B 1 358 ? 35 -5.074 -7.148 1 91.25 358 ASN B C 1
ATOM 6959 O O . ASN B 1 358 ? 36.094 -5.531 -7.516 1 91.25 358 ASN B O 1
ATOM 6963 N N . THR B 1 359 ? 33.844 -5.488 -7.566 1 95.56 359 THR B N 1
ATOM 6964 C CA . THR B 1 359 ? 33.812 -6.574 -8.539 1 95.56 359 THR B CA 1
ATOM 6965 C C . THR B 1 359 ? 33.656 -6.031 -9.953 1 95.56 359 THR B C 1
ATOM 6967 O O . THR B 1 359 ? 33.844 -6.762 -10.93 1 95.56 359 THR B O 1
ATOM 6970 N N . ALA B 1 360 ? 33.375 -4.816 -10.102 1 96 360 ALA B N 1
ATOM 6971 C CA . ALA B 1 360 ? 33 -4.227 -11.383 1 96 360 ALA B CA 1
ATOM 6972 C C . ALA B 1 360 ? 34.219 -4.051 -12.281 1 96 360 ALA B C 1
ATOM 6974 O O . ALA B 1 360 ? 35.25 -3.521 -11.836 1 96 360 ALA B O 1
ATOM 6975 N N . ASP B 1 361 ? 34.094 -4.457 -13.43 1 95 361 ASP B N 1
ATOM 6976 C CA . ASP B 1 361 ? 35.094 -4.227 -14.445 1 95 361 ASP B CA 1
ATOM 6977 C C . ASP B 1 361 ? 35.344 -2.734 -14.648 1 95 361 ASP B C 1
ATOM 6979 O O . ASP B 1 361 ? 34.469 -1.917 -14.438 1 95 361 ASP B O 1
ATOM 6983 N N . ILE B 1 362 ? 36.531 -2.41 -15.18 1 93.19 362 ILE B N 1
ATOM 6984 C CA . ILE B 1 362 ? 36.969 -1.026 -15.305 1 93.19 362 ILE B CA 1
ATOM 6985 C C . ILE B 1 362 ? 36.156 -0.319 -16.391 1 93.19 362 ILE B C 1
ATOM 6987 O O . ILE B 1 362 ? 36.062 0.909 -16.391 1 93.19 362 ILE B O 1
ATOM 6991 N N . ASN B 1 363 ? 35.594 -1.071 -17.266 1 94.56 363 ASN B N 1
ATOM 6992 C CA . ASN B 1 363 ? 34.844 -0.484 -18.344 1 94.56 363 ASN B CA 1
ATOM 6993 C C . ASN B 1 363 ? 33.344 -0.458 -18.031 1 94.56 363 ASN B C 1
ATOM 6995 O O . ASN B 1 363 ? 32.5 -0.256 -18.922 1 94.56 363 ASN B O 1
ATOM 6999 N N . ILE B 1 364 ? 33 -0.687 -16.797 1 95.44 364 ILE B N 1
ATOM 7000 C CA . ILE B 1 364 ? 31.594 -0.617 -16.375 1 95.44 364 ILE B CA 1
ATOM 7001 C C . ILE B 1 364 ? 31.391 0.591 -15.453 1 95.44 364 ILE B C 1
ATOM 7003 O O . ILE B 1 364 ? 32.031 0.691 -14.406 1 95.44 364 ILE B O 1
ATOM 7007 N N . ALA B 1 365 ? 30.562 1.413 -15.906 1 95.19 365 ALA B N 1
ATOM 7008 C CA . ALA B 1 365 ? 30.219 2.584 -15.109 1 95.19 365 ALA B CA 1
ATOM 7009 C C . ALA B 1 365 ? 29.031 2.285 -14.18 1 95.19 365 ALA B C 1
ATOM 7011 O O . ALA B 1 365 ? 28.047 1.686 -14.602 1 95.19 365 ALA B O 1
ATOM 7012 N N . LEU B 1 366 ? 29.172 2.66 -12.953 1 94.75 366 LEU B N 1
ATOM 7013 C CA . LEU B 1 366 ? 28.125 2.484 -11.969 1 94.75 366 LEU B CA 1
ATOM 7014 C C . LEU B 1 366 ? 27.516 3.828 -11.57 1 94.75 366 LEU B C 1
ATOM 7016 O O . LEU B 1 366 ? 28.234 4.832 -11.484 1 94.75 366 LEU B O 1
ATOM 7020 N N . SER B 1 367 ? 26.219 3.781 -11.391 1 93.25 367 SER B N 1
ATOM 7021 C CA . SER B 1 367 ? 25.547 4.988 -10.914 1 93.25 367 SER B CA 1
ATOM 7022 C C . SER B 1 367 ? 25.906 5.285 -9.461 1 93.25 367 SER B C 1
ATOM 7024 O O . SER B 1 367 ? 26.469 4.438 -8.773 1 93.25 367 SER B O 1
ATOM 7026 N N . SER B 1 368 ? 25.516 6.441 -9 1 89.19 368 SER B N 1
ATOM 7027 C CA . SER B 1 368 ? 25.828 6.867 -7.637 1 89.19 368 SER B CA 1
ATOM 7028 C C . SER B 1 368 ? 25.078 6.012 -6.613 1 89.19 368 SER B C 1
ATOM 7030 O O . SER B 1 368 ? 25.578 5.797 -5.504 1 89.19 368 SER B O 1
ATOM 7032 N N . ASP B 1 369 ? 23.922 5.523 -7.02 1 89.81 369 ASP B N 1
ATOM 7033 C CA . ASP B 1 369 ? 23.141 4.711 -6.098 1 89.81 369 ASP B CA 1
ATOM 7034 C C . ASP B 1 369 ? 23.469 3.229 -6.254 1 89.81 369 ASP B C 1
ATOM 7036 O O . ASP B 1 369 ? 22.891 2.383 -5.57 1 89.81 369 ASP B O 1
ATOM 7040 N N . LEU B 1 370 ? 24.328 2.904 -7.176 1 94.94 370 LEU B N 1
ATOM 7041 C CA . LEU B 1 370 ? 24.844 1.56 -7.414 1 94.94 370 LEU B CA 1
ATOM 7042 C C . LEU B 1 370 ? 23.719 0.619 -7.848 1 94.94 370 LEU B C 1
ATOM 7044 O O . LEU B 1 370 ? 23.719 -0.557 -7.477 1 94.94 370 LEU B O 1
ATOM 7048 N N . LYS B 1 371 ? 22.75 1.157 -8.555 1 95.25 371 LYS B N 1
ATOM 7049 C CA . LYS B 1 371 ? 21.641 0.348 -9.062 1 95.25 371 LYS B CA 1
ATOM 7050 C C . LYS B 1 371 ? 21.703 0.212 -10.578 1 95.25 371 LYS B C 1
ATOM 7052 O O . LYS B 1 371 ? 21.047 -0.659 -11.164 1 95.25 371 LYS B O 1
ATOM 7057 N N . ASN B 1 372 ? 22.516 1.077 -11.156 1 95.5 372 ASN B N 1
ATOM 7058 C CA . ASN B 1 372 ? 22.641 1.081 -12.609 1 95.5 372 ASN B CA 1
ATOM 7059 C C . ASN B 1 372 ? 24.078 0.771 -13.047 1 95.5 372 ASN B C 1
ATOM 7061 O O . ASN B 1 372 ? 25.031 1.231 -12.422 1 95.5 372 ASN B O 1
ATOM 7065 N N . ALA B 1 373 ? 24.219 0.002 -14.047 1 96.44 373 ALA B N 1
ATOM 7066 C CA . ALA B 1 373 ? 25.5 -0.31 -14.656 1 96.44 373 ALA B CA 1
ATOM 7067 C C . ALA B 1 373 ? 25.438 -0.194 -16.172 1 96.44 373 ALA B C 1
ATOM 7069 O O . ALA B 1 373 ? 24.453 -0.608 -16.797 1 96.44 373 ALA B O 1
ATOM 7070 N N . SER B 1 374 ? 26.391 0.463 -16.719 1 95.88 374 SER B N 1
ATOM 7071 C CA . SER B 1 374 ? 26.453 0.622 -18.172 1 95.88 374 SER B CA 1
ATOM 7072 C C . SER B 1 374 ? 27.891 0.519 -18.672 1 95.88 374 SER B C 1
ATOM 7074 O O . SER B 1 374 ? 28.828 0.768 -17.922 1 95.88 374 SER B O 1
ATOM 7076 N N . TYR B 1 375 ? 27.969 0.165 -19.875 1 94.5 375 TYR B N 1
ATOM 7077 C CA . TYR B 1 375 ? 29.281 0.122 -20.5 1 94.5 375 TYR B CA 1
ATOM 7078 C C . TYR B 1 375 ? 29.828 1.527 -20.719 1 94.5 375 TYR B C 1
ATOM 7080 O O . TYR B 1 375 ? 29.078 2.445 -21.062 1 94.5 375 TYR B O 1
ATOM 7088 N N . CYS B 1 376 ? 31.062 1.643 -20.375 1 92 376 CYS B N 1
ATOM 7089 C CA . CYS B 1 376 ? 31.734 2.914 -20.609 1 92 376 CYS B CA 1
ATOM 7090 C C . CYS B 1 376 ? 33.094 2.701 -21.281 1 92 376 CYS B C 1
ATOM 7092 O O . CYS B 1 376 ? 33.875 1.873 -20.844 1 92 376 CYS B O 1
ATOM 7094 N N . HIS B 1 377 ? 33.375 3.424 -22.344 1 88.5 377 HIS B N 1
ATOM 7095 C CA . HIS B 1 377 ? 34.625 3.293 -23.109 1 88.5 377 HIS B CA 1
ATOM 7096 C C . HIS B 1 377 ? 35.812 3.824 -22.312 1 88.5 377 HIS B C 1
ATOM 7098 O O . HIS B 1 377 ? 36.906 3.277 -22.391 1 88.5 377 HIS B O 1
ATOM 7104 N N . LYS B 1 378 ? 35.531 4.883 -21.547 1 85.12 378 LYS B N 1
ATOM 7105 C CA . LYS B 1 378 ? 36.594 5.465 -20.734 1 85.12 378 LYS B CA 1
ATOM 7106 C C . LYS B 1 378 ? 36.781 4.68 -19.453 1 85.12 378 LYS B C 1
ATOM 7108 O O . LYS B 1 378 ? 35.844 4.531 -18.656 1 85.12 378 LYS B O 1
ATOM 7113 N N . GLU B 1 379 ? 37.969 4.164 -19.328 1 78.69 379 GLU B N 1
ATOM 7114 C CA . GLU B 1 379 ? 38.281 3.383 -18.125 1 78.69 379 GLU B CA 1
ATOM 7115 C C . GLU B 1 379 ? 38.062 4.207 -16.859 1 78.69 379 GLU B C 1
ATOM 7117 O O . GLU B 1 379 ? 38.469 5.367 -16.797 1 78.69 379 GLU B O 1
ATOM 7122 N N . LYS B 1 380 ? 37.281 3.635 -16.016 1 76.81 380 LYS B N 1
ATOM 7123 C CA . LYS B 1 380 ? 37.062 4.277 -14.727 1 76.81 380 LYS B CA 1
ATOM 7124 C C . LYS B 1 380 ? 38.25 4.051 -13.797 1 76.81 380 LYS B C 1
ATOM 7126 O O . LYS B 1 380 ? 38.844 2.971 -13.805 1 76.81 380 LYS B O 1
ATOM 7131 N N . SER B 1 381 ? 38.75 5.082 -13.203 1 78.19 381 SER B N 1
ATOM 7132 C CA . SER B 1 381 ? 39.844 4.984 -12.266 1 78.19 381 SER B CA 1
ATOM 7133 C C . SER B 1 381 ? 39.438 4.277 -10.977 1 78.19 381 SER B C 1
ATOM 7135 O O . SER B 1 381 ? 38.719 4.855 -10.148 1 78.19 381 SER B O 1
ATOM 7137 N N . ARG B 1 382 ? 39.625 2.934 -10.953 1 82.62 382 ARG B N 1
ATOM 7138 C CA . ARG B 1 382 ? 39.312 2.164 -9.75 1 82.62 382 ARG B CA 1
ATOM 7139 C C . ARG B 1 382 ? 40.562 1.486 -9.203 1 82.62 382 ARG B C 1
ATOM 7141 O O . ARG B 1 382 ? 41.438 1.041 -9.977 1 82.62 382 ARG B O 1
ATOM 7148 N N . PRO B 1 383 ? 40.656 1.539 -7.918 1 79.62 383 PRO B N 1
ATOM 7149 C CA . PRO B 1 383 ? 41.781 0.831 -7.355 1 79.62 383 PRO B CA 1
ATOM 7150 C C . PRO B 1 383 ? 41.812 -0.658 -7.695 1 79.62 383 PRO B C 1
ATOM 7152 O O . PRO B 1 383 ? 40.75 -1.242 -7.93 1 79.62 383 PRO B O 1
ATOM 7155 N N . HIS B 1 384 ? 42.938 -1.203 -7.723 1 83.56 384 HIS B N 1
ATOM 7156 C CA . HIS B 1 384 ? 43.062 -2.635 -7.977 1 83.56 384 HIS B CA 1
ATOM 7157 C C . HIS B 1 384 ? 42.406 -3.451 -6.859 1 83.56 384 HIS B C 1
ATOM 7159 O O . HIS B 1 384 ? 42.562 -3.111 -5.684 1 83.56 384 HIS B O 1
ATOM 7165 N N . HIS B 1 385 ? 41.656 -4.41 -7.242 1 88.56 385 HIS B N 1
ATOM 7166 C CA . HIS B 1 385 ? 41.031 -5.316 -6.293 1 88.56 385 HIS B CA 1
ATOM 7167 C C . HIS B 1 385 ? 41.031 -6.75 -6.812 1 88.56 385 HIS B C 1
ATOM 7169 O O . HIS B 1 385 ? 40.75 -6.988 -7.988 1 88.56 385 HIS B O 1
ATOM 7175 N N . PRO B 1 386 ? 41.312 -7.656 -5.992 1 89.38 386 PRO B N 1
ATOM 7176 C CA . PRO B 1 386 ? 41.375 -9.047 -6.438 1 89.38 386 PRO B CA 1
ATOM 7177 C C . PRO B 1 386 ? 40.062 -9.594 -6.926 1 89.38 386 PRO B C 1
ATOM 7179 O O . PRO B 1 386 ? 40 -10.516 -7.742 1 89.38 386 PRO B O 1
ATOM 7182 N N . GLU B 1 387 ? 39 -9.062 -6.535 1 93.69 387 GLU B N 1
ATOM 7183 C CA . GLU B 1 387 ? 37.688 -9.57 -6.898 1 93.69 387 GLU B CA 1
ATOM 7184 C C . GLU B 1 387 ? 37.156 -8.891 -8.164 1 93.69 387 GLU B C 1
ATOM 7186 O O . GLU B 1 387 ? 36.062 -9.242 -8.656 1 93.69 387 GLU B O 1
ATOM 7191 N N . ARG B 1 388 ? 37.812 -8.016 -8.727 1 95.19 388 ARG B N 1
ATOM 7192 C CA . ARG B 1 388 ? 37.344 -7.266 -9.891 1 95.19 388 ARG B CA 1
ATOM 7193 C C . ARG B 1 388 ? 37.438 -8.109 -11.156 1 95.19 388 ARG B C 1
ATOM 7195 O O . ARG B 1 388 ? 38.406 -8.82 -11.375 1 95.19 388 ARG B O 1
ATOM 7202 N N . PHE B 1 389 ? 36.438 -8.031 -11.891 1 95.75 389 PHE B N 1
ATOM 7203 C CA . PHE B 1 389 ? 36.406 -8.758 -13.156 1 95.75 389 PHE B CA 1
ATOM 7204 C C . PHE B 1 389 ? 37.188 -8.023 -14.227 1 95.75 389 PHE B C 1
ATOM 7206 O O . PHE B 1 389 ? 37.344 -6.805 -14.18 1 95.75 389 PHE B O 1
ATOM 7213 N N . SER B 1 390 ? 37.688 -8.773 -15.195 1 94.06 390 SER B N 1
ATOM 7214 C CA . SER B 1 390 ? 38.281 -8.203 -16.391 1 94.06 390 SER B CA 1
ATOM 7215 C C . SER B 1 390 ? 37.469 -8.531 -17.641 1 94.06 390 SER B C 1
ATOM 7217 O O . SER B 1 390 ? 38 -8.547 -18.75 1 94.06 390 SER B O 1
ATOM 7219 N N . THR B 1 391 ? 36.25 -8.945 -17.391 1 94.44 391 THR B N 1
ATOM 7220 C CA . THR B 1 391 ? 35.406 -9.414 -18.5 1 94.44 391 THR B CA 1
ATOM 7221 C C . THR B 1 391 ? 34.062 -8.711 -18.484 1 94.44 391 THR B C 1
ATOM 7223 O O . THR B 1 391 ? 33 -9.352 -18.641 1 94.44 391 THR B O 1
ATOM 7226 N N . LEU B 1 392 ? 33.906 -7.445 -18.203 1 95.38 392 LEU B N 1
ATOM 7227 C CA . LEU B 1 392 ? 32.75 -6.559 -18.312 1 95.38 392 LEU B CA 1
ATOM 7228 C C . LEU B 1 392 ? 31.578 -7.059 -17.453 1 95.38 392 LEU B C 1
ATOM 7230 O O . LEU B 1 392 ? 30.438 -7.113 -17.906 1 95.38 392 LEU B O 1
ATOM 7234 N N . GLN B 1 393 ? 31.906 -7.52 -16.266 1 96.88 393 GLN B N 1
ATOM 7235 C CA . GLN B 1 393 ? 30.891 -8.062 -15.359 1 96.88 393 GLN B CA 1
ATOM 7236 C C . GLN B 1 393 ? 30.906 -7.344 -14.023 1 96.88 393 GLN B C 1
ATOM 7238 O O . GLN B 1 393 ? 31.828 -6.586 -13.719 1 96.88 393 GLN B O 1
ATOM 7243 N N . VAL B 1 394 ? 29.844 -7.449 -13.312 1 97.56 394 VAL B N 1
ATOM 7244 C CA . VAL B 1 394 ? 29.703 -6.883 -11.977 1 97.56 394 VAL B CA 1
ATOM 7245 C C . VAL B 1 394 ? 28.75 -7.746 -11.148 1 97.56 394 VAL B C 1
ATOM 7247 O O . VAL B 1 394 ? 27.797 -8.312 -11.68 1 97.56 394 VAL B O 1
ATOM 7250 N N . LEU B 1 395 ? 29.031 -7.898 -9.875 1 97.69 395 LEU B N 1
ATOM 7251 C CA . LEU B 1 395 ? 28.219 -8.711 -8.969 1 97.69 395 LEU B CA 1
ATOM 7252 C C . LEU B 1 395 ? 27.484 -7.828 -7.969 1 97.69 395 LEU B C 1
ATOM 7254 O O . LEU B 1 395 ? 27.812 -6.645 -7.816 1 97.69 395 LEU B O 1
ATOM 7258 N N . SER B 1 396 ? 26.484 -8.414 -7.387 1 97.06 396 SER B N 1
ATOM 7259 C CA . SER B 1 396 ? 25.797 -7.754 -6.281 1 97.06 396 SER B CA 1
ATOM 7260 C C . SER B 1 396 ? 26.578 -7.895 -4.98 1 97.06 396 SER B C 1
ATOM 7262 O O . SER B 1 396 ? 27.406 -8.805 -4.836 1 97.06 396 SER B O 1
ATOM 7264 N N 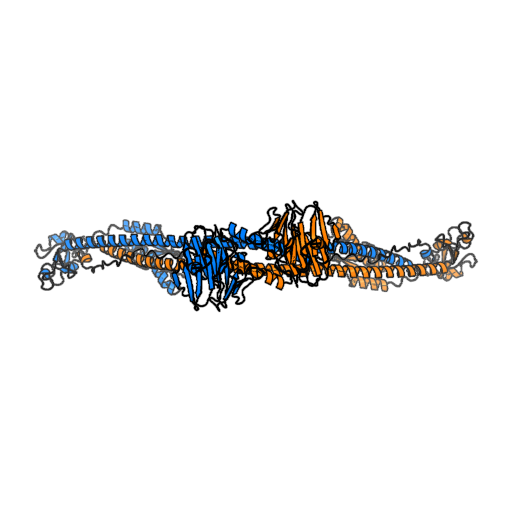. THR B 1 397 ? 26.328 -6.941 -4.098 1 95.19 397 THR B N 1
ATOM 7265 C CA . THR B 1 397 ? 26.906 -7.055 -2.766 1 95.19 397 THR B CA 1
ATOM 7266 C C . THR B 1 397 ? 26.172 -8.102 -1.938 1 95.19 397 THR B C 1
ATOM 7268 O O . THR B 1 397 ? 26.766 -8.805 -1.127 1 95.19 397 THR B O 1
ATOM 7271 N N . LYS B 1 398 ? 24.906 -8.18 -2.221 1 94.94 398 LYS B N 1
ATOM 7272 C CA . LYS B 1 398 ? 24.078 -9.141 -1.503 1 94.94 398 LYS B CA 1
ATOM 7273 C C . LYS B 1 398 ? 24.375 -10.57 -1.943 1 94.94 398 LYS B C 1
ATOM 7275 O O . LYS B 1 398 ? 24.547 -10.836 -3.135 1 94.94 398 LYS B O 1
ATOM 7280 N N . LYS B 1 399 ? 24.469 -11.391 -1.007 1 95.62 399 LYS B N 1
ATOM 7281 C CA . LYS B 1 399 ? 24.656 -12.812 -1.279 1 95.62 399 LYS B CA 1
ATOM 7282 C C . LYS B 1 399 ? 23.438 -13.625 -0.825 1 95.62 399 LYS B C 1
ATOM 7284 O O . LYS B 1 399 ? 22.766 -13.258 0.147 1 95.62 399 LYS B O 1
ATOM 7289 N N . PHE B 1 400 ? 23.109 -14.617 -1.541 1 97.19 400 PHE B N 1
ATOM 7290 C CA . PHE B 1 400 ? 21.984 -15.484 -1.246 1 97.19 400 PHE B CA 1
ATOM 7291 C C . PHE B 1 400 ? 22.453 -16.875 -0.835 1 97.19 400 PHE B C 1
ATOM 7293 O O . PHE B 1 400 ? 23.094 -17.578 -1.62 1 97.19 400 PHE B O 1
ATOM 7300 N N . SER B 1 401 ? 22.109 -17.25 0.402 1 96.69 401 SER B N 1
ATOM 7301 C CA . SER B 1 401 ? 22.578 -18.547 0.894 1 96.69 401 SER B CA 1
ATOM 7302 C C . SER B 1 401 ? 21.422 -19.422 1.357 1 96.69 401 SER B C 1
ATOM 7304 O O . SER B 1 401 ? 21.625 -20.578 1.734 1 96.69 401 SER B O 1
ATOM 7306 N N . SER B 1 402 ? 20.266 -18.828 1.354 1 96.62 402 SER B N 1
ATOM 7307 C CA . SER B 1 402 ? 19.062 -19.562 1.751 1 96.62 402 SER B CA 1
ATOM 7308 C C . SER B 1 402 ? 17.797 -18.797 1.391 1 96.62 402 SER B C 1
ATOM 7310 O O . SER B 1 402 ? 17.859 -17.625 1.051 1 96.62 402 SER B O 1
ATOM 7312 N N . GLY B 1 403 ? 16.734 -19.578 1.264 1 95.81 403 GLY B N 1
ATOM 7313 C CA . GLY B 1 403 ? 15.43 -18.938 1.117 1 95.81 403 GLY B CA 1
ATOM 7314 C C . GLY B 1 403 ? 15.062 -18.656 -0.328 1 95.81 403 GLY B C 1
ATOM 7315 O O . GLY B 1 403 ? 15.68 -19.203 -1.246 1 95.81 403 GLY B O 1
ATOM 7316 N N . GLN B 1 404 ? 13.914 -17.938 -0.487 1 97.12 404 GLN B N 1
ATOM 7317 C CA . GLN B 1 404 ? 13.383 -17.547 -1.788 1 97.12 404 GLN B CA 1
ATOM 7318 C C . GLN B 1 404 ? 13.508 -16.047 -2.008 1 97.12 404 GLN B C 1
ATOM 7320 O O . GLN B 1 404 ? 13.117 -15.258 -1.149 1 97.12 404 GLN B O 1
ATOM 7325 N N . HIS B 1 405 ? 14.086 -15.734 -3.133 1 97.12 405 HIS B N 1
ATOM 7326 C CA . HIS B 1 405 ? 14.367 -14.328 -3.398 1 97.12 405 HIS B CA 1
ATOM 7327 C C . HIS B 1 405 ? 13.875 -13.922 -4.785 1 97.12 405 HIS B C 1
ATOM 7329 O O . HIS B 1 405 ? 13.828 -14.75 -5.695 1 97.12 405 HIS B O 1
ATOM 7335 N N . TYR B 1 406 ? 13.523 -12.727 -4.91 1 96.88 406 TYR B N 1
ATOM 7336 C CA . TYR B 1 406 ? 13.023 -12.188 -6.172 1 96.88 406 TYR B CA 1
ATOM 7337 C C . TYR B 1 406 ? 13.547 -10.773 -6.398 1 96.88 406 TYR B C 1
ATOM 7339 O O . TYR B 1 406 ? 13.648 -9.984 -5.457 1 96.88 406 TYR B O 1
ATOM 7347 N N . TRP B 1 407 ? 13.969 -10.508 -7.625 1 96.5 407 TRP B N 1
ATOM 7348 C CA . TRP B 1 407 ? 14.312 -9.133 -7.984 1 96.5 407 TRP B CA 1
ATOM 7349 C C . TRP B 1 407 ? 14.07 -8.883 -9.469 1 96.5 407 TRP B C 1
ATOM 7351 O O . TRP B 1 407 ? 13.891 -9.828 -10.242 1 96.5 407 TRP B O 1
ATOM 7361 N N . GLU B 1 408 ? 13.969 -7.633 -9.844 1 95.88 408 GLU B N 1
ATOM 7362 C CA . GLU B 1 408 ? 13.664 -7.234 -11.211 1 95.88 408 GLU B CA 1
ATOM 7363 C C . GLU B 1 408 ? 14.82 -6.457 -11.836 1 95.88 408 GLU B C 1
ATOM 7365 O O . GLU B 1 408 ? 15.508 -5.707 -11.148 1 95.88 408 GLU B O 1
ATOM 7370 N N . VAL B 1 409 ? 14.984 -6.637 -13.094 1 95.88 409 VAL B N 1
ATOM 7371 C CA . VAL B 1 409 ? 16.062 -5.969 -13.805 1 95.88 409 VAL B CA 1
ATOM 7372 C C . VAL B 1 409 ? 15.555 -5.414 -15.133 1 95.88 409 VAL B C 1
ATOM 7374 O O . VAL B 1 409 ? 14.797 -6.082 -15.836 1 95.88 409 VAL B O 1
ATOM 7377 N N . ARG B 1 410 ? 15.93 -4.219 -15.359 1 93.88 410 ARG B N 1
ATOM 7378 C CA . ARG B 1 410 ? 15.695 -3.621 -16.672 1 93.88 410 ARG B CA 1
ATOM 7379 C C . ARG B 1 410 ? 16.969 -3.609 -17.5 1 93.88 410 ARG B C 1
ATOM 7381 O O . ARG B 1 410 ? 18.062 -3.381 -16.984 1 93.88 410 ARG B O 1
ATOM 7388 N N . THR B 1 411 ? 16.797 -3.787 -18.734 1 92.31 411 THR B N 1
ATOM 7389 C CA . THR B 1 411 ? 17.969 -3.887 -19.609 1 92.31 411 THR B CA 1
ATOM 7390 C C . THR B 1 411 ? 17.766 -3.059 -20.875 1 92.31 411 THR B C 1
ATOM 7392 O O . THR B 1 411 ? 16.641 -2.768 -21.266 1 92.31 411 THR B O 1
ATOM 7395 N N . GLY B 1 412 ? 18.938 -2.6 -21.406 1 87.31 412 GLY B N 1
ATOM 7396 C CA . GLY B 1 412 ? 18.938 -1.975 -22.719 1 87.31 412 GLY B CA 1
ATOM 7397 C C . GLY B 1 412 ? 19.25 -2.945 -23.828 1 87.31 412 GLY B C 1
ATOM 7398 O O . GLY B 1 412 ? 20.156 -3.768 -23.719 1 87.31 412 GLY B O 1
ATOM 7399 N N . ASN B 1 413 ? 18.531 -2.9 -24.938 1 74.5 413 ASN B N 1
ATOM 7400 C CA . ASN B 1 413 ? 18.641 -3.932 -25.969 1 74.5 413 ASN B CA 1
ATOM 7401 C C . ASN B 1 413 ? 19.5 -3.471 -27.141 1 74.5 413 ASN B C 1
ATOM 7403 O O . ASN B 1 413 ? 19.516 -4.102 -28.188 1 74.5 413 ASN B O 1
ATOM 7407 N N . ALA B 1 414 ? 20.25 -2.488 -26.891 1 83 414 ALA B N 1
ATOM 7408 C CA . ALA B 1 414 ? 21.109 -2.037 -27.984 1 83 414 ALA B CA 1
ATOM 7409 C C . ALA B 1 414 ? 22.375 -2.885 -28.062 1 83 414 ALA B C 1
ATOM 7411 O O . ALA B 1 414 ? 22.969 -3.029 -29.125 1 83 414 ALA B O 1
ATOM 7412 N N . GLY B 1 415 ? 22.828 -3.48 -26.922 1 88.75 415 GLY B N 1
ATOM 7413 C CA . GLY B 1 415 ? 23.984 -4.363 -26.844 1 88.75 415 GLY B CA 1
ATOM 7414 C C . GLY B 1 415 ? 23.703 -5.668 -26.125 1 88.75 415 GLY B C 1
ATOM 7415 O O . GLY B 1 415 ? 22.562 -5.91 -25.703 1 88.75 415 GLY B O 1
ATOM 7416 N N . ASP B 1 416 ? 24.781 -6.512 -26.094 1 92.81 416 ASP B N 1
ATOM 7417 C CA . ASP B 1 416 ? 24.641 -7.805 -25.422 1 92.81 416 ASP B CA 1
ATOM 7418 C C . ASP B 1 416 ? 24.672 -7.648 -23.906 1 92.81 416 ASP B C 1
ATOM 7420 O O . ASP B 1 416 ? 25.328 -6.75 -23.375 1 92.81 416 ASP B O 1
ATOM 7424 N N . TRP B 1 417 ? 23.922 -8.406 -23.328 1 95.06 417 TRP B N 1
ATOM 7425 C CA . TRP B 1 417 ? 23.953 -8.445 -21.859 1 95.06 417 TRP B CA 1
ATOM 7426 C C . TRP B 1 417 ? 23.625 -9.836 -21.344 1 95.06 417 TRP B C 1
ATOM 7428 O O . TRP B 1 417 ? 23.094 -10.672 -22.078 1 95.06 417 TRP B O 1
ATOM 7438 N N . SER B 1 418 ? 24.016 -10.117 -20.141 1 96.06 418 SER B N 1
ATOM 7439 C CA . SER B 1 418 ? 23.625 -11.328 -19.422 1 96.06 418 SER B CA 1
ATOM 7440 C C . SER B 1 418 ? 23.219 -11 -17.984 1 96.06 418 SER B C 1
ATOM 7442 O O . SER B 1 418 ? 23.812 -10.141 -17.344 1 96.06 418 SER B O 1
ATOM 7444 N N . VAL B 1 419 ? 22.141 -11.594 -17.578 1 96.69 419 VAL B N 1
ATOM 7445 C CA . VAL B 1 419 ? 21.656 -11.414 -16.219 1 96.69 419 VAL B CA 1
ATOM 7446 C C . VAL B 1 419 ? 21.469 -12.781 -15.555 1 96.69 419 VAL B C 1
ATOM 7448 O O . VAL B 1 419 ? 20.875 -13.688 -16.156 1 96.69 419 VAL B O 1
ATOM 7451 N N . GLY B 1 420 ? 22.016 -12.953 -14.375 1 98 420 GLY B N 1
ATOM 7452 C CA . GLY B 1 420 ? 21.891 -14.227 -13.688 1 98 420 GLY B CA 1
ATOM 7453 C C . GLY B 1 420 ? 22.562 -14.242 -12.328 1 98 420 GLY B C 1
ATOM 7454 O O . GLY B 1 420 ? 22.484 -13.258 -11.594 1 98 420 GLY B O 1
ATOM 7455 N N . VAL B 1 421 ? 23.016 -15.422 -11.945 1 98.31 421 VAL B N 1
ATOM 7456 C CA . VAL B 1 421 ? 23.641 -15.594 -10.648 1 98.31 421 VAL B CA 1
ATOM 7457 C C . VAL B 1 421 ? 24.953 -16.359 -10.812 1 98.31 421 VAL B C 1
ATOM 7459 O O . VAL B 1 421 ? 25.141 -17.078 -11.797 1 98.31 421 VAL B O 1
ATOM 7462 N N . THR B 1 422 ? 25.844 -16.188 -9.867 1 98.06 422 THR B N 1
ATOM 7463 C CA . THR B 1 422 ? 27.125 -16.891 -9.898 1 98.06 422 THR B CA 1
ATOM 7464 C C . THR B 1 422 ? 27.656 -17.109 -8.484 1 98.06 422 THR B C 1
ATOM 7466 O O . THR B 1 422 ? 27.266 -16.406 -7.551 1 98.06 422 THR B O 1
ATOM 7469 N N . TYR B 1 423 ? 28.422 -18.125 -8.391 1 97.62 423 TYR B N 1
ATOM 7470 C CA . TYR B 1 423 ? 29.188 -18.297 -7.164 1 97.62 423 TYR B CA 1
ATOM 7471 C C . TYR B 1 423 ? 30.297 -17.266 -7.059 1 97.62 423 TYR B C 1
ATOM 7473 O O . TYR B 1 423 ? 30.781 -16.75 -8.07 1 97.62 423 TYR B O 1
ATOM 7481 N N . ASN B 1 424 ? 30.625 -16.953 -5.816 1 95.31 424 ASN B N 1
ATOM 7482 C CA . ASN B 1 424 ? 31.719 -16.016 -5.598 1 95.31 424 ASN B CA 1
ATOM 7483 C C . ASN B 1 424 ? 33.062 -16.594 -6.055 1 95.31 424 ASN B C 1
ATOM 7485 O O . ASN B 1 424 ? 34 -15.852 -6.355 1 95.31 424 ASN B O 1
ATOM 7489 N N . SER B 1 425 ? 33.156 -17.891 -6.199 1 94.81 425 SER B N 1
ATOM 7490 C CA . SER B 1 425 ? 34.406 -18.578 -6.516 1 94.81 425 SER B CA 1
ATOM 7491 C C . SER B 1 425 ? 34.688 -18.562 -8.016 1 94.81 425 SER B C 1
ATOM 7493 O O . SER B 1 425 ? 35.688 -19.094 -8.477 1 94.81 425 SER B O 1
ATOM 7495 N N . VAL B 1 426 ? 33.875 -18 -8.766 1 95.44 426 VAL B N 1
ATOM 7496 C CA . VAL B 1 426 ? 34.062 -17.922 -10.211 1 95.44 426 VAL B CA 1
ATOM 7497 C C . VAL B 1 426 ? 35.375 -17.172 -10.523 1 95.44 426 VAL B C 1
ATOM 7499 O O . VAL B 1 426 ? 35.781 -16.297 -9.758 1 95.44 426 VAL B O 1
ATOM 7502 N N . LYS B 1 427 ? 35.938 -17.547 -11.602 1 95 427 LYS B N 1
ATOM 7503 C CA . LYS B 1 427 ? 37.156 -16.859 -12.016 1 95 427 LYS B CA 1
ATOM 7504 C C . LYS B 1 427 ? 36.875 -15.406 -12.398 1 95 427 LYS B C 1
ATOM 7506 O O . LYS B 1 427 ? 35.781 -15.094 -12.859 1 95 427 LYS B O 1
ATOM 7511 N N . ARG B 1 428 ? 37.844 -14.547 -12.234 1 96 428 ARG B N 1
ATOM 7512 C CA . ARG B 1 428 ? 37.625 -13.117 -12.461 1 96 428 ARG B CA 1
ATOM 7513 C C . ARG B 1 428 ? 38.281 -12.664 -13.766 1 96 428 ARG B C 1
ATOM 7515 O O . ARG B 1 428 ? 38 -11.555 -14.234 1 96 428 ARG B O 1
ATOM 7522 N N . LYS B 1 429 ? 39.062 -13.555 -14.312 1 94.06 429 LYS B N 1
ATOM 7523 C CA . LYS B 1 429 ? 39.719 -13.266 -15.586 1 94.06 429 LYS B CA 1
ATOM 7524 C C . LYS B 1 429 ? 39.656 -14.469 -16.516 1 94.06 429 LYS B C 1
ATOM 7526 O O . LYS B 1 429 ? 39.5 -15.602 -16.078 1 94.06 429 LYS B O 1
ATOM 7531 N N . GLY B 1 430 ? 39.625 -14.164 -17.734 1 91.88 430 GLY B N 1
ATOM 7532 C CA . GLY B 1 430 ? 39.656 -15.234 -18.719 1 91.88 430 GLY B CA 1
ATOM 7533 C C . GLY B 1 430 ? 38.312 -15.625 -19.25 1 91.88 430 GLY B C 1
ATOM 7534 O O . GLY B 1 430 ? 37.281 -15.133 -18.781 1 91.88 430 GLY B O 1
ATOM 7535 N N . ASP B 1 431 ? 38.281 -16.531 -20.156 1 86.62 431 ASP B N 1
ATOM 7536 C CA . ASP B 1 431 ? 37.062 -16.922 -20.875 1 86.62 431 ASP B CA 1
ATOM 7537 C C . ASP B 1 431 ? 36.094 -17.688 -19.953 1 86.62 431 ASP B C 1
ATOM 7539 O O . ASP B 1 431 ? 34.875 -17.594 -20.094 1 86.62 431 ASP B O 1
ATOM 7543 N N . THR B 1 432 ? 36.688 -18.312 -18.953 1 90.75 432 THR B N 1
ATOM 7544 C CA . THR B 1 432 ? 35.844 -19.125 -18.062 1 90.75 432 THR B CA 1
ATOM 7545 C C . THR B 1 432 ? 35.25 -18.281 -16.938 1 90.75 432 THR B C 1
ATOM 7547 O O . THR B 1 432 ? 34.5 -18.781 -16.109 1 90.75 432 THR B O 1
ATOM 7550 N N . SER B 1 433 ? 35.5 -16.969 -17.031 1 94.12 433 SER B N 1
ATOM 7551 C CA . SER B 1 433 ? 34.969 -16.078 -16 1 94.12 433 SER B CA 1
ATOM 7552 C C . SER B 1 433 ? 33.625 -15.508 -16.406 1 94.12 433 SER B C 1
ATOM 7554 O O . SER B 1 433 ? 32.906 -14.961 -15.57 1 94.12 433 SER B O 1
ATOM 7556 N N . HIS B 1 434 ? 33.281 -15.719 -17.656 1 93.88 434 HIS B N 1
ATOM 7557 C CA . HIS B 1 434 ? 32.031 -15.172 -18.156 1 93.88 434 HIS B CA 1
ATOM 7558 C C . HIS B 1 434 ? 30.812 -15.875 -17.531 1 93.88 434 HIS B C 1
ATOM 7560 O O . HIS B 1 434 ? 30.781 -17.109 -17.469 1 93.88 434 HIS B O 1
ATOM 7566 N N . ILE B 1 435 ? 29.906 -15.102 -17.125 1 95.5 435 ILE B N 1
ATOM 7567 C CA . ILE B 1 435 ? 28.703 -15.695 -16.531 1 95.5 435 ILE B CA 1
ATOM 7568 C C . ILE B 1 435 ? 28 -16.562 -17.562 1 95.5 435 ILE B C 1
ATOM 7570 O O . ILE B 1 435 ? 27.797 -16.156 -18.703 1 95.5 435 ILE B O 1
ATOM 7574 N N . GLY B 1 436 ? 27.641 -17.719 -17.219 1 94.31 436 GLY B N 1
ATOM 7575 C CA . GLY B 1 436 ? 27.031 -18.688 -18.109 1 94.31 436 GLY B CA 1
ATOM 7576 C C . GLY B 1 436 ? 28.031 -19.609 -18.766 1 94.31 436 GLY B C 1
ATOM 7577 O O . GLY B 1 436 ? 27.672 -20.703 -19.219 1 94.31 436 GLY B O 1
ATOM 7578 N N . GLY B 1 437 ? 29.266 -19.203 -18.875 1 93.62 437 GLY B N 1
ATOM 7579 C CA . GLY B 1 437 ? 30.297 -19.969 -19.562 1 93.62 437 GLY B CA 1
ATOM 7580 C C . GLY B 1 437 ? 31.047 -20.906 -18.641 1 93.62 437 GLY B C 1
ATOM 7581 O O . GLY B 1 437 ? 32.125 -21.391 -19 1 93.62 437 GLY B O 1
ATOM 7582 N N . ASN B 1 438 ? 30.609 -21.141 -17.5 1 94.38 438 ASN B N 1
ATOM 7583 C CA . ASN B 1 438 ? 31.234 -22 -16.5 1 94.38 438 ASN B CA 1
ATOM 7584 C C . ASN B 1 438 ? 30.203 -22.781 -15.711 1 94.38 438 ASN B C 1
ATOM 7586 O O . ASN B 1 438 ? 29 -22.609 -15.898 1 94.38 438 ASN B O 1
ATOM 7590 N N . ASP B 1 439 ? 30.656 -23.672 -14.828 1 94.62 439 ASP B N 1
ATOM 7591 C CA . ASP B 1 439 ? 29.75 -24.547 -14.078 1 94.62 439 ASP B CA 1
ATOM 7592 C C . ASP B 1 439 ? 29.328 -23.891 -12.758 1 94.62 439 ASP B C 1
ATOM 7594 O O . ASP B 1 439 ? 28.734 -24.547 -11.906 1 94.62 439 ASP B O 1
ATOM 7598 N N . LYS B 1 440 ? 29.656 -22.562 -12.672 1 96.62 440 LYS B N 1
ATOM 7599 C CA . LYS B 1 440 ? 29.406 -21.906 -11.398 1 96.62 440 LYS B CA 1
ATOM 7600 C C . LYS B 1 440 ? 28.391 -20.766 -11.562 1 96.62 440 LYS B C 1
ATOM 7602 O O . LYS B 1 440 ? 28.141 -20.016 -10.625 1 96.62 440 LYS B O 1
ATOM 7607 N N . SER B 1 441 ? 27.906 -20.625 -12.805 1 97.56 441 SER B N 1
ATOM 7608 C CA . SER B 1 441 ? 27 -19.5 -13.039 1 97.56 441 SER B CA 1
ATOM 7609 C C . SER B 1 441 ? 25.859 -19.906 -13.969 1 97.56 441 SER B C 1
ATOM 7611 O O . SER B 1 441 ? 25.984 -20.844 -14.75 1 97.56 441 SER B O 1
ATOM 7613 N N . TRP B 1 442 ? 24.703 -19.344 -13.812 1 98 442 TRP B N 1
ATOM 7614 C CA . TRP B 1 442 ? 23.484 -19.516 -14.602 1 98 442 TRP B CA 1
ATOM 7615 C C . TRP B 1 442 ? 22.922 -18.156 -15.047 1 98 442 TRP B C 1
ATOM 7617 O O . TRP B 1 442 ? 22.781 -17.25 -14.242 1 98 442 TRP B O 1
ATOM 7627 N N . CYS B 1 443 ? 22.609 -18.016 -16.375 1 97.75 443 CYS B N 1
ATOM 7628 C CA . CYS B 1 443 ? 22.172 -16.672 -16.766 1 97.75 443 CYS B CA 1
ATOM 7629 C C . CYS B 1 443 ? 21.297 -16.734 -18 1 97.75 443 CYS B C 1
ATOM 7631 O O . CYS B 1 443 ? 21.203 -17.766 -18.656 1 97.75 443 CYS B O 1
ATOM 7633 N N . LEU B 1 444 ? 20.578 -15.68 -18.125 1 95.62 444 LEU B N 1
ATOM 7634 C CA . LEU B 1 444 ? 19.906 -15.328 -19.375 1 95.62 444 LEU B CA 1
ATOM 7635 C C . LEU B 1 444 ? 20.75 -14.359 -20.188 1 95.62 444 LEU B C 1
ATOM 7637 O O . LEU B 1 444 ? 21.25 -13.359 -19.672 1 95.62 444 LEU B O 1
ATOM 7641 N N . THR B 1 445 ? 20.922 -14.68 -21.438 1 93.94 445 THR B N 1
ATOM 7642 C CA . THR B 1 445 ? 21.797 -13.867 -22.281 1 93.94 445 THR B CA 1
ATOM 7643 C C . THR B 1 445 ? 21.047 -13.336 -23.5 1 93.94 445 THR B C 1
ATOM 7645 O O . THR B 1 445 ? 20.328 -14.086 -24.156 1 93.94 445 THR B O 1
ATOM 7648 N N . TRP B 1 446 ? 21.203 -12.086 -23.672 1 92.94 446 TRP B N 1
ATOM 7649 C CA . TRP B 1 446 ? 20.75 -11.445 -24.906 1 92.94 446 TRP B CA 1
ATOM 7650 C C . TRP B 1 446 ? 21.938 -11.18 -25.844 1 92.94 446 TRP B C 1
ATOM 7652 O O . TRP B 1 446 ? 22.812 -10.375 -25.516 1 92.94 446 TRP B O 1
ATOM 7662 N N . ALA B 1 447 ? 21.969 -11.953 -26.875 1 89.25 447 ALA B N 1
ATOM 7663 C CA . ALA B 1 447 ? 23.047 -11.828 -27.875 1 89.25 447 ALA B CA 1
ATOM 7664 C C . ALA B 1 447 ? 22.5 -11.977 -29.281 1 89.25 447 ALA B C 1
ATOM 7666 O O . ALA B 1 447 ? 21.703 -12.891 -29.562 1 89.25 447 ALA B O 1
ATOM 7667 N N . ASP B 1 448 ? 22.859 -11.047 -30.172 1 84.06 448 ASP B N 1
ATOM 7668 C CA . ASP B 1 448 ? 22.469 -11.086 -31.578 1 84.06 448 ASP B CA 1
ATOM 7669 C C . ASP B 1 448 ? 20.938 -11.078 -31.719 1 84.06 448 ASP B C 1
ATOM 7671 O O . ASP B 1 448 ? 20.375 -11.875 -32.469 1 84.06 448 ASP B O 1
ATOM 7675 N N . ASN B 1 449 ? 20.297 -10.477 -30.875 1 83.62 449 ASN B N 1
ATOM 7676 C CA . ASN B 1 449 ? 18.844 -10.273 -30.906 1 83.62 449 ASN B CA 1
ATOM 7677 C C . ASN B 1 449 ? 18.094 -11.555 -30.562 1 83.62 449 ASN B C 1
ATOM 7679 O O . ASN B 1 449 ? 16.984 -11.766 -31.047 1 83.62 449 ASN B O 1
ATOM 7683 N N . GLU B 1 450 ? 18.781 -12.375 -29.891 1 88.5 450 GLU B N 1
ATOM 7684 C CA . GLU B 1 450 ? 18.156 -13.609 -29.422 1 88.5 450 GLU B CA 1
ATOM 7685 C C . GLU B 1 450 ? 18.359 -13.797 -27.922 1 88.5 450 GLU B C 1
ATOM 7687 O O . GLU B 1 450 ? 19.422 -13.469 -27.391 1 88.5 450 GLU B O 1
ATOM 7692 N N . LEU B 1 451 ? 17.344 -14.328 -27.359 1 92.5 451 LEU B N 1
ATOM 7693 C CA . LEU B 1 451 ? 17.422 -14.625 -25.922 1 92.5 451 LEU B CA 1
ATOM 7694 C C . LEU B 1 451 ? 17.781 -16.094 -25.688 1 92.5 451 LEU B C 1
ATOM 7696 O O . LEU B 1 451 ? 17.172 -16.984 -26.281 1 92.5 451 LEU B O 1
ATOM 7700 N N . LYS B 1 452 ? 18.75 -16.328 -24.891 1 94 452 LYS B N 1
ATOM 7701 C CA . LYS B 1 452 ? 19.203 -17.688 -24.609 1 94 452 LYS B CA 1
ATOM 7702 C C . LYS B 1 452 ? 19.438 -17.906 -23.125 1 94 452 LYS B C 1
ATOM 7704 O O . LYS B 1 452 ? 19.703 -16.953 -22.391 1 94 452 LYS B O 1
ATOM 7709 N N . ALA B 1 453 ? 19.219 -19.062 -22.656 1 96.38 453 ALA B N 1
ATOM 7710 C CA . ALA B 1 453 ? 19.625 -19.5 -21.328 1 96.38 453 ALA B CA 1
ATOM 7711 C C . ALA B 1 453 ? 20.969 -20.219 -21.375 1 96.38 453 ALA B C 1
ATOM 7713 O O . ALA B 1 453 ? 21.203 -21.094 -22.219 1 96.38 453 ALA B O 1
ATOM 7714 N N . GLU B 1 454 ? 21.812 -19.781 -20.516 1 96.31 454 GLU B N 1
ATOM 7715 C CA . GLU B 1 454 ? 23.172 -20.281 -20.625 1 96.31 454 GLU B CA 1
ATOM 7716 C C . GLU B 1 454 ? 23.688 -20.797 -19.281 1 96.31 454 GLU B C 1
ATOM 7718 O O . GLU B 1 454 ? 23.453 -20.172 -18.234 1 96.31 454 GLU B O 1
ATOM 7723 N N . HIS B 1 455 ? 24.25 -21.953 -19.266 1 96.5 455 HIS B N 1
ATOM 7724 C CA . HIS B 1 455 ? 24.938 -22.578 -18.141 1 96.5 455 HIS B CA 1
ATOM 7725 C C . HIS B 1 455 ? 26.016 -23.547 -18.625 1 96.5 455 HIS B C 1
ATOM 7727 O O . HIS B 1 455 ? 25.75 -24.406 -19.469 1 96.5 455 HIS B O 1
ATOM 7733 N N . ASP B 1 456 ? 27.188 -23.375 -18.172 1 95.06 456 ASP B N 1
ATOM 7734 C CA . ASP B 1 456 ? 28.312 -24.266 -18.469 1 95.06 456 ASP B CA 1
ATOM 7735 C C . ASP B 1 456 ? 28.516 -24.391 -19.969 1 95.06 456 ASP B C 1
ATOM 7737 O O . ASP B 1 456 ? 28.609 -25.5 -20.484 1 95.06 456 ASP B O 1
ATOM 7741 N N . ASP B 1 457 ? 28.406 -23.297 -20.656 1 90.94 457 ASP B N 1
ATOM 7742 C CA . ASP B 1 457 ? 28.672 -23.156 -22.078 1 90.94 457 ASP B CA 1
ATOM 7743 C C . ASP B 1 457 ? 27.594 -23.875 -22.906 1 90.94 457 ASP B C 1
ATOM 7745 O O . ASP B 1 457 ? 27.812 -24.172 -24.078 1 90.94 457 ASP B O 1
ATOM 7749 N N . GLU B 1 458 ? 26.547 -24.25 -22.281 1 93.25 458 GLU B N 1
ATOM 7750 C CA . GLU B 1 458 ? 25.391 -24.797 -22.984 1 93.25 458 GLU B CA 1
ATOM 7751 C C . GLU B 1 458 ? 24.312 -23.734 -23.156 1 93.25 458 GLU B C 1
ATOM 7753 O O . GLU B 1 458 ? 23.938 -23.062 -22.188 1 93.25 458 GLU B O 1
ATOM 7758 N N . LEU B 1 459 ? 23.844 -23.625 -24.328 1 92 459 LEU B N 1
ATOM 7759 C CA . LEU B 1 459 ? 22.875 -22.578 -24.656 1 92 459 LEU B CA 1
ATOM 7760 C C . LEU B 1 459 ? 21.531 -23.188 -25.062 1 92 459 LEU B C 1
ATOM 7762 O O . LEU B 1 459 ? 21.5 -24.156 -25.812 1 92 459 LEU B O 1
ATOM 7766 N N . ASP B 1 460 ? 20.562 -22.766 -24.391 1 91.88 460 ASP B N 1
ATOM 7767 C CA . ASP B 1 460 ? 19.188 -23.109 -24.781 1 91.88 460 ASP B CA 1
ATOM 7768 C C . ASP B 1 460 ? 18.484 -21.922 -25.406 1 91.88 460 ASP B C 1
ATOM 7770 O O . ASP B 1 460 ? 18.297 -20.891 -24.75 1 91.88 460 ASP B O 1
ATOM 7774 N N . ASP B 1 461 ? 18.031 -22.062 -26.625 1 91.25 461 ASP B N 1
ATOM 7775 C CA . ASP B 1 461 ? 17.344 -20.969 -27.312 1 91.25 461 ASP B CA 1
ATOM 7776 C C . ASP B 1 461 ? 15.914 -20.812 -26.797 1 91.25 461 ASP B C 1
ATOM 7778 O O . ASP B 1 461 ? 15.18 -21.812 -26.672 1 91.25 461 ASP B O 1
ATOM 7782 N N . LEU B 1 462 ? 15.773 -19.562 -26.438 1 90.44 462 LEU B N 1
ATOM 7783 C CA . LEU B 1 462 ? 14.406 -19.297 -26 1 90.44 462 LEU B CA 1
ATOM 7784 C C . LEU B 1 462 ? 13.602 -18.609 -27.094 1 90.44 462 LEU B C 1
ATOM 7786 O O . LEU B 1 462 ? 14.133 -17.797 -27.844 1 90.44 462 LEU B O 1
ATOM 7790 N N . ASP B 1 463 ? 12.523 -19.172 -27.531 1 77.5 463 ASP B N 1
ATOM 7791 C CA . ASP B 1 463 ? 11.695 -18.656 -28.625 1 77.5 463 ASP B CA 1
ATOM 7792 C C . ASP B 1 463 ? 10.953 -17.391 -28.203 1 77.5 463 ASP B C 1
ATOM 7794 O O . ASP B 1 463 ? 9.727 -17.375 -28.141 1 77.5 463 ASP B O 1
ATOM 7798 N N . ASN B 1 464 ? 11.742 -16.656 -27.531 1 67.06 464 ASN B N 1
ATOM 7799 C CA . ASN B 1 464 ? 11.078 -15.414 -27.141 1 67.06 464 ASN B CA 1
ATOM 7800 C C . ASN B 1 464 ? 11.617 -14.211 -27.922 1 67.06 464 ASN B C 1
ATOM 7802 O O . ASN B 1 464 ? 12.797 -14.172 -28.266 1 67.06 464 ASN B O 1
ATOM 7806 N N . GLY B 1 465 ? 10.859 -13.523 -28.625 1 64.69 465 GLY B N 1
ATOM 7807 C CA . GLY B 1 465 ? 11.234 -12.32 -29.359 1 64.69 465 GLY B CA 1
ATOM 7808 C C . GLY B 1 465 ? 11.852 -11.258 -28.469 1 64.69 465 GLY B C 1
ATOM 7809 O O . GLY B 1 465 ? 12.453 -11.562 -27.438 1 64.69 465 GLY B O 1
ATOM 7810 N N . LEU B 1 466 ? 11.734 -10.07 -28.875 1 64.75 466 LEU B N 1
ATOM 7811 C CA . LEU B 1 466 ? 12.266 -8.875 -28.234 1 64.75 466 LEU B CA 1
ATOM 7812 C C . LEU B 1 466 ? 11.57 -8.633 -26.891 1 64.75 466 LEU B C 1
ATOM 7814 O O . LEU B 1 466 ? 10.344 -8.586 -26.828 1 64.75 466 LEU B O 1
ATOM 7818 N N . LEU B 1 467 ? 12.484 -8.719 -25.891 1 75.81 467 LEU B N 1
ATOM 7819 C CA . LEU B 1 467 ? 11.953 -8.43 -24.562 1 75.81 467 LEU B CA 1
ATOM 7820 C C . LEU B 1 467 ? 11.719 -6.934 -24.391 1 75.81 467 LEU B C 1
ATOM 7822 O O . LEU B 1 467 ? 12.641 -6.137 -24.562 1 75.81 467 LEU B O 1
ATOM 7826 N N . ALA B 1 468 ? 10.547 -6.496 -24.391 1 73.94 468 ALA B N 1
ATOM 7827 C CA . ALA B 1 468 ? 10.227 -5.086 -24.172 1 73.94 468 ALA B CA 1
ATOM 7828 C C . ALA B 1 468 ? 9.984 -4.797 -22.703 1 73.94 468 ALA B C 1
ATOM 7830 O O . ALA B 1 468 ? 9.969 -3.635 -22.281 1 73.94 468 ALA B O 1
ATOM 7831 N N . SER B 1 469 ? 9.977 -5.855 -21.922 1 85.94 469 SER B N 1
ATOM 7832 C CA . SER B 1 469 ? 9.617 -5.703 -20.516 1 85.94 469 SER B CA 1
ATOM 7833 C C . SER B 1 469 ? 10.781 -6.082 -19.609 1 85.94 469 SER B C 1
ATOM 7835 O O . SER B 1 469 ? 11.734 -6.719 -20.047 1 85.94 469 SER B O 1
ATOM 7837 N N . PRO B 1 470 ? 10.727 -5.594 -18.406 1 92.94 470 PRO B N 1
ATOM 7838 C CA . PRO B 1 470 ? 11.758 -5.988 -17.438 1 92.94 470 PRO B CA 1
ATOM 7839 C C . PRO B 1 470 ? 11.781 -7.496 -17.188 1 92.94 470 PRO B C 1
ATOM 7841 O O . PRO B 1 470 ? 10.836 -8.195 -17.547 1 92.94 470 PRO B O 1
ATOM 7844 N N . ILE B 1 471 ? 12.891 -7.93 -16.703 1 94.62 471 ILE B N 1
ATOM 7845 C CA . ILE B 1 471 ? 13.07 -9.352 -16.406 1 94.62 471 ILE B CA 1
ATOM 7846 C C . ILE B 1 471 ? 12.953 -9.586 -14.898 1 94.62 471 ILE B C 1
ATOM 7848 O O . ILE B 1 471 ? 13.57 -8.867 -14.109 1 94.62 471 ILE B O 1
ATOM 7852 N N . GLY B 1 472 ? 12.102 -10.492 -14.586 1 96.12 472 GLY B N 1
ATOM 7853 C CA . GLY B 1 472 ? 12.031 -10.938 -13.203 1 96.12 472 GLY B CA 1
ATOM 7854 C C . GLY B 1 472 ? 12.836 -12.195 -12.938 1 96.12 472 GLY B C 1
ATOM 7855 O O . GLY B 1 472 ? 12.789 -13.141 -13.727 1 96.12 472 GLY B O 1
ATOM 7856 N N . ILE B 1 473 ? 13.609 -12.219 -11.867 1 97.31 473 ILE B N 1
ATOM 7857 C CA . ILE B 1 473 ? 14.43 -13.375 -11.508 1 97.31 473 ILE B CA 1
ATOM 7858 C C . ILE B 1 473 ? 14 -13.914 -10.148 1 97.31 473 ILE B C 1
ATOM 7860 O O . ILE B 1 473 ? 13.906 -13.164 -9.18 1 97.31 473 ILE B O 1
ATOM 7864 N N . TYR B 1 474 ? 13.68 -15.148 -10.125 1 97.81 474 TYR B N 1
ATOM 7865 C CA . TYR B 1 474 ? 13.273 -15.844 -8.914 1 97.81 474 TYR B CA 1
ATOM 7866 C C . TYR B 1 474 ? 14.266 -16.938 -8.547 1 97.81 474 TYR B C 1
ATOM 7868 O O . TYR B 1 474 ? 14.5 -17.859 -9.344 1 97.81 474 TYR B O 1
ATOM 7876 N N . LEU B 1 475 ? 14.828 -16.797 -7.324 1 97.75 475 LEU B N 1
ATOM 7877 C CA . LEU B 1 475 ? 15.805 -17.781 -6.844 1 97.75 475 LEU B CA 1
ATOM 7878 C C . LEU B 1 475 ? 15.273 -18.516 -5.625 1 97.75 475 LEU B C 1
ATOM 7880 O O . LEU B 1 475 ? 15.008 -17.906 -4.586 1 97.75 475 LEU B O 1
ATOM 7884 N N . ASP B 1 476 ? 15.016 -19.703 -5.766 1 97.38 476 ASP B N 1
ATOM 7885 C CA . ASP B 1 476 ? 14.75 -20.594 -4.637 1 97.38 476 ASP B CA 1
ATOM 7886 C C . ASP B 1 476 ? 15.992 -21.406 -4.273 1 97.38 476 ASP B C 1
ATOM 7888 O O . ASP B 1 476 ? 16.203 -22.5 -4.805 1 97.38 476 ASP B O 1
ATOM 7892 N N . TYR B 1 477 ? 16.734 -20.891 -3.393 1 97.31 477 TYR B N 1
ATOM 7893 C CA . TYR B 1 477 ? 18.031 -21.484 -3.061 1 97.31 477 TYR B CA 1
ATOM 7894 C C . TYR B 1 477 ? 17.859 -22.875 -2.467 1 97.31 477 TYR B C 1
ATOM 7896 O O . TYR B 1 477 ? 18.594 -23.797 -2.828 1 97.31 477 TYR B O 1
ATOM 7904 N N . ASP B 1 478 ? 16.922 -23.094 -1.606 1 95.25 478 ASP B N 1
ATOM 7905 C CA . ASP B 1 478 ? 16.75 -24.344 -0.856 1 95.25 478 ASP B CA 1
ATOM 7906 C C . ASP B 1 478 ? 16.297 -25.469 -1.771 1 95.25 478 ASP B C 1
ATOM 7908 O O . ASP B 1 478 ? 16.75 -26.609 -1.635 1 95.25 478 ASP B O 1
ATOM 7912 N N . ASN B 1 479 ? 15.453 -25.078 -2.697 1 95.25 479 ASN B N 1
ATOM 7913 C CA . ASN B 1 479 ? 14.945 -26.109 -3.602 1 95.25 479 ASN B CA 1
ATOM 7914 C C . ASN B 1 479 ? 15.789 -26.188 -4.875 1 95.25 479 ASN B C 1
ATOM 7916 O O . ASN B 1 479 ? 15.547 -27.062 -5.723 1 95.25 479 ASN B O 1
ATOM 7920 N N . GLY B 1 480 ? 16.672 -25.297 -5.07 1 96.31 480 GLY B N 1
ATOM 7921 C CA . GLY B 1 480 ? 17.609 -25.359 -6.18 1 96.31 480 GLY B CA 1
ATOM 7922 C C . GLY B 1 480 ? 16.969 -25 -7.512 1 96.31 480 GLY B C 1
ATOM 7923 O O . GLY B 1 480 ? 17.094 -25.75 -8.484 1 96.31 480 GLY B O 1
ATOM 7924 N N . SER B 1 481 ? 16.312 -23.922 -7.566 1 97.06 481 SER B N 1
ATOM 7925 C CA . SER B 1 481 ? 15.664 -23.484 -8.805 1 97.06 481 SER B CA 1
ATOM 7926 C C . SER B 1 481 ? 15.906 -22 -9.055 1 97.06 481 SER B C 1
ATOM 7928 O O . SER B 1 481 ? 15.852 -21.188 -8.133 1 97.06 481 SER B O 1
ATOM 7930 N N . LEU B 1 482 ? 16.328 -21.672 -10.258 1 97.94 482 LEU B N 1
ATOM 7931 C CA . LEU B 1 482 ? 16.453 -20.297 -10.742 1 97.94 482 LEU B CA 1
ATOM 7932 C C . LEU B 1 482 ? 15.555 -20.062 -11.953 1 97.94 482 LEU B C 1
ATOM 7934 O O . LEU B 1 482 ? 15.758 -20.656 -13.008 1 97.94 482 LEU B O 1
ATOM 7938 N N . SER B 1 483 ? 14.586 -19.172 -11.734 1 97.69 483 SER B N 1
ATOM 7939 C CA . SER B 1 483 ? 13.609 -18.969 -12.797 1 97.69 483 SER B CA 1
ATOM 7940 C C . SER B 1 483 ? 13.656 -17.516 -13.297 1 97.69 483 SER B C 1
ATOM 7942 O O . SER B 1 483 ? 13.883 -16.594 -12.523 1 97.69 483 SER B O 1
ATOM 7944 N N . PHE B 1 484 ? 13.438 -17.344 -14.594 1 96.62 484 PHE B N 1
ATOM 7945 C CA . PHE B 1 484 ? 13.383 -16.047 -15.242 1 96.62 484 PHE B CA 1
ATOM 7946 C C . PHE B 1 484 ? 12.008 -15.789 -15.836 1 96.62 484 PHE B C 1
ATOM 7948 O O . PHE B 1 484 ? 11.383 -16.688 -16.391 1 96.62 484 PHE B O 1
ATOM 7955 N N . TYR B 1 485 ? 11.555 -14.586 -15.68 1 95.5 485 TYR B N 1
ATOM 7956 C CA . TYR B 1 485 ? 10.227 -14.219 -16.156 1 95.5 485 TYR B CA 1
ATOM 7957 C C . TYR B 1 485 ? 10.273 -12.922 -16.953 1 95.5 485 TYR B C 1
ATOM 7959 O O . TYR B 1 485 ? 11.062 -12.023 -16.641 1 95.5 485 TYR B O 1
ATOM 7967 N N . GLU B 1 486 ? 9.477 -12.812 -17.969 1 94.06 486 GLU B N 1
ATOM 7968 C CA . GLU B 1 486 ? 9.188 -11.531 -18.609 1 94.06 486 GLU B CA 1
ATOM 7969 C C . GLU B 1 486 ? 8.031 -10.82 -17.906 1 94.06 486 GLU B C 1
ATOM 7971 O O . GLU B 1 486 ? 6.938 -11.367 -17.781 1 94.06 486 GLU B O 1
ATOM 7976 N N . LEU B 1 487 ? 8.266 -9.68 -17.453 1 92.94 487 LEU B N 1
ATOM 7977 C CA . LEU B 1 487 ? 7.293 -9 -16.609 1 92.94 487 LEU B CA 1
ATOM 7978 C C . LEU B 1 487 ? 6.316 -8.18 -17.438 1 92.94 487 LEU B C 1
ATOM 7980 O O . LEU B 1 487 ? 6.129 -6.988 -17.203 1 92.94 487 LEU B O 1
ATOM 7984 N N . SER B 1 488 ? 5.73 -8.781 -18.312 1 87.62 488 SER B N 1
ATOM 7985 C CA . SER B 1 488 ? 4.59 -8.242 -19.047 1 87.62 488 SER B CA 1
ATOM 7986 C C . SER B 1 488 ? 3.273 -8.609 -18.375 1 87.62 488 SER B C 1
ATOM 7988 O O . SER B 1 488 ? 3.266 -9.297 -17.344 1 87.62 488 SER B O 1
ATOM 7990 N N . TRP B 1 489 ? 2.219 -8.078 -18.734 1 80.69 489 TRP B N 1
ATOM 7991 C CA . TRP B 1 489 ? 0.914 -8.492 -18.234 1 80.69 489 TRP B CA 1
ATOM 7992 C C . TRP B 1 489 ? 0.147 -9.273 -19.297 1 80.69 489 TRP B C 1
ATOM 7994 O O . TRP B 1 489 ? -0.256 -8.711 -20.312 1 80.69 489 TRP B O 1
ATOM 8004 N N . PRO B 1 490 ? 0.074 -10.5 -19.109 1 86.69 490 PRO B N 1
ATOM 8005 C CA . PRO B 1 490 ? 0.435 -11.336 -17.953 1 86.69 490 PRO B CA 1
ATOM 8006 C C . PRO B 1 490 ? 1.915 -11.711 -17.938 1 86.69 490 PRO B C 1
ATOM 8008 O O . PRO B 1 490 ? 2.553 -11.758 -18.984 1 86.69 490 PRO B O 1
ATOM 8011 N N . VAL B 1 491 ? 2.412 -12.023 -16.734 1 92.69 491 VAL B N 1
ATOM 8012 C CA . VAL B 1 491 ? 3.803 -12.43 -16.562 1 92.69 491 VAL B CA 1
ATOM 8013 C C . VAL B 1 491 ? 4.047 -13.75 -17.297 1 92.69 491 VAL B C 1
ATOM 8015 O O . VAL B 1 491 ? 3.217 -14.664 -17.25 1 92.69 491 VAL B O 1
ATOM 8018 N N . GLN B 1 492 ? 5.145 -13.836 -18 1 92.12 492 GLN B N 1
ATOM 8019 C CA . GLN B 1 492 ? 5.449 -15.031 -18.781 1 92.12 492 GLN B CA 1
ATOM 8020 C C . GLN B 1 492 ? 6.723 -15.703 -18.281 1 92.12 492 GLN B C 1
ATOM 8022 O O . GLN B 1 492 ? 7.73 -15.031 -18.031 1 92.12 492 GLN B O 1
ATOM 8027 N N . HIS B 1 493 ? 6.637 -16.969 -18.141 1 93.94 493 HIS B N 1
ATOM 8028 C CA . HIS B 1 493 ? 7.809 -17.75 -17.766 1 93.94 493 HIS B CA 1
ATOM 8029 C C . HIS B 1 493 ? 8.758 -17.922 -18.953 1 93.94 493 HIS B C 1
ATOM 8031 O O . HIS B 1 493 ? 8.328 -18.25 -20.047 1 93.94 493 HIS B O 1
ATOM 8037 N N . LEU B 1 494 ? 10.023 -17.719 -18.75 1 93.94 494 LEU B N 1
ATOM 8038 C CA . LEU B 1 494 ? 11.016 -17.828 -19.812 1 93.94 494 LEU B CA 1
ATOM 8039 C C . LEU B 1 494 ? 11.797 -19.125 -19.703 1 93.94 494 LEU B C 1
ATOM 8041 O O . LEU B 1 494 ? 11.789 -19.953 -20.625 1 93.94 494 LEU B O 1
ATOM 8045 N N . HIS B 1 495 ? 12.398 -19.281 -18.531 1 95.56 495 HIS B N 1
ATOM 8046 C CA . HIS B 1 495 ? 13.242 -20.453 -18.344 1 95.56 495 HIS B CA 1
ATOM 8047 C C . HIS B 1 495 ? 13.5 -20.719 -16.859 1 95.56 495 HIS B C 1
ATOM 8049 O O . HIS B 1 495 ? 13.508 -19.797 -16.047 1 95.56 495 HIS B O 1
ATOM 8055 N N . THR B 1 496 ? 13.695 -21.969 -16.547 1 96.81 496 THR B N 1
ATOM 8056 C CA . THR B 1 496 ? 14.031 -22.359 -15.18 1 96.81 496 THR B CA 1
ATOM 8057 C C . THR B 1 496 ? 15.227 -23.312 -15.172 1 96.81 496 THR B C 1
ATOM 8059 O O . THR B 1 496 ? 15.242 -24.297 -15.906 1 96.81 496 THR B O 1
ATOM 8062 N N . PHE B 1 497 ? 16.219 -22.906 -14.43 1 97.12 497 PHE B N 1
ATOM 8063 C CA . PHE B 1 497 ? 17.328 -23.812 -14.18 1 97.12 497 PHE B CA 1
ATOM 8064 C C . PHE B 1 497 ? 17.094 -24.609 -12.898 1 97.12 497 PHE B C 1
ATOM 8066 O O . PHE B 1 497 ? 16.594 -24.078 -11.906 1 97.12 497 PHE B O 1
ATOM 8073 N N . SER B 1 498 ? 17.391 -25.859 -12.906 1 96.44 498 SER B N 1
ATOM 8074 C CA . SER B 1 498 ? 17.406 -26.688 -11.703 1 96.44 498 SER B CA 1
ATOM 8075 C C . SER B 1 498 ? 18.828 -27.109 -11.344 1 96.44 498 SER B C 1
ATOM 8077 O O . SER B 1 498 ? 19.547 -27.656 -12.18 1 96.44 498 SER B O 1
ATOM 8079 N N . ALA B 1 499 ? 19.219 -26.703 -10.219 1 94.75 499 ALA B N 1
ATOM 8080 C CA . ALA B 1 499 ? 20.562 -27.047 -9.766 1 94.75 499 ALA B CA 1
ATOM 8081 C C . ALA B 1 499 ? 20.641 -27.094 -8.242 1 94.75 499 ALA B C 1
ATOM 8083 O O . ALA B 1 499 ? 19.844 -26.438 -7.559 1 94.75 499 ALA B O 1
ATOM 8084 N N . THR B 1 500 ? 21.547 -27.891 -7.734 1 95.88 500 THR B N 1
ATOM 8085 C CA . THR B 1 500 ? 21.828 -27.891 -6.305 1 95.88 500 THR B CA 1
ATOM 8086 C C . THR B 1 500 ? 22.922 -26.875 -5.98 1 95.88 500 THR B C 1
ATOM 8088 O O . THR B 1 500 ? 24.094 -27.094 -6.301 1 95.88 500 THR B O 1
ATOM 8091 N N . PHE B 1 501 ? 22.547 -25.875 -5.34 1 96.44 501 PHE B N 1
ATOM 8092 C CA . PHE B 1 501 ? 23.5 -24.812 -5.016 1 96.44 501 PHE B CA 1
ATOM 8093 C C . PHE B 1 501 ? 24.328 -25.188 -3.795 1 96.44 501 PHE B C 1
ATOM 8095 O O . PHE B 1 501 ? 23.781 -25.562 -2.756 1 96.44 501 PHE B O 1
ATOM 8102 N N . ILE B 1 502 ? 25.594 -25.016 -3.84 1 95.31 502 ILE B N 1
ATOM 8103 C CA . ILE B 1 502 ? 26.5 -25.469 -2.779 1 95.31 502 ILE B CA 1
ATOM 8104 C C . ILE B 1 502 ? 27.203 -24.266 -2.156 1 95.31 502 ILE B C 1
ATOM 8106 O O . ILE B 1 502 ? 27.797 -24.375 -1.078 1 95.31 502 ILE B O 1
ATOM 8110 N N . GLU B 1 503 ? 27.266 -23.125 -2.885 1 96.69 503 GLU B N 1
ATOM 8111 C CA . GLU B 1 503 ? 27.859 -21.891 -2.412 1 96.69 503 GLU B CA 1
ATOM 8112 C C . GLU B 1 503 ? 26.859 -20.734 -2.477 1 96.69 503 GLU B C 1
ATOM 8114 O O . GLU B 1 503 ? 25.875 -20.797 -3.219 1 96.69 503 GLU B O 1
ATOM 8119 N N . PRO B 1 504 ? 27.156 -19.719 -1.609 1 97.44 504 PRO B N 1
ATOM 8120 C CA . PRO B 1 504 ? 26.312 -18.547 -1.748 1 97.44 504 PRO B CA 1
ATOM 8121 C C . PRO B 1 504 ? 26.359 -17.938 -3.148 1 97.44 504 PRO B C 1
ATOM 8123 O O . PRO B 1 504 ? 27.422 -17.953 -3.789 1 97.44 504 PRO B O 1
ATOM 8126 N N . LEU B 1 505 ? 25.203 -17.453 -3.516 1 98.12 505 LEU B N 1
ATOM 8127 C CA . LEU B 1 505 ? 25.094 -16.922 -4.867 1 98.12 505 LEU B CA 1
ATOM 8128 C C . LEU B 1 505 ? 25.016 -15.391 -4.844 1 98.12 505 LEU B C 1
ATOM 8130 O O . LEU B 1 505 ? 24.531 -14.805 -3.875 1 98.12 505 LEU B O 1
ATOM 8134 N N . HIS B 1 506 ? 25.547 -14.773 -5.902 1 98 506 HIS B N 1
ATOM 8135 C CA . HIS B 1 506 ? 25.406 -13.344 -6.148 1 98 506 HIS B CA 1
ATOM 8136 C C . HIS B 1 506 ? 24.688 -13.078 -7.465 1 98 506 HIS B C 1
ATOM 8138 O O . HIS B 1 506 ? 24.797 -13.867 -8.406 1 98 506 HIS B O 1
ATOM 8144 N N . ALA B 1 507 ? 23.922 -12.055 -7.457 1 97.94 507 ALA B N 1
ATOM 8145 C CA . ALA B 1 507 ? 23.438 -11.609 -8.766 1 97.94 507 ALA B CA 1
ATOM 8146 C C . ALA B 1 507 ? 24.609 -11.164 -9.648 1 97.94 507 ALA B C 1
ATOM 8148 O O . ALA B 1 507 ? 25.516 -10.477 -9.18 1 97.94 507 ALA B O 1
ATOM 8149 N N . ALA B 1 508 ? 24.625 -11.586 -10.844 1 98 508 ALA B N 1
ATOM 8150 C CA . ALA B 1 508 ? 25.719 -11.297 -11.766 1 98 508 ALA B CA 1
ATOM 8151 C C . ALA B 1 508 ? 25.188 -10.688 -13.062 1 98 508 ALA B C 1
ATOM 8153 O O . ALA B 1 508 ? 24.156 -11.109 -13.578 1 98 508 ALA B O 1
ATOM 8154 N N . PHE B 1 509 ? 25.969 -9.781 -13.578 1 97.75 509 PHE B N 1
ATOM 8155 C CA . PHE B 1 509 ? 25.547 -9.07 -14.781 1 97.75 509 PHE B CA 1
ATOM 8156 C C . PHE B 1 509 ? 26.719 -8.891 -15.734 1 97.75 509 PHE B C 1
ATOM 8158 O O . PHE B 1 509 ? 27.812 -8.469 -15.328 1 97.75 509 PHE B O 1
ATOM 8165 N N . TYR B 1 510 ? 26.531 -9.227 -16.906 1 97 510 TYR B N 1
ATOM 8166 C CA . TYR B 1 510 ? 27.453 -8.93 -18 1 97 510 TYR B CA 1
ATOM 8167 C C . TYR B 1 510 ? 26.875 -7.844 -18.906 1 97 510 TYR B C 1
ATOM 8169 O O . TYR B 1 510 ? 25.719 -7.93 -19.328 1 97 510 TYR B O 1
ATOM 8177 N N . ILE B 1 511 ? 27.656 -6.84 -19.172 1 95.81 511 ILE B N 1
ATOM 8178 C CA . ILE B 1 511 ? 27.172 -5.691 -19.922 1 95.81 511 ILE B CA 1
ATOM 8179 C C . ILE B 1 511 ? 28.156 -5.352 -21.031 1 95.81 511 ILE B C 1
ATOM 8181 O O . ILE B 1 511 ? 29.266 -4.867 -20.766 1 95.81 511 ILE B O 1
ATOM 8185 N N . ASP B 1 512 ? 27.734 -5.457 -22.156 1 93.75 512 ASP B N 1
ATOM 8186 C CA . ASP B 1 512 ? 28.594 -5.176 -23.297 1 93.75 512 ASP B CA 1
ATOM 8187 C C . ASP B 1 512 ? 28.344 -3.766 -23.828 1 93.75 512 ASP B C 1
ATOM 8189 O O . ASP B 1 512 ? 27.594 -2.99 -23.234 1 93.75 512 ASP B O 1
ATOM 8193 N N . GLU B 1 513 ? 29.094 -3.457 -24.953 1 92 513 GLU B N 1
ATOM 8194 C CA . GLU B 1 513 ? 29.031 -2.119 -25.531 1 92 513 GLU B CA 1
ATOM 8195 C C . GLU B 1 513 ? 27.609 -1.764 -25.953 1 92 513 GLU B C 1
ATOM 8197 O O . GLU B 1 513 ? 26.938 -2.543 -26.625 1 92 513 GLU B O 1
ATOM 8202 N N . GLY B 1 514 ? 27.109 -0.605 -25.391 1 89.56 514 GLY B N 1
ATOM 8203 C CA . GLY B 1 514 ? 25.812 -0.104 -25.766 1 89.56 514 GLY B CA 1
ATOM 8204 C C . GLY B 1 514 ? 24.688 -0.585 -24.859 1 89.56 514 GLY B C 1
ATOM 8205 O O . GLY B 1 514 ? 23.547 -0.177 -25 1 89.56 514 GLY B O 1
ATOM 8206 N N . SER B 1 515 ? 25.031 -1.4 -23.906 1 92.5 515 SER B N 1
ATOM 8207 C CA . SER B 1 515 ? 24 -1.96 -23.047 1 92.5 515 SER B CA 1
ATOM 8208 C C . SER B 1 515 ? 24.078 -1.376 -21.641 1 92.5 515 SER B C 1
ATOM 8210 O O . SER B 1 515 ? 25.031 -0.675 -21.297 1 92.5 515 SER B O 1
ATOM 8212 N N . TRP B 1 516 ? 22.984 -1.541 -20.891 1 94.69 516 TRP B N 1
ATOM 8213 C CA . TRP B 1 516 ? 22.906 -1.126 -19.5 1 94.69 516 TRP B CA 1
ATOM 8214 C C . TRP B 1 516 ? 21.906 -1.993 -18.734 1 94.69 516 TRP B C 1
ATOM 8216 O O . TRP B 1 516 ? 21.094 -2.695 -19.328 1 94.69 516 TRP B O 1
ATOM 8226 N N . ILE B 1 517 ? 22.094 -2.01 -17.422 1 95.44 517 ILE B N 1
ATOM 8227 C CA . ILE B 1 517 ? 21.156 -2.715 -16.562 1 95.44 517 ILE B CA 1
ATOM 8228 C C . ILE B 1 517 ? 20.766 -1.821 -15.383 1 95.44 517 ILE B C 1
ATOM 8230 O O . ILE B 1 517 ? 21.547 -0.964 -14.961 1 95.44 517 ILE B O 1
ATOM 8234 N N . HIS B 1 518 ? 19.547 -1.976 -14.953 1 95.81 518 HIS B N 1
ATOM 8235 C CA . HIS B 1 518 ? 19.031 -1.285 -13.781 1 95.81 518 HIS B CA 1
ATOM 8236 C C . HIS B 1 518 ? 18.297 -2.25 -12.852 1 95.81 518 HIS B C 1
ATOM 8238 O O . HIS B 1 518 ? 17.375 -2.947 -13.281 1 95.81 518 HIS B O 1
ATOM 8244 N N . ILE B 1 519 ? 18.766 -2.24 -11.609 1 94.5 519 ILE B N 1
ATOM 8245 C CA . ILE B 1 519 ? 18.109 -3.088 -10.625 1 94.5 519 ILE B CA 1
ATOM 8246 C C . ILE B 1 519 ? 16.969 -2.316 -9.969 1 94.5 519 ILE B C 1
ATOM 8248 O O . ILE B 1 519 ? 17.188 -1.277 -9.344 1 94.5 519 ILE B O 1
ATOM 8252 N N . GLY B 1 520 ? 15.766 -2.855 -10.055 1 82.38 520 GLY B N 1
ATOM 8253 C CA . GLY B 1 520 ? 14.641 -2.217 -9.391 1 82.38 520 GLY B CA 1
ATOM 8254 C C . GLY B 1 520 ? 13.438 -2.029 -10.297 1 82.38 520 GLY B C 1
ATOM 8255 O O . GLY B 1 520 ? 13.367 -2.635 -11.367 1 82.38 520 GLY B O 1
ATOM 8256 N N . LYS B 1 521 ? 12.547 -1.197 -9.711 1 66.56 521 LYS B N 1
ATOM 8257 C CA . LYS B 1 521 ? 11.219 -1.084 -10.312 1 66.56 521 LYS B CA 1
ATOM 8258 C C . LYS B 1 521 ? 11.203 -0.031 -11.414 1 66.56 521 LYS B C 1
ATOM 8260 O O . LYS B 1 521 ? 12.016 0.895 -11.414 1 66.56 521 LYS B O 1
#

Organism: NCBI:txid247094

Nearest PDB structures (foldseek):
  6jbm-assembly4_D  TM=9.253E-01  e=7.920E-19  Homo sapiens
  7jl4-assembly3_B  TM=9.155E-01  e=1.804E-17  Homo sapiens
  5zz3-assembly1_A  TM=8.747E-01  e=6.127E-18  Homo sapiens
  6j0k-assembly1_B  TM=8.696E-01  e=1.245E-16  Homo sapiens
  8y5b-assembly1_A  TM=8.650E-01  e=3.464E-16  Homo sapiens

pLDDT: mean 85.38, std 12.82, range [26.12, 98.38]

InterPro domains:
  IPR000315 B-box-type zinc finger [PF00643] (138-175)
  IPR000315 B-box-type zinc finger [PS50119] (135-176)
  IPR000315 B-box-type zinc finger [SM00336] (135-176)
  IPR001841 Zinc finger, RING-type [PS50089] (12-55)
  IPR001841 Zinc finger, RING-type [SM00184] (12-54)
  IPR001870 B30.2/SPRY domain [PS50188] (332-521)
  IPR003877 SPRY domain [PF00622] (404-513)
  IPR003877 SPRY domain [SM00449] (402-521)
  IPR003879 Butyrophylin-like, SPRY domain [PR01407] (349-366)
  IPR003879 Butyrophylin-like, SPRY domain [PR01407] (387-411)
  IPR003879 Butyrophylin-like, SPRY domain [PR01407] (417-430)
  IPR003879 Butyrophylin-like, SPRY domain [PR01407] (462-486)
  IPR003879 Butyrophylin-like, SPRY domain [PR01407] (493-511)
  IPR006574 SPRY-associated [PF13765] (354-400)
  IPR006574 SPRY-associated [SM00589] (350-401)
  IPR013083 Zinc finger, RING/FYVE/PHD-type [G3DSA:3.30.40.10] (2-49)
  IPR013320 Concanavalin A-like lectin/glucanase domain superfamily [SSF49899] (352-518)
  IPR017907 Zinc finger, RING-type, conserved site [PS00518] (27-36)
  IPR027370 Zinc finger, RING-type, eukaryotic [PF13445] (12-52)
  IPR043136 B30.2/SPRY domain superfamily [G3DSA:2.60.120.920] (337-520)

Sequence (1042 aa):
MASSGLNDELSCSICLSIYRNPVMLPCGHNFCESCIASSLNCEQRSGSNSCPECRTNFKQRPVLQKNFKLRNIVEHYLSAQPKKEKAEVFCTYCVTSPVPAVKTCLHCEASLCSVHLGTHSRSEKHILIEPTASAGDKKCLIHNELLEFFCSQDSSVLCMTCTKDRKHKGHRIEPTREAFEKKKMCLNDFVKNINLRLNEKETHLLELQKQKKKVQGKASDIKERLTAFFGDIKKEVLTLEDHMLNEVTRQEEEASLPISKLIKKLEIENADLRARKCHIEEMHLITDPLTLLKQPVINTDLGKRCFKKAYNNEDIDEELIAVTLQRGLSILAGNIPKLKTSRGFLIEDASDMILNVNTADINIALSSDLKNASYCHKEKSRPHHPERFSTLQVLSTKKFSSGQHYWEVRTGNAGDWSVGVTYNSVKRKGDTSHIGGNDKSWCLTWADNELKAEHDDELDDLDNGLLASPIGIYLDYDNGSLSFYELSWPVQHLHTFSATFIEPLHAAFYIDEGSWIHIGKMASSGLNDELSCSICLSIYRNPVMLPCGHNFCESCIASSLNCEQRSGSNSCPECRTNFKQRPVLQKNFKLRNIVEHYLSAQPKKEKAEVFCTYCVTSPVPAVKTCLHCEASLCSVHLGTHSRSEKHILIEPTASAGDKKCLIHNELLEFFCSQDSSVLCMTCTKDRKHKGHRIEPTREAFEKKKMCLNDFVKNINLRLNEKETHLLELQKQKKKVQGKASDIKERLTAFFGDIKKEVLTLEDHMLNEVTRQEEEASLPISKLIKKLEIENADLRARKCHIEEMHLITDPLTLLKQPVINTDLGKRCFKKAYNNEDIDEELIAVTLQRGLSILAGNIPKLKTSRGFLIEDASDMILNVNTADINIALSSDLKNASYCHKEKSRPHHPERFSTLQVLSTKKFSSGQHYWEVRTGNAGDWSVGVTYNSVKRKGDTSHIGGNDKSWCLTWADNELKAEHDDELDDLDNGLLASPIGIYLDYDNGSLSFYELSWPVQHLHTFSATFIEPLHAAFYIDEGSWIHIGK

Foldseek 3Di:
DVVVVVLQVQAAPQVRHGADQWWAFPVGDIHHPVRLVVVQVVCVVVVFRADPPPRHTDNDNTDTHGDVVSVVVSVCCVVVPPDPPDVQQFFQPPVVDTDGFQWAFLQVRTGHHPVVVVVDDPDPNGDIDGRDNCSPVQADPVPSAGQFKAFPVVRDTDGPVVCPPPVCPPTDIDTPVVVVVVVVVVVVVVVVVVVVVVVVVVVVVVVVVVVVVVVVVVVVLVVVLVVVLVVVLVVLVVVLVVVLVVLQVVLVCVQCVVVVVVVVVVVVLVVVVVVLVVVVVVLVPDPDPVVSVPDDDDDPDSDDDPPPPVPPRSDRDVVVSVVSSVVSVVVSVVCSQVSCVVSPNFEAEPLQWAWDPLAAAQQWDADPSRFKIAGHPDGHDDDDHQNYANQQKIWIPDWAQATKYKWKKDKDQPAKKKKWKFFSPADRYDPSNDALCQQGHWIWIDDPQFIWTGHNRDTDGWPDGDQPAIKMWMDHQVQAKIWIWRVDVVIGTTDMDGDHDDHIMIIMMHYDHPMMMGIHD/DVVVVVLQVQAAPQVRHGADQWWAFPVGDIHHPVRLVVVQVVCVVVVFRADPPPRHTDNDNTDTHGDVVSVVVSVCCVVVPPDPPDVQQFFQPPPPDTDGFQWAFLVVRTGHHPVRVVVDDPDPNGDIDGRDNCSVVQADPVPSAGFFKAFPVVRDTDGPVVCPPPVSPPTDMDTPVVVVVVVVVVVVVVVVVVVVVVVVVVVVVVVVVVVVVVVVVVVVLVVVLVVQLVVVLVVLVVVLVVVLVVLQVVLVCVLCVVVVVVVVVVVVLVVVVVVLVVVVVVLVPDPDPVVSVPDDDDDPDSDDDPPPPVPPRSDRDVVVSVVSSVVSVVVSVVCSQVSCVVSPNFEAEPLQWAWDPLAAAQQWDADPSRFKIAGHPDGHDDDHHQNYANQQKIWIPDWADATKYKWKKDKDQPAKKKKWKFFSPADRDDPRNDALCQQGHWIWIQDPQFIWTGHNRDTDGWPDGDQPAIKMWMDHQVQAKIWIWRVDVVIGTTDMDGDHDDHIMIIMMHYDHPMMMGIHD